Protein AF-0000000066670423 (afdb_homodimer)

Organism: Nocardia brasiliensis (strain ATCC 700358 / HUJEG-1) (NCBI:txid1133849)

Foldseek 3Di:
DPDADALVQLLVLLLVCLQVLQVCQLVLLVVLADDPVLLVSCLVSVLLLQLADVLRPHNRDFLVSNLSSLLSNLLRPLLSSVQSLQQNCLRLVVQFFAPVLCVVLPVDRSFGEWEDQPAFWEWEDDVQFTFIWGKGWQRFNLVVGQKYKHKHFYDYPNHFDDDPRHGDIKIAIDGSVQKAWDQDQPALASSRRSRTMIIHGRDTGGHSRMGDLLRGHSHDAPSSHLQNSLLSVLSSLLSLLVSLLVVLVVVLVCDADPVPRHRLVRDPVSVVLSVVLVVLSVVLVVQSSVLSVVSNVVRVVHGLLPDDLVSLLRSLVSSLSSLVSSLVSLVSSCVVVDPVLCDSVHVSNRSNSHSVVVCVPPSNDVLSVQQSVQSVVVHDRPDCSSSRDD/DPDADALVQLLVLLLVCLQVLQVCQLVLLVVLADDPVLLVSCLVSVLLLQLADVLRPHNRDALVSNLSSLLSNLLRPLLSSVQSLQQNCLRLVVQFFAPVLCVVLPVDRSFGEWEDQDAFWEWEDDVQFTFIWGKDWQRFNLVVGQKYKHKHFYDYPNHFDDDPRHGDIKIAIDGSVQKAWDQDQPALASSRRSRTMIIHGRDTGGHSRMGDLLHGHSHDAPSSHLQNSLLSVLSSLLSLLVSLLVVLVVVLVCDADPPPRHRLVRDPVSVVLSVVLVVLSVVLVVQSSVLSVVSNVVRVVHGLLPDDLVSLLSSLVSSLSSLVSSLVSLVSSCVVVDPVLCDPVHVSNRSNSHSVVVCVPPSNDVLSVQQSVQSVVVHDRPDCSSSRDD

Radius of gyration: 29.13 Å; Cα contacts (8 Å, |Δi|>4): 1736; chains: 2; bounding box: 60×93×65 Å

InterPro domains:
  IPR009100 Acyl-CoA dehydrogenase/oxidase, N-terminal and middle domain superfamily [SSF56645] (8-209)
  IPR013107 Acyl-CoA dehydrogenase, C-terminal domain [PF08028] (236-364)
  IPR013786 Acyl-CoA dehydrogenase/oxidase, N-terminal [PF02771] (10-93)
  IPR036250 Acyl-CoA dehydrogenase-like, C-terminal [SSF47203] (236-379)
  IPR037069 Acyl-CoA dehydrogenase/oxidase, N-terminal domain superfamily [G3DSA:1.10.540.10] (3-109)
  IPR046373 Acyl-CoA oxidase/dehydrogenase, middle domain superfamily [G3DSA:2.40.110.10] (112-210)

Secondary structure (DSSP, 8-state):
---PPPHHHHHHHHHHHHHHHHHTHHHHHHHTS--HHHHHHHHHHTGGGTT--GGGTS----HHHHHHHHHHHHHH-HHHHHHHHHHTTHHHHHTTS-HHHHHHH-SSS---EEEEEEEEEEEEEETTEEEEEEEEEEETTGGG-SEEEEEEEEEETTEE-EETTEE-EEEEEEEGGGSEEE-----SS-GGG--EEEEEEEEEEEGGGEE-TTS-SS--STT-STTHHHHTTTHHHHHHHHHHHHHHHHHHTT-B-TTT--BGGG-HHHHHHHHHHHHHHHHHHHHHHHHHHHHHHHTTTS-GGGS-HHHHTHHHHHHHHHHHHHHHHHHHHHHHHGGGGGSTT-HHHHHHHHHHHHTTSGGGSHHHHHHHHHHHHT---SSGGGGT--/------HHHHHHHHHHHHHHHHHTHHHHHHHTS--HHHHHHHHHHTGGGTT--GGGTS----HHHHHHHHHHHHHH-HHHHHHHHHHTTHHHHHTTS-HHHHHHH-SSS---EEEEEEEEEEEEEETTEEEEEEEEEEETTGGG-SEEEEEEEEEETTEE-EETTEE-EEEEEEEGGGSEEE-----SS-GGG--EEEEEEEEEEEGGGEE-TTS-SS--STT-STTHHHHTTTHHHHHHHHHHHHHHHHHHTT-B-TTT--BGGG-HHHHHHHHHHHHHHHHHHHHHHHHHHHHHHHTTTS-GGGS-HHHHTHHHHHHHHHHHHHHHHHHHHHHHHGGGGGSTT-HHHHHHHHHHHHTTSGGGSHHHHHHHHHHHHT---SSGGGGT--

Nearest PDB structures (foldseek):
  3afe-assembly1_C  TM=9.009E-01  e=1.830E-23  Mycobacterium tuberculosis
  2rfq-assembly1_C  TM=9.023E-01  e=9.001E-23  Rhodococcus jostii RHA1
  2jbt-assembly1_B  TM=8.889E-01  e=1.280E-21  Acinetobacter baumannii
  5z8t-assembly1_A  TM=8.448E-01  e=2.033E-19  Alicyclobacillus acidocaldarius subsp. acidocaldarius DSM 446
  5gj7-assembly2_B  TM=8.360E-01  e=5.339E-19  Alicyclobacillus acidocaldarius subsp. acidocaldarius DSM 446

Sequence (780 aa):
MSEVPTAAELLKAAKTFAPELAKRRQEIDAARQLPADIVERLRAMGIYAMGFSAELGGPGLTSLEQLEVFEALAYGDTATGWCAMIGAATGVYAGFLDEQAVAELMPTRDLITAGLIAPAGRADRVPGGYRLSGRWKLGSAINHADLVVGGAMVFDDGAPATADGAPLARMFCMRRDQVQVFDTWDSTGLRGSGSNDYAVDNLFIPAHHSFDFFEPKSGTGKLAEPETLPRVMPGVPLGAARAALDHVRELAEGKVLPGTGQRWADNYRAQYILGECEMEYIVARAAVVESLRTQWEALDHKRFAELPADLRIQTLLTRTHAYRACRRIVARLCELVGTASVYKPSPLDVWLRDTSTMTTHLMAHDQMLQTAGAFLLGGTPEFPLVLGERMSEVPTAAELLKAAKTFAPELAKRRQEIDAARQLPADIVERLRAMGIYAMGFSAELGGPGLTSLEQLEVFEALAYGDTATGWCAMIGAATGVYAGFLDEQAVAELMPTRDLITAGLIAPAGRADRVPGGYRLSGRWKLGSAINHADLVVGGAMVFDDGAPATADGAPLARMFCMRRDQVQVFDTWDSTGLRGSGSNDYAVDNLFIPAHHSFDFFEPKSGTGKLAEPETLPRVMPGVPLGAARAALDHVRELAEGKVLPGTGQRWADNYRAQYILGECEMEYIVARAAVVESLRTQWEALDHKRFAELPADLRIQTLLTRTHAYRACRRIVARLCELVGTASVYKPSPLDVWLRDTSTMTTHLMAHDQMLQTAGAFLLGGTPEFPLVLGER

pLDDT: mean 96.03, std 5.33, range [37.22, 98.94]

Solvent-accessible surface area (backbone atoms only — not comparable to full-atom values): 37620 Å² total; per-residue (Å²): 127,84,78,72,59,49,64,69,56,39,35,50,50,26,50,67,45,12,62,61,37,42,75,39,39,65,58,24,46,74,63,29,25,70,54,68,68,58,53,51,49,42,46,74,64,43,50,18,24,46,36,11,40,53,94,73,75,26,53,42,52,51,60,60,53,51,15,50,28,26,15,31,26,3,38,18,23,46,25,58,10,48,28,49,53,49,15,10,42,42,25,38,53,42,12,26,20,42,69,68,34,36,54,72,76,44,78,55,61,61,45,27,21,17,43,35,75,69,62,50,27,43,26,37,61,46,94,73,23,28,35,32,30,32,58,44,63,51,15,34,32,44,89,71,28,48,32,31,38,40,10,17,38,34,22,51,90,88,36,76,31,67,53,97,91,34,76,32,64,37,38,37,57,39,51,40,91,69,44,50,75,42,98,64,51,82,58,88,26,47,26,16,19,24,32,19,28,37,32,43,74,67,40,78,37,53,50,57,43,34,34,38,64,88,48,48,54,63,21,84,54,86,57,38,43,56,42,40,73,67,63,32,56,43,18,24,42,51,12,33,34,50,38,50,51,52,50,50,56,58,56,40,62,85,32,52,42,87,91,77,60,45,40,37,32,74,30,67,67,53,12,28,52,49,16,47,38,48,32,50,49,52,26,33,52,26,13,39,53,43,32,45,53,51,49,59,59,62,35,65,94,42,58,73,66,73,51,57,70,75,64,45,41,38,52,55,34,24,35,22,46,24,32,52,45,27,29,50,37,41,50,52,50,34,62,72,66,35,76,67,26,70,40,81,88,27,66,54,34,54,48,38,31,26,33,52,47,55,37,70,37,69,69,36,34,69,54,49,29,26,18,44,15,7,54,76,54,71,30,74,40,79,56,33,46,60,56,52,40,130,126,85,76,72,61,48,62,69,55,40,35,50,51,26,51,67,45,12,64,60,38,41,75,38,39,66,58,24,47,74,63,28,26,67,54,68,68,59,54,51,50,42,45,73,62,43,51,18,23,46,36,12,40,52,94,73,74,27,54,43,54,51,59,60,54,50,14,51,26,27,14,30,28,3,37,18,22,47,25,57,10,48,29,49,53,48,14,12,43,42,25,36,54,43,14,27,20,42,69,66,34,36,55,74,77,43,78,56,62,61,45,28,21,17,43,34,73,70,63,52,26,42,24,36,60,46,95,72,22,29,37,32,29,33,58,43,61,52,15,35,32,43,89,70,27,49,32,32,39,40,10,18,37,34,24,49,92,87,36,78,32,66,52,95,90,32,75,31,63,38,38,37,59,40,51,41,89,71,45,49,74,44,96,65,50,82,58,87,26,48,24,17,19,26,32,18,27,36,31,41,72,67,40,79,38,52,50,57,42,35,34,39,66,89,47,49,54,62,23,85,53,84,57,38,44,56,41,41,73,67,63,31,56,42,17,24,42,50,12,34,33,51,38,51,52,52,50,51,56,57,55,41,62,86,33,52,41,86,90,77,61,46,40,37,32,74,30,66,66,54,11,29,53,49,16,47,39,51,31,51,50,52,26,34,52,27,13,39,52,42,33,44,54,51,48,59,58,63,33,66,94,42,56,72,66,74,50,57,69,77,64,45,42,39,52,54,34,24,35,22,47,24,33,52,44,28,31,50,36,40,49,52,51,36,62,71,65,36,75,66,25,70,40,80,87,27,65,56,34,55,48,39,31,26,31,53,47,55,38,69,37,70,68,38,33,68,54,50,28,28,18,44,16,7,54,75,54,71,31,76,40,78,55,33,45,59,57,52,41,132

Structure (mmCIF, N/CA/C/O backbone):
data_AF-0000000066670423-model_v1
#
loop_
_entity.id
_entity.type
_entity.pdbx_description
1 polymer 'Acyl-CoA dehydrogenase'
#
loop_
_atom_site.group_PDB
_atom_site.id
_atom_site.type_symbol
_atom_site.label_atom_id
_atom_site.label_alt_id
_atom_site.label_comp_id
_atom_site.label_asym_id
_atom_site.label_entity_id
_atom_site.label_seq_id
_atom_site.pdbx_PDB_ins_code
_atom_site.Cartn_x
_atom_site.Cartn_y
_atom_site.Cartn_z
_atom_site.occupancy
_atom_site.B_iso_or_equiv
_atom_site.auth_seq_id
_atom_site.auth_comp_id
_atom_site.auth_asym_id
_atom_site.auth_atom_id
_atom_site.pdbx_PDB_model_num
ATOM 1 N N . MET A 1 1 ? 20.438 -35.719 9.867 1 37.22 1 MET A N 1
ATOM 2 C CA . MET A 1 1 ? 19.094 -35.219 9.602 1 37.22 1 MET A CA 1
ATOM 3 C C . MET A 1 1 ? 19.125 -33.781 9.125 1 37.22 1 MET A C 1
ATOM 5 O O . MET A 1 1 ? 19.609 -32.906 9.836 1 37.22 1 MET A O 1
ATOM 9 N N . SER A 1 2 ? 19.328 -33.438 7.941 1 54.41 2 SER A N 1
ATOM 10 C CA . SER A 1 2 ? 19.734 -32.156 7.441 1 54.41 2 SER A CA 1
ATOM 11 C C . SER A 1 2 ? 18.828 -31.047 7.977 1 54.41 2 SER A C 1
ATOM 13 O O . SER A 1 2 ? 17.609 -31.188 7.961 1 54.41 2 SER A O 1
ATOM 15 N N . GLU A 1 3 ? 19.266 -30.188 8.883 1 74.5 3 GLU A N 1
ATOM 16 C CA . GLU A 1 3 ? 18.594 -29.141 9.641 1 74.5 3 GLU A CA 1
ATOM 17 C C . GLU A 1 3 ? 17.75 -28.25 8.734 1 74.5 3 GLU A C 1
ATOM 19 O O . GLU A 1 3 ? 18.203 -27.859 7.656 1 74.5 3 GLU A O 1
ATOM 24 N N . VAL A 1 4 ? 16.422 -28.312 8.906 1 87.5 4 VAL A N 1
ATOM 25 C CA . VAL A 1 4 ? 15.469 -27.453 8.203 1 87.5 4 VAL A CA 1
ATOM 26 C C . VAL A 1 4 ? 15.852 -26 8.391 1 87.5 4 VAL A C 1
ATOM 28 O O . VAL A 1 4 ? 15.977 -25.516 9.523 1 87.5 4 VAL A O 1
ATOM 31 N N . PRO A 1 5 ? 16.188 -25.375 7.262 1 93.25 5 PRO A N 1
ATOM 32 C CA . PRO A 1 5 ? 16.594 -23.969 7.391 1 93.25 5 PRO A CA 1
ATOM 33 C C . PRO A 1 5 ? 15.469 -23.062 7.879 1 93.25 5 PRO A C 1
ATOM 35 O O . PRO A 1 5 ? 14.297 -23.344 7.605 1 93.25 5 PRO A O 1
ATOM 38 N N . THR A 1 6 ? 15.82 -22.078 8.633 1 95.5 6 THR A N 1
ATOM 39 C CA . THR A 1 6 ? 14.867 -21.062 9.078 1 95.5 6 THR A CA 1
ATOM 40 C C . THR A 1 6 ? 14.594 -20.047 7.969 1 95.5 6 THR A C 1
ATOM 42 O O . THR A 1 6 ? 15.32 -20 6.977 1 95.5 6 THR A O 1
ATOM 45 N N . ALA A 1 7 ? 13.547 -19.25 8.141 1 96.94 7 ALA A N 1
ATOM 46 C CA . ALA A 1 7 ? 13.219 -18.188 7.199 1 96.94 7 ALA A CA 1
ATOM 47 C C . ALA A 1 7 ? 14.391 -17.219 7.043 1 96.94 7 ALA A C 1
ATOM 49 O O . ALA A 1 7 ? 14.719 -16.812 5.93 1 96.94 7 ALA A O 1
ATOM 50 N N . ALA A 1 8 ? 15 -16.859 8.18 1 97.56 8 ALA A N 1
ATOM 51 C CA . ALA A 1 8 ? 16.109 -15.906 8.172 1 97.56 8 ALA A CA 1
ATOM 52 C C . ALA A 1 8 ? 17.297 -16.469 7.402 1 97.56 8 ALA A C 1
ATOM 54 O O . ALA A 1 8 ? 17.984 -15.727 6.68 1 97.56 8 ALA A O 1
ATOM 55 N N . GLU A 1 9 ? 17.578 -17.734 7.562 1 97.56 9 GLU A N 1
ATOM 56 C CA . GLU A 1 9 ? 18.688 -18.375 6.867 1 97.56 9 GLU A CA 1
ATOM 57 C C . GLU A 1 9 ? 18.438 -18.453 5.367 1 97.56 9 GLU A C 1
ATOM 59 O O . GLU A 1 9 ? 19.344 -18.203 4.566 1 97.56 9 GLU A O 1
ATOM 64 N N . LEU A 1 10 ? 17.234 -18.781 4.973 1 98.38 10 LEU A N 1
ATOM 65 C CA . LEU A 1 10 ? 16.859 -18.859 3.566 1 98.38 10 LEU A CA 1
ATOM 66 C C . LEU A 1 10 ? 16.953 -17.5 2.904 1 98.38 10 LEU A C 1
ATOM 68 O O . LEU A 1 10 ? 17.484 -17.375 1.796 1 98.38 10 LEU A O 1
ATOM 72 N N . LEU A 1 11 ? 16.422 -16.484 3.609 1 98.69 11 LEU A N 1
ATOM 73 C CA . LEU A 1 11 ? 16.469 -15.133 3.078 1 98.69 11 LEU A CA 1
ATOM 74 C C . LEU A 1 11 ? 17.922 -14.664 2.918 1 98.69 11 LEU A C 1
ATOM 76 O O . LEU A 1 11 ? 18.266 -14.07 1.898 1 98.69 11 LEU A O 1
ATOM 80 N N . LYS A 1 12 ? 18.766 -14.93 3.924 1 98.5 12 LYS A N 1
ATOM 81 C CA . LYS A 1 12 ? 20.172 -14.578 3.85 1 98.5 12 LYS A CA 1
ATOM 82 C C . LYS A 1 12 ? 20.859 -15.273 2.676 1 98.5 12 LYS A C 1
ATOM 84 O O . LYS A 1 12 ? 21.641 -14.664 1.957 1 98.5 12 LYS A O 1
ATOM 89 N N . ALA A 1 13 ? 20.578 -16.516 2.527 1 98.44 13 ALA A N 1
ATOM 90 C CA . ALA A 1 13 ? 21.156 -17.281 1.418 1 98.44 13 ALA A CA 1
ATOM 91 C C . ALA A 1 13 ? 20.719 -16.688 0.075 1 98.44 13 ALA A C 1
ATOM 93 O O . ALA A 1 13 ? 21.547 -16.562 -0.841 1 98.44 13 ALA A O 1
ATOM 94 N N . ALA A 1 14 ? 19.438 -16.375 -0.102 1 98.81 14 ALA A N 1
ATOM 95 C CA . ALA A 1 14 ? 18.922 -15.797 -1.339 1 98.81 14 ALA A CA 1
ATOM 96 C C . ALA A 1 14 ? 19.594 -14.453 -1.635 1 98.81 14 ALA A C 1
ATOM 98 O O . ALA A 1 14 ? 20 -14.188 -2.771 1 98.81 14 ALA A O 1
ATOM 99 N N . LYS A 1 15 ? 19.719 -13.609 -0.603 1 98.81 15 LYS A N 1
ATOM 100 C CA . LYS A 1 15 ? 20.359 -12.312 -0.762 1 98.81 15 LYS A CA 1
ATOM 101 C C . LYS A 1 15 ? 21.828 -12.469 -1.172 1 98.81 15 LYS A C 1
ATOM 103 O O . LYS A 1 15 ? 22.328 -11.688 -1.982 1 98.81 15 LYS A O 1
ATOM 108 N N . THR A 1 16 ? 22.5 -13.422 -0.597 1 98.56 16 THR A N 1
ATOM 109 C CA . THR A 1 16 ? 23.906 -13.688 -0.903 1 98.56 16 THR A CA 1
ATOM 110 C C . THR A 1 16 ? 24.062 -14.195 -2.332 1 98.56 16 THR A C 1
ATOM 112 O O . THR A 1 16 ? 25.062 -13.914 -2.992 1 98.56 16 THR A O 1
ATOM 115 N N . PHE A 1 17 ? 23.094 -14.922 -2.83 1 98.75 17 PHE A N 1
ATOM 116 C CA . PHE A 1 17 ? 23.125 -15.531 -4.152 1 98.75 17 PHE A CA 1
ATOM 117 C C . PHE A 1 17 ? 22.75 -14.516 -5.23 1 98.75 17 PHE A C 1
ATOM 119 O O . PHE A 1 17 ? 23.141 -14.664 -6.391 1 98.75 17 PHE A O 1
ATOM 126 N N . ALA A 1 18 ? 22.047 -13.43 -4.938 1 98.69 18 ALA A N 1
ATOM 127 C CA . ALA A 1 18 ? 21.438 -12.477 -5.859 1 98.69 18 ALA A CA 1
ATOM 128 C C . ALA A 1 18 ? 22.484 -11.836 -6.762 1 98.69 18 ALA A C 1
ATOM 130 O O . ALA A 1 18 ? 22.297 -11.719 -7.973 1 98.69 18 ALA A O 1
ATOM 131 N N . PRO A 1 19 ? 23.688 -11.422 -6.227 1 98.44 19 PRO A N 1
ATOM 132 C CA . PRO A 1 19 ? 24.688 -10.797 -7.102 1 98.44 19 PRO A CA 1
ATOM 133 C C . PRO A 1 19 ? 25.188 -11.75 -8.18 1 98.44 19 PRO A C 1
ATOM 135 O O . PRO A 1 19 ? 25.438 -11.336 -9.312 1 98.44 19 PRO A O 1
ATOM 138 N N . GLU A 1 20 ? 25.359 -12.977 -7.801 1 98.44 20 GLU A N 1
ATOM 139 C CA . GLU A 1 20 ? 25.781 -13.961 -8.789 1 98.44 20 GLU A CA 1
ATOM 140 C C . GLU A 1 20 ? 24.719 -14.148 -9.867 1 98.44 20 GLU A C 1
ATOM 142 O O . GLU A 1 20 ? 25.031 -14.25 -11.055 1 98.44 20 GLU A O 1
ATOM 147 N N . LEU A 1 21 ? 23.469 -14.227 -9.5 1 98.81 21 LEU A N 1
ATOM 148 C CA . LEU A 1 21 ? 22.375 -14.328 -10.453 1 98.81 21 LEU A CA 1
ATOM 149 C C . LEU A 1 21 ? 22.359 -13.133 -11.406 1 98.81 21 LEU A C 1
ATOM 151 O O . LEU A 1 21 ? 22.172 -13.297 -12.609 1 98.81 21 LEU A O 1
ATOM 155 N N . ALA A 1 22 ? 22.578 -11.992 -10.828 1 98.44 22 ALA A N 1
ATOM 156 C CA . ALA A 1 22 ? 22.562 -10.766 -11.625 1 98.44 22 ALA A CA 1
ATOM 157 C C . ALA A 1 22 ? 23.641 -10.812 -12.719 1 98.44 22 ALA A C 1
ATOM 159 O O . ALA A 1 22 ? 23.391 -10.383 -13.852 1 98.44 22 ALA A O 1
ATOM 160 N N . LYS A 1 23 ? 24.812 -11.32 -12.383 1 97.69 23 LYS A N 1
ATOM 161 C CA . LYS A 1 23 ? 25.922 -11.414 -13.336 1 97.69 23 LYS A CA 1
ATOM 162 C C . LYS A 1 23 ? 25.594 -12.383 -14.469 1 97.69 23 LYS A C 1
ATOM 164 O O . LYS A 1 23 ? 26.141 -12.266 -15.57 1 97.69 23 LYS A O 1
ATOM 169 N N . ARG A 1 24 ? 24.625 -13.266 -14.211 1 97.88 24 ARG A N 1
ATOM 170 C CA . ARG A 1 24 ? 24.359 -14.328 -15.172 1 97.88 24 ARG A CA 1
ATOM 171 C C . ARG A 1 24 ? 23.016 -14.117 -15.859 1 97.88 24 ARG A C 1
ATOM 173 O O . ARG A 1 24 ? 22.516 -15.008 -16.547 1 97.88 24 ARG A O 1
ATOM 180 N N . ARG A 1 25 ? 22.406 -13.016 -15.672 1 96.94 25 ARG A N 1
ATOM 181 C CA . ARG A 1 25 ? 21.078 -12.703 -16.188 1 96.94 25 ARG A CA 1
ATOM 182 C C . ARG A 1 25 ? 21 -12.891 -17.688 1 96.94 25 ARG A C 1
ATOM 184 O O . ARG A 1 25 ? 20.047 -13.453 -18.219 1 96.94 25 ARG A O 1
ATOM 191 N N . GLN A 1 26 ? 22.047 -12.422 -18.391 1 95 26 GLN A N 1
ATOM 192 C CA . GLN A 1 26 ? 22.062 -12.516 -19.844 1 95 26 GLN A CA 1
ATOM 193 C C . GLN A 1 26 ? 22.172 -13.969 -20.297 1 95 26 GLN A C 1
ATOM 195 O O . GLN A 1 26 ? 21.578 -14.367 -21.297 1 95 26 GLN A O 1
ATOM 200 N N . GLU A 1 27 ? 22.984 -14.695 -19.562 1 97.25 27 GLU A N 1
ATOM 201 C CA . GLU A 1 27 ? 23.109 -16.125 -19.844 1 97.25 27 GLU A CA 1
ATOM 202 C C . GLU A 1 27 ? 21.766 -16.828 -19.688 1 97.25 27 GLU A C 1
ATOM 204 O O . GLU A 1 27 ? 21.375 -17.625 -20.547 1 97.25 27 GLU A O 1
ATOM 209 N N . ILE A 1 28 ? 21.062 -16.562 -18.641 1 98 28 ILE A N 1
ATOM 210 C CA . ILE A 1 28 ? 19.766 -17.156 -18.328 1 98 28 ILE A CA 1
ATOM 211 C C . ILE A 1 28 ? 18.75 -16.797 -19.422 1 98 28 ILE A C 1
ATOM 213 O O . ILE A 1 28 ? 18.031 -17.656 -19.922 1 98 28 ILE A O 1
ATOM 217 N N . ASP A 1 29 ? 18.75 -15.516 -19.797 1 96.5 29 ASP A N 1
ATOM 218 C CA . ASP A 1 29 ? 17.844 -15.016 -20.828 1 96.5 29 ASP A CA 1
ATOM 219 C C . ASP A 1 29 ? 18.109 -15.695 -22.172 1 96.5 29 ASP A C 1
ATOM 221 O O . ASP A 1 29 ? 17.172 -16.125 -22.844 1 96.5 29 ASP A O 1
ATOM 225 N N . ALA A 1 30 ? 19.359 -15.844 -22.547 1 96 30 ALA A N 1
ATOM 226 C CA . ALA A 1 30 ? 19.75 -16.438 -23.828 1 96 30 ALA A CA 1
ATOM 227 C C . ALA A 1 30 ? 19.438 -17.922 -23.859 1 96 30 ALA A C 1
ATOM 229 O O . ALA A 1 30 ? 19.078 -18.469 -24.906 1 96 30 ALA A O 1
ATOM 230 N N . ALA A 1 31 ? 19.562 -18.594 -22.719 1 97.25 31 ALA A N 1
ATOM 231 C CA . ALA A 1 31 ? 19.391 -20.031 -22.625 1 97.25 31 ALA A CA 1
ATOM 232 C C . ALA A 1 31 ? 17.922 -20.422 -22.625 1 97.25 31 ALA A C 1
ATOM 234 O O . ALA A 1 31 ? 17.578 -21.594 -22.828 1 97.25 31 ALA A O 1
ATOM 235 N N . ARG A 1 32 ? 16.984 -19.5 -22.312 1 97.69 32 ARG A N 1
ATOM 236 C CA . ARG A 1 32 ? 15.531 -19.688 -22.219 1 97.69 32 ARG A CA 1
ATOM 237 C C . ARG A 1 32 ? 15.18 -20.734 -21.172 1 97.69 32 ARG A C 1
ATOM 239 O O . ARG A 1 32 ? 14.164 -21.422 -21.297 1 97.69 32 ARG A O 1
ATOM 246 N N . GLN A 1 33 ? 16.031 -21 -20.281 1 97.81 33 GLN A N 1
ATOM 247 C CA . GLN A 1 33 ? 15.883 -21.828 -19.094 1 97.81 33 GLN A CA 1
ATOM 248 C C . GLN A 1 33 ? 16.969 -21.531 -18.078 1 97.81 33 GLN A C 1
ATOM 250 O O . GLN A 1 33 ? 18.016 -20.953 -18.406 1 97.81 33 GLN A O 1
ATOM 255 N N . LEU A 1 34 ? 16.766 -21.922 -16.844 1 98.5 34 LEU A N 1
ATOM 256 C CA . LEU A 1 34 ? 17.828 -21.766 -15.852 1 98.5 34 LEU A CA 1
ATOM 257 C C . LEU A 1 34 ? 18.953 -22.766 -16.094 1 98.5 34 LEU A C 1
ATOM 259 O O . LEU A 1 34 ? 18.703 -23.922 -16.422 1 98.5 34 LEU A O 1
ATOM 263 N N . PRO A 1 35 ? 20.203 -22.297 -15.961 1 98.38 35 PRO A N 1
ATOM 264 C CA . PRO A 1 35 ? 21.312 -23.25 -15.93 1 98.38 35 PRO A CA 1
ATOM 265 C C . PRO A 1 35 ? 21.188 -24.25 -14.781 1 98.38 35 PRO A C 1
ATOM 267 O O . PRO A 1 35 ? 20.766 -23.875 -13.68 1 98.38 35 PRO A O 1
ATOM 270 N N . ALA A 1 36 ? 21.656 -25.484 -14.984 1 97.94 36 ALA A N 1
ATOM 271 C CA . ALA A 1 36 ? 21.484 -26.594 -14.039 1 97.94 36 ALA A CA 1
ATOM 272 C C . ALA A 1 36 ? 22.172 -26.281 -12.711 1 97.94 36 ALA A C 1
ATOM 274 O O . ALA A 1 36 ? 21.688 -26.672 -11.648 1 97.94 36 ALA A O 1
ATOM 275 N N . ASP A 1 37 ? 23.25 -25.656 -12.812 1 98.38 37 ASP A N 1
ATOM 276 C CA . ASP A 1 37 ? 24 -25.375 -11.594 1 98.38 37 ASP A CA 1
ATOM 277 C C . ASP A 1 37 ? 23.266 -24.359 -10.719 1 98.38 37 ASP A C 1
ATOM 279 O O . ASP A 1 37 ? 23.391 -24.391 -9.492 1 98.38 37 ASP A O 1
ATOM 283 N N . ILE A 1 38 ? 22.531 -23.406 -11.312 1 98.69 38 ILE A N 1
ATOM 284 C CA . ILE A 1 38 ? 21.703 -22.469 -10.547 1 98.69 38 ILE A CA 1
ATOM 285 C C . ILE A 1 38 ? 20.594 -23.234 -9.844 1 98.69 38 ILE A C 1
ATOM 287 O O . ILE A 1 38 ? 20.312 -23 -8.664 1 98.69 38 ILE A O 1
ATOM 291 N N . VAL A 1 39 ? 19.984 -24.188 -10.508 1 98.69 39 VAL A N 1
ATOM 292 C CA . VAL A 1 39 ? 18.906 -24.984 -9.945 1 98.69 39 VAL A CA 1
ATOM 293 C C . VAL A 1 39 ? 19.422 -25.812 -8.773 1 98.69 39 VAL A C 1
ATOM 295 O O . VAL A 1 39 ? 18.781 -25.891 -7.727 1 98.69 39 VAL A O 1
ATOM 298 N N . GLU A 1 40 ? 20.594 -26.375 -8.938 1 98.12 40 GLU A N 1
ATOM 299 C CA . GLU A 1 40 ? 21.203 -27.172 -7.871 1 98.12 40 GLU A CA 1
ATOM 300 C C . GLU A 1 40 ? 21.531 -26.297 -6.656 1 98.12 40 GLU A C 1
ATOM 302 O O . GLU A 1 40 ? 21.406 -26.75 -5.516 1 98.12 40 GLU A O 1
ATOM 307 N N . ARG A 1 41 ? 21.984 -25.125 -6.938 1 98.31 41 ARG A N 1
ATOM 308 C CA . ARG A 1 41 ? 22.266 -24.203 -5.84 1 98.31 41 ARG A CA 1
ATOM 309 C C . ARG A 1 41 ? 21 -23.844 -5.09 1 98.31 41 ARG A C 1
ATOM 311 O O . ARG A 1 41 ? 20.984 -23.781 -3.857 1 98.31 41 ARG A O 1
ATOM 318 N N . LEU A 1 42 ? 19.891 -23.562 -5.809 1 98.62 42 LEU A N 1
ATOM 319 C CA . LEU A 1 42 ? 18.594 -23.297 -5.184 1 98.62 42 LEU A CA 1
ATOM 320 C C . LEU A 1 42 ? 18.156 -24.469 -4.32 1 98.62 42 LEU A C 1
ATOM 322 O O . LEU A 1 42 ? 17.656 -24.266 -3.209 1 98.62 42 LEU A O 1
ATOM 326 N N . ARG A 1 43 ? 18.344 -25.672 -4.812 1 97.69 43 ARG A N 1
ATOM 327 C CA . ARG A 1 43 ? 18 -26.875 -4.07 1 97.69 43 ARG A CA 1
ATOM 328 C C . ARG A 1 43 ? 18.828 -26.984 -2.791 1 97.69 43 ARG A C 1
ATOM 330 O O . ARG A 1 43 ? 18.281 -27.266 -1.719 1 97.69 43 ARG A O 1
ATOM 337 N N . ALA A 1 44 ? 20.109 -26.719 -2.91 1 97.06 44 ALA A N 1
ATOM 338 C CA . ALA A 1 44 ? 21.031 -26.812 -1.783 1 97.06 44 ALA A CA 1
ATOM 339 C C . ALA A 1 44 ? 20.688 -25.797 -0.702 1 97.06 44 ALA A C 1
ATOM 341 O O . ALA A 1 44 ? 20.859 -26.062 0.489 1 97.06 44 ALA A O 1
ATOM 342 N N . MET A 1 45 ? 20.156 -24.672 -1.117 1 96.88 45 MET A N 1
ATOM 343 C CA . MET A 1 45 ? 19.781 -23.609 -0.197 1 96.88 45 MET A CA 1
ATOM 344 C C . MET A 1 45 ? 18.516 -23.969 0.566 1 96.88 45 MET A C 1
ATOM 346 O O . MET A 1 45 ? 18.203 -23.359 1.593 1 96.88 45 MET A O 1
ATOM 350 N N . GLY A 1 46 ? 17.766 -24.969 0.017 1 97.56 46 GLY A N 1
ATOM 351 C CA . GLY A 1 46 ? 16.531 -25.359 0.661 1 97.56 46 GLY A CA 1
ATOM 352 C C . GLY A 1 46 ? 15.312 -24.641 0.099 1 97.56 46 GLY A C 1
ATOM 353 O O . GLY A 1 46 ? 14.234 -24.688 0.697 1 97.56 46 GLY A O 1
ATOM 354 N N . ILE A 1 47 ? 15.422 -24.016 -1.039 1 98.31 47 ILE A N 1
ATOM 355 C CA . ILE A 1 47 ? 14.367 -23.188 -1.626 1 98.31 47 ILE A CA 1
ATOM 356 C C . ILE A 1 47 ? 13.141 -24.062 -1.907 1 98.31 47 ILE A C 1
ATOM 358 O O . ILE A 1 47 ? 12.008 -23.641 -1.64 1 98.31 47 ILE A O 1
ATOM 362 N N . TYR A 1 48 ? 13.297 -25.203 -2.391 1 98 48 TYR A N 1
ATOM 363 C CA . TYR A 1 48 ? 12.188 -26.016 -2.898 1 98 48 TYR A CA 1
ATOM 364 C C . TYR A 1 48 ? 11.43 -26.672 -1.757 1 98 48 TYR A C 1
ATOM 366 O O . TYR A 1 48 ? 10.336 -27.203 -1.959 1 98 48 TYR A O 1
ATOM 374 N N . ALA A 1 49 ? 11.93 -26.594 -0.539 1 97.31 49 ALA A N 1
ATOM 375 C CA . ALA A 1 49 ? 11.25 -27.141 0.63 1 97.31 49 ALA A CA 1
ATOM 376 C C . ALA A 1 49 ? 10.445 -26.062 1.35 1 97.31 49 ALA A C 1
ATOM 378 O O . ALA A 1 49 ? 9.664 -26.359 2.258 1 97.31 49 ALA A O 1
ATOM 379 N N . MET A 1 50 ? 10.5 -24.844 0.897 1 96.31 50 MET A N 1
ATOM 380 C CA . MET A 1 50 ? 9.992 -23.688 1.633 1 96.31 50 MET A CA 1
ATOM 381 C C . MET A 1 50 ? 8.477 -23.734 1.741 1 96.31 50 MET A C 1
ATOM 383 O O . MET A 1 50 ? 7.898 -23.188 2.686 1 96.31 50 MET A O 1
ATOM 387 N N . GLY A 1 51 ? 7.84 -24.438 0.854 1 96.19 51 GLY A N 1
ATOM 388 C CA . GLY A 1 51 ? 6.387 -24.469 0.831 1 96.19 51 GLY A CA 1
ATOM 389 C C . GLY A 1 51 ? 5.793 -25.484 1.776 1 96.19 51 GLY A C 1
ATOM 390 O O . GLY A 1 51 ? 4.582 -25.5 2.01 1 96.19 51 GLY A O 1
ATOM 391 N N . PHE A 1 52 ? 6.641 -26.359 2.381 1 96.62 52 PHE A N 1
ATOM 392 C CA . PHE A 1 52 ? 6.152 -27.375 3.305 1 96.62 52 PHE A CA 1
ATOM 393 C C . PHE A 1 52 ? 5.898 -26.781 4.684 1 96.62 52 PHE A C 1
ATOM 395 O O . PHE A 1 52 ? 6.75 -26.078 5.223 1 96.62 52 PHE A O 1
ATOM 402 N N . SER A 1 53 ? 4.742 -27.062 5.203 1 94.94 53 SER A N 1
ATOM 403 C CA . SER A 1 53 ? 4.461 -26.719 6.59 1 94.94 53 SER A CA 1
ATOM 404 C C . SER A 1 53 ? 5.324 -27.516 7.555 1 94.94 53 SER A C 1
ATOM 406 O O . SER A 1 53 ? 5.957 -28.5 7.16 1 94.94 53 SER A O 1
ATOM 408 N N . ALA A 1 54 ? 5.297 -27.141 8.789 1 92.75 54 ALA A N 1
ATOM 409 C CA . ALA A 1 54 ? 6.059 -27.859 9.805 1 92.75 54 ALA A CA 1
ATOM 410 C C . ALA A 1 54 ? 5.52 -29.281 10 1 92.75 54 ALA A C 1
ATOM 412 O O . ALA A 1 54 ? 6.293 -30.219 10.172 1 92.75 54 ALA A O 1
ATOM 413 N N . GLU A 1 55 ? 4.242 -29.438 9.906 1 91.19 55 GLU A N 1
ATOM 414 C CA . GLU A 1 55 ? 3.609 -30.734 10.125 1 91.19 55 GLU A CA 1
ATOM 415 C C . GLU A 1 55 ? 3.951 -31.719 9 1 91.19 55 GLU A C 1
ATOM 417 O O . GLU A 1 55 ? 3.881 -32.938 9.188 1 91.19 55 GLU A O 1
ATOM 422 N N . LEU A 1 56 ? 4.406 -31.156 7.891 1 93.62 56 LEU A N 1
ATOM 423 C CA . LEU A 1 56 ? 4.754 -32 6.746 1 93.62 56 LEU A CA 1
ATOM 424 C C . LEU A 1 56 ? 6.266 -32.062 6.551 1 93.62 56 LEU A C 1
ATOM 426 O O . LEU A 1 56 ? 6.746 -32.375 5.465 1 93.62 56 LEU A O 1
ATOM 430 N N . GLY A 1 57 ? 6.977 -31.594 7.594 1 92.06 57 GLY A N 1
ATOM 431 C CA . GLY A 1 57 ? 8.422 -31.75 7.613 1 92.06 57 GLY A CA 1
ATOM 432 C C . GLY A 1 57 ? 9.164 -30.594 6.977 1 92.06 57 GLY A C 1
ATOM 433 O O . GLY A 1 57 ? 10.359 -30.688 6.695 1 92.06 57 GLY A O 1
ATOM 434 N N . GLY A 1 58 ? 8.5 -29.5 6.664 1 94.19 58 GLY A N 1
ATOM 435 C CA . GLY A 1 58 ? 9.141 -28.328 6.098 1 94.19 58 GLY A CA 1
ATOM 436 C C . GLY A 1 58 ? 9.461 -27.266 7.133 1 94.19 58 GLY A C 1
ATOM 437 O O . GLY A 1 58 ? 9.297 -27.5 8.336 1 94.19 58 GLY A O 1
ATOM 438 N N . PRO A 1 59 ? 9.977 -26.125 6.695 1 95.44 59 PRO A N 1
ATOM 439 C CA . PRO A 1 59 ? 10.375 -25.062 7.613 1 95.44 59 PRO A CA 1
ATOM 440 C C . PRO A 1 59 ? 9.188 -24.266 8.148 1 95.44 59 PRO A C 1
ATOM 442 O O . PRO A 1 59 ? 9.328 -23.516 9.117 1 95.44 59 PRO A O 1
ATOM 445 N N . GLY A 1 60 ? 8.031 -24.422 7.57 1 95 60 GLY A N 1
ATOM 446 C CA . GLY A 1 60 ? 6.84 -23.766 8.086 1 95 60 GLY A CA 1
ATOM 447 C C . GLY A 1 60 ? 6.883 -22.25 7.957 1 95 60 GLY A C 1
ATOM 448 O O . GLY A 1 60 ? 6.465 -21.531 8.867 1 95 60 GLY A O 1
ATOM 449 N N . LEU A 1 61 ? 7.391 -21.766 6.844 1 97.56 61 LEU A N 1
ATOM 450 C CA . LEU A 1 61 ? 7.457 -20.328 6.609 1 97.56 61 LEU A CA 1
ATOM 451 C C . LEU A 1 61 ? 6.062 -19.734 6.422 1 97.56 61 LEU A C 1
ATOM 453 O O . LEU A 1 61 ? 5.176 -20.391 5.867 1 97.56 61 LEU A O 1
ATOM 457 N N . THR A 1 62 ? 5.863 -18.5 6.879 1 97.88 62 THR A N 1
ATOM 458 C CA . THR A 1 62 ? 4.68 -17.734 6.496 1 97.88 62 THR A CA 1
ATOM 459 C C . THR A 1 62 ? 4.73 -17.375 5.016 1 97.88 62 THR A C 1
ATOM 461 O O . THR A 1 62 ? 5.781 -17.469 4.383 1 97.88 62 THR A O 1
ATOM 464 N N . SER A 1 63 ? 3.627 -16.969 4.461 1 98.25 63 SER A N 1
ATOM 465 C CA . SER A 1 63 ? 3.592 -16.531 3.07 1 98.25 63 SER A CA 1
ATOM 466 C C . SER A 1 63 ? 4.508 -15.336 2.85 1 98.25 63 SER A C 1
ATOM 468 O O . SER A 1 63 ? 5.16 -15.227 1.81 1 98.25 63 SER A O 1
ATOM 470 N N . LEU A 1 64 ? 4.547 -14.422 3.828 1 98.69 64 LEU A N 1
ATOM 471 C CA . LEU A 1 64 ? 5.406 -13.25 3.695 1 98.69 64 LEU A CA 1
ATOM 472 C C . LEU A 1 64 ? 6.875 -13.656 3.682 1 98.69 64 LEU A C 1
ATOM 474 O O . LEU A 1 64 ? 7.66 -13.133 2.887 1 98.69 64 LEU A O 1
ATOM 478 N N . GLU A 1 65 ? 7.254 -14.555 4.594 1 98.69 65 GLU A N 1
ATOM 479 C CA . GLU A 1 65 ? 8.633 -15.039 4.621 1 98.69 65 GLU A CA 1
ATOM 480 C C . GLU A 1 65 ? 9.016 -15.695 3.299 1 98.69 65 GLU A C 1
ATOM 482 O O . GLU A 1 65 ? 10.125 -15.492 2.799 1 98.69 65 GLU A O 1
ATOM 487 N N . GLN A 1 66 ? 8.133 -16.5 2.752 1 98.75 66 GLN A N 1
ATOM 488 C CA . GLN A 1 66 ? 8.383 -17.109 1.448 1 98.75 66 GLN A CA 1
ATOM 489 C C . GLN A 1 66 ? 8.547 -16.047 0.368 1 98.75 66 GLN A C 1
ATOM 491 O O . GLN A 1 66 ? 9.484 -16.094 -0.427 1 98.75 66 GLN A O 1
ATOM 496 N N . LEU A 1 67 ? 7.633 -15.062 0.364 1 98.88 67 LEU A N 1
ATOM 497 C CA . LEU A 1 67 ? 7.66 -13.984 -0.617 1 98.88 67 LEU A CA 1
ATOM 498 C C . LEU A 1 67 ? 9 -13.258 -0.587 1 98.88 67 LEU A C 1
ATOM 500 O O . LEU A 1 67 ? 9.57 -12.961 -1.637 1 98.88 67 LEU A O 1
ATOM 504 N N . GLU A 1 68 ? 9.5 -12.992 0.573 1 98.88 68 GLU A N 1
ATOM 505 C CA . GLU A 1 68 ? 10.734 -12.219 0.718 1 98.88 68 GLU A CA 1
ATOM 506 C C . GLU A 1 68 ? 11.93 -12.969 0.139 1 98.88 68 GLU A C 1
ATOM 508 O O . GLU A 1 68 ? 12.852 -12.359 -0.401 1 98.88 68 GLU A O 1
ATOM 513 N N . VAL A 1 69 ? 11.898 -14.25 0.251 1 98.88 69 VAL A N 1
ATOM 514 C CA . VAL A 1 69 ? 12.961 -15.062 -0.335 1 98.88 69 VAL A CA 1
ATOM 515 C C . VAL A 1 69 ? 12.898 -14.969 -1.857 1 98.88 69 VAL A C 1
ATOM 517 O O . VAL A 1 69 ? 13.922 -14.742 -2.514 1 98.88 69 VAL A O 1
ATOM 520 N N . PHE A 1 70 ? 11.719 -15.109 -2.445 1 98.88 70 PHE A N 1
ATOM 521 C CA . PHE A 1 70 ? 11.562 -15.008 -3.893 1 98.88 70 PHE A CA 1
ATOM 522 C C . PHE A 1 70 ? 11.898 -13.602 -4.375 1 98.88 70 PHE A C 1
ATOM 524 O O . PHE A 1 70 ? 12.445 -13.43 -5.465 1 98.88 70 PHE A O 1
ATOM 531 N N . GLU A 1 71 ? 11.484 -12.633 -3.588 1 98.94 71 GLU A N 1
ATOM 532 C CA . GLU A 1 71 ? 11.82 -11.234 -3.873 1 98.94 71 GLU A CA 1
ATOM 533 C C . GLU A 1 71 ? 13.328 -11.039 -3.98 1 98.94 71 GLU A C 1
ATOM 535 O O . GLU A 1 71 ? 13.805 -10.391 -4.91 1 98.94 71 GLU A O 1
ATOM 540 N N . ALA A 1 72 ? 14.062 -11.641 -3.047 1 98.94 72 ALA A N 1
ATOM 541 C CA . ALA A 1 72 ? 15.523 -11.531 -3.035 1 98.94 72 ALA A CA 1
ATOM 542 C C . ALA A 1 72 ? 16.125 -12.219 -4.258 1 98.94 72 ALA A C 1
ATOM 544 O O . ALA A 1 72 ? 17.078 -11.695 -4.859 1 98.94 72 ALA A O 1
ATOM 545 N N . LEU A 1 73 ? 15.625 -13.359 -4.605 1 98.94 73 LEU A N 1
ATOM 546 C CA . LEU A 1 73 ? 16.125 -14.062 -5.781 1 98.94 73 LEU A CA 1
ATOM 547 C C . LEU A 1 73 ? 15.82 -13.273 -7.055 1 98.94 73 LEU A C 1
ATOM 549 O O . LEU A 1 73 ? 16.688 -13.156 -7.93 1 98.94 73 LEU A O 1
ATOM 553 N N . ALA A 1 74 ? 14.602 -12.719 -7.133 1 98.94 74 ALA A N 1
ATOM 554 C CA . ALA A 1 74 ? 14.18 -11.961 -8.312 1 98.94 74 ALA A CA 1
ATOM 555 C C . ALA A 1 74 ? 14.977 -10.664 -8.445 1 98.94 74 ALA A C 1
ATOM 557 O O . ALA A 1 74 ? 15.18 -10.164 -9.547 1 98.94 74 ALA A O 1
ATOM 558 N N . TYR A 1 75 ? 15.398 -10.102 -7.285 1 98.88 75 TYR A N 1
ATOM 559 C CA . TYR A 1 75 ? 16.297 -8.961 -7.309 1 98.88 75 TYR A CA 1
ATOM 560 C C . TYR A 1 75 ? 17.562 -9.273 -8.109 1 98.88 75 TYR A C 1
ATOM 562 O O . TYR A 1 75 ? 18.094 -8.414 -8.812 1 98.88 75 TYR A O 1
ATOM 570 N N . GLY A 1 76 ? 18.047 -10.492 -7.996 1 98.81 76 GLY A N 1
ATOM 571 C CA . GLY A 1 76 ? 19.188 -10.938 -8.781 1 98.81 76 GLY A CA 1
ATOM 572 C C . GLY A 1 76 ? 18.828 -11.242 -10.227 1 98.81 76 GLY A C 1
ATOM 573 O O . GLY A 1 76 ? 19.422 -10.68 -11.148 1 98.81 76 GLY A O 1
ATOM 574 N N . ASP A 1 77 ? 17.844 -12.094 -10.398 1 98.81 77 ASP A N 1
ATOM 575 C CA . ASP A 1 77 ? 17.344 -12.453 -11.719 1 98.81 77 ASP A CA 1
ATOM 576 C C . ASP A 1 77 ? 15.867 -12.836 -11.656 1 98.81 77 ASP A C 1
ATOM 578 O O . ASP A 1 77 ? 15.492 -13.758 -10.938 1 98.81 77 ASP A O 1
ATOM 582 N N . THR A 1 78 ? 15.094 -12.156 -12.484 1 98.81 78 THR A N 1
ATOM 583 C CA . THR A 1 78 ? 13.641 -12.266 -12.43 1 98.81 78 THR A CA 1
ATOM 584 C C . THR A 1 78 ? 13.195 -13.688 -12.758 1 98.81 78 THR A C 1
ATOM 586 O O . THR A 1 78 ? 12.336 -14.25 -12.07 1 98.81 78 THR A O 1
ATOM 589 N N . ALA A 1 79 ? 13.758 -14.32 -13.75 1 98.69 79 ALA A N 1
ATOM 590 C CA . ALA A 1 79 ? 13.383 -15.672 -14.148 1 98.69 79 ALA A CA 1
ATOM 591 C C . ALA A 1 79 ? 13.719 -16.688 -13.055 1 98.69 79 ALA A C 1
ATOM 593 O O . ALA A 1 79 ? 12.953 -17.625 -12.812 1 98.69 79 ALA A O 1
ATOM 594 N N . THR A 1 80 ? 14.859 -16.484 -12.406 1 98.88 80 THR A N 1
ATOM 595 C CA . THR A 1 80 ? 15.234 -17.359 -11.305 1 98.88 80 THR A CA 1
ATOM 596 C C . THR A 1 80 ? 14.211 -17.266 -10.172 1 98.88 80 THR A C 1
ATOM 598 O O . THR A 1 80 ? 13.797 -18.297 -9.617 1 98.88 80 THR A O 1
ATOM 601 N N . GLY A 1 81 ? 13.852 -16.031 -9.781 1 98.88 81 GLY A N 1
ATOM 602 C CA . GLY A 1 81 ? 12.812 -15.875 -8.781 1 98.88 81 GLY A CA 1
ATOM 603 C C . GLY A 1 81 ? 11.508 -16.562 -9.164 1 98.88 81 GLY A C 1
ATOM 604 O O . GLY A 1 81 ? 10.883 -17.219 -8.328 1 98.88 81 GLY A O 1
ATOM 605 N N . TRP A 1 82 ? 11.094 -16.438 -10.438 1 98.75 82 TRP A N 1
ATOM 606 C CA . TRP A 1 82 ? 9.859 -17.031 -10.938 1 98.75 82 TRP A CA 1
ATOM 607 C C . TRP A 1 82 ? 9.914 -18.562 -10.852 1 98.75 82 TRP A C 1
ATOM 609 O O . TRP A 1 82 ? 8.977 -19.188 -10.352 1 98.75 82 TRP A O 1
ATOM 619 N N . CYS A 1 83 ? 11.016 -19.156 -11.266 1 98.75 83 CYS A N 1
ATOM 620 C CA . CYS A 1 83 ? 11.164 -20.609 -11.273 1 98.75 83 CYS A CA 1
ATOM 621 C C . CYS A 1 83 ? 11.234 -21.156 -9.852 1 98.75 83 CYS A C 1
ATOM 623 O O . CYS A 1 83 ? 10.672 -22.219 -9.562 1 98.75 83 CYS A O 1
ATOM 625 N N . ALA A 1 84 ? 11.938 -20.438 -9.008 1 98.75 84 ALA A N 1
ATOM 626 C CA . ALA A 1 84 ? 12 -20.844 -7.609 1 98.75 84 ALA A CA 1
ATOM 627 C C . ALA A 1 84 ? 10.617 -20.859 -6.973 1 98.75 84 ALA A C 1
ATOM 629 O O . ALA A 1 84 ? 10.266 -21.797 -6.254 1 98.75 84 ALA A O 1
ATOM 630 N N . MET A 1 85 ? 9.852 -19.828 -7.227 1 98.44 85 MET A N 1
ATOM 631 C CA . MET A 1 85 ? 8.508 -19.688 -6.684 1 98.44 85 MET A CA 1
ATOM 632 C C . MET A 1 85 ? 7.609 -20.844 -7.141 1 98.44 85 MET A C 1
ATOM 634 O O . MET A 1 85 ? 6.945 -21.469 -6.32 1 98.44 85 MET A O 1
ATOM 638 N N . ILE A 1 86 ? 7.609 -21.125 -8.422 1 98.06 86 ILE A N 1
ATOM 639 C CA . ILE A 1 86 ? 6.785 -22.203 -8.969 1 98.06 86 ILE A CA 1
ATOM 640 C C . ILE A 1 86 ? 7.277 -23.547 -8.445 1 98.06 86 ILE A C 1
ATOM 642 O O . ILE A 1 86 ? 6.48 -24.391 -8.008 1 98.06 86 ILE A O 1
ATOM 646 N N . GLY A 1 87 ? 8.547 -23.766 -8.43 1 98.06 87 GLY A N 1
ATOM 647 C CA . GLY A 1 87 ? 9.141 -25.016 -8 1 98.06 87 GLY A CA 1
ATOM 648 C C . GLY A 1 87 ? 8.906 -25.328 -6.539 1 98.06 87 GLY A C 1
ATOM 649 O O . GLY A 1 87 ? 8.859 -26.484 -6.141 1 98.06 87 GLY A O 1
ATOM 650 N N . ALA A 1 88 ? 8.766 -24.312 -5.777 1 97.81 88 ALA A N 1
ATOM 651 C CA . ALA A 1 88 ? 8.609 -24.469 -4.332 1 97.81 88 ALA A CA 1
ATOM 652 C C . ALA A 1 88 ? 7.16 -24.766 -3.969 1 97.81 88 ALA A C 1
ATOM 654 O O . ALA A 1 88 ? 6.84 -25 -2.799 1 97.81 88 ALA A O 1
ATOM 655 N N . ALA A 1 89 ? 6.297 -24.844 -4.918 1 97.38 89 ALA A N 1
ATOM 656 C CA . ALA A 1 89 ? 4.871 -25.031 -4.656 1 97.38 89 ALA A CA 1
ATOM 657 C C . ALA A 1 89 ? 4.582 -26.453 -4.164 1 97.38 89 ALA A C 1
ATOM 659 O O . ALA A 1 89 ? 3.492 -26.719 -3.66 1 97.38 89 ALA A O 1
ATOM 660 N N . THR A 1 90 ? 5.559 -27.375 -4.223 1 96.81 90 THR A N 1
ATOM 661 C CA . THR A 1 90 ? 5.402 -28.781 -3.863 1 96.81 90 THR A CA 1
ATOM 662 C C . THR A 1 90 ? 4.832 -28.906 -2.455 1 96.81 90 THR A C 1
ATOM 664 O O . THR A 1 90 ? 3.906 -29.688 -2.227 1 96.81 90 THR A O 1
ATOM 667 N N . GLY A 1 91 ? 5.402 -28.156 -1.573 1 95.94 91 GLY A N 1
ATOM 668 C CA . GLY A 1 91 ? 4.969 -28.25 -0.188 1 95.94 91 GLY A CA 1
ATOM 669 C C . GLY A 1 91 ? 3.531 -27.812 0.019 1 95.94 91 GLY A C 1
ATOM 670 O O . GLY A 1 91 ? 2.822 -28.375 0.86 1 95.94 91 GLY A O 1
ATOM 671 N N . VAL A 1 92 ? 3.057 -26.797 -0.708 1 96.75 92 VAL A N 1
ATOM 672 C CA . VAL A 1 92 ? 1.672 -26.344 -0.615 1 96.75 92 VAL A CA 1
ATOM 673 C C . VAL A 1 92 ? 0.738 -27.438 -1.129 1 96.75 92 VAL A C 1
ATOM 675 O O . VAL A 1 92 ? -0.274 -27.75 -0.496 1 96.75 92 VAL A O 1
ATOM 678 N N . TYR A 1 93 ? 1.081 -28.078 -2.238 1 97.38 93 TYR A N 1
ATOM 679 C CA . TYR A 1 93 ? 0.274 -29.172 -2.795 1 97.38 93 TYR A CA 1
ATOM 680 C C . TYR A 1 93 ? 0.198 -30.344 -1.83 1 97.38 93 TYR A C 1
ATOM 682 O O . TYR A 1 93 ? -0.828 -31.016 -1.75 1 97.38 93 TYR A O 1
ATOM 690 N N . ALA A 1 94 ? 1.258 -30.578 -1.113 1 97.56 94 ALA A N 1
ATOM 691 C CA . ALA A 1 94 ? 1.303 -31.688 -0.165 1 97.56 94 ALA A CA 1
ATOM 692 C C . ALA A 1 94 ? 0.163 -31.594 0.845 1 97.56 94 ALA A C 1
ATOM 694 O O . ALA A 1 94 ? -0.373 -32.625 1.284 1 97.56 94 ALA A O 1
ATOM 695 N N . GLY A 1 95 ? -0.19 -30.391 1.164 1 96.81 95 GLY A N 1
ATOM 696 C CA . GLY A 1 95 ? -1.251 -30.203 2.139 1 96.81 95 GLY A CA 1
ATOM 697 C C . GLY A 1 95 ? -2.598 -30.719 1.667 1 96.81 95 GLY A C 1
ATOM 698 O O . GLY A 1 95 ? -3.479 -31 2.48 1 96.81 95 GLY A O 1
ATOM 699 N N . PHE A 1 96 ? -2.779 -30.891 0.4 1 97.19 96 PHE A N 1
ATOM 700 C CA . PHE A 1 96 ? -4.059 -31.297 -0.176 1 97.19 96 PHE A CA 1
ATOM 701 C C . PHE A 1 96 ? -4.043 -32.781 -0.546 1 97.19 96 PHE A C 1
ATOM 703 O O . PHE A 1 96 ? -5.051 -33.312 -1.015 1 97.19 96 PHE A O 1
ATOM 710 N N . LEU A 1 97 ? -2.928 -33.438 -0.376 1 97.62 97 LEU A N 1
ATOM 711 C CA . LEU A 1 97 ? -2.76 -34.844 -0.628 1 97.62 97 LEU A CA 1
ATOM 712 C C . LEU A 1 97 ? -2.768 -35.625 0.677 1 97.62 97 LEU A C 1
ATOM 714 O O . LEU A 1 97 ? -2.395 -35.125 1.728 1 97.62 97 LEU A O 1
ATOM 718 N N . ASP A 1 98 ? -3.266 -36.875 0.656 1 96.38 98 ASP A N 1
ATOM 719 C CA . ASP A 1 98 ? -3.225 -37.688 1.87 1 96.38 98 ASP A CA 1
ATOM 720 C C . ASP A 1 98 ? -1.812 -38.188 2.135 1 96.38 98 ASP A C 1
ATOM 722 O O . ASP A 1 98 ? -0.907 -38 1.324 1 96.38 98 ASP A O 1
ATOM 726 N N . GLU A 1 99 ? -1.629 -38.844 3.219 1 95.69 99 GLU A N 1
ATOM 727 C CA . GLU A 1 99 ? -0.31 -39.281 3.672 1 95.69 99 GLU A CA 1
ATOM 728 C C . GLU A 1 99 ? 0.316 -40.25 2.689 1 95.69 99 GLU A C 1
ATOM 730 O O . GLU A 1 99 ? 1.526 -40.219 2.457 1 95.69 99 GLU A O 1
ATOM 735 N N . GLN A 1 100 ? -0.441 -41.156 2.188 1 97.38 100 GLN A N 1
ATOM 736 C CA . GLN A 1 100 ? 0.059 -42.156 1.238 1 97.38 100 GLN A CA 1
ATOM 737 C C . GLN A 1 100 ? 0.587 -41.469 -0.026 1 97.38 100 GLN A C 1
ATOM 739 O O . GLN A 1 100 ? 1.677 -41.812 -0.5 1 97.38 100 GLN A O 1
ATOM 744 N N . ALA A 1 101 ? -0.198 -40.562 -0.604 1 97.88 101 ALA A N 1
ATOM 745 C CA . ALA A 1 101 ? 0.201 -39.844 -1.811 1 97.88 101 ALA A CA 1
ATOM 746 C C . ALA A 1 101 ? 1.476 -39.062 -1.573 1 97.88 101 ALA A C 1
ATOM 748 O O . ALA A 1 101 ? 2.369 -39.031 -2.422 1 97.88 101 ALA A O 1
ATOM 749 N N . VAL A 1 102 ? 1.567 -38.375 -0.438 1 97.12 102 VAL A N 1
ATOM 750 C CA . VAL A 1 102 ? 2.75 -37.562 -0.109 1 97.12 102 VAL A CA 1
ATOM 751 C C . VAL A 1 102 ? 3.977 -38.469 -0.051 1 97.12 102 VAL A C 1
ATOM 753 O O . VAL A 1 102 ? 5.031 -38.156 -0.596 1 97.12 102 VAL A O 1
ATOM 756 N N . ALA A 1 103 ? 3.85 -39.625 0.577 1 96.56 103 ALA A N 1
ATOM 757 C CA . ALA A 1 103 ? 4.957 -40.562 0.703 1 96.56 103 ALA A CA 1
ATOM 758 C C . ALA A 1 103 ? 5.398 -41.062 -0.664 1 96.56 103 ALA A C 1
ATOM 760 O O . ALA A 1 103 ? 6.594 -41.25 -0.914 1 96.56 103 ALA A O 1
ATOM 761 N N . GLU A 1 104 ? 4.48 -41.312 -1.531 1 97.38 104 GLU A N 1
ATOM 762 C CA . GLU A 1 104 ? 4.77 -41.906 -2.838 1 97.38 104 GLU A CA 1
ATOM 763 C C . GLU A 1 104 ? 5.316 -40.875 -3.803 1 97.38 104 GLU A C 1
ATOM 765 O O . GLU A 1 104 ? 6.234 -41.125 -4.574 1 97.38 104 GLU A O 1
ATOM 770 N N . LEU A 1 105 ? 4.742 -39.656 -3.811 1 97.44 105 LEU A N 1
ATOM 771 C CA . LEU A 1 105 ? 5.043 -38.625 -4.805 1 97.44 105 LEU A CA 1
ATOM 772 C C . LEU A 1 105 ? 6.207 -37.75 -4.348 1 97.44 105 LEU A C 1
ATOM 774 O O . LEU A 1 105 ? 6.93 -37.188 -5.176 1 97.44 105 LEU A O 1
ATOM 778 N N . MET A 1 106 ? 6.328 -37.625 -3.027 1 96.56 106 MET A N 1
ATOM 779 C CA . MET A 1 106 ? 7.285 -36.688 -2.461 1 96.56 106 MET A CA 1
ATOM 780 C C . MET A 1 106 ? 8.18 -37.375 -1.428 1 96.56 106 MET A C 1
ATOM 782 O O . MET A 1 106 ? 8.203 -36.969 -0.263 1 96.56 106 MET A O 1
ATOM 786 N N . PRO A 1 107 ? 8.984 -38.25 -1.851 1 95 107 PRO A N 1
ATOM 787 C CA . PRO A 1 107 ? 9.852 -38.969 -0.917 1 95 107 PRO A CA 1
ATOM 788 C C . PRO A 1 107 ? 10.867 -38.062 -0.225 1 95 107 PRO A C 1
ATOM 790 O O . PRO A 1 107 ? 11.375 -38.406 0.846 1 95 107 PRO A O 1
ATOM 793 N N . THR A 1 108 ? 11.195 -36.969 -0.879 1 95 108 THR A N 1
ATOM 794 C CA . THR A 1 108 ? 12.023 -35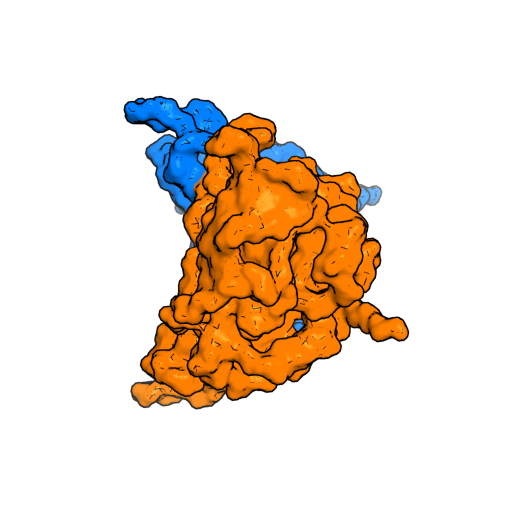.906 -0.287 1 95 108 THR A CA 1
ATOM 795 C C . THR A 1 108 ? 11.32 -34.562 -0.348 1 95 108 THR A C 1
ATOM 797 O O . THR A 1 108 ? 10.281 -34.438 -0.992 1 95 108 THR A O 1
ATOM 800 N N . ARG A 1 109 ? 11.844 -33.625 0.312 1 95.25 109 ARG A N 1
ATOM 801 C CA . ARG A 1 109 ? 11.148 -32.344 0.416 1 95.25 109 ARG A CA 1
ATOM 802 C C . ARG A 1 109 ? 11.742 -31.312 -0.545 1 95.25 109 ARG A C 1
ATOM 804 O O . ARG A 1 109 ? 11.289 -30.156 -0.601 1 95.25 109 ARG A O 1
ATOM 811 N N . ASP A 1 110 ? 12.695 -31.688 -1.296 1 96.38 110 ASP A N 1
ATOM 812 C CA . ASP A 1 110 ? 13.383 -30.734 -2.164 1 96.38 110 ASP A CA 1
ATOM 813 C C . ASP A 1 110 ? 12.984 -30.938 -3.625 1 96.38 110 ASP A C 1
ATOM 815 O O . ASP A 1 110 ? 13.758 -30.609 -4.535 1 96.38 110 ASP A O 1
ATOM 819 N N . LEU A 1 111 ? 11.859 -31.562 -3.861 1 97.5 111 LEU A N 1
ATOM 820 C CA . LEU A 1 111 ? 11.375 -31.781 -5.223 1 97.5 111 LEU A CA 1
ATOM 821 C C . LEU A 1 111 ? 10.906 -30.484 -5.855 1 97.5 111 LEU A C 1
ATOM 823 O O . LEU A 1 111 ? 10.305 -29.641 -5.184 1 97.5 111 LEU A O 1
ATOM 827 N N . ILE A 1 112 ? 11.172 -30.328 -7.125 1 98.31 112 ILE A N 1
ATOM 828 C CA . ILE A 1 112 ? 10.734 -29.203 -7.934 1 98.31 112 ILE A CA 1
ATOM 829 C C . ILE A 1 112 ? 9.43 -29.547 -8.648 1 98.31 112 ILE A C 1
ATOM 831 O O . ILE A 1 112 ? 9.328 -30.594 -9.289 1 98.31 112 ILE A O 1
ATOM 835 N N . THR A 1 113 ? 8.484 -28.719 -8.531 1 97.75 113 THR A N 1
ATOM 836 C CA . THR A 1 113 ? 7.215 -28.953 -9.219 1 97.75 113 THR A CA 1
ATOM 837 C C . THR A 1 113 ? 7 -27.922 -10.32 1 97.75 113 THR A C 1
ATOM 839 O O . THR A 1 113 ? 7.496 -26.797 -10.219 1 97.75 113 THR A O 1
ATOM 842 N N . ALA A 1 114 ? 6.379 -28.25 -11.398 1 98.12 114 ALA A N 1
ATOM 843 C CA . ALA A 1 114 ? 5.863 -27.406 -12.461 1 98.12 114 ALA A CA 1
ATOM 844 C C . ALA A 1 114 ? 4.41 -27.734 -12.781 1 98.12 114 ALA A C 1
ATOM 846 O O . ALA A 1 114 ? 3.936 -28.828 -12.453 1 98.12 114 ALA A O 1
ATOM 847 N N . GLY A 1 115 ? 3.746 -26.766 -13.391 1 96.25 115 GLY A N 1
ATOM 848 C CA . GLY A 1 115 ? 2.42 -27.125 -13.867 1 96.25 115 GLY A CA 1
ATOM 849 C C . GLY A 1 115 ? 1.465 -25.953 -13.93 1 96.25 115 GLY A C 1
ATOM 850 O O . GLY A 1 115 ? 1.877 -24.812 -13.766 1 96.25 115 GLY A O 1
ATOM 851 N N . LEU A 1 116 ? 0.258 -26.219 -14.297 1 94.06 116 LEU A N 1
ATOM 852 C CA . LEU A 1 116 ? -0.81 -25.25 -14.508 1 94.06 116 LEU A CA 1
ATOM 853 C C . LEU A 1 116 ? -2.082 -25.672 -13.781 1 94.06 116 LEU A C 1
ATOM 855 O O . LEU A 1 116 ? -2.562 -26.797 -13.969 1 94.06 116 LEU A O 1
ATOM 859 N N . ILE A 1 117 ? -2.598 -24.812 -13 1 92 117 ILE A N 1
ATOM 860 C CA . ILE A 1 117 ? -3.785 -25.094 -12.195 1 92 117 ILE A CA 1
ATOM 861 C C . ILE A 1 117 ? -5.023 -25.078 -13.086 1 92 117 ILE A C 1
ATOM 863 O O . ILE A 1 117 ? -5.922 -25.906 -12.914 1 92 117 ILE A O 1
ATOM 867 N N . ALA A 1 118 ? -5.094 -24.156 -14.047 1 90.69 118 ALA A N 1
ATOM 868 C CA . ALA A 1 118 ? -6.254 -24.062 -14.93 1 90.69 118 ALA A CA 1
ATOM 869 C C . ALA A 1 118 ? -6.492 -25.375 -15.664 1 90.69 118 ALA A C 1
ATOM 871 O O . ALA A 1 118 ? -5.57 -25.938 -16.25 1 90.69 118 ALA A O 1
ATOM 872 N N . PRO A 1 119 ? -7.688 -25.797 -15.656 1 94.12 119 PRO A N 1
ATOM 873 C CA . PRO A 1 119 ? -7.961 -27.094 -16.297 1 94.12 119 PRO A CA 1
ATOM 874 C C . PRO A 1 119 ? -7.77 -27.062 -17.812 1 94.12 119 PRO A C 1
ATOM 876 O O . PRO A 1 119 ? -8.367 -26.219 -18.484 1 94.12 119 PRO A O 1
ATOM 879 N N . ALA A 1 120 ? -6.98 -27.891 -18.266 1 96.25 120 ALA A N 1
ATOM 880 C CA . ALA A 1 120 ? -6.75 -28.047 -19.703 1 96.25 120 ALA A CA 1
ATOM 881 C C . ALA A 1 120 ? -6.773 -29.516 -20.094 1 96.25 120 ALA A C 1
ATOM 883 O O . ALA A 1 120 ? -6.625 -29.859 -21.281 1 96.25 120 ALA A O 1
ATOM 884 N N . GLY A 1 121 ? -6.969 -30.391 -19.125 1 97.62 121 GLY A N 1
ATOM 885 C CA . GLY A 1 121 ? -7.039 -31.828 -19.375 1 97.62 121 GLY A CA 1
ATOM 886 C C . GLY A 1 121 ? -8.414 -32.406 -19.125 1 97.62 121 GLY A C 1
ATOM 887 O O . GLY A 1 121 ? -9.328 -31.703 -18.703 1 97.62 121 GLY A O 1
ATOM 888 N N . ARG A 1 122 ? -8.477 -33.625 -19.531 1 98.25 122 ARG A N 1
ATOM 889 C CA . ARG A 1 122 ? -9.648 -34.469 -19.281 1 98.25 122 ARG A CA 1
ATOM 890 C C . ARG A 1 122 ? -9.273 -35.719 -18.484 1 98.25 122 ARG A C 1
ATOM 892 O O . ARG A 1 122 ? -8.328 -36.406 -18.844 1 98.25 122 ARG A O 1
ATOM 899 N N . ALA A 1 123 ? -9.977 -35.875 -17.406 1 98.62 123 ALA A N 1
ATOM 900 C CA . ALA A 1 123 ? -9.742 -37.062 -16.578 1 98.62 123 ALA A CA 1
ATOM 901 C C . ALA A 1 123 ? -10.984 -37.938 -16.5 1 98.62 123 ALA A C 1
ATOM 903 O O . ALA A 1 123 ? -11.992 -37.562 -15.906 1 98.62 123 ALA A O 1
ATOM 904 N N . ASP A 1 124 ? -10.945 -39.062 -17.047 1 98.38 124 ASP A N 1
ATOM 905 C CA . ASP A 1 124 ? -12.039 -40.031 -16.984 1 98.38 124 ASP A CA 1
ATOM 906 C C . ASP A 1 124 ? -11.883 -40.969 -15.773 1 98.38 124 ASP A C 1
ATOM 908 O O . ASP A 1 124 ? -10.852 -41.625 -15.617 1 98.38 124 ASP A O 1
ATOM 912 N N . ARG A 1 125 ? -12.922 -41.062 -14.953 1 97.88 125 ARG A N 1
ATOM 913 C CA . ARG A 1 125 ? -12.883 -41.938 -13.797 1 97.88 125 ARG A CA 1
ATOM 914 C C . ARG A 1 125 ? -12.852 -43.406 -14.234 1 97.88 125 ARG A C 1
ATOM 916 O O . ARG A 1 125 ? -13.617 -43.812 -15.109 1 97.88 125 ARG A O 1
ATOM 923 N N . VAL A 1 126 ? -12.023 -44.125 -13.656 1 97.62 126 VAL A N 1
ATOM 924 C CA . VAL A 1 126 ? -11.906 -45.562 -13.844 1 97.62 126 VAL A CA 1
ATOM 925 C C . VAL A 1 126 ? -11.672 -46.25 -12.5 1 97.62 126 VAL A C 1
ATOM 927 O O . VAL A 1 126 ? -11.438 -45.562 -11.492 1 97.62 126 VAL A O 1
ATOM 930 N N . PRO A 1 127 ? -11.812 -47.531 -12.461 1 97.44 127 PRO A N 1
ATOM 931 C CA . PRO A 1 127 ? -11.547 -48.219 -11.188 1 97.44 127 PRO A CA 1
ATOM 932 C C . PRO A 1 127 ? -10.156 -47.875 -10.633 1 97.44 127 PRO A C 1
ATOM 934 O O . PRO A 1 127 ? -9.156 -48.094 -11.32 1 97.44 127 PRO A O 1
ATOM 937 N N . GLY A 1 128 ? -10.141 -47.312 -9.492 1 97.62 128 GLY A N 1
ATOM 938 C CA . GLY A 1 128 ? -8.898 -47.062 -8.773 1 97.62 128 GLY A CA 1
ATOM 939 C C . GLY A 1 128 ? -8.344 -45.656 -9.016 1 97.62 128 GLY A C 1
ATOM 940 O O . GLY A 1 128 ? -7.41 -45.219 -8.328 1 97.62 128 GLY A O 1
ATOM 941 N N . GLY A 1 129 ? -8.922 -45 -10 1 98.38 129 GLY A N 1
ATOM 942 C CA . GLY A 1 129 ? -8.367 -43.688 -10.266 1 98.38 129 GLY A CA 1
ATOM 943 C C . GLY A 1 129 ? -8.93 -43.031 -11.523 1 98.38 129 GLY A C 1
ATOM 944 O O . GLY A 1 129 ? -10.141 -42.969 -11.703 1 98.38 129 GLY A O 1
ATOM 945 N N . TYR A 1 130 ? -7.977 -42.469 -12.383 1 98.56 130 TYR A N 1
ATOM 946 C CA . TYR A 1 130 ? -8.383 -41.719 -13.555 1 98.56 130 TYR A CA 1
ATOM 947 C C . TYR A 1 130 ? -7.492 -42.031 -14.75 1 98.56 130 TYR A C 1
ATOM 949 O O . TYR A 1 130 ? -6.328 -42.406 -14.586 1 98.56 130 TYR A O 1
ATOM 957 N N . ARG A 1 131 ? -8.047 -41.938 -15.914 1 98.69 131 ARG A N 1
ATOM 958 C CA . ARG A 1 131 ? -7.289 -41.812 -17.156 1 98.69 131 ARG A CA 1
ATOM 959 C C . ARG A 1 131 ? -7.195 -40.375 -17.609 1 98.69 131 ARG A C 1
ATOM 961 O O . ARG A 1 131 ? -8.203 -39.75 -17.969 1 98.69 131 ARG A O 1
ATOM 968 N N . LEU A 1 132 ? -5.996 -39.844 -17.578 1 98.75 132 LEU A N 1
ATOM 969 C CA . LEU A 1 132 ? -5.773 -38.438 -17.797 1 98.75 132 LEU A CA 1
ATOM 970 C C . LEU A 1 132 ? -5.18 -38.188 -19.188 1 98.75 132 LEU A C 1
ATOM 972 O O . LEU A 1 132 ? -4.215 -38.844 -19.578 1 98.75 132 LEU A O 1
ATOM 976 N N . SER A 1 133 ? -5.762 -37.312 -19.953 1 98.69 133 SER A N 1
ATOM 977 C CA . SER A 1 133 ? -5.23 -36.781 -21.203 1 98.69 133 SER A CA 1
ATOM 978 C C . SER A 1 133 ? -5.348 -35.25 -21.234 1 98.69 133 SER A C 1
ATOM 980 O O . SER A 1 133 ? -6.328 -34.688 -20.75 1 98.69 133 SER A O 1
ATOM 982 N N . GLY A 1 134 ? -4.328 -34.625 -21.734 1 98.25 134 GLY A N 1
ATOM 983 C CA . GLY A 1 134 ? -4.379 -33.188 -21.844 1 98.25 134 GLY A CA 1
ATOM 984 C C . GLY A 1 134 ? -3.072 -32.562 -22.312 1 98.25 134 GLY A C 1
ATOM 985 O O . GLY A 1 134 ? -2.045 -33.25 -22.359 1 98.25 134 GLY A O 1
ATOM 986 N N . ARG A 1 135 ? -3.094 -31.391 -22.734 1 98.25 135 ARG A N 1
ATOM 987 C CA . ARG A 1 135 ? -1.944 -30.547 -23.031 1 98.25 135 ARG A CA 1
ATOM 988 C C . ARG A 1 135 ? -2.068 -29.203 -22.328 1 98.25 135 ARG A C 1
ATOM 990 O O . ARG A 1 135 ? -3.033 -28.453 -22.547 1 98.25 135 ARG A O 1
ATOM 997 N N . TRP A 1 136 ? -1.205 -28.969 -21.453 1 98 136 TRP A N 1
ATOM 998 C CA . TRP A 1 136 ? -1.156 -27.734 -20.672 1 98 136 TRP A CA 1
ATOM 999 C C . TRP A 1 136 ? -0.059 -26.812 -21.188 1 98 136 TRP A C 1
ATOM 1001 O O . TRP A 1 136 ? 0.952 -27.266 -21.719 1 98 136 TRP A O 1
ATOM 1011 N N . LYS A 1 137 ? -0.277 -25.531 -21.047 1 95.94 137 LYS A N 1
ATOM 1012 C CA . LYS A 1 137 ? 0.712 -24.531 -21.438 1 95.94 137 LYS A CA 1
ATOM 1013 C C . LYS A 1 137 ? 1.445 -23.984 -20.219 1 95.94 137 LYS A C 1
ATOM 1015 O O . LYS A 1 137 ? 1.031 -24.234 -19.078 1 95.94 137 LYS A O 1
ATOM 1020 N N . LEU A 1 138 ? 2.588 -23.375 -20.391 1 94.12 138 LEU A N 1
ATOM 1021 C CA . LEU A 1 138 ? 3.256 -22.516 -19.422 1 94.12 138 LEU A CA 1
ATOM 1022 C C . LEU A 1 138 ? 3.73 -23.312 -18.219 1 94.12 138 LEU A C 1
ATOM 1024 O O . LEU A 1 138 ? 3.49 -22.922 -17.062 1 94.12 138 LEU A O 1
ATOM 1028 N N . GLY A 1 139 ? 4.266 -24.469 -18.469 1 97.5 139 GLY A N 1
ATOM 1029 C CA . GLY A 1 139 ? 4.895 -25.203 -17.391 1 97.5 139 GLY A CA 1
ATOM 1030 C C . GLY A 1 139 ? 6.242 -24.625 -16.984 1 97.5 139 GLY A C 1
ATOM 1031 O O . GLY A 1 139 ? 7.285 -25.188 -17.328 1 97.5 139 GLY A O 1
ATOM 1032 N N . SER A 1 140 ? 6.199 -23.5 -16.203 1 97.12 140 SER A N 1
ATOM 1033 C CA . SER A 1 140 ? 7.438 -22.859 -15.781 1 97.12 140 SER A CA 1
ATOM 1034 C C . SER A 1 140 ? 8.336 -23.844 -15.031 1 97.12 140 SER A C 1
ATOM 1036 O O . SER A 1 140 ? 7.859 -24.641 -14.234 1 97.12 140 SER A O 1
ATOM 1038 N N . ALA A 1 141 ? 9.641 -23.875 -15.328 1 96.25 141 ALA A N 1
ATOM 1039 C CA . ALA A 1 141 ? 10.68 -24.672 -14.688 1 96.25 141 ALA A CA 1
ATOM 1040 C C . ALA A 1 141 ? 10.492 -26.156 -14.984 1 96.25 141 ALA A C 1
ATOM 1042 O O . ALA A 1 141 ? 11.07 -27 -14.305 1 96.25 141 ALA A O 1
ATOM 1043 N N . ILE A 1 142 ? 9.695 -26.5 -15.992 1 98.06 142 ILE A N 1
ATOM 1044 C CA . ILE A 1 142 ? 9.328 -27.891 -16.25 1 98.06 142 ILE A CA 1
ATOM 1045 C C . ILE A 1 142 ? 10.57 -28.688 -16.641 1 98.06 142 ILE A C 1
ATOM 1047 O O . ILE A 1 142 ? 10.648 -29.875 -16.375 1 98.06 142 ILE A O 1
ATOM 1051 N N . ASN A 1 143 ? 11.57 -28.016 -17.203 1 96.69 143 ASN A N 1
ATOM 1052 C CA . ASN A 1 143 ? 12.789 -28.688 -17.625 1 96.69 143 ASN A CA 1
ATOM 1053 C C . ASN A 1 143 ? 13.57 -29.234 -16.422 1 96.69 143 ASN A C 1
ATOM 1055 O O . ASN A 1 143 ? 14.406 -30.125 -16.578 1 96.69 143 ASN A O 1
ATOM 1059 N N . HIS A 1 144 ? 13.312 -28.734 -15.297 1 97.75 144 HIS A N 1
ATOM 1060 C CA . HIS A 1 144 ? 14.039 -29.125 -14.102 1 97.75 144 HIS A CA 1
ATOM 1061 C C . HIS A 1 144 ? 13.109 -29.781 -13.086 1 97.75 144 HIS A C 1
ATOM 1063 O O . HIS A 1 144 ? 13.523 -30.094 -11.969 1 97.75 144 HIS A O 1
ATOM 1069 N N . ALA A 1 145 ? 11.883 -30 -13.453 1 98.38 145 ALA A N 1
ATOM 1070 C CA . ALA A 1 145 ? 10.859 -30.453 -12.508 1 98.38 145 ALA A CA 1
ATOM 1071 C C . ALA A 1 145 ? 11.023 -31.938 -12.195 1 98.38 145 ALA A C 1
ATOM 1073 O O . ALA A 1 145 ? 11.523 -32.719 -13.023 1 98.38 145 ALA A O 1
ATOM 1074 N N . ASP A 1 146 ? 10.664 -32.281 -10.992 1 98.06 146 ASP A N 1
ATOM 1075 C CA . ASP A 1 146 ? 10.531 -33.688 -10.57 1 98.06 146 ASP A CA 1
ATOM 1076 C C . ASP A 1 146 ? 9.078 -34.125 -10.633 1 98.06 146 ASP A C 1
ATOM 1078 O O . ASP A 1 146 ? 8.797 -35.281 -11 1 98.06 146 ASP A O 1
ATOM 1082 N N . LEU A 1 147 ? 8.234 -33.281 -10.266 1 98.06 147 LEU A N 1
ATOM 1083 C CA . LEU A 1 147 ? 6.785 -33.469 -10.273 1 98.06 147 LEU A CA 1
ATOM 1084 C C . LEU A 1 147 ? 6.102 -32.469 -11.203 1 98.06 147 LEU A C 1
ATOM 1086 O O . LEU A 1 147 ? 6.566 -31.344 -11.352 1 98.06 147 LEU A O 1
ATOM 1090 N N . VAL A 1 148 ? 5.062 -32.906 -11.805 1 98.5 148 VAL A N 1
ATOM 1091 C CA . VAL A 1 148 ? 4.254 -32.062 -12.672 1 98.5 148 VAL A CA 1
ATOM 1092 C C . VAL A 1 148 ? 2.787 -32.125 -12.258 1 98.5 148 VAL A C 1
ATOM 1094 O O . VAL A 1 148 ? 2.283 -33.219 -11.953 1 98.5 148 VAL A O 1
ATOM 1097 N N . VAL A 1 149 ? 2.143 -31 -12.188 1 98.31 149 VAL A N 1
ATOM 1098 C CA . VAL A 1 149 ? 0.719 -31 -11.867 1 98.31 149 VAL A CA 1
ATOM 1099 C C . VAL A 1 149 ? -0.072 -30.438 -13.047 1 98.31 149 VAL A C 1
ATOM 1101 O O . VAL A 1 149 ? 0.458 -29.656 -13.844 1 98.31 149 VAL A O 1
ATOM 1104 N N . GLY A 1 150 ? -1.292 -30.859 -13.188 1 98.19 150 GLY A N 1
ATOM 1105 C CA . GLY A 1 150 ? -2.184 -30.359 -14.219 1 98.19 150 GLY A CA 1
ATOM 1106 C C . GLY A 1 150 ? -3.645 -30.391 -13.812 1 98.19 150 GLY A C 1
ATOM 1107 O O . GLY A 1 150 ? -4.133 -31.406 -13.312 1 98.19 150 GLY A O 1
ATOM 1108 N N . GLY A 1 151 ? -4.297 -29.281 -14 1 97.75 151 GLY A N 1
ATOM 1109 C CA . GLY A 1 151 ? -5.734 -29.25 -13.789 1 97.75 151 GLY A CA 1
ATOM 1110 C C . GLY A 1 151 ? -6.508 -29.922 -14.906 1 97.75 151 GLY A C 1
ATOM 1111 O O . GLY A 1 151 ? -6.148 -29.812 -16.078 1 97.75 151 GLY A O 1
ATOM 1112 N N . ALA A 1 152 ? -7.539 -30.625 -14.516 1 98.06 152 ALA A N 1
ATOM 1113 C CA . ALA A 1 152 ? -8.367 -31.312 -15.508 1 98.06 152 ALA A CA 1
ATOM 1114 C C . ALA A 1 152 ? -9.812 -31.406 -15.039 1 98.06 152 ALA A C 1
ATOM 1116 O O . ALA A 1 152 ? -10.086 -31.438 -13.828 1 98.06 152 ALA A O 1
ATOM 1117 N N . MET A 1 153 ? -10.664 -31.422 -16.016 1 97.31 153 MET A N 1
ATOM 1118 C CA . MET A 1 153 ? -12.07 -31.703 -15.727 1 97.31 153 MET A CA 1
ATOM 1119 C C . MET A 1 153 ? -12.305 -33.219 -15.578 1 97.31 153 MET A C 1
ATOM 1121 O O . MET A 1 153 ? -11.766 -34 -16.344 1 97.31 153 MET A O 1
ATOM 1125 N N . VAL A 1 154 ? -13.117 -33.531 -14.641 1 97.56 154 VAL A N 1
ATOM 1126 C CA . VAL A 1 154 ? -13.375 -34.938 -14.359 1 97.56 154 VAL A CA 1
ATOM 1127 C C . VAL A 1 154 ? -14.625 -35.406 -15.109 1 97.56 154 VAL A C 1
ATOM 1129 O O . VAL A 1 154 ? -15.617 -34.656 -15.18 1 97.56 154 VAL A O 1
ATOM 1132 N N . PHE A 1 155 ? -14.562 -36.531 -15.648 1 96.94 155 PHE A N 1
ATOM 1133 C CA . PHE A 1 155 ? -15.68 -37.125 -16.391 1 96.94 155 PHE A CA 1
ATOM 1134 C C . PHE A 1 155 ? -16.047 -38.469 -15.812 1 96.94 155 PHE A C 1
ATOM 1136 O O . PHE A 1 155 ? -15.18 -39.25 -15.438 1 96.94 155 PHE A O 1
ATOM 1143 N N . ASP A 1 156 ? -17.312 -38.719 -15.703 1 94.44 156 ASP A N 1
ATOM 1144 C CA . ASP A 1 156 ? -17.906 -40 -15.344 1 94.44 156 ASP A CA 1
ATOM 1145 C C . ASP A 1 156 ? -18.703 -40.562 -16.5 1 94.44 156 ASP A C 1
ATOM 1147 O O . ASP A 1 156 ? -19.688 -39.969 -16.938 1 94.44 156 ASP A O 1
ATOM 1151 N N . ASP A 1 157 ? -18.25 -41.688 -16.938 1 92.69 157 ASP A N 1
ATOM 1152 C CA . ASP A 1 157 ? -18.938 -42.375 -18.031 1 92.69 157 ASP A CA 1
ATOM 1153 C C . ASP A 1 157 ? -19.188 -41.438 -19.203 1 92.69 157 ASP A C 1
ATOM 1155 O O . ASP A 1 157 ? -20.312 -41.312 -19.672 1 92.69 157 ASP A O 1
ATOM 1159 N N . GLY A 1 158 ? -18.172 -40.688 -19.469 1 90.38 158 GLY A N 1
ATOM 1160 C CA . GLY A 1 158 ? -18.203 -39.844 -20.656 1 90.38 158 GLY A CA 1
ATOM 1161 C C . GLY A 1 158 ? -18.844 -38.5 -20.422 1 90.38 158 GLY A C 1
ATOM 1162 O O . GLY A 1 158 ? -18.781 -37.594 -21.266 1 90.38 158 GLY A O 1
ATOM 1163 N N . ALA A 1 159 ? -19.469 -38.281 -19.234 1 93.19 159 ALA A N 1
ATOM 1164 C CA . ALA A 1 159 ? -20.125 -37 -18.938 1 93.19 159 ALA A CA 1
ATOM 1165 C C . ALA A 1 159 ? -19.375 -36.25 -17.859 1 93.19 159 ALA A C 1
ATOM 1167 O O . ALA A 1 159 ? -18.781 -36.844 -16.953 1 93.19 159 ALA A O 1
ATOM 1168 N N . PRO A 1 160 ? -19.406 -34.938 -18 1 93.06 160 PRO A N 1
ATOM 1169 C CA . PRO A 1 160 ? -18.719 -34.156 -16.969 1 93.06 160 PRO A CA 1
ATOM 1170 C C . PRO A 1 160 ? -19.266 -34.406 -15.57 1 93.06 160 PRO A C 1
ATOM 1172 O O . PRO A 1 160 ? -20.484 -34.406 -15.375 1 93.06 160 PRO A O 1
ATOM 1175 N N . ALA A 1 161 ? -18.406 -34.625 -14.703 1 92.5 161 ALA A N 1
ATOM 1176 C CA . ALA A 1 161 ? -18.781 -34.781 -13.297 1 92.5 161 ALA A CA 1
ATOM 1177 C C . ALA A 1 161 ? -19.047 -33.406 -12.656 1 92.5 161 ALA A C 1
ATOM 1179 O O . ALA A 1 161 ? -18.547 -32.406 -13.133 1 92.5 161 ALA A O 1
ATOM 1180 N N . THR A 1 162 ? -19.906 -33.406 -11.641 1 86.81 162 THR A N 1
ATOM 1181 C CA . THR A 1 162 ? -20.219 -32.156 -10.984 1 86.81 162 THR A CA 1
ATOM 1182 C C . THR A 1 162 ? -19.984 -32.25 -9.477 1 86.81 162 THR A C 1
ATOM 1184 O O . THR A 1 162 ? -20.031 -33.344 -8.914 1 86.81 162 THR A O 1
ATOM 1187 N N . ALA A 1 163 ? -19.641 -31.234 -8.883 1 78.88 163 ALA A N 1
ATOM 1188 C CA . ALA A 1 163 ? -19.562 -31.016 -7.438 1 78.88 163 ALA A CA 1
ATOM 1189 C C . ALA A 1 163 ? -20.203 -29.688 -7.055 1 78.88 163 ALA A C 1
ATOM 1191 O O . ALA A 1 163 ? -19.797 -28.625 -7.547 1 78.88 163 ALA A O 1
ATOM 1192 N N . ASP A 1 164 ? -21.188 -29.734 -6.188 1 74.88 164 ASP A N 1
ATOM 1193 C CA . ASP A 1 164 ? -21.922 -28.562 -5.719 1 74.88 164 ASP A CA 1
ATOM 1194 C C . ASP A 1 164 ? -22.484 -27.766 -6.895 1 74.88 164 ASP A C 1
ATOM 1196 O O . ASP A 1 164 ? -22.375 -26.547 -6.938 1 74.88 164 ASP A O 1
ATOM 1200 N N . GLY A 1 165 ? -22.938 -28.547 -7.902 1 74.25 165 GLY A N 1
ATOM 1201 C CA . GLY A 1 165 ? -23.641 -27.922 -9.023 1 74.25 165 GLY A CA 1
ATOM 1202 C C . GLY A 1 165 ? -22.688 -27.375 -10.07 1 74.25 165 GLY A C 1
ATOM 1203 O O . GLY A 1 165 ? -23.125 -26.766 -11.055 1 74.25 165 GLY A O 1
ATOM 1204 N N . ALA A 1 166 ? -21.391 -27.469 -9.875 1 78.56 166 ALA A N 1
ATOM 1205 C CA . ALA A 1 166 ? -20.422 -26.969 -10.836 1 78.56 166 ALA A CA 1
ATOM 1206 C C . ALA A 1 166 ? -19.547 -28.109 -11.367 1 78.56 166 ALA A C 1
ATOM 1208 O O . ALA A 1 166 ? -19.391 -29.141 -10.719 1 78.56 166 ALA A O 1
ATOM 1209 N N . PRO A 1 167 ? -19.125 -27.984 -12.562 1 84.88 167 PRO A N 1
ATOM 1210 C CA . PRO A 1 167 ? -18.188 -28.984 -13.078 1 84.88 167 PRO A CA 1
ATOM 1211 C C . PRO A 1 167 ? -17 -29.234 -12.148 1 84.88 167 PRO A C 1
ATOM 1213 O O . PRO A 1 167 ? -16.484 -28.297 -11.539 1 84.88 167 PRO A O 1
ATOM 1216 N N . LEU A 1 168 ? -16.703 -30.453 -11.992 1 91.12 168 LEU A N 1
ATOM 1217 C CA . LEU A 1 168 ? -15.641 -30.828 -11.062 1 91.12 168 LEU A CA 1
ATOM 1218 C C . LEU A 1 168 ? -14.281 -30.797 -11.75 1 91.12 168 LEU A C 1
ATOM 1220 O O . LEU A 1 168 ? -14.047 -31.531 -12.711 1 91.12 168 LEU A O 1
ATOM 1224 N N . ALA A 1 169 ? -13.484 -29.875 -11.328 1 93.25 169 ALA A N 1
ATOM 1225 C CA . ALA A 1 169 ? -12.078 -29.828 -11.719 1 93.25 169 ALA A CA 1
ATOM 1226 C C . ALA A 1 169 ? -11.18 -30.297 -10.586 1 93.25 169 ALA A C 1
ATOM 1228 O O . ALA A 1 169 ? -11.43 -29.969 -9.414 1 93.25 169 ALA A O 1
ATOM 1229 N N . ARG A 1 170 ? -10.156 -31.047 -10.875 1 96.19 170 ARG A N 1
ATOM 1230 C CA . ARG A 1 170 ? -9.18 -31.516 -9.891 1 96.19 170 ARG A CA 1
ATOM 1231 C C . ARG A 1 170 ? -7.754 -31.297 -10.391 1 96.19 170 ARG A C 1
ATOM 1233 O O . ARG A 1 170 ? -7.535 -31.047 -11.578 1 96.19 170 ARG A O 1
ATOM 1240 N N . MET A 1 171 ? -6.855 -31.297 -9.469 1 97.75 171 MET A N 1
ATOM 1241 C CA . MET A 1 171 ? -5.426 -31.266 -9.766 1 97.75 171 MET A CA 1
ATOM 1242 C C . MET A 1 171 ? -4.852 -32.688 -9.797 1 97.75 171 MET A C 1
ATOM 1244 O O . MET A 1 171 ? -5.168 -33.5 -8.938 1 97.75 171 MET A O 1
ATOM 1248 N N . PHE A 1 172 ? -4.09 -32.969 -10.781 1 98.69 172 PHE A N 1
ATOM 1249 C CA . PHE A 1 172 ? -3.504 -34.281 -10.938 1 98.69 172 PHE A CA 1
ATOM 1250 C C . PHE A 1 172 ? -1.983 -34.219 -10.883 1 98.69 172 PHE A C 1
ATOM 1252 O O . PHE A 1 172 ? -1.365 -33.469 -11.625 1 98.69 172 PHE A O 1
ATOM 1259 N N . CYS A 1 173 ? -1.365 -35 -10.023 1 98.62 173 CYS A N 1
ATOM 1260 C CA . CYS A 1 173 ? 0.083 -35.062 -9.859 1 98.62 173 CYS A CA 1
ATOM 1261 C C . CYS A 1 173 ? 0.686 -36.156 -10.742 1 98.62 173 CYS A C 1
ATOM 1263 O O . CYS A 1 173 ? 0.205 -37.281 -10.75 1 98.62 173 CYS A O 1
ATOM 1265 N N . MET A 1 174 ? 1.661 -35.781 -11.445 1 98.25 174 MET A N 1
ATOM 1266 C CA . MET A 1 174 ? 2.381 -36.688 -12.344 1 98.25 174 MET A CA 1
ATOM 1267 C C . MET A 1 174 ? 3.885 -36.625 -12.102 1 98.25 174 MET A C 1
ATOM 1269 O O . MET A 1 174 ? 4.391 -35.594 -11.641 1 98.25 174 MET A O 1
ATOM 1273 N N . ARG A 1 175 ? 4.555 -37.656 -12.398 1 97.44 175 ARG A N 1
ATOM 1274 C CA . ARG A 1 175 ? 6.012 -37.594 -12.438 1 97.44 175 ARG A CA 1
ATOM 1275 C C . ARG A 1 175 ? 6.496 -36.969 -13.742 1 97.44 175 ARG A C 1
ATOM 1277 O O . ARG A 1 175 ? 5.84 -37.094 -14.773 1 97.44 175 ARG A O 1
ATOM 1284 N N . ARG A 1 176 ? 7.648 -36.375 -13.672 1 97.56 176 ARG A N 1
ATOM 1285 C CA . ARG A 1 176 ? 8.18 -35.688 -14.844 1 97.56 176 ARG A CA 1
ATOM 1286 C C . ARG A 1 176 ? 8.391 -36.656 -16 1 97.56 176 ARG A C 1
ATOM 1288 O O . ARG A 1 176 ? 8.211 -36.281 -17.172 1 97.56 176 ARG A O 1
ATOM 1295 N N . ASP A 1 177 ? 8.781 -37.844 -15.734 1 96.75 177 ASP A N 1
ATOM 1296 C CA . ASP A 1 177 ? 9.102 -38.812 -16.781 1 96.75 177 ASP A CA 1
ATOM 1297 C C . ASP A 1 177 ? 7.836 -39.344 -17.453 1 96.75 177 ASP A C 1
ATOM 1299 O O . ASP A 1 177 ? 7.902 -39.969 -18.516 1 96.75 177 ASP A O 1
ATOM 1303 N N . GLN A 1 178 ? 6.715 -39 -16.906 1 97.81 178 GLN A N 1
ATOM 1304 C CA . GLN A 1 178 ? 5.441 -39.469 -17.469 1 97.81 178 GLN A CA 1
ATOM 1305 C C . GLN A 1 178 ? 4.895 -38.469 -18.469 1 97.81 178 GLN A C 1
ATOM 1307 O O . GLN A 1 178 ? 3.951 -38.75 -19.203 1 97.81 178 GLN A O 1
ATOM 1312 N N . VAL A 1 179 ? 5.48 -37.281 -18.547 1 97.81 179 VAL A N 1
ATOM 1313 C CA . VAL A 1 179 ? 4.883 -36.219 -19.359 1 97.81 179 VAL A CA 1
ATOM 1314 C C . VAL A 1 179 ? 5.793 -35.875 -20.531 1 97.81 179 VAL A C 1
ATOM 1316 O O . VAL A 1 179 ? 7.02 -35.906 -20.406 1 97.81 179 VAL A O 1
ATOM 1319 N N . GLN A 1 180 ? 5.219 -35.625 -21.656 1 98.44 180 GLN A N 1
ATOM 1320 C CA . GLN A 1 180 ? 5.941 -35.094 -22.812 1 98.44 180 GLN A CA 1
ATOM 1321 C C . GLN A 1 180 ? 6.059 -33.562 -22.734 1 98.44 180 GLN A C 1
ATOM 1323 O O . GLN A 1 180 ? 5.07 -32.875 -22.469 1 98.44 180 GLN A O 1
ATOM 1328 N N . VAL A 1 181 ? 7.238 -33.062 -22.906 1 98.31 181 VAL A N 1
ATOM 1329 C CA . VAL A 1 181 ? 7.48 -31.609 -22.859 1 98.31 181 VAL A CA 1
ATOM 1330 C C . VAL A 1 181 ? 7.773 -31.094 -24.281 1 98.31 181 VAL A C 1
ATOM 1332 O O . VAL A 1 181 ? 8.484 -31.75 -25.047 1 98.31 181 VAL A O 1
ATOM 1335 N N . PHE A 1 182 ? 7.203 -29.969 -24.656 1 98.19 182 PHE A N 1
ATOM 1336 C CA . PHE A 1 182 ? 7.391 -29.344 -25.953 1 98.19 182 PHE A CA 1
ATOM 1337 C C . PHE A 1 182 ? 8.109 -28.016 -25.812 1 98.19 182 PHE A C 1
ATOM 1339 O O . PHE A 1 182 ? 7.727 -27.172 -25 1 98.19 182 PHE A O 1
ATOM 1346 N N . ASP A 1 183 ? 9.148 -27.812 -26.531 1 97.31 183 ASP A N 1
ATOM 1347 C CA . ASP A 1 183 ? 9.883 -26.547 -26.484 1 97.31 183 ASP A CA 1
ATOM 1348 C C . ASP A 1 183 ? 9.094 -25.422 -27.156 1 97.31 183 ASP A C 1
ATOM 1350 O O . ASP A 1 183 ? 9.383 -25.047 -28.297 1 97.31 183 ASP A O 1
ATOM 1354 N N . THR A 1 184 ? 8.242 -24.828 -26.422 1 97.62 184 THR A N 1
ATOM 1355 C CA . THR A 1 184 ? 7.332 -23.844 -27 1 97.62 184 THR A CA 1
ATOM 1356 C C . THR A 1 184 ? 7.633 -22.453 -26.453 1 97.62 184 THR A C 1
ATOM 1358 O O . THR A 1 184 ? 7.172 -21.453 -27 1 97.62 184 THR A O 1
ATOM 1361 N N . TRP A 1 185 ? 8.359 -22.359 -25.375 1 96.75 185 TRP A N 1
ATOM 1362 C CA . TRP A 1 185 ? 8.539 -21.078 -24.703 1 96.75 185 TRP A CA 1
ATOM 1363 C C . TRP A 1 185 ? 9.617 -20.234 -25.391 1 96.75 185 TRP A C 1
ATOM 1365 O O . TRP A 1 185 ? 10.797 -20.344 -25.047 1 96.75 185 TRP A O 1
ATOM 1375 N N . ASP A 1 186 ? 9.312 -19.5 -26.375 1 96.25 186 ASP A N 1
ATOM 1376 C CA . ASP A 1 186 ? 10.078 -18.438 -27.016 1 96.25 186 ASP A CA 1
ATOM 1377 C C . ASP A 1 186 ? 9.383 -17.094 -26.875 1 96.25 186 ASP A C 1
ATOM 1379 O O . ASP A 1 186 ? 8.727 -16.625 -27.812 1 96.25 186 ASP A O 1
ATOM 1383 N N . SER A 1 187 ? 9.594 -16.516 -25.719 1 95.38 187 SER A N 1
ATOM 1384 C CA . SER A 1 187 ? 8.828 -15.328 -25.312 1 95.38 187 SER A CA 1
ATOM 1385 C C . SER A 1 187 ? 9.711 -14.094 -25.266 1 95.38 187 SER A C 1
ATOM 1387 O O . SER A 1 187 ? 10.938 -14.195 -25.297 1 95.38 187 SER A O 1
ATOM 1389 N N . THR A 1 188 ? 9.078 -12.945 -25.156 1 94.75 188 THR A N 1
ATOM 1390 C CA . THR A 1 188 ? 9.75 -11.656 -25.047 1 94.75 188 THR A CA 1
ATOM 1391 C C . THR A 1 188 ? 10.461 -11.531 -23.703 1 94.75 188 THR A C 1
ATOM 1393 O O . THR A 1 188 ? 11.586 -11.031 -23.625 1 94.75 188 THR A O 1
ATOM 1396 N N . GLY A 1 189 ? 9.883 -11.945 -22.656 1 97.31 189 GLY A N 1
ATOM 1397 C CA . GLY A 1 189 ? 10.398 -11.828 -21.297 1 97.31 189 GLY A CA 1
ATOM 1398 C C . GLY A 1 189 ? 10.203 -13.094 -20.484 1 97.31 189 GLY A C 1
ATOM 1399 O O . GLY A 1 189 ? 9.57 -14.047 -20.938 1 97.31 189 GLY A O 1
ATOM 1400 N N . LEU A 1 190 ? 10.836 -13.102 -19.328 1 98.12 190 LEU A N 1
ATOM 1401 C CA . LEU A 1 190 ? 10.883 -14.297 -18.484 1 98.12 190 LEU A CA 1
ATOM 1402 C C . LEU A 1 190 ? 11.398 -15.5 -19.281 1 98.12 190 LEU A C 1
ATOM 1404 O O . LEU A 1 190 ? 10.914 -16.609 -19.109 1 98.12 190 LEU A O 1
ATOM 1408 N N . ARG A 1 191 ? 12.227 -15.164 -20.141 1 97.69 191 ARG A N 1
ATOM 1409 C CA . ARG A 1 191 ? 12.727 -16.203 -21.047 1 97.69 191 ARG A CA 1
ATOM 1410 C C . ARG A 1 191 ? 13.344 -17.359 -20.25 1 97.69 191 ARG A C 1
ATOM 1412 O O . ARG A 1 191 ? 13.141 -18.516 -20.594 1 97.69 191 ARG A O 1
ATOM 1419 N N . GLY A 1 192 ? 14.039 -17.078 -19.188 1 98.19 192 GLY A N 1
ATOM 1420 C CA . GLY A 1 192 ? 14.727 -18.078 -18.391 1 98.19 192 GLY A CA 1
ATOM 1421 C C . GLY A 1 192 ? 13.773 -18.984 -17.641 1 98.19 192 GLY A C 1
ATOM 1422 O O . GLY A 1 192 ? 14.203 -20 -17.062 1 98.19 192 GLY A O 1
ATOM 1423 N N . SER A 1 193 ? 12.469 -18.719 -17.641 1 98.19 193 SER A N 1
ATOM 1424 C CA . SER A 1 193 ? 11.508 -19.531 -16.906 1 98.19 193 SER A CA 1
ATOM 1425 C C . SER A 1 193 ? 11.305 -20.891 -17.578 1 98.19 193 SER A C 1
ATOM 1427 O O . SER A 1 193 ? 10.844 -21.844 -16.938 1 98.19 193 SER A O 1
ATOM 1429 N N . GLY A 1 194 ? 11.625 -20.922 -18.938 1 98 194 GLY A N 1
ATOM 1430 C CA . GLY A 1 194 ? 11.43 -22.172 -19.656 1 98 194 GLY A CA 1
ATOM 1431 C C . GLY A 1 194 ? 10.016 -22.703 -19.547 1 98 194 GLY A C 1
ATOM 1432 O O . GLY A 1 194 ? 9.805 -23.906 -19.312 1 98 194 GLY A O 1
ATOM 1433 N N . SER A 1 195 ? 8.992 -21.828 -19.656 1 97.94 195 SER A N 1
ATOM 1434 C CA . SER A 1 195 ? 7.586 -22.156 -19.438 1 97.94 195 SER A CA 1
ATOM 1435 C C . SER A 1 195 ? 7.023 -22.953 -20.609 1 97.94 195 SER A C 1
ATOM 1437 O O . SER A 1 195 ? 6.051 -22.531 -21.234 1 97.94 195 SER A O 1
ATOM 1439 N N . ASN A 1 196 ? 7.512 -24.125 -20.797 1 98.44 196 ASN A N 1
ATOM 1440 C CA . ASN A 1 196 ? 7.184 -24.969 -21.938 1 98.44 196 ASN A CA 1
ATOM 1441 C C . ASN A 1 196 ? 5.855 -25.688 -21.734 1 98.44 196 ASN A C 1
ATOM 1443 O O . ASN A 1 196 ? 5.445 -25.938 -20.609 1 98.44 196 ASN A O 1
ATOM 1447 N N . ASP A 1 197 ? 5.242 -26.031 -22.812 1 98.38 197 ASP A N 1
ATOM 1448 C CA . ASP A 1 197 ? 4.035 -26.844 -22.781 1 98.38 197 ASP A CA 1
ATOM 1449 C C . ASP A 1 197 ? 4.355 -28.297 -22.422 1 98.38 197 ASP A C 1
ATOM 1451 O O . ASP A 1 197 ? 5.492 -28.734 -22.594 1 98.38 197 ASP A O 1
ATOM 1455 N N . TYR A 1 198 ? 3.393 -28.984 -21.953 1 98.5 198 TYR A N 1
ATOM 1456 C CA . TYR A 1 198 ? 3.533 -30.406 -21.625 1 98.5 198 TYR A CA 1
ATOM 1457 C C . TYR A 1 198 ? 2.211 -31.141 -21.797 1 98.5 198 TYR A C 1
ATOM 1459 O O . TYR A 1 198 ? 1.146 -30.516 -21.828 1 98.5 198 TYR A O 1
ATOM 1467 N N . ALA A 1 199 ? 2.293 -32.469 -22.016 1 98.69 199 ALA A N 1
ATOM 1468 C CA . ALA A 1 199 ? 1.087 -33.219 -22.328 1 98.69 199 ALA A CA 1
ATOM 1469 C C . ALA A 1 199 ? 1.205 -34.656 -21.859 1 98.69 199 ALA A C 1
ATOM 1471 O O . ALA A 1 199 ? 2.312 -35.156 -21.656 1 98.69 199 ALA A O 1
ATOM 1472 N N . VAL A 1 200 ? 0.125 -35.281 -21.594 1 98.5 200 VAL A N 1
ATOM 1473 C CA . VAL A 1 200 ? -0.017 -36.719 -21.375 1 98.5 200 VAL A CA 1
ATOM 1474 C C . VAL A 1 200 ? -1.195 -37.25 -22.188 1 98.5 200 VAL A C 1
ATOM 1476 O O . VAL A 1 200 ? -2.09 -36.5 -22.578 1 98.5 200 VAL A O 1
ATOM 1479 N N . ASP A 1 201 ? -1.135 -38.5 -22.5 1 98.44 201 ASP A N 1
ATOM 1480 C CA . ASP A 1 201 ? -2.197 -39.156 -23.234 1 98.44 201 ASP A CA 1
ATOM 1481 C C . ASP A 1 201 ? -2.607 -40.469 -22.531 1 98.44 201 ASP A C 1
ATOM 1483 O O . ASP A 1 201 ? -1.841 -41.438 -22.484 1 98.44 201 ASP A O 1
ATOM 1487 N N . ASN A 1 202 ? -3.781 -40.469 -22.031 1 98.44 202 ASN A N 1
ATOM 1488 C CA . ASN A 1 202 ? -4.406 -41.625 -21.406 1 98.44 202 ASN A CA 1
ATOM 1489 C C . ASN A 1 202 ? -3.543 -42.188 -20.281 1 98.44 202 ASN A C 1
ATOM 1491 O O . ASN A 1 202 ? -3.404 -43.406 -20.141 1 98.44 202 ASN A O 1
ATOM 1495 N N . LEU A 1 203 ? -2.971 -41.344 -19.469 1 98.75 203 LEU A N 1
ATOM 1496 C CA . LEU A 1 203 ? -2.125 -41.75 -18.359 1 98.75 203 LEU A CA 1
ATOM 1497 C C . LEU A 1 203 ? -2.969 -42.156 -17.156 1 98.75 203 LEU A C 1
ATOM 1499 O O . LEU A 1 203 ? -3.861 -41.406 -16.75 1 98.75 203 LEU A O 1
ATOM 1503 N N . PHE A 1 204 ? -2.721 -43.312 -16.609 1 98.75 204 PHE A N 1
ATOM 1504 C CA . PHE A 1 204 ? -3.418 -43.688 -15.391 1 98.75 204 PHE A CA 1
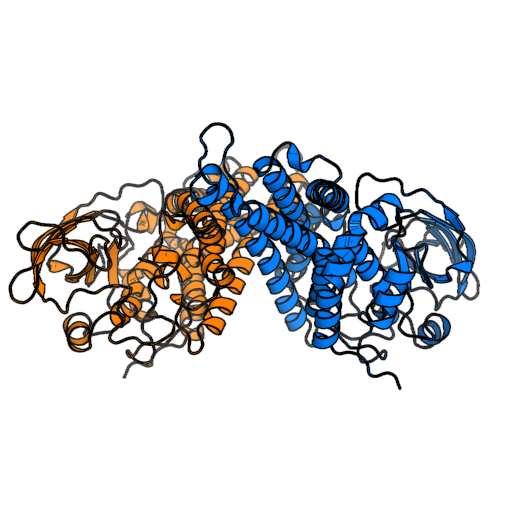ATOM 1505 C C . PHE A 1 204 ? -2.859 -42.969 -14.18 1 98.75 204 PHE A C 1
ATOM 1507 O O . PHE A 1 204 ? -1.646 -42.969 -13.953 1 98.75 204 PHE A O 1
ATOM 1514 N N . ILE A 1 205 ? -3.695 -42.312 -13.445 1 98.69 205 ILE A N 1
ATOM 1515 C CA . ILE A 1 205 ? -3.365 -41.656 -12.195 1 98.69 205 ILE A CA 1
ATOM 1516 C C . ILE A 1 205 ? -4.172 -42.25 -11.047 1 98.69 205 ILE A C 1
ATOM 1518 O O . ILE A 1 205 ? -5.402 -42.188 -11.055 1 98.69 205 ILE A O 1
ATOM 1522 N N . PRO A 1 206 ? -3.525 -42.812 -10.055 1 98.56 206 PRO A N 1
ATOM 1523 C CA . PRO A 1 206 ? -4.277 -43.25 -8.875 1 98.56 206 PRO A CA 1
ATOM 1524 C C . PRO A 1 206 ? -5.117 -42.125 -8.266 1 98.56 206 PRO A C 1
ATOM 1526 O O . PRO A 1 206 ? -4.688 -40.969 -8.258 1 98.56 206 PRO A O 1
ATOM 1529 N N . ALA A 1 207 ? -6.246 -42.469 -7.668 1 98 207 ALA A N 1
ATOM 1530 C CA . ALA A 1 207 ? -7.176 -41.469 -7.129 1 98 207 ALA A CA 1
ATOM 1531 C C . ALA A 1 207 ? -6.488 -40.594 -6.098 1 98 207 ALA A C 1
ATOM 1533 O O . ALA A 1 207 ? -6.715 -39.375 -6.07 1 98 207 ALA A O 1
ATOM 1534 N N . HIS A 1 208 ? -5.633 -41.156 -5.293 1 97.88 208 HIS A N 1
ATOM 1535 C CA . HIS A 1 208 ? -5.023 -40.406 -4.199 1 97.88 208 HIS A CA 1
ATOM 1536 C C . HIS A 1 208 ? -3.875 -39.562 -4.703 1 97.88 208 HIS A C 1
ATOM 1538 O O . HIS A 1 208 ? -3.318 -38.75 -3.943 1 97.88 208 HIS A O 1
ATOM 1544 N N . HIS A 1 209 ? -3.498 -39.594 -6.027 1 98.5 209 HIS A N 1
ATOM 1545 C CA . HIS A 1 209 ? -2.512 -38.688 -6.625 1 98.5 209 HIS A CA 1
ATOM 1546 C C . HIS A 1 209 ? -3.18 -37.469 -7.227 1 98.5 209 HIS A C 1
ATOM 1548 O O . HIS A 1 209 ? -2.555 -36.719 -7.992 1 98.5 209 HIS A O 1
ATOM 1554 N N . SER A 1 210 ? -4.438 -37.281 -6.953 1 98.12 210 SER A N 1
ATOM 1555 C CA . SER A 1 210 ? -5.191 -36.094 -7.328 1 98.12 210 SER A CA 1
ATOM 1556 C C . SER A 1 210 ? -5.742 -35.375 -6.094 1 98.12 210 SER A C 1
ATOM 1558 O O . SER A 1 210 ? -5.867 -36 -5.027 1 98.12 210 SER A O 1
ATOM 1560 N N . PHE A 1 211 ? -5.996 -34.062 -6.234 1 96.62 211 PHE A N 1
ATOM 1561 C CA . PHE A 1 211 ? -6.531 -33.344 -5.086 1 96.62 211 PHE A CA 1
ATOM 1562 C C . PHE A 1 211 ? -7.41 -32.156 -5.539 1 96.62 211 PHE A C 1
ATOM 1564 O O . PHE A 1 211 ? -7.449 -31.844 -6.727 1 96.62 211 PHE A O 1
ATOM 1571 N N . ASP A 1 212 ? -8.172 -31.766 -4.68 1 93.12 212 ASP A N 1
ATOM 1572 C CA . ASP A 1 212 ? -9.039 -30.594 -4.77 1 93.12 212 ASP A CA 1
ATOM 1573 C C . ASP A 1 212 ? -8.625 -29.516 -3.768 1 93.12 212 ASP A C 1
ATOM 1575 O O . ASP A 1 212 ? -8.453 -29.797 -2.58 1 93.12 212 ASP A O 1
ATOM 1579 N N . PHE A 1 213 ? -8.438 -28.266 -4.207 1 92.88 213 PHE A N 1
ATOM 1580 C CA . PHE A 1 213 ? -7.938 -27.188 -3.359 1 92.88 213 PHE A CA 1
ATOM 1581 C C . PHE A 1 213 ? -8.906 -26.891 -2.223 1 92.88 213 PHE A C 1
ATOM 1583 O O . PHE A 1 213 ? -8.555 -26.219 -1.252 1 92.88 213 PHE A O 1
ATOM 1590 N N . PHE A 1 214 ? -10.086 -27.375 -2.281 1 91 214 PHE A N 1
ATOM 1591 C CA . PHE A 1 214 ? -11.102 -27.078 -1.271 1 91 214 PHE A CA 1
ATOM 1592 C C . PHE A 1 214 ? -11.219 -28.219 -0.277 1 91 214 PHE A C 1
ATOM 1594 O O . PHE A 1 214 ? -12.031 -28.172 0.648 1 91 214 PHE A O 1
ATOM 1601 N N . GLU A 1 215 ? -10.398 -29.234 -0.483 1 91.31 215 GLU A N 1
ATOM 1602 C CA . GLU A 1 215 ? -10.398 -30.391 0.402 1 91.31 215 GLU A CA 1
ATOM 1603 C C . GLU A 1 215 ? -9 -30.703 0.916 1 91.31 215 GLU A C 1
ATOM 1605 O O . GLU A 1 215 ? -8.398 -31.703 0.527 1 91.31 215 GLU A O 1
ATOM 1610 N N . PRO A 1 216 ? -8.508 -29.875 1.811 1 92.56 216 PRO A N 1
ATOM 1611 C CA . PRO A 1 216 ? -7.203 -30.203 2.391 1 92.56 216 PRO A CA 1
ATOM 1612 C C . PRO A 1 216 ? -7.207 -31.547 3.107 1 92.56 216 PRO A C 1
ATOM 1614 O O . PRO A 1 216 ? -8.211 -31.938 3.713 1 92.56 216 PRO A O 1
ATOM 1617 N N . LYS A 1 217 ? -6.172 -32.25 3.045 1 93.31 217 LYS A N 1
ATOM 1618 C CA . LYS A 1 217 ? -6.059 -33.594 3.635 1 93.31 217 LYS A CA 1
ATOM 1619 C C . LYS A 1 217 ? -4.969 -33.625 4.703 1 93.31 217 LYS A C 1
ATOM 1621 O O . LYS A 1 217 ? -5.25 -33.438 5.891 1 93.31 217 LYS A O 1
ATOM 1626 N N . SER A 1 218 ? -3.729 -33.594 4.305 1 84.75 218 SER A N 1
ATOM 1627 C CA . SER A 1 218 ? -2.621 -33.719 5.25 1 84.75 218 SER A CA 1
ATOM 1628 C C . SER A 1 218 ? -2.26 -32.375 5.855 1 84.75 218 SER A C 1
ATOM 1630 O O . SER A 1 218 ? -1.569 -32.312 6.875 1 84.75 218 SER A O 1
ATOM 1632 N N . GLY A 1 219 ? -2.652 -31.344 5.164 1 80.44 219 GLY A N 1
ATOM 1633 C CA . GLY A 1 219 ? -2.389 -30.016 5.664 1 80.44 219 GLY A CA 1
ATOM 1634 C C . GLY A 1 219 ? -3.623 -29.328 6.23 1 80.44 219 GLY A C 1
ATOM 1635 O O . GLY A 1 219 ? -4.66 -29.266 5.566 1 80.44 219 GLY A O 1
ATOM 1636 N N . THR A 1 220 ? -3.492 -28.922 7.535 1 76.88 220 THR A N 1
ATOM 1637 C CA . THR A 1 220 ? -4.656 -28.266 8.117 1 76.88 220 THR A CA 1
ATOM 1638 C C . THR A 1 220 ? -4.324 -26.828 8.516 1 76.88 220 THR A C 1
ATOM 1640 O O . THR A 1 220 ? -5.18 -26.109 9.031 1 76.88 220 THR A O 1
ATOM 1643 N N . GLY A 1 221 ? -3.18 -26.469 8.188 1 89.12 221 GLY A N 1
ATOM 1644 C CA . GLY A 1 221 ? -2.785 -25.141 8.664 1 89.12 221 GLY A CA 1
ATOM 1645 C C . GLY A 1 221 ? -3.021 -24.062 7.637 1 89.12 221 GLY A C 1
ATOM 1646 O O . GLY A 1 221 ? -3.822 -24.219 6.715 1 89.12 221 GLY A O 1
ATOM 1647 N N . LYS A 1 222 ? -2.398 -22.906 7.832 1 95.44 222 LYS A N 1
ATOM 1648 C CA . LYS A 1 222 ? -2.641 -21.641 7.137 1 95.44 222 LYS A CA 1
ATOM 1649 C C . LYS A 1 222 ? -2.158 -21.703 5.691 1 95.44 222 LYS A C 1
ATOM 1651 O O . LYS A 1 222 ? -2.529 -20.859 4.867 1 95.44 222 LYS A O 1
ATOM 1656 N N . LEU A 1 223 ? -1.382 -22.75 5.332 1 95.94 223 LEU A N 1
ATOM 1657 C CA . LEU A 1 223 ? -0.86 -22.891 3.977 1 95.94 223 LEU A CA 1
ATOM 1658 C C . LEU A 1 223 ? -1.753 -23.797 3.137 1 95.94 223 LEU A C 1
ATOM 1660 O O . LEU A 1 223 ? -1.614 -23.859 1.913 1 95.94 223 LEU A O 1
ATOM 1664 N N . ALA A 1 224 ? -2.691 -24.484 3.754 1 94.94 224 ALA A N 1
ATOM 1665 C CA . ALA A 1 224 ? -3.572 -25.422 3.047 1 94.94 224 ALA A CA 1
ATOM 1666 C C . ALA A 1 224 ? -4.891 -24.75 2.672 1 94.94 224 ALA A C 1
ATOM 1668 O O . ALA A 1 224 ? -5.961 -25.188 3.104 1 94.94 224 ALA A O 1
ATOM 1669 N N . GLU A 1 225 ? -4.789 -23.656 1.912 1 95 225 GLU A N 1
ATOM 1670 C CA . GLU A 1 225 ? -5.922 -22.891 1.416 1 95 225 GLU A CA 1
ATOM 1671 C C . GLU A 1 225 ? -5.852 -22.719 -0.099 1 95 225 GLU A C 1
ATOM 1673 O O . GLU A 1 225 ? -4.762 -22.641 -0.67 1 95 225 GLU A O 1
ATOM 1678 N N . PRO A 1 226 ? -6.977 -22.625 -0.794 1 92.38 226 PRO A N 1
ATOM 1679 C CA . PRO A 1 226 ? -6.992 -22.516 -2.254 1 92.38 226 PRO A CA 1
ATOM 1680 C C . PRO A 1 226 ? -6.234 -21.297 -2.764 1 92.38 226 PRO A C 1
ATOM 1682 O O . PRO A 1 226 ? -5.691 -21.312 -3.869 1 92.38 226 PRO A O 1
ATOM 1685 N N . GLU A 1 227 ? -6.23 -20.219 -1.972 1 95.38 227 GLU A N 1
ATOM 1686 C CA . GLU A 1 227 ? -5.668 -18.953 -2.424 1 95.38 227 GLU A CA 1
ATOM 1687 C C . GLU A 1 227 ? -4.203 -18.812 -2.018 1 95.38 227 GLU A C 1
ATOM 1689 O O . GLU A 1 227 ? -3.602 -17.75 -2.184 1 95.38 227 GLU A O 1
ATOM 1694 N N . THR A 1 228 ? -3.512 -19.875 -1.496 1 96.62 228 THR A N 1
ATOM 1695 C CA . THR A 1 228 ? -2.186 -19.797 -0.893 1 96.62 228 THR A CA 1
ATOM 1696 C C . THR A 1 228 ? -1.124 -19.531 -1.953 1 96.62 228 THR A C 1
ATOM 1698 O O . THR A 1 228 ? -0.256 -18.672 -1.761 1 96.62 228 THR A O 1
ATOM 1701 N N . LEU A 1 229 ? -1.202 -20.188 -3.055 1 95.62 229 LEU A N 1
ATOM 1702 C CA . LEU A 1 229 ? -0.132 -20.125 -4.043 1 95.62 229 LEU A CA 1
ATOM 1703 C C . LEU A 1 229 ? 0.056 -18.703 -4.559 1 95.62 229 LEU A C 1
ATOM 1705 O O . LEU A 1 229 ? 1.182 -18.203 -4.617 1 95.62 229 LEU A O 1
ATOM 1709 N N . PRO A 1 230 ? -1.033 -17.984 -4.832 1 97 230 PRO A N 1
ATOM 1710 C CA . PRO A 1 230 ? -0.848 -16.641 -5.371 1 97 230 PRO A CA 1
ATOM 1711 C C . PRO A 1 230 ? -0.32 -15.656 -4.328 1 97 230 PRO A C 1
ATOM 1713 O O . PRO A 1 230 ? 0.118 -14.555 -4.68 1 97 230 PRO A O 1
ATOM 1716 N N . ARG A 1 231 ? -0.298 -15.992 -3.016 1 97.81 231 ARG A N 1
ATOM 1717 C CA . ARG A 1 231 ? 0.124 -15.078 -1.956 1 97.81 231 ARG A CA 1
ATOM 1718 C C . ARG A 1 231 ? 1.559 -14.609 -2.176 1 97.81 231 ARG A C 1
ATOM 1720 O O . ARG A 1 231 ? 1.903 -13.477 -1.847 1 97.81 231 ARG A O 1
ATOM 1727 N N . VAL A 1 232 ? 2.363 -15.43 -2.75 1 98.31 232 VAL A N 1
ATOM 1728 C CA . VAL A 1 232 ? 3.797 -15.156 -2.76 1 98.31 232 VAL A CA 1
ATOM 1729 C C . VAL A 1 232 ? 4.199 -14.555 -4.105 1 98.31 232 VAL A C 1
ATOM 1731 O O . VAL A 1 232 ? 5.324 -14.07 -4.262 1 98.31 232 VAL A O 1
ATOM 1734 N N . MET A 1 233 ? 3.258 -14.492 -5.051 1 98.44 233 MET A N 1
ATOM 1735 C CA . MET A 1 233 ? 3.562 -14.18 -6.445 1 98.44 233 MET A CA 1
ATOM 1736 C C . MET A 1 233 ? 4.078 -12.758 -6.586 1 98.44 233 MET A C 1
ATOM 1738 O O . MET A 1 233 ? 4.949 -12.484 -7.414 1 98.44 233 MET A O 1
ATOM 1742 N N . PRO A 1 234 ? 3.668 -11.812 -5.711 1 98.69 234 PRO A N 1
ATOM 1743 C CA . PRO A 1 234 ? 4.152 -10.445 -5.891 1 98.69 234 PRO A CA 1
ATOM 1744 C C . PRO A 1 234 ? 5.645 -10.305 -5.598 1 98.69 234 PRO A C 1
ATOM 1746 O O . PRO A 1 234 ? 6.258 -9.297 -5.957 1 98.69 234 PRO A O 1
ATOM 1749 N N . GLY A 1 235 ? 6.277 -11.312 -4.969 1 98.88 235 GLY A N 1
ATOM 1750 C CA . GLY A 1 235 ? 7.695 -11.234 -4.645 1 98.88 235 GLY A CA 1
ATOM 1751 C C . GLY A 1 235 ? 8.578 -11.039 -5.863 1 98.88 235 GLY A C 1
ATOM 1752 O O . GLY A 1 235 ? 9.555 -10.289 -5.812 1 98.88 235 GLY A O 1
ATOM 1753 N N . VAL A 1 236 ? 8.195 -11.594 -6.977 1 98.88 236 VAL A N 1
ATOM 1754 C CA . VAL A 1 236 ? 9.039 -11.602 -8.164 1 98.88 236 VAL A CA 1
ATOM 1755 C C . VAL A 1 236 ? 9.047 -10.219 -8.805 1 98.88 236 VAL A C 1
ATOM 1757 O O . VAL A 1 236 ? 10.109 -9.609 -8.977 1 98.88 236 VAL A O 1
ATOM 1760 N N . PRO A 1 237 ? 7.844 -9.648 -9.148 1 98.88 237 PRO A N 1
ATOM 1761 C CA . PRO A 1 237 ? 7.902 -8.305 -9.734 1 98.88 237 PRO A CA 1
ATOM 1762 C C . PRO A 1 237 ? 8.477 -7.266 -8.773 1 98.88 237 PRO A C 1
ATOM 1764 O O . PRO A 1 237 ? 9.148 -6.328 -9.203 1 98.88 237 PRO A O 1
ATOM 1767 N N . LEU A 1 238 ? 8.219 -7.383 -7.492 1 98.94 238 LEU A N 1
ATOM 1768 C CA . LEU A 1 238 ? 8.766 -6.441 -6.52 1 98.94 238 LEU A CA 1
ATOM 1769 C C . LEU A 1 238 ? 10.289 -6.508 -6.492 1 98.94 238 LEU A C 1
ATOM 1771 O O . LEU A 1 238 ? 10.953 -5.477 -6.43 1 98.94 238 LEU A O 1
ATOM 1775 N N . GLY A 1 239 ? 10.844 -7.734 -6.539 1 98.94 239 GLY A N 1
ATOM 1776 C CA . GLY A 1 239 ? 12.289 -7.879 -6.605 1 98.94 239 GLY A CA 1
ATOM 1777 C C . GLY A 1 239 ? 12.891 -7.262 -7.852 1 98.94 239 GLY A C 1
ATOM 1778 O O . GLY A 1 239 ? 13.914 -6.574 -7.777 1 98.94 239 GLY A O 1
ATOM 1779 N N . ALA A 1 240 ? 12.258 -7.469 -8.977 1 98.88 240 ALA A N 1
ATOM 1780 C CA . ALA A 1 240 ? 12.727 -6.914 -10.242 1 98.88 240 ALA A CA 1
ATOM 1781 C C . ALA A 1 240 ? 12.703 -5.391 -10.211 1 98.88 240 ALA A C 1
ATOM 1783 O O . ALA A 1 240 ? 13.672 -4.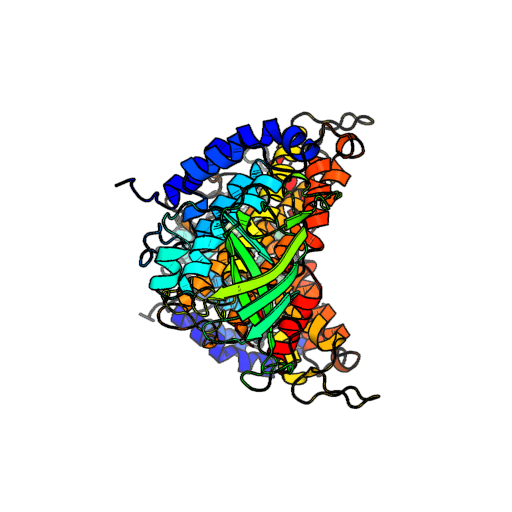738 -10.625 1 98.88 240 ALA A O 1
ATOM 1784 N N . ALA A 1 241 ? 11.609 -4.828 -9.711 1 98.94 241 ALA A N 1
ATOM 1785 C CA . ALA A 1 241 ? 11.453 -3.375 -9.672 1 98.94 241 ALA A CA 1
ATOM 1786 C C . ALA A 1 241 ? 12.484 -2.736 -8.75 1 98.94 241 ALA A C 1
ATOM 1788 O O . ALA A 1 241 ? 13.047 -1.685 -9.062 1 98.94 241 ALA A O 1
ATOM 1789 N N . ARG A 1 242 ? 12.719 -3.359 -7.594 1 98.88 242 ARG A N 1
ATOM 1790 C CA . ARG A 1 242 ? 13.727 -2.824 -6.684 1 98.88 242 ARG A CA 1
ATOM 1791 C C . ARG A 1 242 ? 15.109 -2.848 -7.32 1 98.88 242 ARG A C 1
ATOM 1793 O O . ARG A 1 242 ? 15.875 -1.893 -7.188 1 98.88 242 ARG A O 1
ATOM 1800 N N . ALA A 1 243 ? 15.438 -3.961 -8.016 1 98.88 243 ALA A N 1
ATOM 1801 C CA . ALA A 1 243 ? 16.719 -4.055 -8.703 1 98.88 243 ALA A CA 1
ATOM 1802 C C . ALA A 1 243 ? 16.875 -2.941 -9.734 1 98.88 243 ALA A C 1
ATOM 1804 O O . ALA A 1 243 ? 17.938 -2.322 -9.836 1 98.88 243 ALA A O 1
ATOM 1805 N N . ALA A 1 244 ? 15.82 -2.697 -10.5 1 98.81 244 ALA A N 1
ATOM 1806 C CA . ALA A 1 244 ? 15.836 -1.647 -11.516 1 98.81 244 ALA A CA 1
ATOM 1807 C C . ALA A 1 244 ? 16.031 -0.274 -10.883 1 98.81 244 ALA A C 1
ATOM 1809 O O . ALA A 1 244 ? 16.828 0.535 -11.367 1 98.81 244 ALA A O 1
ATOM 1810 N N . LEU A 1 245 ? 15.32 0.009 -9.797 1 98.81 245 LEU A N 1
ATOM 1811 C CA . LEU A 1 245 ? 15.438 1.275 -9.078 1 98.81 245 LEU A CA 1
ATOM 1812 C C . LEU A 1 245 ? 16.859 1.486 -8.57 1 98.81 245 LEU A C 1
ATOM 1814 O O . LEU A 1 245 ? 17.438 2.564 -8.742 1 98.81 245 LEU A O 1
ATOM 1818 N N . ASP A 1 246 ? 17.391 0.478 -7.945 1 98.5 246 ASP A N 1
ATOM 1819 C CA . ASP A 1 246 ? 18.75 0.58 -7.41 1 98.5 246 ASP A CA 1
ATOM 1820 C C . ASP A 1 246 ? 19.766 0.795 -8.531 1 98.5 246 ASP A C 1
ATOM 1822 O O . ASP A 1 246 ? 20.703 1.575 -8.383 1 98.5 246 ASP A O 1
ATOM 1826 N N . HIS A 1 247 ? 19.578 0.092 -9.648 1 97.5 247 HIS A N 1
ATOM 1827 C CA . HIS A 1 247 ? 20.438 0.265 -10.812 1 97.5 247 HIS A CA 1
ATOM 1828 C C . HIS A 1 247 ? 20.438 1.712 -11.289 1 97.5 247 HIS A C 1
ATOM 1830 O O . HIS A 1 247 ? 21.5 2.291 -11.547 1 97.5 247 HIS A O 1
ATOM 1836 N N . VAL A 1 248 ? 19.281 2.293 -11.43 1 97.88 248 VAL A N 1
ATOM 1837 C CA . VAL A 1 248 ? 19.156 3.652 -11.945 1 97.88 248 VAL A CA 1
ATOM 1838 C C . VAL A 1 248 ? 19.734 4.641 -10.93 1 97.88 248 VAL A C 1
ATOM 1840 O O . VAL A 1 248 ? 20.359 5.641 -11.305 1 97.88 248 VAL A O 1
ATOM 1843 N N . ARG A 1 249 ? 19.516 4.41 -9.602 1 97.62 249 ARG A N 1
ATOM 1844 C CA . ARG A 1 249 ? 20.141 5.25 -8.578 1 97.62 249 ARG A CA 1
ATOM 1845 C C . ARG A 1 249 ? 21.656 5.238 -8.703 1 97.62 249 ARG A C 1
ATOM 1847 O O . ARG A 1 249 ? 22.312 6.277 -8.578 1 97.62 249 ARG A O 1
ATOM 1854 N N . GLU A 1 250 ? 22.219 4.062 -8.945 1 96.25 250 GLU A N 1
ATOM 1855 C CA . GLU A 1 250 ? 23.656 3.938 -9.141 1 96.25 250 GLU A CA 1
ATOM 1856 C C . GLU A 1 250 ? 24.109 4.676 -10.391 1 96.25 250 GLU A C 1
ATOM 1858 O O . GLU A 1 250 ? 25.141 5.359 -10.383 1 96.25 250 GLU A O 1
ATOM 1863 N N . LEU A 1 251 ? 23.359 4.516 -11.453 1 94 251 LEU A N 1
ATOM 1864 C CA . LEU A 1 251 ? 23.672 5.211 -12.703 1 94 251 LEU A CA 1
ATOM 1865 C C . LEU A 1 251 ? 23.656 6.723 -12.5 1 94 251 LEU A C 1
ATOM 1867 O O . LEU A 1 251 ? 24.422 7.445 -13.141 1 94 251 LEU A O 1
ATOM 1871 N N . ALA A 1 252 ? 22.766 7.156 -11.672 1 94.56 252 ALA A N 1
ATOM 1872 C CA . ALA A 1 252 ? 22.547 8.586 -11.461 1 94.56 252 ALA A CA 1
ATOM 1873 C C . ALA A 1 252 ? 23.766 9.227 -10.797 1 94.56 252 ALA A C 1
ATOM 1875 O O . ALA A 1 252 ? 24 10.43 -10.953 1 94.56 252 ALA A O 1
ATOM 1876 N N . GLU A 1 253 ? 24.469 8.336 -10.117 1 90.25 253 GLU A N 1
ATOM 1877 C CA . GLU A 1 253 ? 25.656 8.867 -9.453 1 90.25 253 GLU A CA 1
ATOM 1878 C C . GLU A 1 253 ? 26.672 9.391 -10.469 1 90.25 253 GLU A C 1
ATOM 1880 O O . GLU A 1 253 ? 27.188 8.633 -11.297 1 90.25 253 GLU A O 1
ATOM 1885 N N . GLY A 1 254 ? 26.812 10.641 -10.695 1 86.06 254 GLY A N 1
ATOM 1886 C CA . GLY A 1 254 ? 27.781 11.258 -11.578 1 86.06 254 GLY A CA 1
ATOM 1887 C C . GLY A 1 254 ? 27.234 11.516 -12.977 1 86.06 254 GLY A C 1
ATOM 1888 O O . GLY A 1 254 ? 27.953 12.016 -13.844 1 86.06 254 GLY A O 1
ATOM 1889 N N . LYS A 1 255 ? 26.016 11.117 -13.227 1 90.69 255 LYS A N 1
ATOM 1890 C CA . LYS A 1 255 ? 25.406 11.32 -14.531 1 90.69 255 LYS A CA 1
ATOM 1891 C C . LYS A 1 255 ? 25.047 12.789 -14.758 1 90.69 255 LYS A C 1
ATOM 1893 O O . LYS A 1 255 ? 24.609 13.469 -13.828 1 90.69 255 LYS A O 1
ATOM 1898 N N . VAL A 1 256 ? 25.297 13.234 -15.93 1 92.56 256 VAL A N 1
ATOM 1899 C CA . VAL A 1 256 ? 24.984 14.609 -16.297 1 92.56 256 VAL A CA 1
ATOM 1900 C C . VAL A 1 256 ? 24.156 14.625 -17.578 1 92.56 256 VAL A C 1
ATOM 1902 O O . VAL A 1 256 ? 24.203 13.672 -18.359 1 92.56 256 VAL A O 1
ATOM 1905 N N . LEU A 1 257 ? 23.422 15.664 -17.797 1 90.94 257 LEU A N 1
ATOM 1906 C CA . LEU A 1 257 ? 22.75 15.883 -19.062 1 90.94 257 LEU A CA 1
ATOM 1907 C C . LEU A 1 257 ? 23.734 16.297 -20.156 1 90.94 257 LEU A C 1
ATOM 1909 O O . LEU A 1 257 ? 24.516 17.234 -19.969 1 90.94 257 LEU A O 1
ATOM 1913 N N . PRO A 1 258 ? 23.781 15.602 -21.219 1 85.25 258 PRO A N 1
ATOM 1914 C CA . PRO A 1 258 ? 24.781 15.898 -22.25 1 85.25 258 PRO A CA 1
ATOM 1915 C C . PRO A 1 258 ? 24.688 17.344 -22.75 1 85.25 258 PRO A C 1
ATOM 1917 O O . PRO A 1 258 ? 25.719 17.969 -23 1 85.25 258 PRO A O 1
ATOM 1920 N N . GLY A 1 259 ? 23.594 17.906 -22.938 1 88.25 259 GLY A N 1
ATOM 1921 C CA . GLY A 1 259 ? 23.453 19.219 -23.531 1 88.25 259 GLY A CA 1
ATOM 1922 C C . GLY A 1 259 ? 23.797 20.344 -22.562 1 88.25 259 GLY A C 1
ATOM 1923 O O . GLY A 1 259 ? 24.375 21.359 -22.969 1 88.25 259 GLY A O 1
ATOM 1924 N N . THR A 1 260 ? 23.688 20.234 -21.266 1 91.56 260 THR A N 1
ATOM 1925 C CA . THR A 1 260 ? 23.812 21.328 -20.328 1 91.56 260 THR A CA 1
ATOM 1926 C C . THR A 1 260 ? 24.891 21.031 -19.281 1 91.56 260 THR A C 1
ATOM 1928 O O . THR A 1 260 ? 25.375 21.938 -18.609 1 91.56 260 THR A O 1
ATOM 1931 N N . GLY A 1 261 ? 25.234 19.766 -19.141 1 92.81 261 GLY A N 1
ATOM 1932 C CA . GLY A 1 261 ? 26.188 19.391 -18.125 1 92.81 261 GLY A CA 1
ATOM 1933 C C . GLY A 1 261 ? 25.594 19.344 -16.734 1 92.81 261 GLY A C 1
ATOM 1934 O O . GLY A 1 261 ? 26.297 19.062 -15.758 1 92.81 261 GLY A O 1
ATOM 1935 N N . GLN A 1 262 ? 24.344 19.5 -16.578 1 95 262 GLN A N 1
ATOM 1936 C CA . GLN A 1 262 ? 23.672 19.469 -15.273 1 95 262 GLN A CA 1
ATOM 1937 C C . GLN A 1 262 ? 23.641 18.047 -14.719 1 95 262 GLN A C 1
ATOM 1939 O O . GLN A 1 262 ? 23.328 17.094 -15.438 1 95 262 GLN A O 1
ATOM 1944 N N . ARG A 1 263 ? 24.062 18.031 -13.508 1 95.94 263 ARG A N 1
ATOM 1945 C CA . ARG A 1 263 ? 24.016 16.734 -12.859 1 95.94 263 ARG A CA 1
ATOM 1946 C C . ARG A 1 263 ? 22.578 16.234 -12.734 1 95.94 263 ARG A C 1
ATOM 1948 O O . ARG A 1 263 ? 21.656 17.031 -12.492 1 95.94 263 ARG A O 1
ATOM 1955 N N . TRP A 1 264 ? 22.25 14.906 -12.797 1 95.38 264 TRP A N 1
ATOM 1956 C CA . TRP A 1 264 ? 20.938 14.352 -12.523 1 95.38 264 TRP A CA 1
ATOM 1957 C C . TRP A 1 264 ? 20.438 14.766 -11.141 1 95.38 264 TRP A C 1
ATOM 1959 O O . TRP A 1 264 ? 19.25 15.039 -10.953 1 95.38 264 TRP A O 1
ATOM 1969 N N . ALA A 1 265 ? 21.344 14.867 -10.195 1 95.31 265 ALA A N 1
ATOM 1970 C CA . ALA A 1 265 ? 21.031 15.234 -8.82 1 95.31 265 ALA A CA 1
ATOM 1971 C C . ALA A 1 265 ? 20.422 16.641 -8.75 1 95.31 265 ALA A C 1
ATOM 1973 O O . ALA A 1 265 ? 19.656 16.953 -7.832 1 95.31 265 ALA A O 1
ATOM 1974 N N . ASP A 1 266 ? 20.672 17.438 -9.703 1 96.12 266 ASP A N 1
ATOM 1975 C CA . ASP A 1 266 ? 20.234 18.828 -9.703 1 96.12 266 ASP A CA 1
ATOM 1976 C C . ASP A 1 266 ? 19.141 19.047 -10.75 1 96.12 266 ASP A C 1
ATOM 1978 O O . ASP A 1 266 ? 18.719 20.188 -10.977 1 96.12 266 ASP A O 1
ATOM 1982 N N . ASN A 1 267 ? 18.781 18.062 -11.43 1 96.81 267 ASN A N 1
ATOM 1983 C CA . ASN A 1 267 ? 17.797 18.141 -12.492 1 96.81 267 ASN A CA 1
ATOM 1984 C C . ASN A 1 267 ? 16.406 17.766 -12 1 96.81 267 ASN A C 1
ATOM 1986 O O . ASN A 1 267 ? 16.188 16.641 -11.555 1 96.81 267 ASN A O 1
ATOM 1990 N N . TYR A 1 268 ? 15.406 18.688 -12.195 1 96.94 268 TYR A N 1
ATOM 1991 C CA . TYR A 1 268 ? 14.055 18.516 -11.68 1 96.94 268 TYR A CA 1
ATOM 1992 C C . TYR A 1 268 ? 13.414 17.25 -12.242 1 96.94 268 TYR A C 1
ATOM 1994 O O . TYR A 1 268 ? 12.773 16.484 -11.508 1 96.94 268 TYR A O 1
ATOM 2002 N N . ARG A 1 269 ? 13.547 17.016 -13.508 1 96.25 269 ARG A N 1
ATOM 2003 C CA . ARG A 1 269 ? 12.93 15.867 -14.156 1 96.25 269 ARG A CA 1
ATOM 2004 C C . ARG A 1 269 ? 13.453 14.562 -13.57 1 96.25 269 ARG A C 1
ATOM 2006 O O . ARG A 1 269 ? 12.672 13.656 -13.258 1 96.25 269 ARG A O 1
ATOM 2013 N N . ALA A 1 270 ? 14.805 14.453 -13.414 1 97.31 270 ALA A N 1
ATOM 2014 C CA . ALA A 1 270 ? 15.414 13.258 -12.836 1 97.31 270 ALA A CA 1
ATOM 2015 C C . ALA A 1 270 ? 14.961 13.055 -11.398 1 97.31 270 ALA A C 1
ATOM 2017 O O . ALA A 1 270 ? 14.625 11.93 -11 1 97.31 270 ALA A O 1
ATOM 2018 N N . GLN A 1 271 ? 14.984 14.148 -10.617 1 98.12 271 GLN A N 1
ATOM 2019 C CA . GLN A 1 271 ? 14.547 14.086 -9.227 1 98.12 271 GLN A CA 1
ATOM 2020 C C . GLN A 1 271 ? 13.094 13.625 -9.125 1 98.12 271 GLN A C 1
ATOM 2022 O O . GLN A 1 271 ? 12.781 12.703 -8.375 1 98.12 271 GLN A O 1
ATOM 2027 N N . TYR A 1 272 ? 12.242 14.195 -9.945 1 98.38 272 TYR A N 1
ATOM 2028 C CA . TYR A 1 272 ? 10.812 13.914 -9.914 1 98.38 272 TYR A CA 1
ATOM 2029 C C . TYR A 1 272 ? 10.531 12.469 -10.305 1 98.38 272 TYR A C 1
ATOM 2031 O O . TYR A 1 272 ? 9.773 11.773 -9.633 1 98.38 272 TYR A O 1
ATOM 2039 N N . ILE A 1 273 ? 11.109 11.992 -11.414 1 98.38 273 ILE A N 1
ATOM 2040 C CA . ILE A 1 273 ? 10.836 10.648 -11.922 1 98.38 273 ILE A CA 1
ATOM 2041 C C . ILE A 1 273 ? 11.32 9.609 -10.914 1 98.38 273 ILE A C 1
ATOM 2043 O O . ILE A 1 273 ? 10.617 8.633 -10.633 1 98.38 273 ILE A O 1
ATOM 2047 N N . LEU A 1 274 ? 12.516 9.836 -10.328 1 98.5 274 LEU A N 1
ATOM 2048 C CA . LEU A 1 274 ? 12.992 8.891 -9.336 1 98.5 274 LEU A CA 1
ATOM 2049 C C . LEU A 1 274 ? 12.086 8.883 -8.109 1 98.5 274 LEU A C 1
ATOM 2051 O O . LEU A 1 274 ? 11.75 7.816 -7.586 1 98.5 274 LEU A O 1
ATOM 2055 N N . GLY A 1 275 ? 11.688 10.102 -7.629 1 98.69 275 GLY A N 1
ATOM 2056 C CA . GLY A 1 275 ? 10.758 10.188 -6.52 1 98.69 275 GLY A CA 1
ATOM 2057 C C . GLY A 1 275 ? 9.438 9.484 -6.789 1 98.69 275 GLY A C 1
ATOM 2058 O O . GLY A 1 275 ? 8.914 8.789 -5.922 1 98.69 275 GLY A O 1
ATOM 2059 N N . GLU A 1 276 ? 8.914 9.641 -8.008 1 98.75 276 GLU A N 1
ATOM 2060 C CA . GLU A 1 276 ? 7.664 9.016 -8.43 1 98.75 276 GLU A CA 1
ATOM 2061 C C . GLU A 1 276 ? 7.785 7.492 -8.438 1 98.75 276 GLU A C 1
ATOM 2063 O O . GLU A 1 276 ? 6.891 6.793 -7.961 1 98.75 276 GLU A O 1
ATOM 2068 N N . CYS A 1 277 ? 8.867 6.953 -8.984 1 98.88 277 CYS A N 1
ATOM 2069 C CA . CYS A 1 277 ? 9.086 5.512 -9.047 1 98.88 277 CYS A CA 1
ATOM 2070 C C . CYS A 1 277 ? 9.266 4.926 -7.652 1 98.88 277 CYS A C 1
ATOM 2072 O O . CYS A 1 277 ? 8.742 3.848 -7.355 1 98.88 277 CYS A O 1
ATOM 2074 N N . GLU A 1 278 ? 9.969 5.656 -6.777 1 98.88 278 GLU A N 1
ATOM 2075 C CA . GLU A 1 278 ? 10.125 5.203 -5.398 1 98.88 278 GLU A CA 1
ATOM 2076 C C . GLU A 1 278 ? 8.781 5.176 -4.676 1 98.88 278 GLU A C 1
ATOM 2078 O O . GLU A 1 278 ? 8.5 4.254 -3.908 1 98.88 278 GLU A O 1
ATOM 2083 N N . MET A 1 279 ? 7.945 6.172 -4.91 1 98.88 279 MET A N 1
ATOM 2084 C CA . MET A 1 279 ? 6.609 6.195 -4.316 1 98.88 279 MET A CA 1
ATOM 2085 C C . MET A 1 279 ? 5.809 4.965 -4.727 1 98.88 279 MET A C 1
ATOM 2087 O O . MET A 1 279 ? 5.254 4.27 -3.873 1 98.88 279 MET A O 1
ATOM 2091 N N . GLU A 1 280 ? 5.801 4.68 -6.031 1 98.81 280 GLU A N 1
ATOM 2092 C CA . GLU A 1 280 ? 5.035 3.541 -6.531 1 98.81 280 GLU A CA 1
ATOM 2093 C C . GLU A 1 280 ? 5.531 2.234 -5.918 1 98.81 280 GLU A C 1
ATOM 2095 O O . GLU A 1 280 ? 4.73 1.36 -5.578 1 98.81 280 GLU A O 1
ATOM 2100 N N . TYR A 1 281 ? 6.871 2.131 -5.777 1 98.94 281 TYR A N 1
ATOM 2101 C CA . TYR A 1 281 ? 7.449 0.906 -5.238 1 98.94 281 TYR A CA 1
ATOM 2102 C C . TYR A 1 281 ? 7.109 0.745 -3.764 1 98.94 281 TYR A C 1
ATOM 2104 O O . TYR A 1 281 ? 6.66 -0.322 -3.336 1 98.94 281 TYR A O 1
ATOM 2112 N N . ILE A 1 282 ? 7.336 1.805 -2.979 1 98.88 282 ILE A N 1
ATOM 2113 C CA . ILE A 1 282 ? 7.098 1.781 -1.539 1 98.88 282 ILE A CA 1
ATOM 2114 C C . ILE A 1 282 ? 5.637 1.447 -1.264 1 98.88 282 ILE A C 1
ATOM 2116 O O . ILE A 1 282 ? 5.332 0.598 -0.422 1 98.88 282 ILE A O 1
ATOM 2120 N N . VAL A 1 283 ? 4.746 2.016 -1.988 1 98.88 283 VAL A N 1
ATOM 2121 C CA . VAL A 1 283 ? 3.309 1.821 -1.825 1 98.88 283 VAL A CA 1
ATOM 2122 C C . VAL A 1 283 ? 2.938 0.382 -2.176 1 98.88 283 VAL A C 1
ATOM 2124 O O . VAL A 1 283 ? 2.244 -0.292 -1.411 1 98.88 283 VAL A O 1
ATOM 2127 N N . ALA A 1 284 ? 3.404 -0.131 -3.287 1 98.88 284 ALA A N 1
ATOM 2128 C CA . ALA A 1 284 ? 3.076 -1.48 -3.74 1 98.88 284 ALA A CA 1
ATOM 2129 C C . ALA A 1 284 ? 3.564 -2.527 -2.746 1 98.88 284 ALA A C 1
ATOM 2131 O O . ALA A 1 284 ? 2.811 -3.42 -2.35 1 98.88 284 ALA A O 1
ATOM 2132 N N . ARG A 1 285 ? 4.812 -2.412 -2.34 1 98.88 285 ARG A N 1
ATOM 2133 C CA . ARG A 1 285 ? 5.375 -3.426 -1.452 1 98.88 285 ARG A CA 1
ATOM 2134 C C . ARG A 1 285 ? 4.715 -3.377 -0.079 1 98.88 285 ARG A C 1
ATOM 2136 O O . ARG A 1 285 ? 4.406 -4.418 0.503 1 98.88 285 ARG A O 1
ATOM 2143 N N . ALA A 1 286 ? 4.523 -2.164 0.427 1 98.75 286 ALA A N 1
ATOM 2144 C CA . ALA A 1 286 ? 3.893 -2.025 1.737 1 98.75 286 ALA A CA 1
ATOM 2145 C C . ALA A 1 286 ? 2.492 -2.631 1.741 1 98.75 286 ALA A C 1
ATOM 2147 O O . ALA A 1 286 ? 2.08 -3.252 2.725 1 98.75 286 ALA A O 1
ATOM 2148 N N . ALA A 1 287 ? 1.771 -2.416 0.677 1 98.75 287 ALA A N 1
ATOM 2149 C CA . ALA A 1 287 ? 0.42 -2.961 0.572 1 98.75 287 ALA A CA 1
ATOM 2150 C C . ALA A 1 287 ? 0.437 -4.484 0.617 1 98.75 287 ALA A C 1
ATOM 2152 O O . ALA A 1 287 ? -0.383 -5.102 1.302 1 98.75 287 ALA A O 1
ATOM 2153 N N . VAL A 1 288 ? 1.365 -5.086 -0.116 1 98.88 288 VAL A N 1
ATOM 2154 C CA . VAL A 1 288 ? 1.494 -6.539 -0.14 1 98.88 288 VAL A CA 1
ATOM 2155 C C . VAL A 1 288 ? 1.865 -7.047 1.251 1 98.88 288 VAL A C 1
ATOM 2157 O O . VAL A 1 288 ? 1.229 -7.965 1.773 1 98.88 288 VAL A O 1
ATOM 2160 N N . VAL A 1 289 ? 2.846 -6.438 1.892 1 98.75 289 VAL A N 1
ATOM 2161 C CA . VAL A 1 289 ? 3.332 -6.848 3.203 1 98.75 289 VAL A CA 1
ATOM 2162 C C . VAL A 1 289 ? 2.197 -6.77 4.223 1 98.75 289 VAL A C 1
ATOM 2164 O O . VAL A 1 289 ? 1.937 -7.734 4.945 1 98.75 289 VAL A O 1
ATOM 2167 N N . GLU A 1 290 ? 1.488 -5.652 4.23 1 98.12 290 GLU A N 1
ATOM 2168 C CA . GLU A 1 290 ? 0.4 -5.457 5.184 1 98.12 290 GLU A CA 1
ATOM 2169 C C . GLU A 1 290 ? -0.727 -6.457 4.949 1 98.12 290 GLU A C 1
ATOM 2171 O O . GLU A 1 290 ? -1.301 -6.988 5.902 1 98.12 290 GLU A O 1
ATOM 2176 N N . SER A 1 291 ? -1.081 -6.73 3.721 1 98.38 291 SER A N 1
ATOM 2177 C CA . SER A 1 291 ? -2.174 -7.645 3.41 1 98.38 291 SER A CA 1
ATOM 2178 C C . SER A 1 291 ? -1.837 -9.07 3.836 1 98.38 291 SER A C 1
ATOM 2180 O O . SER A 1 291 ? -2.691 -9.781 4.367 1 98.38 291 SER A O 1
ATOM 2182 N N . LEU A 1 292 ? -0.576 -9.492 3.625 1 98.5 292 LEU A N 1
ATOM 2183 C CA . LEU A 1 292 ? -0.171 -10.844 3.982 1 98.5 292 LEU A CA 1
ATOM 2184 C C . LEU A 1 292 ? -0.108 -11.008 5.496 1 98.5 292 LEU A C 1
ATOM 2186 O O . LEU A 1 292 ? -0.518 -12.047 6.027 1 98.5 292 LEU A O 1
ATOM 2190 N N . ARG A 1 293 ? 0.402 -9.992 6.211 1 97.94 293 ARG A N 1
ATOM 2191 C CA . ARG A 1 293 ? 0.445 -10.047 7.668 1 97.94 293 ARG A CA 1
ATOM 2192 C C . ARG A 1 293 ? -0.96 -10.125 8.258 1 97.94 293 ARG A C 1
ATOM 2194 O O . ARG A 1 293 ? -1.228 -10.953 9.125 1 97.94 293 ARG A O 1
ATOM 2201 N N . THR A 1 294 ? -1.849 -9.297 7.762 1 97.75 294 THR A N 1
ATOM 2202 C CA . THR A 1 294 ? -3.225 -9.25 8.242 1 97.75 294 THR A CA 1
ATOM 2203 C C . THR A 1 294 ? -3.938 -10.57 7.98 1 97.75 294 THR A C 1
ATOM 2205 O O . THR A 1 294 ? -4.629 -11.094 8.859 1 97.75 294 THR A O 1
ATOM 2208 N N . GLN A 1 295 ? -3.787 -11.109 6.805 1 97.81 295 GLN A N 1
ATOM 2209 C CA . GLN A 1 295 ? -4.43 -12.375 6.469 1 97.81 295 GLN A CA 1
ATOM 2210 C C . GLN A 1 295 ? -3.889 -13.516 7.328 1 97.81 295 GLN A C 1
ATOM 2212 O O . GLN A 1 295 ? -4.652 -14.367 7.793 1 97.81 295 GLN A O 1
ATOM 2217 N N . TRP A 1 296 ? -2.539 -13.547 7.496 1 98 296 TRP A N 1
ATOM 2218 C CA . TRP A 1 296 ? -1.921 -14.609 8.289 1 98 296 TRP A CA 1
ATOM 2219 C C . TRP A 1 296 ? -2.477 -14.617 9.711 1 98 296 TRP A C 1
ATOM 2221 O O . TRP A 1 296 ? -2.789 -15.68 10.258 1 98 296 TRP A O 1
ATOM 2231 N N . GLU A 1 297 ? -2.66 -13.438 10.281 1 97.62 297 GLU A N 1
ATOM 2232 C CA . GLU A 1 297 ? -3.223 -13.312 11.625 1 97.62 297 GLU A CA 1
ATOM 2233 C C . GLU A 1 297 ? -4.695 -13.719 11.641 1 97.62 297 GLU A C 1
ATOM 2235 O O . GLU A 1 297 ? -5.145 -14.391 12.57 1 97.62 297 GLU A O 1
ATOM 2240 N N . ALA A 1 298 ? -5.398 -13.359 10.664 1 97.62 298 ALA A N 1
ATOM 2241 C CA . ALA A 1 298 ? -6.832 -13.625 10.602 1 97.62 298 ALA A CA 1
ATOM 2242 C C . ALA A 1 298 ? -7.098 -15.125 10.438 1 97.62 298 ALA A C 1
ATOM 2244 O O . ALA A 1 298 ? -8.188 -15.602 10.758 1 97.62 298 ALA A O 1
ATOM 2245 N N . LEU A 1 299 ? -6.109 -15.812 9.945 1 96.94 299 LEU A N 1
ATOM 2246 C CA . LEU A 1 299 ? -6.27 -17.25 9.688 1 96.94 299 LEU A CA 1
ATOM 2247 C C . LEU A 1 299 ? -6 -18.062 10.953 1 96.94 299 LEU A C 1
ATOM 2249 O O . LEU A 1 299 ? -6.027 -19.281 10.922 1 96.94 299 LEU A O 1
ATOM 2253 N N . ASP A 1 300 ? -5.727 -17.344 12.07 1 96.06 300 ASP A N 1
ATOM 2254 C CA . ASP A 1 300 ? -5.605 -18.047 13.352 1 96.06 300 ASP A CA 1
ATOM 2255 C C . ASP A 1 300 ? -6.926 -18.703 13.742 1 96.06 300 ASP A C 1
ATOM 2257 O O . ASP A 1 300 ? -7.883 -18.016 14.102 1 96.06 300 ASP A O 1
ATOM 2261 N N . HIS A 1 301 ? -7.047 -19.969 13.594 1 93 301 HIS A N 1
ATOM 2262 C CA . HIS A 1 301 ? -8.164 -20.812 14 1 93 301 HIS A CA 1
ATOM 2263 C C . HIS A 1 301 ? -9.367 -20.609 13.086 1 93 301 HIS A C 1
ATOM 2265 O O . HIS A 1 301 ? -10.5 -20.891 13.484 1 93 301 HIS A O 1
ATOM 2271 N N . LYS A 1 302 ? -9.156 -20.016 11.93 1 94.88 302 LYS A N 1
ATOM 2272 C CA . LYS A 1 302 ? -10.219 -19.891 10.93 1 94.88 302 LYS A CA 1
ATOM 2273 C C . LYS A 1 302 ? -9.719 -20.297 9.547 1 94.88 302 LYS A C 1
ATOM 2275 O O . LYS A 1 302 ? -8.531 -20.188 9.25 1 94.88 302 LYS A O 1
ATOM 2280 N N . ARG A 1 303 ? -10.664 -20.797 8.75 1 94.81 303 ARG A N 1
ATOM 2281 C CA . ARG A 1 303 ? -10.391 -21.031 7.332 1 94.81 303 ARG A CA 1
ATOM 2282 C C . ARG A 1 303 ? -10.594 -19.766 6.516 1 94.81 303 ARG A C 1
ATOM 2284 O O . ARG A 1 303 ? -11.352 -18.875 6.91 1 94.81 303 ARG A O 1
ATOM 2291 N N . PHE A 1 304 ? -9.938 -19.719 5.422 1 96.5 304 PHE A N 1
ATOM 2292 C CA . PHE A 1 304 ? -9.969 -18.547 4.57 1 96.5 304 PHE A CA 1
ATOM 2293 C C . PHE A 1 304 ? -11.398 -18.203 4.18 1 96.5 304 PHE A C 1
ATOM 2295 O O . PHE A 1 304 ? -11.789 -17.031 4.211 1 96.5 304 PHE A O 1
ATOM 2302 N N . ALA A 1 305 ? -12.227 -19.172 3.859 1 94.5 305 ALA A N 1
ATOM 2303 C CA . ALA A 1 305 ? -13.594 -18.969 3.385 1 94.5 305 ALA A CA 1
ATOM 2304 C C . ALA A 1 305 ? -14.469 -18.359 4.48 1 94.5 305 ALA A C 1
ATOM 2306 O O . ALA A 1 305 ? -15.555 -17.844 4.203 1 94.5 305 ALA A O 1
ATOM 2307 N N . GLU A 1 306 ? -14.023 -18.438 5.734 1 96.38 306 GLU A N 1
ATOM 2308 C CA . GLU A 1 306 ? -14.789 -17.953 6.875 1 96.38 306 GLU A CA 1
ATOM 2309 C C . GLU A 1 306 ? -14.5 -16.469 7.141 1 96.38 306 GLU A C 1
ATOM 2311 O O . GLU A 1 306 ? -15.211 -15.82 7.906 1 96.38 306 GLU A O 1
ATOM 2316 N N . LEU A 1 307 ? -13.484 -15.969 6.555 1 97.5 307 LEU A N 1
ATOM 2317 C CA . LEU A 1 307 ? -13.109 -14.578 6.793 1 97.5 307 LEU A CA 1
ATOM 2318 C C . LEU A 1 307 ? -14.094 -13.617 6.141 1 97.5 307 LEU A C 1
ATOM 2320 O O . LEU A 1 307 ? -14.734 -13.969 5.141 1 97.5 307 LEU A O 1
ATOM 2324 N N . PRO A 1 308 ? -14.188 -12.336 6.711 1 97 308 PRO A N 1
ATOM 2325 C CA . PRO A 1 308 ? -15.039 -11.328 6.074 1 97 308 PRO A CA 1
ATOM 2326 C C . PRO A 1 308 ? -14.602 -11 4.652 1 97 308 PRO A C 1
ATOM 2328 O O . PRO A 1 308 ? -13.406 -11.047 4.344 1 97 308 PRO A O 1
ATOM 2331 N N . ALA A 1 309 ? -15.539 -10.617 3.795 1 97.19 309 ALA A N 1
ATOM 2332 C CA . ALA A 1 309 ? -15.305 -10.344 2.381 1 97.19 309 ALA A CA 1
ATOM 2333 C C . ALA A 1 309 ? -14.203 -9.297 2.201 1 97.19 309 ALA A C 1
ATOM 2335 O O . ALA A 1 309 ? -13.344 -9.438 1.321 1 97.19 309 ALA A O 1
ATOM 2336 N N . ASP A 1 310 ? -14.164 -8.289 3.047 1 97.19 310 ASP A N 1
ATOM 2337 C CA . ASP A 1 310 ? -13.203 -7.199 2.918 1 97.19 310 ASP A CA 1
ATOM 2338 C C . ASP A 1 310 ? -11.773 -7.703 3.123 1 97.19 310 ASP A C 1
ATOM 2340 O O . ASP A 1 310 ? -10.828 -7.164 2.541 1 97.19 310 ASP A O 1
ATOM 2344 N N . LEU A 1 311 ? -11.633 -8.703 3.988 1 97.62 311 LEU A N 1
ATOM 2345 C CA . LEU A 1 311 ? -10.305 -9.273 4.215 1 97.62 311 LEU A CA 1
ATOM 2346 C C . LEU A 1 311 ? -9.906 -10.203 3.07 1 97.62 311 LEU A C 1
ATOM 2348 O O . LEU A 1 311 ? -8.734 -10.258 2.691 1 97.62 311 LEU A O 1
ATOM 2352 N N . ARG A 1 312 ? -10.875 -10.875 2.475 1 97.81 312 ARG A N 1
ATOM 2353 C CA . ARG A 1 312 ? -10.602 -11.898 1.466 1 97.81 312 ARG A CA 1
ATOM 2354 C C . ARG A 1 312 ? -10.164 -11.258 0.15 1 97.81 312 ARG A C 1
ATOM 2356 O O . ARG A 1 312 ? -9.484 -11.898 -0.656 1 97.81 312 ARG A O 1
ATOM 2363 N N . ILE A 1 313 ? -10.492 -9.938 -0.078 1 98.5 313 ILE A N 1
ATOM 2364 C CA . ILE A 1 313 ? -10.141 -9.328 -1.356 1 98.5 313 ILE A CA 1
ATOM 2365 C C . ILE A 1 313 ? -8.797 -8.617 -1.238 1 98.5 313 ILE A C 1
ATOM 2367 O O . ILE A 1 313 ? -8.242 -8.156 -2.238 1 98.5 313 ILE A O 1
ATOM 2371 N N . GLN A 1 314 ? -8.195 -8.516 -0.054 1 98.44 314 GLN A N 1
ATOM 2372 C CA . GLN A 1 314 ? -7.023 -7.668 0.157 1 98.44 314 GLN A CA 1
ATOM 2373 C C . GLN A 1 314 ? -5.801 -8.227 -0.564 1 98.44 314 GLN A C 1
ATOM 2375 O O . GLN A 1 314 ? -5.141 -7.512 -1.319 1 98.44 314 GLN A O 1
ATOM 2380 N N . THR A 1 315 ? -5.484 -9.516 -0.379 1 98 315 THR A N 1
ATOM 2381 C CA . THR A 1 315 ? -4.277 -10.078 -0.977 1 98 315 THR A CA 1
ATOM 2382 C C . THR A 1 315 ? -4.41 -10.156 -2.494 1 98 315 THR A C 1
ATOM 2384 O O . THR A 1 315 ? -3.439 -9.945 -3.221 1 98 315 THR A O 1
ATOM 2387 N N . LEU A 1 316 ? -5.637 -10.414 -2.961 1 98.06 316 LEU A N 1
ATOM 2388 C CA . LEU A 1 316 ? -5.918 -10.453 -4.395 1 98.06 316 LEU A CA 1
ATOM 2389 C C . LEU A 1 316 ? -5.613 -9.109 -5.043 1 98.06 316 LEU A C 1
ATOM 2391 O O . LEU A 1 316 ? -4.871 -9.039 -6.027 1 98.06 316 LEU A O 1
ATOM 2395 N N . LEU A 1 317 ? -6.09 -8.062 -4.457 1 98.75 317 LEU A N 1
ATOM 2396 C CA . LEU A 1 317 ? -6.023 -6.746 -5.074 1 98.75 317 LEU A CA 1
ATOM 2397 C C . LEU A 1 317 ? -4.629 -6.145 -4.922 1 98.75 317 LEU A C 1
ATOM 2399 O O . LEU A 1 317 ? -4.133 -5.48 -5.836 1 98.75 317 LEU A O 1
ATOM 2403 N N . THR A 1 318 ? -3.965 -6.344 -3.781 1 98.81 318 THR A N 1
ATOM 2404 C CA . THR A 1 318 ? -2.619 -5.812 -3.598 1 98.81 318 THR A CA 1
ATOM 2405 C C . THR A 1 318 ? -1.627 -6.52 -4.516 1 98.81 318 THR A C 1
ATOM 2407 O O . THR A 1 318 ? -0.673 -5.906 -5 1 98.81 318 THR A O 1
ATOM 2410 N N . ARG A 1 319 ? -1.862 -7.789 -4.77 1 98.62 319 ARG A N 1
ATOM 2411 C CA . ARG A 1 319 ? -1.051 -8.531 -5.723 1 98.62 319 ARG A CA 1
ATOM 2412 C C . ARG A 1 319 ? -1.206 -7.973 -7.133 1 98.62 319 ARG A C 1
ATOM 2414 O O . ARG A 1 319 ? -0.213 -7.703 -7.812 1 98.62 319 ARG A O 1
ATOM 2421 N N . THR A 1 320 ? -2.461 -7.809 -7.539 1 98.81 320 THR A N 1
ATOM 2422 C CA . THR A 1 320 ? -2.73 -7.27 -8.867 1 98.81 320 THR A CA 1
ATOM 2423 C C . THR A 1 320 ? -2.08 -5.902 -9.039 1 98.81 320 THR A C 1
ATOM 2425 O O . THR A 1 320 ? -1.436 -5.637 -10.055 1 98.81 320 THR A O 1
ATOM 2428 N N . HIS A 1 321 ? -2.197 -5.098 -8.008 1 98.88 321 HIS A N 1
ATOM 2429 C CA . HIS A 1 321 ? -1.577 -3.777 -8.039 1 98.88 321 HIS A CA 1
ATOM 2430 C C . HIS A 1 321 ? -0.061 -3.883 -8.156 1 98.88 321 HIS A C 1
ATOM 2432 O O . HIS A 1 321 ? 0.561 -3.117 -8.898 1 98.88 321 HIS A O 1
ATOM 2438 N N . ALA A 1 322 ? 0.559 -4.77 -7.426 1 98.88 322 ALA A N 1
ATOM 2439 C CA . ALA A 1 322 ? 2.014 -4.898 -7.41 1 98.88 322 ALA A CA 1
ATOM 2440 C C . ALA A 1 322 ? 2.549 -5.242 -8.797 1 98.88 322 ALA A C 1
ATOM 2442 O O . ALA A 1 322 ? 3.523 -4.645 -9.258 1 98.88 322 ALA A O 1
ATOM 2443 N N . TYR A 1 323 ? 1.881 -6.199 -9.508 1 98.75 323 TYR A N 1
ATOM 2444 C CA . TYR A 1 323 ? 2.293 -6.547 -10.859 1 98.75 323 TYR A CA 1
ATOM 2445 C C . TYR A 1 323 ? 2.266 -5.324 -11.773 1 98.75 323 TYR A C 1
ATOM 2447 O O . TYR A 1 323 ? 3.254 -5.016 -12.438 1 98.75 323 TYR A O 1
ATOM 2455 N N . ARG A 1 324 ? 1.221 -4.605 -11.742 1 98.75 324 ARG A N 1
ATOM 2456 C CA . ARG A 1 324 ? 1.008 -3.473 -12.633 1 98.75 324 ARG A CA 1
ATOM 2457 C C . ARG A 1 324 ? 1.941 -2.316 -12.289 1 98.75 324 ARG A C 1
ATOM 2459 O O . ARG A 1 324 ? 2.516 -1.688 -13.18 1 98.75 324 ARG A O 1
ATOM 2466 N N . ALA A 1 325 ? 2.086 -2.055 -10.992 1 98.81 325 ALA A N 1
ATOM 2467 C CA . ALA A 1 325 ? 2.955 -0.973 -10.539 1 98.81 325 ALA A CA 1
ATOM 2468 C C . ALA A 1 325 ? 4.406 -1.233 -10.938 1 98.81 325 ALA A C 1
ATOM 2470 O O . ALA A 1 325 ? 5.102 -0.329 -11.406 1 98.81 325 ALA A O 1
ATOM 2471 N N . CYS A 1 326 ? 4.879 -2.443 -10.766 1 98.88 326 CYS A N 1
ATOM 2472 C CA . CYS A 1 326 ? 6.273 -2.773 -11.047 1 98.88 326 CYS A CA 1
ATOM 2473 C C . CYS A 1 326 ? 6.586 -2.621 -12.531 1 98.88 326 CYS A C 1
ATOM 2475 O O . CYS A 1 326 ? 7.668 -2.158 -12.898 1 98.88 326 CYS A O 1
ATOM 2477 N N . ARG A 1 327 ? 5.641 -2.975 -13.375 1 98.75 327 ARG A N 1
ATOM 2478 C CA . ARG A 1 327 ? 5.82 -2.738 -14.805 1 98.75 327 ARG A CA 1
ATOM 2479 C C . ARG A 1 327 ? 5.926 -1.246 -15.102 1 98.75 327 ARG A C 1
ATOM 2481 O O . ARG A 1 327 ? 6.789 -0.822 -15.875 1 98.75 327 ARG A O 1
ATOM 2488 N N . ARG A 1 328 ? 5.043 -0.393 -14.484 1 98.69 328 ARG A N 1
ATOM 2489 C CA . ARG A 1 328 ? 5.062 1.052 -14.688 1 98.69 328 ARG A CA 1
ATOM 2490 C C . ARG A 1 328 ? 6.387 1.651 -14.219 1 98.69 328 ARG A C 1
ATOM 2492 O O . ARG A 1 328 ? 6.941 2.535 -14.875 1 98.69 328 ARG A O 1
ATOM 2499 N N . ILE A 1 329 ? 6.867 1.172 -13.094 1 98.88 329 ILE A N 1
ATOM 2500 C CA . ILE A 1 329 ? 8.117 1.66 -12.523 1 98.88 329 ILE A CA 1
ATOM 2501 C C . ILE A 1 329 ? 9.258 1.434 -13.508 1 98.88 329 ILE A C 1
ATOM 2503 O O . ILE A 1 329 ? 9.992 2.365 -13.844 1 98.88 329 ILE A O 1
ATOM 2507 N N . VAL A 1 330 ? 9.406 0.173 -14.008 1 98.81 330 VAL A N 1
ATOM 2508 C CA . VAL A 1 330 ? 10.523 -0.163 -14.883 1 98.81 330 VAL A CA 1
ATOM 2509 C C . VAL A 1 330 ? 10.414 0.614 -16.188 1 98.81 330 VAL A C 1
ATOM 2511 O O . VAL A 1 330 ? 11.406 1.162 -16.672 1 98.81 330 VAL A O 1
ATOM 2514 N N . ALA A 1 331 ? 9.195 0.706 -16.719 1 98.62 331 ALA A N 1
ATOM 2515 C CA . ALA A 1 331 ? 8.984 1.477 -17.953 1 98.62 331 ALA A CA 1
ATOM 2516 C C . ALA A 1 331 ? 9.383 2.938 -17.75 1 98.62 331 ALA A C 1
ATOM 2518 O O . ALA A 1 331 ? 10.039 3.531 -18.609 1 98.62 331 ALA A O 1
ATOM 2519 N N . ARG A 1 332 ? 8.938 3.543 -16.625 1 98.62 332 ARG A N 1
ATOM 2520 C CA . ARG A 1 332 ? 9.211 4.945 -16.312 1 98.62 332 ARG A CA 1
ATOM 2521 C C . ARG A 1 332 ? 10.711 5.184 -16.141 1 98.62 332 ARG A C 1
ATOM 2523 O O . ARG A 1 332 ? 11.234 6.219 -16.547 1 98.62 332 ARG A O 1
ATOM 2530 N N . LEU A 1 333 ? 11.414 4.238 -15.523 1 98.56 333 LEU A N 1
ATOM 2531 C CA . LEU A 1 333 ? 12.859 4.32 -15.367 1 98.56 333 LEU A CA 1
ATOM 2532 C C . LEU A 1 333 ? 13.562 4.258 -16.719 1 98.56 333 LEU A C 1
ATOM 2534 O O . LEU A 1 333 ? 14.562 4.945 -16.938 1 98.56 333 LEU A O 1
ATOM 2538 N N . CYS A 1 334 ? 13.047 3.412 -17.641 1 97.75 334 CYS A N 1
ATOM 2539 C CA . CYS A 1 334 ? 13.586 3.367 -19 1 97.75 334 CYS A CA 1
ATOM 2540 C C . CYS A 1 334 ? 13.438 4.719 -19.688 1 97.75 334 CYS A C 1
ATOM 2542 O O . CYS A 1 334 ? 14.344 5.168 -20.391 1 97.75 334 CYS A O 1
ATOM 2544 N N . GLU A 1 335 ? 12.32 5.363 -19.469 1 96.75 335 GLU A N 1
ATOM 2545 C CA . GLU A 1 335 ? 12.102 6.695 -20.016 1 96.75 335 GLU A CA 1
ATOM 2546 C C . GLU A 1 335 ? 13.125 7.691 -19.484 1 96.75 335 GLU A C 1
ATOM 2548 O O . GLU A 1 335 ? 13.602 8.555 -20.234 1 96.75 335 GLU A O 1
ATOM 2553 N N . LEU A 1 336 ? 13.406 7.59 -18.203 1 96.38 336 LEU A N 1
ATOM 2554 C CA . LEU A 1 336 ? 14.375 8.492 -17.594 1 96.38 336 LEU A CA 1
ATOM 2555 C C . LEU A 1 336 ? 15.766 8.266 -18.156 1 96.38 336 LEU A C 1
ATOM 2557 O O . LEU A 1 336 ? 16.453 9.227 -18.516 1 96.38 336 LEU A O 1
ATOM 2561 N N . VAL A 1 337 ? 16.172 6.984 -18.297 1 95 337 VAL A N 1
ATOM 2562 C CA . VAL A 1 337 ? 17.516 6.629 -18.734 1 95 337 VAL A CA 1
ATOM 2563 C C . VAL A 1 337 ? 17.656 6.879 -20.234 1 95 337 VAL A C 1
ATOM 2565 O O . VAL A 1 337 ? 18.719 7.266 -20.719 1 95 337 VAL A O 1
ATOM 2568 N N . GLY A 1 338 ? 16.516 6.668 -21.016 1 92.31 338 GLY A N 1
ATOM 2569 C CA . GLY A 1 338 ? 16.516 6.922 -22.453 1 92.31 338 GLY A CA 1
ATOM 2570 C C . GLY A 1 338 ? 17.047 5.754 -23.266 1 92.31 338 GLY A C 1
ATOM 2571 O O . GLY A 1 338 ? 16.891 4.594 -22.875 1 92.31 338 GLY A O 1
ATOM 2572 N N . THR A 1 339 ? 17.609 6.035 -24.312 1 91.19 339 THR A N 1
ATOM 2573 C CA . THR A 1 339 ? 17.938 5.055 -25.344 1 91.19 339 THR A CA 1
ATOM 2574 C C . THR A 1 339 ? 18.938 4.031 -24.812 1 91.19 339 THR A C 1
ATOM 2576 O O . THR A 1 339 ? 18.922 2.873 -25.25 1 91.19 339 THR A O 1
ATOM 2579 N N . ALA A 1 340 ? 19.672 4.371 -23.859 1 89.31 340 ALA A N 1
ATOM 2580 C CA . ALA A 1 340 ? 20.656 3.449 -23.297 1 89.31 340 ALA A CA 1
ATOM 2581 C C . ALA A 1 340 ? 19.969 2.242 -22.656 1 89.31 340 ALA A C 1
ATOM 2583 O O . ALA A 1 340 ? 20.578 1.183 -22.5 1 89.31 340 ALA A O 1
ATOM 2584 N N . SER A 1 341 ? 18.703 2.393 -22.312 1 92.5 341 SER A N 1
ATOM 2585 C CA . SER A 1 341 ? 17.969 1.342 -21.609 1 92.5 341 SER A CA 1
ATOM 2586 C C . SER A 1 341 ? 17.594 0.202 -22.562 1 92.5 341 SER A C 1
ATOM 2588 O O . SER A 1 341 ? 17.281 -0.905 -22.109 1 92.5 341 SER A O 1
ATOM 2590 N N . VAL A 1 342 ? 17.688 0.382 -23.891 1 89.94 342 VAL A N 1
ATOM 2591 C CA . VAL A 1 342 ? 17.094 -0.592 -24.797 1 89.94 342 VAL A CA 1
ATOM 2592 C C . VAL A 1 342 ? 18.188 -1.501 -25.359 1 89.94 342 VAL A C 1
ATOM 2594 O O . VAL A 1 342 ? 17.891 -2.492 -26.031 1 89.94 342 VAL A O 1
ATOM 2597 N N . TYR A 1 343 ? 19.422 -1.137 -25.062 1 89.12 343 TYR A N 1
ATOM 2598 C CA . TYR A 1 343 ? 20.5 -1.986 -25.562 1 89.12 343 TYR A CA 1
ATOM 2599 C C . TYR A 1 343 ? 20.672 -3.225 -24.688 1 89.12 343 TYR A C 1
ATOM 2601 O O . TYR A 1 343 ? 20.531 -3.152 -23.453 1 89.12 343 TYR A O 1
ATOM 2609 N N . LYS A 1 344 ? 20.984 -4.281 -25.234 1 83 344 LYS A N 1
ATOM 2610 C CA . LYS A 1 344 ? 20.969 -5.605 -24.625 1 83 344 LYS A CA 1
ATOM 2611 C C . LYS A 1 344 ? 21.906 -5.672 -23.422 1 83 344 LYS A C 1
ATOM 2613 O O . LYS A 1 344 ? 21.609 -6.355 -22.438 1 83 344 LYS A O 1
ATOM 2618 N N . PRO A 1 345 ? 22.906 -4.938 -23.406 1 83.19 345 PRO A N 1
ATOM 2619 C CA . PRO A 1 345 ? 23.719 -5.02 -22.188 1 83.19 345 PRO A CA 1
ATOM 2620 C C . PRO A 1 345 ? 23.047 -4.379 -20.984 1 83.19 345 PRO A C 1
ATOM 2622 O O . PRO A 1 345 ? 23.438 -4.629 -19.828 1 83.19 345 PRO A O 1
ATOM 2625 N N . SER A 1 346 ? 22.047 -3.625 -21.219 1 91.12 346 SER A N 1
ATOM 2626 C CA . SER A 1 346 ? 21.344 -2.973 -20.109 1 91.12 346 SER A CA 1
ATOM 2627 C C . SER A 1 346 ? 20.375 -3.93 -19.422 1 91.12 346 SER A C 1
ATOM 2629 O O . SER A 1 346 ? 19.516 -4.527 -20.078 1 91.12 346 SER A O 1
ATOM 2631 N N . PRO A 1 347 ? 20.5 -4.047 -18.141 1 96.62 347 PRO A N 1
ATOM 2632 C CA . PRO A 1 347 ? 19.531 -4.906 -17.453 1 96.62 347 PRO A CA 1
ATOM 2633 C C . PRO A 1 347 ? 18.109 -4.352 -17.5 1 96.62 347 PRO A C 1
ATOM 2635 O O . PRO A 1 347 ? 17.141 -5.086 -17.266 1 96.62 347 PRO A O 1
ATOM 2638 N N . LEU A 1 348 ? 17.953 -3.035 -17.828 1 97.56 348 LEU A N 1
ATOM 2639 C CA . LEU A 1 348 ? 16.641 -2.422 -17.922 1 97.56 348 LEU A CA 1
ATOM 2640 C C . LEU A 1 348 ? 15.812 -3.061 -19.031 1 97.56 348 LEU A C 1
ATOM 2642 O O . LEU A 1 348 ? 14.594 -3.178 -18.922 1 97.56 348 LEU A O 1
ATOM 2646 N N . ASP A 1 349 ? 16.547 -3.469 -20.062 1 96.31 349 ASP A N 1
ATOM 2647 C CA . ASP A 1 349 ? 15.852 -4.148 -21.156 1 96.31 349 ASP A CA 1
ATOM 2648 C C . ASP A 1 349 ? 15.203 -5.445 -20.672 1 96.31 349 ASP A C 1
ATOM 2650 O O . ASP A 1 349 ? 14.031 -5.695 -20.953 1 96.31 349 ASP A O 1
ATOM 2654 N N . VAL A 1 350 ? 15.961 -6.246 -19.969 1 96.94 350 VAL A N 1
ATOM 2655 C CA . VAL A 1 350 ? 15.477 -7.531 -19.469 1 96.94 350 VAL A CA 1
ATOM 2656 C C . VAL A 1 350 ? 14.328 -7.305 -18.484 1 96.94 350 VAL A C 1
ATOM 2658 O O . VAL A 1 350 ? 13.289 -7.961 -18.562 1 96.94 350 VAL A O 1
ATOM 2661 N N . TRP A 1 351 ? 14.508 -6.359 -17.531 1 98.44 351 TRP A N 1
ATOM 2662 C CA . TRP A 1 351 ? 13.484 -6.102 -16.516 1 98.44 351 TRP A CA 1
ATOM 2663 C C . TRP A 1 351 ? 12.195 -5.609 -17.172 1 98.44 351 TRP A C 1
ATOM 2665 O O . TRP A 1 351 ? 11.102 -5.961 -16.734 1 98.44 351 TRP A O 1
ATOM 2675 N N . LEU A 1 352 ? 12.289 -4.73 -18.203 1 98.06 352 LEU A N 1
ATOM 2676 C CA . LEU A 1 352 ? 11.102 -4.246 -18.891 1 98.06 352 LEU A CA 1
ATOM 2677 C C . LEU A 1 352 ? 10.359 -5.395 -19.562 1 98.06 352 LEU A C 1
ATOM 2679 O O . LEU A 1 352 ? 9.141 -5.512 -19.453 1 98.06 352 LEU A O 1
ATOM 2683 N N . ARG A 1 353 ? 11.109 -6.219 -20.266 1 97.44 353 ARG A N 1
ATOM 2684 C CA . ARG A 1 353 ? 10.5 -7.363 -20.938 1 97.44 353 ARG A CA 1
ATOM 2685 C C . ARG A 1 353 ? 9.875 -8.32 -19.922 1 97.44 353 ARG A C 1
ATOM 2687 O O . ARG A 1 353 ? 8.75 -8.797 -20.125 1 97.44 353 ARG A O 1
ATOM 2694 N N . ASP A 1 354 ? 10.57 -8.609 -18.859 1 98.44 354 ASP A N 1
ATOM 2695 C CA . ASP A 1 354 ? 10.094 -9.555 -17.844 1 98.44 354 ASP A CA 1
ATOM 2696 C C . ASP A 1 354 ? 8.828 -9.039 -17.156 1 98.44 354 ASP A C 1
ATOM 2698 O O . ASP A 1 354 ? 7.848 -9.766 -17.031 1 98.44 354 ASP A O 1
ATOM 2702 N N . THR A 1 355 ? 8.828 -7.762 -16.719 1 98.5 355 THR A N 1
ATOM 2703 C CA . THR A 1 355 ? 7.668 -7.215 -16.016 1 98.5 355 THR A CA 1
ATOM 2704 C C . THR A 1 355 ? 6.48 -7.086 -16.969 1 98.5 355 THR A C 1
ATOM 2706 O O . THR A 1 355 ? 5.332 -7.262 -16.562 1 98.5 355 THR A O 1
ATOM 2709 N N . SER A 1 356 ? 6.742 -6.785 -18.234 1 97.94 356 SER A N 1
ATOM 2710 C CA . SER A 1 356 ? 5.676 -6.75 -19.219 1 97.94 356 SER A CA 1
ATOM 2711 C C . SER A 1 356 ? 5.062 -8.133 -19.422 1 97.94 356 SER A C 1
ATOM 2713 O O . SER A 1 356 ? 3.84 -8.266 -19.5 1 97.94 356 SER A O 1
ATOM 2715 N N . THR A 1 357 ? 5.918 -9.125 -19.484 1 97.81 357 THR A N 1
ATOM 2716 C CA . THR A 1 357 ? 5.449 -10.492 -19.656 1 97.81 357 THR A CA 1
ATOM 2717 C C . THR A 1 357 ? 4.66 -10.953 -18.438 1 97.81 357 THR A C 1
ATOM 2719 O O . THR A 1 357 ? 3.592 -11.555 -18.578 1 97.81 357 THR A O 1
ATOM 2722 N N . MET A 1 358 ? 5.105 -10.633 -17.25 1 96.19 358 MET A N 1
ATOM 2723 C CA . MET A 1 358 ? 4.449 -11.062 -16.016 1 96.19 358 MET A CA 1
ATOM 2724 C C . MET A 1 358 ? 3.055 -10.461 -15.898 1 96.19 358 MET A C 1
ATOM 2726 O O . MET A 1 358 ? 2.143 -11.086 -15.359 1 96.19 358 MET A O 1
ATOM 2730 N N . THR A 1 359 ? 2.836 -9.234 -16.438 1 96.75 359 THR A N 1
ATOM 2731 C CA . THR A 1 359 ? 1.555 -8.555 -16.297 1 96.75 359 THR A CA 1
ATOM 2732 C C . THR A 1 359 ? 0.512 -9.164 -17.234 1 96.75 359 THR A C 1
ATOM 2734 O O . THR A 1 359 ? -0.676 -8.852 -17.125 1 96.75 359 THR A O 1
ATOM 2737 N N . THR A 1 360 ? 0.953 -10.086 -18.156 1 95.44 360 THR A N 1
ATOM 2738 C CA . THR A 1 360 ? -0.005 -10.82 -18.984 1 95.44 360 THR A CA 1
ATOM 2739 C C . THR A 1 360 ? -0.545 -12.031 -18.234 1 95.44 360 THR A C 1
ATOM 2741 O O . THR A 1 360 ? -1.511 -12.656 -18.672 1 95.44 360 THR A O 1
ATOM 2744 N N . HIS A 1 361 ? 0.07 -12.375 -17.125 1 94.75 361 HIS A N 1
ATOM 2745 C CA . HIS A 1 361 ? -0.44 -13.43 -16.266 1 94.75 361 HIS A CA 1
ATOM 2746 C C . HIS A 1 361 ? -1.807 -13.07 -15.688 1 94.75 361 HIS A C 1
ATOM 2748 O O . HIS A 1 361 ? -2.055 -11.906 -15.352 1 94.75 361 HIS A O 1
ATOM 2754 N N . LEU A 1 362 ? -2.668 -14.016 -15.547 1 93 362 LEU A N 1
ATOM 2755 C CA . LEU A 1 362 ? -4.051 -13.852 -15.109 1 93 362 LEU A CA 1
ATOM 2756 C C . LEU A 1 362 ? -4.129 -13.008 -13.844 1 93 362 LEU A C 1
ATOM 2758 O O . LEU A 1 362 ? -5.051 -12.203 -13.68 1 93 362 LEU A O 1
ATOM 2762 N N . MET A 1 363 ? -3.133 -13.141 -12.906 1 93.5 363 MET A N 1
ATOM 2763 C CA . MET A 1 363 ? -3.145 -12.5 -11.594 1 93.5 363 MET A CA 1
ATOM 2764 C C . MET A 1 363 ? -3.055 -10.984 -11.734 1 93.5 363 MET A C 1
ATOM 2766 O O . MET A 1 363 ? -3.338 -10.258 -10.781 1 93.5 363 MET A O 1
ATOM 2770 N N . ALA A 1 364 ? -2.684 -10.484 -12.883 1 95.5 364 ALA A N 1
ATOM 2771 C CA . ALA A 1 364 ? -2.531 -9.047 -13.094 1 95.5 364 ALA A CA 1
ATOM 2772 C C . ALA A 1 364 ? -3.662 -8.492 -13.953 1 95.5 364 ALA A C 1
ATOM 2774 O O . ALA A 1 364 ? -3.734 -7.285 -14.195 1 95.5 364 ALA A O 1
ATOM 2775 N N . HIS A 1 365 ? -4.602 -9.289 -14.367 1 94.56 365 HIS A N 1
ATOM 2776 C CA . HIS A 1 365 ? -5.598 -8.922 -15.367 1 94.56 365 HIS A CA 1
ATOM 2777 C C . HIS A 1 365 ? -6.77 -8.188 -14.727 1 94.56 365 HIS A C 1
ATOM 2779 O O . HIS A 1 365 ? -6.965 -8.25 -13.508 1 94.56 365 HIS A O 1
ATOM 2785 N N . ASP A 1 366 ? -7.562 -7.594 -15.609 1 96.5 366 ASP A N 1
ATOM 2786 C CA . ASP A 1 366 ? -8.805 -6.926 -15.227 1 96.5 366 ASP A CA 1
ATOM 2787 C C . ASP A 1 366 ? -9.781 -7.906 -14.586 1 96.5 366 ASP A C 1
ATOM 2789 O O . ASP A 1 366 ? -10.617 -7.516 -13.773 1 96.5 366 ASP A O 1
ATOM 2793 N N . GLN A 1 367 ? -9.57 -9.172 -14.922 1 96.75 367 GLN A N 1
ATOM 2794 C CA . GLN A 1 367 ? -10.422 -10.211 -14.359 1 96.75 367 GLN A CA 1
ATOM 2795 C C . GLN A 1 367 ? -10.336 -10.227 -12.836 1 96.75 367 GLN A C 1
ATOM 2797 O O . GLN A 1 367 ? -11.312 -10.555 -12.156 1 96.75 367 GLN A O 1
ATOM 2802 N N . MET A 1 368 ? -9.18 -9.906 -12.297 1 97.81 368 MET A N 1
ATOM 2803 C CA . MET A 1 368 ? -9 -9.891 -10.852 1 97.81 368 MET A CA 1
ATOM 2804 C C . MET A 1 368 ? -9.789 -8.75 -10.219 1 97.81 368 MET A C 1
ATOM 2806 O O . MET A 1 368 ? -10.367 -8.906 -9.148 1 97.81 368 MET A O 1
ATOM 2810 N N . LEU A 1 369 ? -9.812 -7.547 -10.867 1 98.5 369 LEU A N 1
ATOM 2811 C CA . LEU A 1 369 ? -10.602 -6.418 -10.383 1 98.5 369 LEU A CA 1
ATOM 2812 C C . LEU A 1 369 ? -12.094 -6.727 -10.453 1 98.5 369 LEU A C 1
ATOM 2814 O O . LEU A 1 369 ? -12.828 -6.461 -9.5 1 98.5 369 LEU A O 1
ATOM 2818 N N . GLN A 1 370 ? -12.492 -7.312 -11.586 1 98.56 370 GLN A N 1
ATOM 2819 C CA . GLN A 1 370 ? -13.883 -7.75 -11.734 1 98.56 370 GLN A CA 1
ATOM 2820 C C . GLN A 1 370 ? -14.258 -8.75 -10.641 1 98.56 370 GLN A C 1
ATOM 2822 O O . GLN A 1 370 ? -15.336 -8.648 -10.047 1 98.56 370 GLN A O 1
ATOM 2827 N N . THR A 1 371 ? -13.422 -9.719 -10.375 1 98.31 371 THR A N 1
ATOM 2828 C CA . THR A 1 371 ? -13.648 -10.758 -9.383 1 98.31 371 THR A CA 1
ATOM 2829 C C . THR A 1 371 ? -13.906 -10.148 -8.008 1 98.31 371 THR A C 1
ATOM 2831 O O . THR A 1 371 ? -14.867 -10.516 -7.328 1 98.31 371 THR A O 1
ATOM 2834 N N . ALA A 1 372 ? -13.109 -9.188 -7.621 1 98.56 372 ALA A N 1
ATOM 2835 C CA . ALA A 1 372 ? -13.273 -8.531 -6.32 1 98.56 372 ALA A CA 1
ATOM 2836 C C . ALA A 1 372 ? -14.578 -7.742 -6.266 1 98.56 372 ALA A C 1
ATOM 2838 O O . ALA A 1 372 ? -15.328 -7.836 -5.293 1 98.56 372 ALA A O 1
ATOM 2839 N N . GLY A 1 373 ? -14.836 -6.914 -7.301 1 98.56 373 GLY A N 1
ATOM 2840 C CA . GLY A 1 373 ? -16.062 -6.137 -7.34 1 98.56 373 GLY A CA 1
ATOM 2841 C C . GLY A 1 373 ? -17.312 -6.992 -7.336 1 98.56 373 GLY A C 1
ATOM 2842 O O . GLY A 1 373 ? -18.266 -6.699 -6.617 1 98.56 373 GLY A O 1
ATOM 2843 N N . ALA A 1 374 ? -17.281 -8.07 -8.117 1 98.06 374 ALA A N 1
ATOM 2844 C CA . ALA A 1 374 ? -18.422 -8.992 -8.164 1 98.06 374 ALA A CA 1
ATOM 2845 C C . ALA A 1 374 ? -18.672 -9.625 -6.801 1 98.06 374 ALA A C 1
ATOM 2847 O O . ALA A 1 374 ? -19.812 -9.719 -6.355 1 98.06 374 ALA A O 1
ATOM 2848 N N . PHE A 1 375 ? -17.656 -10.031 -6.184 1 97.88 375 PHE A N 1
ATOM 2849 C CA . PHE A 1 375 ? -17.75 -10.641 -4.863 1 97.88 375 PHE A CA 1
ATOM 2850 C C . PHE A 1 375 ? -18.406 -9.703 -3.869 1 97.88 375 PHE A C 1
ATOM 2852 O O . PHE A 1 375 ? -19.312 -10.109 -3.129 1 97.88 375 PHE A O 1
ATOM 2859 N N . LEU A 1 376 ? -17.984 -8.422 -3.883 1 97.75 376 LEU A N 1
ATOM 2860 C CA . LEU A 1 376 ? -18.5 -7.43 -2.941 1 97.75 376 LEU A CA 1
ATOM 2861 C C . LEU A 1 376 ? -19.953 -7.082 -3.244 1 97.75 376 LEU A C 1
ATOM 2863 O O . LEU A 1 376 ? -20.719 -6.766 -2.334 1 97.75 376 LEU A O 1
ATOM 2867 N N . LEU A 1 377 ? -20.344 -7.176 -4.52 1 96.94 377 LEU A N 1
ATOM 2868 C CA . LEU A 1 377 ? -21.688 -6.766 -4.938 1 96.94 377 LEU A CA 1
ATOM 2869 C C . LEU A 1 377 ? -22.641 -7.945 -4.914 1 96.94 377 LEU A C 1
ATOM 2871 O O . LEU A 1 377 ? -23.844 -7.777 -5.152 1 96.94 377 LEU A O 1
ATOM 2875 N N . GLY A 1 378 ? -22.141 -9.172 -4.652 1 95.06 378 GLY A N 1
ATOM 2876 C CA . GLY A 1 378 ? -22.984 -10.359 -4.68 1 95.06 378 GLY A CA 1
ATOM 2877 C C . GLY A 1 378 ? -23.188 -10.914 -6.078 1 95.06 378 GLY A C 1
ATOM 2878 O O . GLY A 1 378 ? -24.203 -11.562 -6.348 1 95.06 378 GLY A O 1
ATOM 2879 N N . GLY A 1 379 ? -22.266 -10.516 -6.973 1 95.56 379 GLY A N 1
ATOM 2880 C CA . GLY A 1 379 ? -22.297 -11.055 -8.328 1 95.56 379 GLY A CA 1
ATOM 2881 C C . GLY A 1 379 ? -21.438 -12.297 -8.484 1 95.56 379 GLY A C 1
ATOM 2882 O O . GLY A 1 379 ? -21.188 -13.016 -7.52 1 95.56 379 GLY A O 1
ATOM 2883 N N . THR A 1 380 ? -21.062 -12.617 -9.758 1 95.31 380 THR A N 1
ATOM 2884 C CA . THR A 1 380 ? -20.312 -13.836 -10.062 1 95.31 380 THR A CA 1
ATOM 2885 C C . THR A 1 380 ? -18.859 -13.5 -10.352 1 95.31 380 THR A C 1
ATOM 2887 O O . THR A 1 380 ? -18.547 -12.953 -11.414 1 95.31 380 THR A O 1
ATOM 2890 N N . PRO A 1 381 ? -17.969 -13.844 -9.484 1 96.88 381 PRO A N 1
ATOM 2891 C CA . PRO A 1 381 ? -16.531 -13.641 -9.75 1 96.88 381 PRO A CA 1
ATOM 2892 C C . PRO A 1 381 ? -16.047 -14.461 -10.945 1 96.88 381 PRO A C 1
ATOM 2894 O O . PRO A 1 381 ? -16.453 -15.609 -11.125 1 96.88 381 PRO A O 1
ATOM 2897 N N . GLU A 1 382 ? -15.164 -13.898 -11.742 1 95.38 382 GLU A N 1
ATOM 2898 C CA . GLU A 1 382 ? -14.602 -14.578 -12.906 1 95.38 382 GLU A CA 1
ATOM 2899 C C . GLU A 1 382 ? -13.531 -15.586 -12.484 1 95.38 382 GLU A C 1
ATOM 2901 O O . GLU A 1 382 ? -13.273 -16.562 -13.195 1 95.38 382 GLU A O 1
ATOM 2906 N N . PHE A 1 383 ? -12.914 -15.352 -11.391 1 94.38 383 PHE A N 1
ATOM 2907 C CA . PHE A 1 383 ? -11.906 -16.25 -10.867 1 94.38 383 PHE A CA 1
ATOM 2908 C C . PHE A 1 383 ? -12.078 -16.453 -9.367 1 94.38 383 PHE A C 1
ATOM 2910 O O . PHE A 1 383 ? -11.273 -15.961 -8.57 1 94.38 383 PHE A O 1
ATOM 2917 N N . PRO A 1 384 ? -13 -17.281 -8.93 1 93.31 384 PRO A N 1
ATOM 2918 C CA . PRO A 1 384 ? -13.422 -17.375 -7.527 1 93.31 384 PRO A CA 1
ATOM 2919 C C . PRO A 1 384 ? -12.398 -18.062 -6.641 1 93.31 384 PRO A C 1
ATOM 2921 O O . PRO A 1 384 ? -12.445 -17.938 -5.414 1 93.31 384 PRO A O 1
ATOM 2924 N N . LEU A 1 385 ? -11.414 -18.812 -7.23 1 92.25 3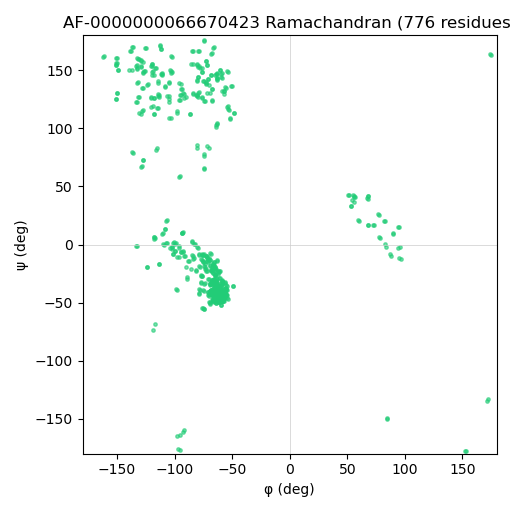85 LEU A N 1
ATOM 2925 C CA . LEU A 1 385 ? -10.422 -19.562 -6.461 1 92.25 385 LEU A CA 1
ATOM 2926 C C . LEU A 1 385 ? -9.672 -18.641 -5.504 1 92.25 385 LEU A C 1
ATOM 2928 O O . LEU A 1 385 ? -9.383 -19.031 -4.367 1 92.25 385 LEU A O 1
ATOM 2932 N N . VAL A 1 386 ? -9.367 -17.391 -5.922 1 95.75 386 VAL A N 1
ATOM 2933 C CA . VAL A 1 386 ? -8.562 -16.469 -5.133 1 95.75 386 VAL A CA 1
ATOM 2934 C C . VAL A 1 386 ? -9.391 -15.906 -3.988 1 95.75 386 VAL A C 1
ATOM 2936 O O . VAL A 1 386 ? -8.867 -15.234 -3.102 1 95.75 386 VAL A O 1
ATOM 2939 N N . LEU A 1 387 ? -10.719 -16.172 -3.98 1 96.94 387 LEU A N 1
ATOM 2940 C CA . LEU A 1 387 ? -11.625 -15.75 -2.912 1 96.94 387 LEU A CA 1
ATOM 2941 C C . LEU A 1 387 ? -11.945 -16.906 -1.982 1 96.94 387 LEU A C 1
ATOM 2943 O O . LEU A 1 387 ? -12.672 -16.75 -0.999 1 96.94 387 LEU A O 1
ATOM 2947 N N . GLY A 1 388 ? -11.398 -18.078 -2.32 1 93.31 388 GLY A N 1
ATOM 2948 C CA . GLY A 1 388 ? -11.711 -19.281 -1.552 1 93.31 388 GLY A CA 1
ATOM 2949 C C . GLY A 1 388 ? -13.078 -19.844 -1.873 1 93.31 388 GLY A C 1
ATOM 2950 O O . GLY A 1 388 ? -13.688 -20.516 -1.038 1 93.31 388 GLY A O 1
ATOM 2951 N N . GLU A 1 389 ? -13.539 -19.562 -3.072 1 89.12 389 GLU A N 1
ATOM 2952 C CA . GLU A 1 389 ? -14.844 -20.047 -3.518 1 89.12 389 GLU A CA 1
ATOM 2953 C C . GLU A 1 389 ? -14.703 -20.938 -4.754 1 89.12 389 GLU A C 1
ATOM 2955 O O . GLU A 1 389 ? -13.727 -20.828 -5.496 1 89.12 389 GLU A O 1
ATOM 2960 N N . ARG A 1 390 ? -15.742 -21.891 -4.91 1 84.69 390 ARG A N 1
ATOM 2961 C CA . ARG A 1 390 ? -15.781 -22.75 -6.09 1 84.69 390 ARG A CA 1
ATOM 2962 C C . ARG A 1 390 ? -16.391 -22.016 -7.281 1 84.69 390 ARG A C 1
ATOM 2964 O O . ARG A 1 390 ? -17.25 -21.156 -7.109 1 84.69 390 ARG A O 1
ATOM 2971 N N . MET B 1 1 ? -9.219 13.625 38.75 1 37.38 1 MET B N 1
ATOM 2972 C CA . MET B 1 1 ? -8.148 13.703 37.75 1 37.38 1 MET B CA 1
ATOM 2973 C C . MET B 1 1 ? -8.586 13.086 36.438 1 37.38 1 MET B C 1
ATOM 2975 O O . MET B 1 1 ? -8.93 11.906 36.375 1 37.38 1 MET B O 1
ATOM 2979 N N . SER B 1 2 ? -9.242 13.711 35.562 1 54.38 2 SER B N 1
ATOM 2980 C CA . SER B 1 2 ? -9.992 13.141 34.469 1 54.38 2 SER B CA 1
ATOM 2981 C C . SER B 1 2 ? -9.141 12.156 33.656 1 54.38 2 SER B C 1
ATOM 2983 O O . SER B 1 2 ? -7.992 12.453 33.312 1 54.38 2 SER B O 1
ATOM 2985 N N . GLU B 1 3 ? -9.367 10.844 33.719 1 75 3 GLU B N 1
ATOM 2986 C CA . GLU B 1 3 ? -8.648 9.695 33.188 1 75 3 GLU B CA 1
ATOM 2987 C C . GLU B 1 3 ? -8.312 9.898 31.719 1 75 3 GLU B C 1
ATOM 2989 O O . GLU B 1 3 ? -9.156 10.344 30.938 1 75 3 GLU B O 1
ATOM 2994 N N . VAL B 1 4 ? -7.004 10.023 31.422 1 87.75 4 VAL B N 1
ATOM 2995 C CA . VAL B 1 4 ? -6.492 10.109 30.047 1 87.75 4 VAL B CA 1
ATOM 2996 C C . VAL B 1 4 ? -7.012 8.938 29.219 1 87.75 4 VAL B C 1
ATOM 2998 O O . VAL B 1 4 ? -6.816 7.777 29.594 1 87.75 4 VAL B O 1
ATOM 3001 N N . PRO B 1 5 ? -7.805 9.289 28.219 1 93.5 5 PRO B N 1
ATOM 3002 C CA . PRO B 1 5 ? -8.352 8.195 27.406 1 93.5 5 PRO B CA 1
ATOM 3003 C C . PRO B 1 5 ? -7.281 7.414 26.656 1 93.5 5 PRO B C 1
ATOM 3005 O O . PRO B 1 5 ? -6.246 7.98 26.297 1 93.5 5 PRO B O 1
ATOM 3008 N N . THR B 1 6 ? -7.508 6.152 26.5 1 95.56 6 THR B N 1
ATOM 3009 C CA . THR B 1 6 ? -6.625 5.305 25.703 1 95.56 6 THR B CA 1
ATOM 3010 C C . THR B 1 6 ? -6.906 5.477 24.219 1 95.56 6 THR B C 1
ATOM 3012 O O . THR B 1 6 ? -7.93 6.047 23.844 1 95.56 6 THR B O 1
ATOM 3015 N N . ALA B 1 7 ? -6.004 4.984 23.375 1 97.06 7 ALA B N 1
ATOM 3016 C CA . ALA B 1 7 ? -6.188 5.004 21.938 1 97.06 7 ALA B CA 1
ATOM 3017 C C . ALA B 1 7 ? -7.477 4.289 21.531 1 97.06 7 ALA B C 1
ATOM 3019 O O . ALA B 1 7 ? -8.227 4.777 20.688 1 97.06 7 ALA B O 1
ATOM 3020 N N . ALA B 1 8 ? -7.707 3.133 22.156 1 97.62 8 ALA B N 1
ATOM 3021 C CA . ALA B 1 8 ? -8.883 2.332 21.828 1 97.62 8 ALA B CA 1
ATOM 3022 C C . ALA B 1 8 ? -10.172 3.08 22.188 1 97.62 8 ALA B C 1
ATOM 3024 O O . ALA B 1 8 ? -11.156 3.012 21.453 1 97.62 8 ALA B O 1
ATOM 3025 N N . GLU B 1 9 ? -10.18 3.764 23.312 1 97.62 9 GLU B N 1
ATOM 3026 C CA . GLU B 1 9 ? -11.344 4.527 23.75 1 97.62 9 GLU B CA 1
ATOM 3027 C C . GLU B 1 9 ? -11.609 5.711 22.812 1 97.62 9 GLU B C 1
ATOM 3029 O O . GLU B 1 9 ? -12.758 5.988 22.469 1 97.62 9 GLU B O 1
ATOM 3034 N N . LEU B 1 10 ? -10.586 6.406 22.422 1 98.38 10 LEU B N 1
ATOM 3035 C CA . LEU B 1 10 ? -10.703 7.539 21.516 1 98.38 10 LEU B CA 1
ATOM 3036 C C . LEU B 1 10 ? -11.227 7.09 20.156 1 98.38 10 LEU B C 1
ATOM 3038 O O . LEU B 1 10 ? -12.117 7.734 19.578 1 98.38 10 LEU B O 1
ATOM 3042 N N . LEU B 1 11 ? -10.648 5.992 19.656 1 98.75 11 LEU B N 1
ATOM 3043 C CA . LEU B 1 11 ? -11.086 5.461 18.375 1 98.75 11 LEU B CA 1
ATOM 3044 C C . LEU B 1 11 ? -12.555 5.043 18.422 1 98.75 11 LEU B C 1
ATOM 3046 O O . LEU B 1 11 ? -13.32 5.332 17.5 1 98.75 11 LEU B O 1
ATOM 3050 N N . LYS B 1 12 ? -12.953 4.355 19.5 1 98.5 12 LYS B N 1
ATOM 3051 C CA . LYS B 1 12 ? -14.344 3.951 19.688 1 98.5 12 LYS B CA 1
ATOM 3052 C C . LYS B 1 12 ? -15.266 5.164 19.719 1 98.5 12 LYS B C 1
ATOM 3054 O O . LYS B 1 12 ? -16.344 5.156 19.109 1 98.5 12 LYS B O 1
ATOM 3059 N N . ALA B 1 13 ? -14.867 6.141 20.438 1 98.5 13 ALA B N 1
ATOM 3060 C CA . ALA B 1 13 ? -15.664 7.363 20.531 1 98.5 13 ALA B CA 1
ATOM 3061 C C . ALA B 1 13 ? -15.82 8.016 19.156 1 98.5 13 ALA B C 1
ATOM 3063 O O . ALA B 1 13 ? -16.906 8.477 18.797 1 98.5 13 ALA B O 1
ATOM 3064 N N . ALA B 1 14 ? -14.734 8.148 18.391 1 98.81 14 ALA B N 1
ATOM 3065 C CA . ALA B 1 14 ? -14.773 8.742 17.062 1 98.81 14 ALA B CA 1
ATOM 3066 C C . ALA B 1 14 ? -15.695 7.957 16.141 1 98.81 14 ALA B C 1
ATOM 3068 O O . ALA B 1 14 ? -16.5 8.547 15.406 1 98.81 14 ALA B O 1
ATOM 3069 N N . LYS B 1 15 ? -15.578 6.617 16.188 1 98.81 15 LYS B N 1
ATOM 3070 C CA . LYS B 1 15 ? -16.438 5.766 15.359 1 98.81 15 LYS B CA 1
ATOM 3071 C C . LYS B 1 15 ? -17.906 5.938 15.727 1 98.81 15 LYS B C 1
ATOM 3073 O O . LYS B 1 15 ? -18.766 5.93 14.852 1 98.81 15 LYS B O 1
ATOM 3078 N N . THR B 1 16 ? -18.188 6.047 17 1 98.56 16 THR B N 1
ATOM 3079 C CA . THR B 1 16 ? -19.562 6.223 17.484 1 98.56 16 THR B CA 1
ATOM 3080 C C . THR B 1 16 ? -20.109 7.578 17.062 1 98.56 16 THR B C 1
ATOM 3082 O O . THR B 1 16 ? -21.312 7.711 16.797 1 98.56 16 THR B O 1
ATOM 3085 N N . PHE B 1 17 ? -19.266 8.586 16.953 1 98.75 17 PHE B N 1
ATOM 3086 C CA . PHE B 1 17 ? -19.656 9.953 16.625 1 98.75 17 PHE B CA 1
ATOM 3087 C C . PHE B 1 17 ? -19.844 10.109 15.117 1 98.75 17 PHE B C 1
ATOM 3089 O O . PHE B 1 17 ? -20.578 11 14.664 1 98.75 17 PHE B O 1
ATOM 3096 N N . ALA B 1 18 ? -19.25 9.281 14.258 1 98.69 18 ALA B N 1
ATOM 3097 C CA . ALA B 1 18 ? -19.141 9.414 12.805 1 98.69 18 ALA B CA 1
ATOM 3098 C C . ALA B 1 18 ? -20.531 9.477 12.156 1 98.69 18 ALA B C 1
ATOM 3100 O O . ALA B 1 18 ? -20.766 10.312 11.289 1 98.69 18 ALA B O 1
ATOM 3101 N N . PRO B 1 19 ? -21.516 8.633 12.578 1 98.5 19 PRO B N 1
ATOM 3102 C CA . PRO B 1 19 ? -22.844 8.695 11.945 1 98.5 19 PRO B CA 1
ATOM 3103 C C . PRO B 1 19 ? -23.531 10.039 12.164 1 98.5 19 PRO B C 1
ATOM 3105 O O . PRO B 1 19 ? -24.219 10.547 11.273 1 98.5 19 PRO B O 1
ATOM 3108 N N . GLU B 1 20 ? -23.359 10.547 13.336 1 98.5 20 GLU B N 1
ATOM 3109 C CA . GLU B 1 20 ? -23.938 11.859 13.609 1 98.5 20 GLU B CA 1
ATOM 3110 C C . GLU B 1 20 ? -23.297 12.938 12.742 1 98.5 20 GLU B C 1
ATOM 3112 O O . GLU B 1 20 ? -23.984 13.82 12.219 1 98.5 20 GLU B O 1
ATOM 3117 N N . LEU B 1 21 ? -22 12.922 12.602 1 98.81 21 LEU B N 1
ATOM 3118 C CA . LEU B 1 21 ? -21.297 13.852 11.734 1 98.81 21 LEU B CA 1
ATOM 3119 C C . LEU B 1 21 ? -21.797 13.75 10.297 1 98.81 21 LEU B C 1
ATOM 3121 O O . LEU B 1 21 ? -22 14.766 9.633 1 98.81 21 LEU B O 1
ATOM 3125 N N . ALA B 1 22 ? -21.969 12.531 9.875 1 98.44 22 ALA B N 1
ATOM 3126 C CA . ALA B 1 22 ? -22.422 12.297 8.508 1 98.44 22 ALA B CA 1
ATOM 3127 C C . ALA B 1 22 ? -23.781 12.961 8.258 1 98.44 22 ALA B C 1
ATOM 3129 O O . ALA B 1 22 ? -24 13.531 7.191 1 98.44 22 ALA B O 1
ATOM 3130 N N . LYS B 1 23 ? -24.672 12.867 9.219 1 97.75 23 LYS B N 1
ATOM 3131 C CA . LYS B 1 23 ? -26.016 13.445 9.102 1 97.75 23 LYS B CA 1
ATOM 3132 C C . LYS B 1 23 ? -25.938 14.969 9.016 1 97.75 23 LYS B C 1
ATOM 3134 O O . LYS B 1 23 ? -26.844 15.609 8.461 1 97.75 23 LYS B O 1
ATOM 3139 N N . ARG B 1 24 ? -24.844 15.523 9.492 1 97.88 24 ARG B N 1
ATOM 3140 C CA . ARG B 1 24 ? -24.766 16.969 9.594 1 97.88 24 ARG B CA 1
ATOM 3141 C C . ARG B 1 24 ? -23.781 17.547 8.578 1 97.88 24 ARG B C 1
ATOM 3143 O O . ARG B 1 24 ? -23.406 18.719 8.648 1 97.88 24 ARG B O 1
ATOM 3150 N N . ARG B 1 25 ? -23.312 16.766 7.676 1 96.94 25 ARG B N 1
ATOM 3151 C CA . ARG B 1 25 ? -22.297 17.125 6.695 1 96.94 25 ARG B CA 1
ATOM 3152 C C . ARG B 1 25 ? -22.719 18.359 5.906 1 96.94 25 ARG B C 1
ATOM 3154 O O . ARG B 1 25 ? -21.906 19.266 5.68 1 96.94 25 ARG B O 1
ATOM 3161 N N . GLN B 1 26 ? -23.984 18.406 5.504 1 95.06 26 GLN B N 1
ATOM 3162 C CA . GLN B 1 26 ? -24.484 19.531 4.715 1 95.06 26 GLN B CA 1
ATOM 3163 C C . GLN B 1 26 ? -24.531 20.812 5.543 1 95.06 26 GLN B C 1
ATOM 3165 O O . GLN B 1 26 ? -24.25 21.891 5.031 1 95.06 26 GLN B O 1
ATOM 3170 N N . GLU B 1 27 ? -24.922 20.625 6.793 1 97.25 27 GLU B N 1
ATOM 3171 C CA . GLU B 1 27 ? -24.906 21.766 7.703 1 97.25 27 GLU B CA 1
ATOM 3172 C C . GLU B 1 27 ? -23.5 22.344 7.855 1 97.25 27 GLU B C 1
ATOM 3174 O O . GLU B 1 27 ? -23.312 23.547 7.789 1 97.25 27 GLU B O 1
ATOM 3179 N N . ILE B 1 28 ? -22.531 21.5 8.047 1 98 28 ILE B N 1
ATOM 3180 C CA . ILE B 1 28 ? -21.125 21.875 8.219 1 98 28 ILE B CA 1
ATOM 3181 C C . ILE B 1 28 ? -20.625 22.594 6.965 1 98 28 ILE B C 1
ATOM 3183 O O . ILE B 1 28 ? -20 23.641 7.051 1 98 28 ILE B O 1
ATOM 3187 N N . ASP B 1 29 ? -20.938 22 5.809 1 96.56 29 ASP B N 1
ATOM 3188 C CA . ASP B 1 29 ? -20.531 22.562 4.52 1 96.56 29 ASP B CA 1
ATOM 3189 C C . ASP B 1 29 ? -21.125 23.953 4.312 1 96.56 29 ASP B C 1
ATOM 3191 O O . ASP B 1 29 ? -20.422 24.875 3.895 1 96.56 29 ASP B O 1
ATOM 3195 N N . ALA B 1 30 ? -22.391 24.141 4.621 1 96 30 ALA B N 1
ATOM 3196 C CA . ALA B 1 30 ? -23.109 25.391 4.422 1 96 30 ALA B CA 1
ATOM 3197 C C . ALA B 1 30 ? -22.594 26.469 5.387 1 96 30 ALA B C 1
ATOM 3199 O O . ALA B 1 30 ? -22.531 27.641 5.031 1 96 30 ALA B O 1
ATOM 3200 N N . ALA B 1 31 ? -22.219 26.047 6.59 1 97.31 31 ALA B N 1
ATOM 3201 C CA . ALA B 1 31 ? -21.812 26.984 7.641 1 97.31 31 ALA B CA 1
ATOM 3202 C C . ALA B 1 31 ? -20.375 27.469 7.414 1 97.31 31 ALA B C 1
ATOM 3204 O O . ALA B 1 31 ? -19.953 28.453 8.023 1 97.31 31 ALA B O 1
ATOM 3205 N N . ARG B 1 32 ? -19.547 26.781 6.613 1 97.75 32 ARG B N 1
ATOM 3206 C CA . ARG B 1 32 ? -18.141 27.062 6.301 1 97.75 32 ARG B CA 1
ATOM 3207 C C . ARG B 1 32 ? -17.297 27.062 7.562 1 97.75 32 ARG B C 1
ATOM 3209 O O . ARG B 1 32 ? -16.266 27.75 7.633 1 97.75 32 ARG B O 1
ATOM 3216 N N . GLN B 1 33 ? -17.75 26.453 8.586 1 97.81 33 GLN B N 1
ATOM 3217 C CA . GLN B 1 33 ? -17.062 26.156 9.844 1 97.81 33 GLN B CA 1
ATOM 3218 C C . GLN B 1 33 ? -17.781 25.062 10.609 1 97.81 33 GLN B C 1
ATOM 3220 O O . GLN B 1 33 ? -18.938 24.766 10.344 1 97.81 33 GLN B O 1
ATOM 3225 N N . LEU B 1 34 ? -17.109 24.438 11.547 1 98.56 34 LEU B N 1
ATOM 3226 C CA . LEU B 1 34 ? -17.766 23.453 12.391 1 98.56 34 LEU B CA 1
ATOM 3227 C C . LEU B 1 34 ? -18.75 24.109 13.352 1 98.56 34 LEU B C 1
ATOM 3229 O O . LEU B 1 34 ? -18.453 25.172 13.914 1 98.56 34 LEU B O 1
ATOM 3233 N N . PRO B 1 35 ? -19.938 23.516 13.516 1 98.44 35 PRO B N 1
ATOM 3234 C CA . PRO B 1 35 ? -20.797 23.953 14.609 1 98.44 35 PRO B CA 1
ATOM 3235 C C . PRO B 1 35 ? -20.141 23.812 15.977 1 98.44 35 PRO B C 1
ATOM 3237 O O . PRO B 1 35 ? -19.422 22.828 16.219 1 98.44 35 PRO B O 1
ATOM 3240 N N . ALA B 1 36 ? -20.453 24.703 16.922 1 98 36 ALA B N 1
ATOM 3241 C CA . ALA B 1 36 ? -19.797 24.781 18.219 1 98 36 ALA B CA 1
ATOM 3242 C C . ALA B 1 36 ? -20.031 23.5 19.031 1 98 36 ALA B C 1
ATOM 3244 O O . ALA B 1 36 ? -19.156 23.078 19.781 1 98 36 ALA B O 1
ATOM 3245 N N . ASP B 1 37 ? -21.156 22.984 18.875 1 98.44 37 ASP B N 1
ATOM 3246 C CA . ASP B 1 37 ? -21.484 21.797 19.656 1 98.44 37 ASP B CA 1
ATOM 3247 C C . ASP B 1 37 ? -20.656 20.594 19.188 1 98.44 37 ASP B C 1
ATOM 3249 O O . ASP B 1 37 ? -20.344 19.703 19.984 1 98.44 37 ASP B O 1
ATOM 3253 N N . ILE B 1 38 ? -20.328 20.5 17.891 1 98.69 38 ILE B N 1
ATOM 3254 C CA . ILE B 1 38 ? -19.453 19.453 17.391 1 98.69 38 ILE B CA 1
ATOM 3255 C C . ILE B 1 38 ? -18.047 19.625 17.969 1 98.69 38 ILE B C 1
ATOM 3257 O O . ILE B 1 38 ? -17.422 18.656 18.406 1 98.69 38 ILE B O 1
ATOM 3261 N N . VAL B 1 39 ? -17.562 20.844 18.062 1 98.69 39 VAL B N 1
ATOM 3262 C CA . VAL B 1 39 ? -16.25 21.141 18.609 1 98.69 39 VAL B CA 1
ATOM 3263 C C . VAL B 1 39 ? -16.203 20.75 20.094 1 98.69 39 VAL B C 1
ATOM 3265 O O . VAL B 1 39 ? -15.234 20.156 20.547 1 98.69 39 VAL B O 1
ATOM 3268 N N . GLU B 1 40 ? -17.25 21.047 20.797 1 98.12 40 GLU B N 1
ATOM 3269 C CA . GLU B 1 40 ? -17.328 20.719 22.219 1 98.12 40 GLU B CA 1
ATOM 3270 C C . GLU B 1 40 ? -17.359 19.203 22.422 1 98.12 40 GLU B C 1
ATOM 3272 O O . GLU B 1 40 ? -16.781 18.688 23.391 1 98.12 40 GLU B O 1
ATOM 3277 N N . ARG B 1 41 ? -18.062 18.547 21.562 1 98.38 41 ARG B N 1
ATOM 3278 C CA . ARG B 1 41 ? -18.094 17.094 21.641 1 98.38 41 ARG B CA 1
ATOM 3279 C C . ARG B 1 41 ? -16.703 16.5 21.391 1 98.38 41 ARG B C 1
ATOM 3281 O O . ARG B 1 41 ? -16.297 15.57 22.062 1 98.38 41 ARG B O 1
ATOM 3288 N N . LEU B 1 42 ? -15.969 17.016 20.375 1 98.62 42 LEU B N 1
ATOM 3289 C CA . LEU B 1 42 ? -14.602 16.578 20.109 1 98.62 42 LEU B CA 1
ATOM 3290 C C . LEU B 1 42 ? -13.711 16.812 21.328 1 98.62 42 LEU B C 1
ATOM 3292 O O . LEU B 1 42 ? -12.898 15.953 21.688 1 98.62 42 LEU B O 1
ATOM 3296 N N . ARG B 1 43 ? -13.867 17.953 21.984 1 97.69 43 ARG B N 1
ATOM 3297 C CA . ARG B 1 43 ? -13.117 18.281 23.188 1 97.69 43 ARG B CA 1
ATOM 3298 C C . ARG B 1 43 ? -13.43 17.281 24.312 1 97.69 43 ARG B C 1
ATOM 3300 O O . ARG B 1 43 ? -12.516 16.766 24.953 1 97.69 43 ARG B O 1
ATOM 3307 N N . ALA B 1 44 ? -14.695 16.984 24.469 1 97.12 44 ALA B N 1
ATOM 3308 C CA . ALA B 1 44 ? -15.148 16.094 25.531 1 97.12 44 ALA B CA 1
ATOM 3309 C C . ALA B 1 44 ? -14.625 14.672 25.312 1 97.12 44 ALA B C 1
ATOM 3311 O O . ALA B 1 44 ? -14.336 13.953 26.281 1 97.12 44 ALA B O 1
ATOM 3312 N N . MET B 1 45 ? -14.453 14.305 24.078 1 96.88 45 MET B N 1
ATOM 3313 C CA . MET B 1 45 ? -13.953 12.984 23.719 1 96.88 45 MET B CA 1
ATOM 3314 C C . MET B 1 45 ? -12.461 12.875 24.016 1 96.88 45 MET B C 1
ATOM 3316 O O . MET B 1 45 ? -11.922 11.766 24.078 1 96.88 45 MET B O 1
ATOM 3320 N N . GLY B 1 46 ? -11.797 14.055 24.141 1 97.62 46 GLY B N 1
ATOM 3321 C CA . GLY B 1 46 ? -10.367 14.047 24.391 1 97.62 46 GLY B CA 1
ATOM 3322 C C . GLY B 1 46 ? -9.539 14.164 23.125 1 97.62 46 GLY B C 1
ATOM 3323 O O . GLY B 1 46 ? -8.336 13.922 23.141 1 97.62 46 GLY B O 1
ATOM 3324 N N . ILE B 1 47 ? -10.133 14.555 22.016 1 98.31 47 ILE B N 1
ATOM 3325 C CA . ILE B 1 47 ? -9.477 14.594 20.719 1 98.31 47 ILE B CA 1
ATOM 3326 C C . ILE B 1 47 ? -8.305 15.57 20.766 1 98.31 47 ILE B C 1
ATOM 3328 O O . ILE B 1 47 ? -7.227 15.281 20.234 1 98.31 47 ILE B O 1
ATOM 3332 N N . TYR B 1 48 ? -8.43 16.672 21.359 1 98.06 48 TYR B N 1
ATOM 3333 C CA . TYR B 1 48 ? -7.457 17.75 21.266 1 98.06 48 TYR B CA 1
ATOM 3334 C C . TYR B 1 48 ? -6.258 17.484 22.172 1 98.06 48 TYR B C 1
ATOM 3336 O O . TYR B 1 48 ? -5.234 18.156 22.062 1 98.06 48 TYR B O 1
ATOM 3344 N N . ALA B 1 49 ? -6.324 16.453 23.016 1 97.31 49 ALA B N 1
ATOM 3345 C CA . ALA B 1 49 ? -5.203 16.078 23.875 1 97.31 49 ALA B CA 1
ATOM 3346 C C . ALA B 1 49 ? -4.383 14.953 23.234 1 97.31 49 ALA B C 1
ATOM 3348 O O . ALA B 1 49 ? -3.305 14.609 23.734 1 97.31 49 ALA B O 1
ATOM 3349 N N . MET B 1 50 ? -4.766 14.469 22.094 1 96.38 50 MET B N 1
ATOM 3350 C CA . MET B 1 50 ? -4.227 13.242 21.516 1 96.38 50 MET B CA 1
ATOM 3351 C C . MET B 1 50 ? -2.773 13.43 21.094 1 96.38 50 MET B C 1
ATOM 3353 O O . MET B 1 50 ? -2.004 12.469 21.062 1 96.38 50 MET B O 1
ATOM 3357 N N . GLY B 1 51 ? -2.389 14.641 20.859 1 96.12 51 GLY B N 1
ATOM 3358 C CA . GLY B 1 51 ? -1.045 14.906 20.375 1 96.12 51 GLY B CA 1
ATOM 3359 C C . GLY B 1 51 ? -0.012 14.992 21.484 1 96.12 51 GLY B C 1
ATOM 3360 O O . GLY B 1 51 ? 1.191 15.023 21.219 1 96.12 51 GLY B O 1
ATOM 3361 N N . PHE B 1 52 ? -0.445 15.016 22.766 1 96.56 52 PHE B N 1
ATOM 3362 C CA . PHE B 1 52 ? 0.482 15.094 23.891 1 96.56 52 PHE B CA 1
ATOM 3363 C C . PHE B 1 52 ? 1.095 13.734 24.188 1 96.56 52 PHE B C 1
ATOM 3365 O O . PHE B 1 52 ? 0.381 12.734 24.281 1 96.56 52 PHE B O 1
ATOM 3372 N N . SER B 1 53 ? 2.383 13.719 24.312 1 94.88 53 SER B N 1
ATOM 3373 C CA . SER B 1 53 ? 3.062 12.523 24.781 1 94.88 53 SER B CA 1
ATOM 3374 C C . SER B 1 53 ? 2.715 12.227 26.234 1 94.88 53 SER B C 1
ATOM 3376 O O . SER B 1 53 ? 2.143 13.07 26.922 1 94.88 53 SER B O 1
ATOM 3378 N N . ALA B 1 54 ? 3.092 11.078 26.688 1 92.75 54 ALA B N 1
ATOM 3379 C CA . ALA B 1 54 ? 2.846 10.703 28.078 1 92.75 54 ALA B CA 1
ATOM 3380 C C . ALA B 1 54 ? 3.635 11.586 29.031 1 92.75 54 ALA B C 1
ATOM 3382 O O . ALA B 1 54 ? 3.131 11.969 30.094 1 92.75 54 ALA B O 1
ATOM 3383 N N . GLU B 1 55 ? 4.82 11.961 28.656 1 91.25 55 GLU B N 1
ATOM 3384 C CA . GLU B 1 55 ? 5.684 12.773 29.516 1 91.25 55 GLU B CA 1
ATOM 3385 C C . GLU B 1 55 ? 5.137 14.188 29.672 1 91.25 55 GLU B C 1
ATOM 3387 O O . GLU B 1 55 ? 5.449 14.867 30.656 1 91.25 55 GLU B O 1
ATOM 3392 N N . LEU B 1 56 ? 4.242 14.539 28.766 1 93.56 56 LEU B N 1
ATOM 3393 C CA . LEU B 1 56 ? 3.662 15.883 28.812 1 93.56 56 LEU B CA 1
ATOM 3394 C C . LEU B 1 56 ? 2.203 15.82 29.266 1 93.56 56 LEU B C 1
ATOM 3396 O O . LEU B 1 56 ? 1.441 16.766 29.016 1 93.56 56 LEU B O 1
ATOM 3400 N N . GLY B 1 57 ? 1.835 14.641 29.797 1 92.06 57 GLY B N 1
ATOM 3401 C CA . GLY B 1 57 ? 0.527 14.516 30.422 1 92.06 57 GLY B CA 1
ATOM 3402 C C . GLY B 1 57 ? -0.558 14.086 29.453 1 92.06 57 GLY B C 1
ATOM 3403 O O . GLY B 1 57 ? -1.746 14.164 29.766 1 92.06 57 GLY B O 1
ATOM 3404 N N . GLY B 1 58 ? -0.228 13.703 28.234 1 94.19 58 GLY B N 1
ATOM 3405 C CA . GLY B 1 58 ? -1.195 13.227 27.25 1 94.19 58 GLY B CA 1
ATOM 3406 C C . GLY B 1 58 ? -1.305 11.711 27.219 1 94.19 58 GLY B C 1
ATOM 3407 O O . GLY B 1 58 ? -0.708 11.016 28.047 1 94.19 58 GLY B O 1
ATOM 3408 N N . PRO B 1 59 ? -2.117 11.195 26.312 1 95.44 59 PRO B N 1
ATOM 3409 C CA . PRO B 1 59 ? -2.342 9.75 26.219 1 95.44 59 PRO B CA 1
ATOM 3410 C C . PRO B 1 59 ? -1.181 9.016 25.562 1 95.44 59 PRO B C 1
ATOM 3412 O O . PRO B 1 59 ? -1.106 7.785 25.625 1 95.44 59 PRO B O 1
ATOM 3415 N N . GLY B 1 60 ? -0.276 9.711 24.922 1 94.88 60 GLY B N 1
ATOM 3416 C CA . GLY B 1 60 ? 0.903 9.086 24.359 1 94.88 60 GLY B CA 1
ATOM 3417 C C . GLY B 1 60 ? 0.583 8.164 23.188 1 94.88 60 GLY B C 1
ATOM 3418 O O . GLY B 1 60 ? 1.175 7.09 23.062 1 94.88 60 GLY B O 1
ATOM 3419 N N . LEU B 1 61 ? -0.346 8.562 22.344 1 97.56 61 LEU B N 1
ATOM 3420 C CA . LEU B 1 61 ? -0.711 7.766 21.188 1 97.56 61 LEU B CA 1
ATOM 3421 C C . LEU B 1 61 ? 0.428 7.727 20.172 1 97.56 61 LEU B C 1
ATOM 3423 O O . LEU B 1 61 ? 1.163 8.703 20.016 1 97.56 61 LEU B O 1
ATOM 3427 N N . THR B 1 62 ? 0.571 6.59 19.484 1 97.88 62 THR B N 1
ATOM 3428 C CA . THR B 1 62 ? 1.423 6.551 18.297 1 97.88 62 THR B CA 1
ATOM 3429 C C . THR B 1 62 ? 0.813 7.367 17.156 1 97.88 62 THR B C 1
ATOM 3431 O O . THR B 1 62 ? -0.362 7.738 17.219 1 97.88 62 THR B O 1
ATOM 3434 N N . SER B 1 63 ? 1.582 7.684 16.172 1 98.25 63 SER B N 1
ATOM 3435 C CA . SER B 1 63 ? 1.071 8.406 15.008 1 98.25 63 SER B CA 1
ATOM 3436 C C . SER B 1 63 ? -0.039 7.625 14.312 1 98.25 63 SER B C 1
ATOM 3438 O O . SER B 1 63 ? -1.017 8.211 13.844 1 98.25 63 SER B O 1
ATOM 3440 N N . LEU B 1 64 ? 0.126 6.301 14.242 1 98.69 64 LEU B N 1
ATOM 3441 C CA . LEU B 1 64 ? -0.898 5.48 13.602 1 98.69 64 LEU B CA 1
ATOM 3442 C C . LEU B 1 64 ? -2.205 5.531 14.391 1 98.69 64 LEU B C 1
ATOM 3444 O O . LEU B 1 64 ? -3.283 5.641 13.805 1 98.69 64 LEU B O 1
ATOM 3448 N N . GLU B 1 65 ? -2.109 5.414 15.711 1 98.69 65 GLU B N 1
ATOM 3449 C CA . GLU B 1 65 ? -3.303 5.5 16.547 1 98.69 65 GLU B CA 1
ATOM 3450 C C . GLU B 1 65 ? -4.008 6.84 16.375 1 98.69 65 GLU B C 1
ATOM 3452 O O . GLU B 1 65 ? -5.238 6.898 16.297 1 98.69 65 GLU B O 1
ATOM 3457 N N . GLN B 1 66 ? -3.252 7.906 16.328 1 98.75 66 GLN B N 1
ATOM 3458 C CA . GLN B 1 66 ? -3.83 9.219 16.078 1 98.75 66 GLN B CA 1
ATOM 3459 C C . GLN B 1 66 ? -4.52 9.266 14.719 1 98.75 66 GLN B C 1
ATOM 3461 O O . GLN B 1 66 ? -5.652 9.742 14.609 1 98.75 66 GLN B O 1
ATOM 3466 N N . LEU B 1 67 ? -3.824 8.773 13.695 1 98.88 67 LEU B N 1
ATOM 3467 C CA . LEU B 1 67 ? -4.352 8.758 12.336 1 98.88 67 LEU B CA 1
ATOM 3468 C C . LEU B 1 67 ? -5.695 8.039 12.281 1 98.88 67 LEU B C 1
ATOM 3470 O O . LEU B 1 67 ? -6.633 8.516 11.633 1 98.88 67 LEU B O 1
ATOM 3474 N N . GLU B 1 68 ? -5.805 6.941 12.945 1 98.88 68 GLU B N 1
ATOM 3475 C CA . GLU B 1 68 ? -7.016 6.129 12.891 1 98.88 68 GLU B CA 1
ATOM 3476 C C . GLU B 1 68 ? -8.203 6.867 13.5 1 98.88 68 GLU B C 1
ATOM 3478 O O . GLU B 1 68 ? -9.344 6.703 13.047 1 98.88 68 GLU B O 1
ATOM 3483 N N . VAL B 1 69 ? -7.949 7.641 14.484 1 98.88 69 VAL B N 1
ATOM 3484 C CA . VAL B 1 69 ? -9.008 8.445 15.086 1 98.88 69 VAL B CA 1
ATOM 3485 C C . VAL B 1 69 ? -9.484 9.5 14.094 1 98.88 69 VAL B C 1
ATOM 3487 O O . VAL B 1 69 ? -10.688 9.664 13.883 1 98.88 69 VAL B O 1
ATOM 3490 N N . PHE B 1 70 ? -8.562 10.211 13.445 1 98.88 70 PHE B N 1
ATOM 3491 C CA . PHE B 1 70 ? -8.93 11.219 12.461 1 98.88 70 PHE B CA 1
ATOM 3492 C C . PHE B 1 70 ? -9.625 10.586 11.266 1 98.88 70 PHE B C 1
ATOM 3494 O O . PHE B 1 70 ? -10.531 11.18 10.68 1 98.88 70 PHE B O 1
ATOM 3501 N N . GLU B 1 71 ? -9.117 9.422 10.883 1 98.94 71 GLU B N 1
ATOM 3502 C CA . GLU B 1 71 ? -9.734 8.648 9.812 1 98.94 71 GLU B CA 1
ATOM 3503 C C . GLU B 1 71 ? -11.203 8.359 10.117 1 98.94 71 GLU B C 1
ATOM 3505 O O . GLU B 1 71 ? -12.07 8.531 9.25 1 98.94 71 GLU B O 1
ATOM 3510 N N . ALA B 1 72 ? -11.477 7.965 11.359 1 98.94 72 ALA B N 1
ATOM 3511 C CA . ALA B 1 72 ? -12.844 7.656 11.789 1 98.94 72 ALA B CA 1
ATOM 3512 C C . ALA B 1 72 ? -13.719 8.906 11.758 1 98.94 72 ALA B C 1
ATOM 3514 O O . ALA B 1 72 ? -14.875 8.852 11.344 1 98.94 72 ALA B O 1
ATOM 3515 N N . LEU B 1 73 ? -13.195 10 12.219 1 98.94 73 LEU B N 1
ATOM 3516 C CA . LEU B 1 73 ? -13.945 11.25 12.195 1 98.94 73 LEU B CA 1
ATOM 3517 C C . LEU B 1 73 ? -14.227 11.695 10.766 1 98.94 73 LEU B C 1
ATOM 3519 O O . LEU B 1 73 ? -15.336 12.117 10.445 1 98.94 73 LEU B O 1
ATOM 3523 N N . ALA B 1 74 ? -13.211 11.57 9.891 1 98.94 74 ALA B N 1
ATOM 3524 C CA . ALA B 1 74 ? -13.336 11.992 8.5 1 98.94 74 ALA B CA 1
ATOM 3525 C C . ALA B 1 74 ? -14.32 11.094 7.746 1 98.94 74 ALA B C 1
ATOM 3527 O O . ALA B 1 74 ? -14.969 11.539 6.797 1 98.94 74 ALA B O 1
ATOM 3528 N N . TYR B 1 75 ? -14.398 9.812 8.172 1 98.94 75 TYR B N 1
ATOM 3529 C CA . TYR B 1 75 ? -15.43 8.93 7.629 1 98.94 75 TYR B CA 1
ATOM 3530 C C . TYR B 1 75 ? -16.812 9.523 7.812 1 98.94 75 TYR B C 1
ATOM 3532 O O . TYR B 1 75 ? -17.688 9.375 6.945 1 98.94 75 TYR B O 1
ATOM 3540 N N . GLY B 1 76 ? -17.047 10.172 8.938 1 98.81 76 GLY B N 1
ATOM 3541 C CA . GLY B 1 76 ? -18.297 10.867 9.18 1 98.81 76 GLY B CA 1
ATOM 3542 C C . GLY B 1 76 ? -18.406 12.172 8.414 1 98.81 76 GLY B C 1
ATOM 3543 O O . GLY B 1 76 ? -19.375 12.375 7.66 1 98.81 76 GLY B O 1
ATOM 3544 N N . ASP B 1 77 ? -17.422 13.023 8.594 1 98.88 77 ASP B N 1
ATOM 3545 C CA . ASP B 1 77 ? -17.359 14.305 7.895 1 98.88 77 ASP B CA 1
ATOM 3546 C C . ASP B 1 77 ? -15.906 14.742 7.707 1 98.88 77 ASP B C 1
ATOM 3548 O O . ASP B 1 77 ? -15.164 14.898 8.68 1 98.88 77 ASP B O 1
ATOM 3552 N N . THR B 1 78 ? -15.57 15.008 6.453 1 98.81 78 THR B N 1
ATOM 3553 C CA . THR B 1 78 ? -14.188 15.273 6.066 1 98.81 78 THR B CA 1
ATOM 3554 C C . THR B 1 78 ? -13.672 16.531 6.762 1 98.81 78 THR B C 1
ATOM 3556 O O . THR B 1 78 ? -12.555 16.547 7.285 1 98.81 78 THR B O 1
ATOM 3559 N N . ALA B 1 79 ? -14.438 17.594 6.828 1 98.69 79 ALA B N 1
ATOM 3560 C CA . ALA B 1 79 ? -14.008 18.844 7.445 1 98.69 79 ALA B CA 1
ATOM 3561 C C . ALA B 1 79 ? -13.789 18.656 8.945 1 98.69 79 ALA B C 1
ATOM 3563 O O . ALA B 1 79 ? -12.852 19.234 9.516 1 98.69 79 ALA B O 1
ATOM 3564 N N . THR B 1 80 ? -14.656 17.875 9.578 1 98.88 80 THR B N 1
ATOM 3565 C CA . THR B 1 80 ? -14.492 17.609 11 1 98.88 80 THR B CA 1
ATOM 3566 C C . THR B 1 80 ? -13.172 16.875 11.266 1 98.88 80 THR B C 1
ATOM 3568 O O . THR B 1 80 ? -12.445 17.219 12.195 1 98.88 80 THR B O 1
ATOM 3571 N N . GLY B 1 81 ? -12.898 15.828 10.469 1 98.88 81 GLY B N 1
ATOM 3572 C CA . GLY B 1 81 ? -11.617 15.156 10.602 1 98.88 81 GLY B CA 1
ATOM 3573 C C . GLY B 1 81 ? -10.438 16.094 10.43 1 98.88 81 GLY B C 1
ATOM 3574 O O . GLY B 1 81 ? -9.469 16.016 11.195 1 98.88 81 GLY B O 1
ATOM 3575 N N . TRP B 1 82 ? -10.508 17.016 9.445 1 98.75 82 TRP B N 1
ATOM 3576 C CA . TRP B 1 82 ? -9.445 17.969 9.156 1 98.75 82 TRP B CA 1
ATOM 3577 C C . TRP B 1 82 ? -9.227 18.906 10.336 1 98.75 82 TRP B C 1
ATOM 3579 O O . TRP B 1 82 ? -8.086 19.109 10.773 1 98.75 82 TRP B O 1
ATOM 3589 N N . CYS B 1 83 ? -10.289 19.453 10.898 1 98.75 83 CYS B N 1
ATOM 3590 C CA . CYS B 1 83 ? -10.211 20.391 12.008 1 98.75 83 CYS B CA 1
ATOM 3591 C C . CYS B 1 83 ? -9.703 19.719 13.273 1 98.75 83 CYS B C 1
ATOM 3593 O O . CYS B 1 83 ? -8.914 20.297 14.023 1 98.75 83 CYS B O 1
ATOM 3595 N N . ALA B 1 84 ? -10.172 18.5 13.484 1 98.81 84 ALA B N 1
ATOM 3596 C CA . ALA B 1 84 ? -9.703 17.75 14.641 1 98.81 84 ALA B CA 1
ATOM 3597 C C . ALA B 1 84 ? -8.195 17.516 14.562 1 98.81 84 ALA B C 1
ATOM 3599 O O . ALA B 1 84 ? -7.484 17.672 15.555 1 98.81 84 ALA B O 1
ATOM 3600 N N . MET B 1 85 ? -7.73 17.141 13.398 1 98.5 85 MET B N 1
ATOM 3601 C CA . MET B 1 85 ? -6.316 16.859 13.156 1 98.5 85 MET B CA 1
ATOM 3602 C C . MET B 1 85 ? -5.465 18.094 13.414 1 98.5 85 MET B C 1
ATOM 3604 O O . MET B 1 85 ? -4.469 18.031 14.141 1 98.5 85 MET B O 1
ATOM 3608 N N . ILE B 1 86 ? -5.859 19.219 12.867 1 98.06 86 ILE B N 1
ATOM 3609 C CA . ILE B 1 86 ? -5.113 20.469 13.039 1 98.06 86 ILE B CA 1
ATOM 3610 C C . ILE B 1 86 ? -5.188 20.906 14.5 1 98.06 86 ILE B C 1
ATOM 3612 O O . ILE B 1 86 ? -4.172 21.281 15.094 1 98.06 86 ILE B O 1
ATOM 3616 N N . GLY B 1 87 ? -6.32 20.844 15.086 1 98.06 87 GLY B N 1
ATOM 3617 C CA . GLY B 1 87 ? -6.535 21.266 16.453 1 98.06 87 GLY B CA 1
ATOM 3618 C C . GLY B 1 87 ? -5.762 20.453 17.469 1 98.06 87 GLY B C 1
ATOM 3619 O O . GLY B 1 87 ? -5.398 20.953 18.531 1 98.06 87 GLY B O 1
ATOM 3620 N N . ALA B 1 88 ? -5.539 19.234 17.141 1 97.88 88 ALA B N 1
ATOM 3621 C CA . ALA B 1 88 ? -4.875 18.312 18.062 1 97.88 88 ALA B CA 1
ATOM 3622 C C . ALA B 1 88 ? -3.357 18.484 18 1 97.88 88 ALA B C 1
ATOM 3624 O O . ALA B 1 88 ? -2.625 17.844 18.766 1 97.88 88 ALA B O 1
ATOM 3625 N N . ALA B 1 89 ? -2.859 19.359 17.203 1 97.38 89 ALA B N 1
ATOM 3626 C CA . ALA B 1 89 ? -1.421 19.516 17 1 97.38 89 ALA B CA 1
ATOM 3627 C C . ALA B 1 89 ? -0.765 20.156 18.219 1 97.38 89 ALA B C 1
ATOM 3629 O O . ALA B 1 89 ? 0.461 20.141 18.359 1 97.38 89 ALA B O 1
ATOM 3630 N N . THR B 1 90 ? -1.555 20.656 19.188 1 96.81 90 THR B N 1
ATOM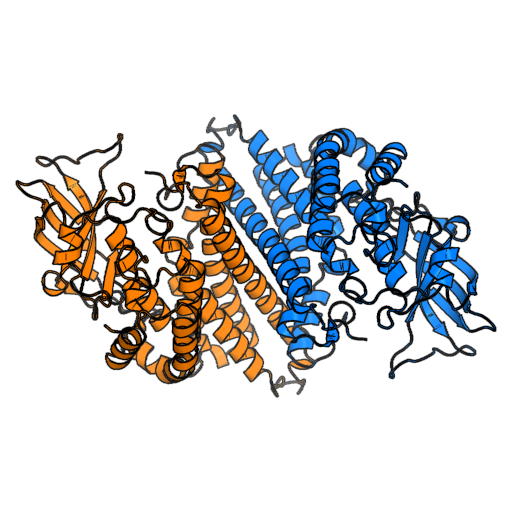 3631 C CA . THR B 1 90 ? -1.071 21.359 20.375 1 96.81 90 THR B CA 1
ATOM 3632 C C . THR B 1 90 ? -0.042 20.516 21.125 1 96.81 90 THR B C 1
ATOM 3634 O O . THR B 1 90 ? 1.016 21.016 21.516 1 96.81 90 THR B O 1
ATOM 3637 N N . GLY B 1 91 ? -0.388 19.281 21.281 1 95.94 91 GLY B N 1
ATOM 3638 C CA . GLY B 1 91 ? 0.499 18.406 22.031 1 95.94 91 GLY B CA 1
ATOM 3639 C C . GLY B 1 91 ? 1.836 18.188 21.344 1 95.94 91 GLY B C 1
ATOM 3640 O O . GLY B 1 91 ? 2.865 18.047 22.016 1 95.94 91 GLY B O 1
ATOM 3641 N N . VAL B 1 92 ? 1.869 18.109 20.016 1 96.69 92 VAL B N 1
ATOM 3642 C CA . VAL B 1 92 ? 3.117 17.953 19.281 1 96.69 92 VAL B CA 1
ATOM 3643 C C . VAL B 1 92 ? 3.977 19.203 19.453 1 96.69 92 VAL B C 1
ATOM 3645 O O . VAL B 1 92 ? 5.18 19.109 19.703 1 96.69 92 VAL B O 1
ATOM 3648 N N . TYR B 1 93 ? 3.381 20.391 19.375 1 97.31 93 TYR B N 1
ATOM 3649 C CA . TYR B 1 93 ? 4.105 21.641 19.547 1 97.31 93 TYR B CA 1
ATOM 3650 C C . TYR B 1 93 ? 4.691 21.734 20.953 1 97.31 93 TYR B C 1
ATOM 3652 O O . TYR B 1 93 ? 5.773 22.297 21.141 1 97.31 93 TYR B O 1
ATOM 3660 N N . ALA B 1 94 ? 3.996 21.203 21.922 1 97.5 94 ALA B N 1
ATOM 3661 C CA . ALA B 1 94 ? 4.453 21.25 23.312 1 97.5 94 ALA B CA 1
ATOM 3662 C C . ALA B 1 94 ? 5.84 20.625 23.453 1 97.5 94 ALA B C 1
ATOM 3664 O O . ALA B 1 94 ? 6.645 21.078 24.266 1 97.5 94 ALA B O 1
ATOM 3665 N N . GLY B 1 95 ? 6.094 19.656 22.641 1 96.75 95 GLY B N 1
ATOM 3666 C CA . GLY B 1 95 ? 7.383 18.984 22.703 1 96.75 95 GLY B CA 1
ATOM 3667 C C . GLY B 1 95 ? 8.547 19.891 22.328 1 96.75 95 GLY B C 1
ATOM 3668 O O . GLY B 1 95 ? 9.688 19.625 22.719 1 96.75 95 GLY B O 1
ATOM 3669 N N . PHE B 1 96 ? 8.305 20.969 21.656 1 97.12 96 PHE B N 1
ATOM 3670 C CA . PHE B 1 96 ? 9.344 21.859 21.172 1 97.12 96 PHE B CA 1
ATOM 3671 C C . PHE B 1 96 ? 9.43 23.109 22.016 1 97.12 96 PHE B C 1
ATOM 3673 O O . PHE B 1 96 ? 10.273 23.984 21.781 1 97.12 96 PHE B O 1
ATOM 3680 N N . LEU B 1 97 ? 8.562 23.234 22.984 1 97.5 97 LEU B N 1
ATOM 3681 C CA . LEU B 1 97 ? 8.539 24.344 23.938 1 97.5 97 LEU B CA 1
ATOM 3682 C C . LEU B 1 97 ? 9.117 23.922 25.281 1 97.5 97 LEU B C 1
ATOM 3684 O O . LEU B 1 97 ? 9.047 22.75 25.656 1 97.5 97 LEU B O 1
ATOM 3688 N N . ASP B 1 98 ? 9.758 24.859 25.984 1 96.25 98 ASP B N 1
ATOM 3689 C CA . ASP B 1 98 ? 10.266 24.516 27.312 1 96.25 98 ASP B CA 1
ATOM 3690 C C . ASP B 1 98 ? 9.125 24.438 28.328 1 96.25 98 ASP B C 1
ATOM 3692 O O . ASP B 1 98 ? 7.977 24.75 28.016 1 96.25 98 ASP B O 1
ATOM 3696 N N . GLU B 1 99 ? 9.414 24.047 29.516 1 95.56 99 GLU B N 1
ATOM 3697 C CA . GLU B 1 99 ? 8.414 23.797 30.547 1 95.56 99 GLU B CA 1
ATOM 3698 C C . GLU B 1 99 ? 7.648 25.078 30.891 1 95.56 99 GLU B C 1
ATOM 3700 O O . GLU B 1 99 ? 6.445 25.031 31.141 1 95.56 99 GLU B O 1
ATOM 3705 N N . GLN B 1 100 ? 8.32 26.156 30.984 1 97.31 100 GLN B N 1
ATOM 3706 C CA . GLN B 1 100 ? 7.688 27.422 31.312 1 97.31 100 GLN B CA 1
ATOM 3707 C C . GLN B 1 100 ? 6.66 27.812 30.25 1 97.31 100 GLN B C 1
ATOM 3709 O O . GLN B 1 100 ? 5.539 28.219 30.578 1 97.31 100 GLN B O 1
ATOM 3714 N N . ALA B 1 101 ? 7.055 27.766 28.984 1 97.81 101 ALA B N 1
ATOM 3715 C CA . ALA B 1 101 ? 6.16 28.094 27.875 1 97.81 101 ALA B CA 1
ATOM 3716 C C . ALA B 1 101 ? 4.938 27.188 27.875 1 97.81 101 ALA B C 1
ATOM 3718 O O . ALA B 1 101 ? 3.814 27.641 27.656 1 97.81 101 ALA B O 1
ATOM 3719 N N . VAL B 1 102 ? 5.137 25.875 28.078 1 97.06 102 VAL B N 1
ATOM 3720 C CA . VAL B 1 102 ? 4.031 24.938 28.109 1 97.06 102 VAL B CA 1
ATOM 3721 C C . VAL B 1 102 ? 3.057 25.297 29.219 1 97.06 102 VAL B C 1
ATOM 3723 O O . VAL B 1 102 ? 1.84 25.312 29.016 1 97.06 102 VAL B O 1
ATOM 3726 N N . ALA B 1 103 ? 3.57 25.625 30.375 1 96.5 103 ALA B N 1
ATOM 3727 C CA . ALA B 1 103 ? 2.734 25.984 31.516 1 96.5 103 ALA B CA 1
ATOM 3728 C C . ALA B 1 103 ? 1.937 27.25 31.234 1 96.5 103 ALA B C 1
ATOM 3730 O O . ALA B 1 103 ? 0.77 27.359 31.609 1 96.5 103 ALA B O 1
ATOM 3731 N N . GLU B 1 104 ? 2.521 28.203 30.578 1 97.31 104 GLU B N 1
ATOM 3732 C CA . GLU B 1 104 ? 1.898 29.5 30.328 1 97.31 104 GLU B CA 1
ATOM 3733 C C . GLU B 1 104 ? 0.899 29.406 29.172 1 97.31 104 GLU B C 1
ATOM 3735 O O . GLU B 1 104 ? -0.175 30.016 29.234 1 97.31 104 GLU B O 1
ATOM 3740 N N . LEU B 1 105 ? 1.239 28.703 28.094 1 97.38 105 LEU B N 1
ATOM 3741 C CA . LEU B 1 105 ? 0.465 28.688 26.859 1 97.38 105 LEU B CA 1
ATOM 3742 C C . LEU B 1 105 ? -0.592 27.578 26.891 1 97.38 105 LEU B C 1
ATOM 3744 O O . LEU B 1 105 ? -1.631 27.688 26.234 1 97.38 105 LEU B O 1
ATOM 3748 N N . MET B 1 106 ? -0.276 26.531 27.641 1 96.5 106 MET B N 1
ATOM 3749 C CA . MET B 1 106 ? -1.108 25.328 27.609 1 96.5 106 MET B CA 1
ATOM 3750 C C . MET B 1 106 ? -1.479 24.891 29.016 1 96.5 106 MET B C 1
ATOM 3752 O O . MET B 1 106 ? -1.163 23.766 29.422 1 96.5 106 MET B O 1
ATOM 3756 N N . PRO B 1 107 ? -2.232 25.656 29.672 1 95 107 PRO B N 1
ATOM 3757 C CA . PRO B 1 107 ? -2.602 25.344 31.062 1 95 107 PRO B CA 1
ATOM 3758 C C . PRO B 1 107 ? -3.443 24.062 31.156 1 95 107 PRO B C 1
ATOM 3760 O O . PRO B 1 107 ? -3.496 23.438 32.219 1 95 107 PRO B O 1
ATOM 3763 N N . THR B 1 108 ? -4.148 23.75 30.062 1 95.06 108 THR B N 1
ATOM 3764 C CA . THR B 1 108 ? -4.879 22.484 29.953 1 95.06 108 THR B CA 1
ATOM 3765 C C . THR B 1 108 ? -4.457 21.734 28.688 1 95.06 108 THR B C 1
ATOM 3767 O O . THR B 1 108 ? -3.74 22.281 27.844 1 95.06 108 THR B O 1
ATOM 3770 N N . ARG B 1 109 ? -4.859 20.531 28.578 1 95.31 109 ARG B N 1
ATOM 3771 C CA . ARG B 1 109 ? -4.383 19.703 27.469 1 95.31 109 ARG B CA 1
ATOM 3772 C C . ARG B 1 109 ? -5.422 19.625 26.359 1 95.31 109 ARG B C 1
ATOM 3774 O O . ARG B 1 109 ? -5.199 18.969 25.344 1 95.31 109 ARG B O 1
ATOM 3781 N N . ASP B 1 110 ? -6.5 20.281 26.5 1 96.44 110 ASP B N 1
ATOM 3782 C CA . ASP B 1 110 ? -7.582 20.172 25.531 1 96.44 110 ASP B CA 1
ATOM 3783 C C . ASP B 1 110 ? -7.684 21.438 24.672 1 96.44 110 ASP B C 1
ATOM 3785 O O . ASP B 1 110 ? -8.758 21.75 24.156 1 96.44 110 ASP B O 1
ATOM 3789 N N . LEU B 1 111 ? -6.625 22.203 24.609 1 97.5 111 LEU B N 1
ATOM 3790 C CA . LEU B 1 111 ? -6.613 23.422 23.812 1 97.5 111 LEU B CA 1
ATOM 3791 C C . LEU B 1 111 ? -6.598 23.094 22.312 1 97.5 111 LEU B C 1
ATOM 3793 O O . LEU B 1 111 ? -5.938 22.141 21.906 1 97.5 111 LEU B O 1
ATOM 3797 N N . ILE B 1 112 ? -7.297 23.875 21.547 1 98.31 112 ILE B N 1
ATOM 3798 C CA . ILE B 1 112 ? -7.348 23.766 20.094 1 98.31 112 ILE B CA 1
ATOM 3799 C C . ILE B 1 112 ? -6.328 24.719 19.469 1 98.31 112 ILE B C 1
ATOM 3801 O O . ILE B 1 112 ? -6.285 25.906 19.812 1 98.31 112 ILE B O 1
ATOM 3805 N N . THR B 1 113 ? -5.535 24.234 18.625 1 97.75 113 THR B N 1
ATOM 3806 C CA . THR B 1 113 ? -4.559 25.078 17.938 1 97.75 113 THR B CA 1
ATOM 3807 C C . THR B 1 113 ? -4.902 25.234 16.469 1 97.75 113 THR B C 1
ATOM 3809 O O . THR B 1 113 ? -5.523 24.344 15.875 1 97.75 113 THR B O 1
ATOM 3812 N N . ALA B 1 114 ? -4.625 26.328 15.844 1 98.12 114 ALA B N 1
ATOM 3813 C CA . ALA B 1 114 ? -4.645 26.609 14.414 1 98.12 114 ALA B CA 1
ATOM 3814 C C . ALA B 1 114 ? -3.355 27.297 13.977 1 98.12 114 ALA B C 1
ATOM 3816 O O . ALA B 1 114 ? -2.639 27.875 14.797 1 98.12 114 ALA B O 1
ATOM 3817 N N . GLY B 1 115 ? -3.098 27.203 12.68 1 96.25 115 GLY B N 1
ATOM 3818 C CA . GLY B 1 115 ? -1.969 27.984 12.219 1 96.25 115 GLY B CA 1
ATOM 3819 C C . GLY B 1 115 ? -1.3 27.406 10.984 1 96.25 115 GLY B C 1
ATOM 3820 O O . GLY B 1 115 ? -1.819 26.469 10.375 1 96.25 115 GLY B O 1
ATOM 3821 N N . LEU B 1 116 ? -0.258 28.031 10.555 1 94.12 116 LEU B N 1
ATOM 3822 C CA . LEU B 1 116 ? 0.508 27.703 9.352 1 94.12 116 LEU B CA 1
ATOM 3823 C C . LEU B 1 116 ? 2.002 27.656 9.656 1 94.12 116 LEU B C 1
ATOM 3825 O O . LEU B 1 116 ? 2.555 28.625 10.195 1 94.12 116 LEU B O 1
ATOM 3829 N N . ILE B 1 117 ? 2.621 26.594 9.32 1 92 117 ILE B N 1
ATOM 3830 C CA . ILE B 1 117 ? 4.039 26.375 9.594 1 92 117 ILE B CA 1
ATOM 3831 C C . ILE B 1 117 ? 4.879 27.219 8.641 1 92 117 ILE B C 1
ATOM 3833 O O . ILE B 1 117 ? 5.898 27.797 9.039 1 92 117 ILE B O 1
ATOM 3837 N N . ALA B 1 118 ? 4.477 27.312 7.375 1 90.69 118 ALA B N 1
ATOM 3838 C CA . ALA B 1 118 ? 5.23 28.078 6.383 1 90.69 118 ALA B CA 1
ATOM 3839 C C . ALA B 1 118 ? 5.402 29.531 6.824 1 90.69 118 ALA B C 1
ATOM 3841 O O . ALA B 1 118 ? 4.434 30.188 7.207 1 90.69 118 ALA B O 1
ATOM 3842 N N . PRO B 1 119 ? 6.578 30 6.734 1 94.19 119 PRO B N 1
ATOM 3843 C CA . PRO B 1 119 ? 6.812 31.375 7.203 1 94.19 119 PRO B CA 1
ATOM 3844 C C . PRO B 1 119 ? 6.117 32.406 6.336 1 94.19 119 PRO B C 1
ATOM 3846 O O . PRO B 1 119 ? 6.312 32.438 5.121 1 94.19 119 PRO B O 1
ATOM 3849 N N . ALA B 1 120 ? 5.344 33.156 6.934 1 96.25 120 ALA B N 1
ATOM 3850 C CA . ALA B 1 120 ? 4.672 34.281 6.273 1 96.25 120 ALA B CA 1
ATOM 3851 C C . ALA B 1 120 ? 4.785 35.562 7.102 1 96.25 120 ALA B C 1
ATOM 3853 O O . ALA B 1 120 ? 4.297 36.625 6.691 1 96.25 120 ALA B O 1
ATOM 3854 N N . GLY B 1 121 ? 5.426 35.469 8.258 1 97.62 121 GLY B N 1
ATOM 3855 C CA . GLY B 1 121 ? 5.625 36.625 9.125 1 97.62 121 GLY B CA 1
ATOM 3856 C C . GLY B 1 121 ? 7.078 37.031 9.227 1 97.62 121 GLY B C 1
ATOM 3857 O O . GLY B 1 121 ? 7.961 36.406 8.641 1 97.62 121 GLY B O 1
ATOM 3858 N N . ARG B 1 122 ? 7.195 38.156 9.852 1 98.25 122 ARG B N 1
ATOM 3859 C CA . ARG B 1 122 ? 8.492 38.719 10.203 1 98.25 122 ARG B CA 1
ATOM 3860 C C . ARG B 1 122 ? 8.609 38.906 11.711 1 98.25 122 ARG B C 1
ATOM 3862 O O . ARG B 1 122 ? 7.727 39.5 12.336 1 98.25 122 ARG B O 1
ATOM 3869 N N . ALA B 1 123 ? 9.641 38.375 12.25 1 98.62 123 ALA B N 1
ATOM 3870 C CA . ALA B 1 123 ? 9.898 38.5 13.68 1 98.62 123 ALA B CA 1
ATOM 3871 C C . ALA B 1 123 ? 11.211 39.25 13.93 1 98.62 123 ALA B C 1
ATOM 3873 O O . ALA B 1 123 ? 12.289 38.719 13.656 1 98.62 123 ALA B O 1
ATOM 3874 N N . ASP B 1 124 ? 11.156 40.375 14.453 1 98.38 124 ASP B N 1
ATOM 3875 C CA . ASP B 1 124 ? 12.344 41.156 14.82 1 98.38 124 ASP B CA 1
ATOM 3876 C C . ASP B 1 124 ? 12.75 40.875 16.266 1 98.38 124 ASP B C 1
ATOM 3878 O O . ASP B 1 124 ? 11.953 41.031 17.188 1 98.38 124 ASP B O 1
ATOM 3882 N N . ARG B 1 125 ? 14.016 40.5 16.469 1 97.88 125 ARG B N 1
ATOM 3883 C CA . ARG B 1 125 ? 14.508 40.25 17.812 1 97.88 125 ARG B CA 1
ATOM 3884 C C . ARG B 1 125 ? 14.562 41.531 18.625 1 97.88 125 ARG B C 1
ATOM 3886 O O . ARG B 1 125 ? 15.039 42.562 18.141 1 97.88 125 ARG B O 1
ATOM 3893 N N . VAL B 1 126 ? 14.109 41.469 19.766 1 97.62 126 VAL B N 1
ATOM 3894 C CA . VAL B 1 126 ? 14.164 42.531 20.75 1 97.62 126 VAL B CA 1
ATOM 3895 C C . VAL B 1 126 ? 14.508 41.969 22.125 1 97.62 126 VAL B C 1
ATOM 3897 O O . VAL B 1 126 ? 14.539 40.75 22.312 1 97.62 126 VAL B O 1
ATOM 3900 N N . PRO B 1 127 ? 14.852 42.844 23.031 1 97.44 127 PRO B N 1
ATOM 3901 C CA . PRO B 1 127 ? 15.141 42.312 24.375 1 97.44 127 PRO B CA 1
ATOM 3902 C C . PRO B 1 127 ? 13.992 41.469 24.938 1 97.44 127 PRO B C 1
ATOM 3904 O O . PRO B 1 127 ? 12.867 41.969 25.031 1 97.44 127 PRO B O 1
ATOM 3907 N N . GLY B 1 128 ? 14.273 40.25 25.188 1 97.62 128 GLY B N 1
ATOM 3908 C CA . GLY B 1 128 ? 13.328 39.375 25.859 1 97.62 128 GLY B CA 1
ATOM 3909 C C . GLY B 1 128 ? 12.516 38.531 24.891 1 97.62 128 GLY B C 1
ATOM 3910 O O . GLY B 1 128 ? 11.812 37.594 25.297 1 97.62 128 GLY B O 1
ATOM 3911 N N . GLY B 1 129 ? 12.617 38.906 23.625 1 98.38 129 GLY B N 1
ATOM 3912 C CA . GLY B 1 129 ? 11.805 38.125 22.703 1 98.38 129 GLY B CA 1
ATOM 3913 C C . GLY B 1 129 ? 11.797 38.719 21.297 1 98.38 129 GLY B C 1
ATOM 3914 O O . GLY B 1 129 ? 12.852 38.969 20.719 1 98.38 129 GLY B O 1
ATOM 3915 N N . TYR B 1 130 ? 10.531 38.781 20.703 1 98.56 130 TYR B N 1
ATOM 3916 C CA . TYR B 1 130 ? 10.391 39.188 19.312 1 98.56 130 TYR B CA 1
ATOM 3917 C C . TYR B 1 130 ? 9.211 40.156 19.141 1 98.56 130 TYR B C 1
ATOM 3919 O O . TYR B 1 130 ? 8.242 40.094 19.906 1 98.56 130 TYR B O 1
ATOM 3927 N N . ARG B 1 131 ? 9.312 41.031 18.188 1 98.69 131 ARG B N 1
ATOM 3928 C CA . ARG B 1 131 ? 8.164 41.719 17.625 1 98.69 131 ARG B CA 1
ATOM 3929 C C . ARG B 1 131 ? 7.699 41.062 16.328 1 98.69 131 ARG B C 1
ATOM 3931 O O . ARG B 1 131 ? 8.414 41.094 15.328 1 98.69 131 ARG B O 1
ATOM 3938 N N . LEU B 1 132 ? 6.512 40.531 16.375 1 98.69 132 LEU B N 1
ATOM 3939 C CA . LEU B 1 132 ? 6.008 39.688 15.289 1 98.69 132 LEU B CA 1
ATOM 3940 C C . LEU B 1 132 ? 4.945 40.438 14.484 1 98.69 132 LEU B C 1
ATOM 3942 O O . LEU B 1 132 ? 4.02 41.031 15.062 1 98.69 132 LEU B O 1
ATOM 3946 N N . SER B 1 133 ? 5.098 40.5 13.211 1 98.69 133 SER B N 1
ATOM 3947 C CA . SER B 1 133 ? 4.094 40.969 12.258 1 98.69 133 SER B CA 1
ATOM 3948 C C . SER B 1 133 ? 3.955 40 11.094 1 98.69 133 SER B C 1
ATOM 3950 O O . SER B 1 133 ? 4.945 39.406 10.641 1 98.69 133 SER B O 1
ATOM 3952 N N . GLY B 1 134 ? 2.742 39.781 10.68 1 98.25 134 GLY B N 1
ATOM 3953 C CA . GLY B 1 134 ? 2.527 38.875 9.539 1 98.25 134 GLY B CA 1
ATOM 3954 C C . GLY B 1 134 ? 1.06 38.625 9.266 1 98.25 134 GLY B C 1
ATOM 3955 O O . GLY B 1 134 ? 0.2 38.938 10.086 1 98.25 134 GLY B O 1
ATOM 3956 N N . ARG B 1 135 ? 0.759 38.156 8.148 1 98.25 135 ARG B N 1
ATOM 3957 C CA . ARG B 1 135 ? -0.538 37.625 7.754 1 98.25 135 ARG B CA 1
ATOM 3958 C C . ARG B 1 135 ? -0.39 36.219 7.148 1 98.25 135 ARG B C 1
ATOM 3960 O O . ARG B 1 135 ? 0.312 36.062 6.152 1 98.25 135 ARG B O 1
ATOM 3967 N N . TRP B 1 136 ? -0.938 35.312 7.793 1 98 136 TRP B N 1
ATOM 3968 C CA . TRP B 1 136 ? -0.909 33.906 7.379 1 98 136 TRP B CA 1
ATOM 3969 C C . TRP B 1 136 ? -2.246 33.5 6.773 1 98 136 TRP B C 1
ATOM 3971 O O . TRP B 1 136 ? -3.293 34.031 7.141 1 98 136 TRP B O 1
ATOM 3981 N N . LYS B 1 137 ? -2.189 32.562 5.852 1 95.94 137 LYS B N 1
ATOM 3982 C CA . LYS B 1 137 ? -3.395 32.031 5.238 1 95.94 137 LYS B CA 1
ATOM 3983 C C . LYS B 1 137 ? -3.736 30.656 5.824 1 95.94 137 LYS B C 1
ATOM 3985 O O . LYS B 1 137 ? -2.928 30.062 6.539 1 95.94 137 LYS B O 1
ATOM 3990 N N . LEU B 1 138 ? -4.949 30.203 5.66 1 94.19 138 LEU B N 1
ATOM 3991 C CA . LEU B 1 138 ? -5.363 28.812 5.84 1 94.19 138 LEU B CA 1
ATOM 3992 C C . LEU B 1 138 ? -5.266 28.406 7.309 1 94.19 138 LEU B C 1
ATOM 3994 O O . LEU B 1 138 ? -4.707 27.344 7.625 1 94.19 138 LEU B O 1
ATOM 3998 N N . GLY B 1 139 ? -5.668 29.281 8.172 1 97.56 139 GLY B N 1
ATOM 3999 C CA . GLY B 1 139 ? -5.77 28.906 9.57 1 97.56 139 GLY B CA 1
ATOM 4000 C C . GLY B 1 139 ? -6.965 28.016 9.859 1 97.56 139 GLY B C 1
ATOM 4001 O O . GLY B 1 139 ? -7.965 28.469 10.422 1 97.56 139 GLY B O 1
ATOM 4002 N N . SER B 1 140 ? -6.836 26.688 9.477 1 97.19 140 SER B N 1
ATOM 4003 C CA . SER B 1 140 ? -7.938 25.75 9.688 1 97.19 140 SER B CA 1
ATOM 4004 C C . SER B 1 140 ? -8.367 25.719 11.148 1 97.19 140 SER B C 1
ATOM 4006 O O . SER B 1 140 ? -7.527 25.75 12.047 1 97.19 140 SER B O 1
ATOM 4008 N N . ALA B 1 141 ? -9.68 25.75 11.438 1 96.44 141 ALA B N 1
ATOM 4009 C CA . ALA B 1 141 ? -10.305 25.656 12.75 1 96.44 141 ALA B CA 1
ATOM 4010 C C . ALA B 1 141 ? -10.008 26.891 13.594 1 96.44 141 ALA B C 1
ATOM 4012 O O . ALA B 1 141 ? -10.18 26.875 14.812 1 96.44 141 ALA B O 1
ATOM 4013 N N . ILE B 1 142 ? -9.555 27.984 12.969 1 98.12 142 ILE B N 1
ATOM 4014 C CA . ILE B 1 142 ? -9.086 29.156 13.703 1 98.12 142 ILE B CA 1
ATOM 4015 C C . ILE B 1 142 ? -10.242 29.781 14.477 1 98.12 142 ILE B C 1
ATOM 4017 O O . ILE B 1 142 ? -10.047 30.375 15.539 1 98.12 142 ILE B O 1
ATOM 4021 N N . ASN B 1 143 ? -11.469 29.578 14 1 96.75 143 ASN B N 1
ATOM 4022 C CA . ASN B 1 143 ? -12.633 30.156 14.664 1 96.75 143 ASN B CA 1
ATOM 4023 C C . ASN B 1 143 ? -12.867 29.531 16.031 1 96.75 143 ASN B C 1
ATOM 4025 O O . ASN B 1 143 ? -13.562 30.109 16.875 1 96.75 143 ASN B O 1
ATOM 4029 N N . HIS B 1 144 ? -12.32 28.422 16.234 1 97.75 144 HIS B N 1
ATOM 4030 C CA . HIS B 1 144 ? -12.523 27.703 17.5 1 97.75 144 HIS B CA 1
ATOM 4031 C C . HIS B 1 144 ? -11.211 27.531 18.25 1 97.75 144 HIS B C 1
ATOM 4033 O O . HIS B 1 144 ? -11.164 26.859 19.297 1 97.75 144 HIS B O 1
ATOM 4039 N N . ALA B 1 145 ? -10.164 28.125 17.781 1 98.44 145 ALA B N 1
ATOM 4040 C CA . ALA B 1 145 ? -8.82 27.906 18.328 1 98.44 145 ALA B CA 1
ATOM 4041 C C . ALA B 1 145 ? -8.641 28.641 19.656 1 98.44 145 ALA B C 1
ATOM 4043 O O . ALA B 1 145 ? -9.258 29.688 19.875 1 98.44 145 ALA B O 1
ATOM 4044 N N . ASP B 1 146 ? -7.84 28.062 20.484 1 98 146 ASP B N 1
ATOM 4045 C CA . ASP B 1 146 ? -7.355 28.703 21.703 1 98 146 ASP B CA 1
ATOM 4046 C C . ASP B 1 146 ? -5.957 29.281 21.5 1 98 146 ASP B C 1
ATOM 4048 O O . ASP B 1 146 ? -5.641 30.359 22.016 1 98 146 ASP B O 1
ATOM 4052 N N . LEU B 1 147 ? -5.18 28.578 20.797 1 98.06 147 LEU B N 1
ATOM 4053 C CA . LEU B 1 147 ? -3.812 28.938 20.453 1 98.06 147 LEU B CA 1
ATOM 4054 C C . LEU B 1 147 ? -3.646 29.047 18.938 1 98.06 147 LEU B C 1
ATOM 4056 O O . LEU B 1 147 ? -4.297 28.328 18.188 1 98.06 147 LEU B O 1
ATOM 4060 N N . VAL B 1 148 ? -2.83 29.938 18.547 1 98.5 148 VAL B N 1
ATOM 4061 C CA . VAL B 1 148 ? -2.512 30.125 17.125 1 98.5 148 VAL B CA 1
ATOM 4062 C C . VAL B 1 148 ? -0.998 30.125 16.938 1 98.5 148 VAL B C 1
ATOM 4064 O O . VAL B 1 148 ? -0.259 30.703 17.734 1 98.5 148 VAL B O 1
ATOM 4067 N N . VAL B 1 149 ? -0.551 29.406 15.93 1 98.31 149 VAL B N 1
ATOM 4068 C CA . VAL B 1 149 ? 0.877 29.391 15.633 1 98.31 149 VAL B CA 1
ATOM 4069 C C . VAL B 1 149 ? 1.121 30 14.25 1 98.31 149 VAL B C 1
ATOM 4071 O O . VAL B 1 149 ? 0.238 29.969 13.391 1 98.31 149 VAL B O 1
ATOM 4074 N N . GLY B 1 150 ? 2.27 30.578 14.055 1 98.19 150 GLY B N 1
ATOM 4075 C CA . GLY B 1 150 ? 2.666 31.125 12.766 1 98.19 150 GLY B CA 1
ATOM 4076 C C . GLY B 1 150 ? 4.164 31.078 12.531 1 98.19 150 GLY B C 1
ATOM 4077 O O . GLY B 1 150 ? 4.945 31.453 13.406 1 98.19 150 GLY B O 1
ATOM 4078 N N . GLY B 1 151 ? 4.539 30.578 11.398 1 97.75 151 GLY B N 1
ATOM 4079 C CA . GLY B 1 151 ? 5.938 30.625 11.008 1 97.75 151 GLY B CA 1
ATOM 4080 C C . GLY B 1 151 ? 6.383 32 10.57 1 97.75 151 GLY B C 1
ATOM 4081 O O . GLY B 1 151 ? 5.629 32.719 9.914 1 97.75 151 GLY B O 1
ATOM 4082 N N . ALA B 1 152 ? 7.574 32.344 10.969 1 98.12 152 ALA B N 1
ATOM 4083 C CA . ALA B 1 152 ? 8.109 33.656 10.594 1 98.12 152 ALA B CA 1
ATOM 4084 C C . ALA B 1 152 ? 9.625 33.625 10.453 1 98.12 152 ALA B C 1
ATOM 4086 O O . ALA B 1 152 ? 10.289 32.812 11.102 1 98.12 152 ALA B O 1
ATOM 4087 N N . MET B 1 153 ? 10.086 34.469 9.594 1 97.31 153 MET B N 1
ATOM 4088 C CA . MET B 1 153 ? 11.531 34.656 9.492 1 97.31 153 MET B CA 1
ATOM 4089 C C . MET B 1 153 ? 12.023 35.594 10.594 1 97.31 153 MET B C 1
ATOM 4091 O O . MET B 1 153 ? 11.383 36.594 10.898 1 97.31 153 MET B O 1
ATOM 4095 N N . VAL B 1 154 ? 13.141 35.281 11.109 1 97.56 154 VAL B N 1
ATOM 4096 C CA . VAL B 1 154 ? 13.695 36.062 12.211 1 97.56 154 VAL B CA 1
ATOM 4097 C C . VAL B 1 154 ? 14.672 37.094 11.664 1 97.56 154 VAL B C 1
ATOM 4099 O O . VAL B 1 154 ? 15.453 36.812 10.758 1 97.56 154 VAL B O 1
ATOM 4102 N N . PHE B 1 155 ? 14.609 38.219 12.195 1 97 155 PHE B N 1
ATOM 4103 C CA . PHE B 1 155 ? 15.477 39.344 11.805 1 97 155 PHE B CA 1
ATOM 4104 C C . PHE B 1 155 ? 16.234 39.875 13.008 1 97 155 PHE B C 1
ATOM 4106 O O . PHE B 1 155 ? 15.672 40 14.102 1 97 155 PHE B O 1
ATOM 4113 N N . ASP B 1 156 ? 17.484 40.156 12.82 1 94.5 156 ASP B N 1
ATOM 4114 C CA . ASP B 1 156 ? 18.344 40.844 13.773 1 94.5 156 ASP B CA 1
ATOM 4115 C C . ASP B 1 156 ? 18.797 42.188 13.234 1 94.5 156 ASP B C 1
ATOM 4117 O O . ASP B 1 156 ? 19.469 42.281 12.211 1 94.5 156 ASP B O 1
ATOM 4121 N N . ASP B 1 157 ? 18.391 43.188 13.953 1 92.75 157 ASP B N 1
ATOM 4122 C CA . ASP B 1 157 ? 18.766 44.531 13.562 1 92.75 157 ASP B CA 1
ATOM 4123 C C . ASP B 1 157 ? 18.453 44.812 12.094 1 92.75 157 ASP B C 1
ATOM 4125 O O . ASP B 1 157 ? 19.312 45.25 11.336 1 92.75 157 ASP B O 1
ATOM 4129 N N . GLY B 1 158 ? 17.281 44.344 11.719 1 90.44 158 GLY B N 1
ATOM 4130 C CA . GLY B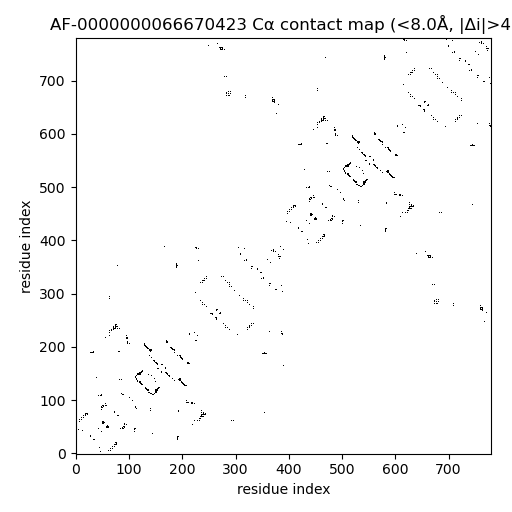 1 158 ? 16.781 44.656 10.391 1 90.44 158 GLY B CA 1
ATOM 4131 C C . GLY B 1 158 ? 17.25 43.656 9.328 1 90.44 158 GLY B C 1
ATOM 4132 O O . GLY B 1 158 ? 16.766 43.688 8.195 1 90.44 158 GLY B O 1
ATOM 4133 N N . ALA B 1 159 ? 18.203 42.75 9.672 1 93.12 159 ALA B N 1
ATOM 4134 C CA . ALA B 1 159 ? 18.719 41.812 8.703 1 93.12 159 ALA B CA 1
ATOM 4135 C C . ALA B 1 159 ? 18.266 40.375 9.047 1 93.12 159 ALA B C 1
ATOM 4137 O O . ALA B 1 159 ? 18.094 40.031 10.219 1 93.12 159 ALA B O 1
ATOM 4138 N N . PRO B 1 160 ? 18.047 39.625 7.988 1 93.06 160 PRO B N 1
ATOM 4139 C CA . PRO B 1 160 ? 17.656 38.219 8.266 1 93.06 160 PRO B CA 1
ATOM 4140 C C . PRO B 1 160 ? 18.672 37.469 9.102 1 93.06 160 PRO B C 1
ATOM 4142 O O . PRO B 1 160 ? 19.875 37.531 8.812 1 93.06 160 PRO B O 1
ATOM 4145 N N . ALA B 1 161 ? 18.203 36.875 10.086 1 92.38 161 ALA B N 1
ATOM 4146 C CA . ALA B 1 161 ? 19.047 36 10.898 1 92.38 161 ALA B CA 1
ATOM 4147 C C . ALA B 1 161 ? 19.297 34.656 10.195 1 92.38 161 ALA B C 1
ATOM 4149 O O . ALA B 1 161 ? 18.516 34.25 9.344 1 92.38 161 ALA B O 1
ATOM 4150 N N . THR B 1 162 ? 20.438 34.031 10.5 1 86.81 162 THR B N 1
ATOM 4151 C CA . THR B 1 162 ? 20.75 32.781 9.859 1 86.81 162 THR B CA 1
ATOM 4152 C C . THR B 1 162 ? 21.078 31.703 10.906 1 86.81 162 THR B C 1
ATOM 4154 O O . THR B 1 162 ? 21.469 32.031 12.031 1 86.81 162 THR B O 1
ATOM 4157 N N . ALA B 1 163 ? 20.781 30.531 10.641 1 78.81 163 ALA B N 1
ATOM 4158 C CA . ALA B 1 163 ? 21.188 29.328 11.359 1 78.81 163 ALA B CA 1
ATOM 4159 C C . ALA B 1 163 ? 21.703 28.25 10.406 1 78.81 163 ALA B C 1
ATOM 4161 O O . ALA B 1 163 ? 20.984 27.844 9.484 1 78.81 163 ALA B O 1
ATOM 4162 N N . ASP B 1 164 ? 22.922 27.812 10.625 1 74.19 164 ASP B N 1
ATOM 4163 C CA . ASP B 1 164 ? 23.562 26.797 9.797 1 74.19 164 ASP B CA 1
ATOM 4164 C C . ASP B 1 164 ? 23.578 27.219 8.328 1 74.19 164 ASP B C 1
ATOM 4166 O O . ASP B 1 164 ? 23.25 26.406 7.449 1 74.19 164 ASP B O 1
ATOM 4170 N N . GLY B 1 165 ? 23.766 28.531 8.148 1 74.5 165 GLY B N 1
ATOM 4171 C CA . GLY B 1 165 ? 23.938 29.047 6.797 1 74.5 165 GLY B CA 1
ATOM 4172 C C . GLY B 1 165 ? 22.609 29.281 6.086 1 74.5 165 GLY B C 1
ATOM 4173 O O . GLY B 1 165 ? 22.594 29.672 4.918 1 74.5 165 GLY B O 1
ATOM 4174 N N . ALA B 1 166 ? 21.5 29.031 6.711 1 78.75 166 ALA B N 1
ATOM 4175 C CA . ALA B 1 166 ? 20.188 29.234 6.109 1 78.75 166 ALA B CA 1
ATOM 4176 C C . ALA B 1 166 ? 19.375 30.25 6.918 1 78.75 166 ALA B C 1
ATOM 4178 O O . ALA B 1 166 ? 19.609 30.438 8.117 1 78.75 166 ALA B O 1
ATOM 4179 N N . PRO B 1 167 ? 18.562 30.969 6.273 1 85.06 167 PRO B N 1
ATOM 4180 C CA . PRO B 1 167 ? 17.688 31.875 7.012 1 85.06 167 PRO B CA 1
ATOM 4181 C C . PRO B 1 167 ? 16.938 31.172 8.148 1 85.06 167 PRO B C 1
ATOM 4183 O O . PRO B 1 167 ? 16.516 30.016 8 1 85.06 167 PRO B O 1
ATOM 4186 N N . LEU B 1 168 ? 16.906 31.828 9.219 1 91.25 168 LEU B N 1
ATOM 4187 C CA . LEU B 1 168 ? 16.297 31.25 10.406 1 91.25 168 LEU B CA 1
ATOM 4188 C C . LEU B 1 168 ? 14.789 31.516 10.438 1 91.25 168 LEU B C 1
ATOM 4190 O O . LEU B 1 168 ? 14.359 32.656 10.477 1 91.25 168 LEU B O 1
ATOM 4194 N N . ALA B 1 169 ? 14.047 30.469 10.297 1 93.38 169 ALA B N 1
ATOM 4195 C CA . ALA B 1 169 ? 12.602 30.5 10.508 1 93.38 169 ALA B CA 1
ATOM 4196 C C . ALA B 1 169 ? 12.219 29.844 11.828 1 93.38 169 ALA B C 1
ATOM 4198 O O . ALA B 1 169 ? 12.805 28.828 12.211 1 93.38 169 ALA B O 1
ATOM 4199 N N . ARG B 1 170 ? 11.297 30.406 12.547 1 96.19 170 ARG B N 1
ATOM 4200 C CA . ARG B 1 170 ? 10.805 29.859 13.805 1 96.19 170 ARG B CA 1
ATOM 4201 C C . ARG B 1 170 ? 9.281 29.844 13.836 1 96.19 170 ARG B C 1
ATOM 4203 O O . ARG B 1 170 ? 8.633 30.516 13.023 1 96.19 170 ARG B O 1
ATOM 4210 N N . MET B 1 171 ? 8.75 29.031 14.688 1 97.75 171 MET B N 1
ATOM 4211 C CA . MET B 1 171 ? 7.32 29.016 14.984 1 97.75 171 MET B CA 1
ATOM 4212 C C . MET B 1 171 ? 7 29.891 16.188 1 97.75 171 MET B C 1
ATOM 4214 O O . MET B 1 171 ? 7.719 29.859 17.188 1 97.75 171 MET B O 1
ATOM 4218 N N . PHE B 1 172 ? 6.012 30.672 16.078 1 98.69 172 PHE B N 1
ATOM 4219 C CA . PHE B 1 172 ? 5.621 31.594 17.141 1 98.69 172 PHE B CA 1
ATOM 4220 C C . PHE B 1 172 ? 4.219 31.266 17.641 1 98.69 172 PHE B C 1
ATOM 4222 O O . PHE B 1 172 ? 3.271 31.203 16.859 1 98.69 172 PHE B O 1
ATOM 4229 N N . CYS B 1 173 ? 4.055 31.062 18.938 1 98.62 173 CYS B N 1
ATOM 4230 C CA . CYS B 1 173 ? 2.775 30.75 19.562 1 98.62 173 CYS B CA 1
ATOM 4231 C C . CYS B 1 173 ? 2.086 32.031 20.031 1 98.62 173 CYS B C 1
ATOM 4233 O O . CYS B 1 173 ? 2.709 32.875 20.688 1 98.62 173 CYS B O 1
ATOM 4235 N N . MET B 1 174 ? 0.881 32.156 19.688 1 98.25 174 MET B N 1
ATOM 4236 C CA . MET B 1 174 ? 0.049 33.281 20.062 1 98.25 174 MET B CA 1
ATOM 4237 C C . MET B 1 174 ? -1.272 32.844 20.656 1 98.25 174 MET B C 1
ATOM 4239 O O . MET B 1 174 ? -1.753 31.734 20.344 1 98.25 174 MET B O 1
ATOM 4243 N N . ARG B 1 175 ? -1.822 33.656 21.484 1 97.38 175 ARG B N 1
ATOM 4244 C CA . ARG B 1 175 ? -3.197 33.406 21.906 1 97.38 175 ARG B CA 1
ATOM 4245 C C . ARG B 1 175 ? -4.188 33.844 20.844 1 97.38 175 ARG B C 1
ATOM 4247 O O . ARG B 1 175 ? -3.912 34.781 20.078 1 97.38 175 ARG B O 1
ATOM 4254 N N . ARG B 1 176 ? -5.328 33.219 20.844 1 97.5 176 ARG B N 1
ATOM 4255 C CA . ARG B 1 176 ? -6.32 33.531 19.828 1 97.5 176 ARG B CA 1
ATOM 4256 C C . ARG B 1 176 ? -6.766 35 19.906 1 97.5 176 ARG B C 1
ATOM 4258 O O . ARG B 1 176 ? -7.051 35.625 18.891 1 97.5 176 ARG B O 1
ATOM 4265 N N . ASP B 1 177 ? -6.859 35.531 21.078 1 96.62 177 ASP B N 1
ATOM 4266 C CA . ASP B 1 177 ? -7.371 36.875 21.266 1 96.62 177 ASP B CA 1
ATOM 4267 C C . ASP B 1 177 ? -6.348 37.938 20.797 1 96.62 177 ASP B C 1
ATOM 4269 O O . ASP B 1 177 ? -6.676 39.094 20.656 1 96.62 177 ASP B O 1
ATOM 4273 N N . GLN B 1 178 ? -5.164 37.5 20.516 1 97.75 178 GLN B N 1
ATOM 4274 C CA . GLN B 1 178 ? -4.105 38.406 20.078 1 97.75 178 GLN B CA 1
ATOM 4275 C C . GLN B 1 178 ? -4.102 38.531 18.547 1 97.75 178 GLN B C 1
ATOM 4277 O O . GLN B 1 178 ? -3.438 39.438 18.016 1 97.75 178 GLN B O 1
ATOM 4282 N N . VAL B 1 179 ? -4.859 37.719 17.844 1 97.75 179 VAL B N 1
ATOM 4283 C CA . VAL B 1 179 ? -4.742 37.656 16.391 1 97.75 179 VAL B CA 1
ATOM 4284 C C . VAL B 1 179 ? -6.039 38.156 15.758 1 97.75 179 VAL B C 1
ATOM 4286 O O . VAL B 1 179 ? -7.133 37.906 16.266 1 97.75 179 VAL B O 1
ATOM 4289 N N . GLN B 1 180 ? -5.93 38.906 14.711 1 98.44 180 GLN B N 1
ATOM 4290 C CA . GLN B 1 180 ? -7.074 39.281 13.883 1 98.44 180 GLN B CA 1
ATOM 4291 C C . GLN B 1 180 ? -7.391 38.188 12.867 1 98.44 180 GLN B C 1
ATOM 4293 O O . GLN B 1 180 ? -6.492 37.688 12.188 1 98.44 180 GLN B O 1
ATOM 4298 N N . VAL B 1 181 ? -8.633 37.781 12.789 1 98.31 181 VAL B N 1
ATOM 4299 C CA . VAL B 1 181 ? -9.07 36.75 11.852 1 98.31 181 VAL B CA 1
ATOM 4300 C C . VAL B 1 181 ? -9.898 37.375 10.742 1 98.31 181 VAL B C 1
ATOM 4302 O O . VAL B 1 181 ? -10.719 38.25 11 1 98.31 181 VAL B O 1
ATOM 4305 N N . PHE B 1 182 ? -9.664 37 9.5 1 98.25 182 PHE B N 1
ATOM 4306 C CA . PHE B 1 182 ? -10.383 37.5 8.336 1 98.25 182 PHE B CA 1
ATOM 4307 C C . PHE B 1 182 ? -11.211 36.406 7.691 1 98.25 182 PHE B C 1
ATOM 4309 O O . PHE B 1 182 ? -10.695 35.312 7.426 1 98.25 182 PHE B O 1
ATOM 4316 N N . ASP B 1 183 ? -12.445 36.594 7.477 1 97.38 183 ASP B N 1
ATOM 4317 C CA . ASP B 1 183 ? -13.305 35.625 6.836 1 97.38 183 ASP B CA 1
ATOM 4318 C C . ASP B 1 183 ? -12.977 35.469 5.352 1 97.38 183 ASP B C 1
ATOM 4320 O O . ASP B 1 183 ? -13.695 36 4.5 1 97.38 183 ASP B O 1
ATOM 4324 N N . THR B 1 184 ? -12.031 34.688 5.055 1 97.69 184 THR B N 1
ATOM 4325 C CA . THR B 1 184 ? -11.539 34.594 3.686 1 97.69 184 THR B CA 1
ATOM 4326 C C . THR B 1 184 ? -11.844 33.219 3.098 1 97.69 184 THR B C 1
ATOM 4328 O O . THR B 1 184 ? -11.766 33.031 1.883 1 97.69 184 THR B O 1
ATOM 4331 N N . TRP B 1 185 ? -12.156 32.25 3.91 1 96.81 185 TRP B N 1
ATOM 4332 C CA . TRP B 1 185 ? -12.297 30.875 3.447 1 96.81 185 TRP B CA 1
ATOM 4333 C C . TRP B 1 185 ? -13.656 30.641 2.793 1 96.81 185 TRP B C 1
ATOM 4335 O O . TRP B 1 185 ? -14.617 30.266 3.463 1 96.81 185 TRP B O 1
ATOM 4345 N N . ASP B 1 186 ? -13.82 30.953 1.573 1 96.31 186 ASP B N 1
ATOM 4346 C CA . ASP B 1 186 ? -14.922 30.578 0.684 1 96.31 186 ASP B CA 1
ATOM 4347 C C . ASP B 1 186 ? -14.43 29.703 -0.457 1 96.31 186 ASP B C 1
ATOM 4349 O O . ASP B 1 186 ? -14.219 30.172 -1.574 1 96.31 186 ASP B O 1
ATOM 4353 N N . SER B 1 187 ? -14.32 28.422 -0.124 1 95.44 187 SER B N 1
ATOM 4354 C CA . SER B 1 187 ? -13.656 27.469 -1.003 1 95.44 187 SER B CA 1
ATOM 4355 C C . SER B 1 187 ? -14.656 26.469 -1.569 1 95.44 187 SER B C 1
ATOM 4357 O O . SER B 1 187 ? -15.789 26.375 -1.098 1 95.44 187 SER B O 1
ATOM 4359 N N . THR B 1 188 ? -14.203 25.719 -2.555 1 94.81 188 THR B N 1
ATOM 4360 C CA . THR B 1 188 ? -14.992 24.672 -3.193 1 94.81 188 THR B CA 1
ATOM 4361 C C . THR B 1 188 ? -15.211 23.5 -2.24 1 94.81 188 THR B C 1
ATOM 4363 O O . THR B 1 188 ? -16.297 22.938 -2.178 1 94.81 188 THR B O 1
ATOM 4366 N N . GLY B 1 189 ? -14.25 23.094 -1.521 1 97.38 189 GLY B N 1
ATOM 4367 C CA . GLY B 1 189 ? -14.281 21.953 -0.624 1 97.38 189 GLY B CA 1
ATOM 4368 C C . GLY B 1 189 ? -13.633 22.219 0.718 1 97.38 189 GLY B C 1
ATOM 4369 O O . GLY B 1 189 ? -13.055 23.297 0.926 1 97.38 189 GLY B O 1
ATOM 4370 N N . LEU B 1 190 ? -13.812 21.297 1.634 1 98.12 190 LEU B N 1
ATOM 4371 C CA . LEU B 1 190 ? -13.391 21.469 3.016 1 98.12 190 LEU B CA 1
ATOM 4372 C C . LEU B 1 190 ? -13.953 22.766 3.59 1 98.12 190 LEU B C 1
ATOM 4374 O O . LEU B 1 190 ? -13.266 23.469 4.344 1 98.12 190 LEU B O 1
ATOM 4378 N N . ARG B 1 191 ? -15.07 23.047 3.123 1 97.69 191 ARG B N 1
ATOM 4379 C CA . ARG B 1 191 ? -15.68 24.312 3.516 1 97.69 191 ARG B CA 1
ATOM 4380 C C . ARG B 1 191 ? -15.805 24.406 5.031 1 97.69 191 ARG B C 1
ATOM 4382 O O . ARG B 1 191 ? -15.555 25.469 5.609 1 97.69 191 ARG B O 1
ATOM 4389 N N . GLY B 1 192 ? -16.125 23.344 5.691 1 98.25 192 GLY B N 1
ATOM 4390 C CA . GLY B 1 192 ? -16.344 23.312 7.133 1 98.25 192 GLY B CA 1
ATOM 4391 C C . GLY B 1 192 ? -15.062 23.531 7.922 1 98.25 192 GLY B C 1
ATOM 4392 O O . GLY B 1 192 ? -15.102 23.719 9.141 1 98.25 192 GLY B O 1
ATOM 4393 N N . SER B 1 193 ? -13.883 23.562 7.281 1 98.25 193 SER B N 1
ATOM 4394 C CA . SER B 1 193 ? -12.617 23.719 7.988 1 98.25 193 SER B CA 1
ATOM 4395 C C . SER B 1 193 ? -12.445 25.141 8.5 1 98.25 193 SER B C 1
ATOM 4397 O O . SER B 1 193 ? -11.656 25.391 9.414 1 98.25 193 SER B O 1
ATOM 4399 N N . GLY B 1 194 ? -13.211 26.109 7.812 1 98.06 194 GLY B N 1
ATOM 4400 C CA . GLY B 1 194 ? -13.078 27.5 8.234 1 98.06 194 GLY B CA 1
ATOM 4401 C C . GLY B 1 194 ? -11.641 28 8.203 1 98.06 194 GLY B C 1
ATOM 4402 O O . GLY B 1 194 ? -11.195 28.656 9.141 1 98.06 194 GLY B O 1
ATOM 4403 N N . SER B 1 195 ? -10.867 27.641 7.156 1 98 195 SER B N 1
ATOM 4404 C CA . SER B 1 195 ? -9.438 27.922 7.051 1 98 195 SER B CA 1
ATOM 4405 C C . SER B 1 195 ? -9.188 29.391 6.742 1 98 195 SER B C 1
ATOM 4407 O O . SER B 1 195 ? -8.562 29.719 5.73 1 98 195 SER B O 1
ATOM 4409 N N . ASN B 1 196 ? -9.531 30.234 7.637 1 98.5 196 ASN B N 1
ATOM 4410 C CA . ASN B 1 196 ? -9.484 31.672 7.457 1 98.5 196 ASN B CA 1
ATOM 4411 C C . ASN B 1 196 ? -8.07 32.219 7.652 1 98.5 196 ASN B C 1
ATOM 4413 O O . ASN B 1 196 ? -7.262 31.625 8.359 1 98.5 196 ASN B O 1
ATOM 4417 N N . ASP B 1 197 ? -7.824 33.312 7.062 1 98.38 197 ASP B N 1
ATOM 4418 C CA . ASP B 1 197 ? -6.566 34.031 7.258 1 98.38 197 ASP B CA 1
ATOM 4419 C C . ASP B 1 197 ? -6.52 34.688 8.633 1 98.38 197 ASP B C 1
ATOM 4421 O O . ASP B 1 197 ? -7.559 34.938 9.25 1 98.38 197 ASP B O 1
ATOM 4425 N N . TYR B 1 198 ? -5.355 34.969 9.094 1 98.5 198 TYR B N 1
ATOM 4426 C CA . TYR B 1 198 ? -5.152 35.656 10.359 1 98.5 198 TYR B CA 1
ATOM 4427 C C . TYR B 1 198 ? -3.875 36.469 10.336 1 98.5 198 TYR B C 1
ATOM 4429 O O . TYR B 1 198 ? -2.994 36.25 9.508 1 98.5 198 TYR B O 1
ATOM 4437 N N . ALA B 1 199 ? -3.816 37.5 11.195 1 98.69 199 ALA B N 1
ATOM 4438 C CA . ALA B 1 199 ? -2.689 38.438 11.148 1 98.69 199 ALA B CA 1
ATOM 4439 C C . ALA B 1 199 ? -2.414 39.031 12.523 1 98.69 199 ALA B C 1
ATOM 4441 O O . ALA B 1 199 ? -3.293 39.031 13.391 1 98.69 199 ALA B O 1
ATOM 4442 N N . VAL B 1 200 ? -1.237 39.438 12.766 1 98.56 200 VAL B N 1
ATOM 4443 C CA . VAL B 1 200 ? -0.813 40.25 13.891 1 98.56 200 VAL B CA 1
ATOM 4444 C C . VAL B 1 200 ? 0.082 41.375 13.383 1 98.56 200 VAL B C 1
ATOM 4446 O O . VAL B 1 200 ? 0.664 41.281 12.305 1 98.56 200 VAL B O 1
ATOM 4449 N N . ASP B 1 201 ? 0.111 42.438 14.117 1 98.38 201 ASP B N 1
ATOM 4450 C CA . ASP B 1 201 ? 0.951 43.594 13.82 1 98.38 201 ASP B CA 1
ATOM 4451 C C . ASP B 1 201 ? 1.771 44 15.039 1 98.38 201 ASP B C 1
ATOM 4453 O O . ASP B 1 201 ? 1.223 44.5 16.031 1 98.38 201 ASP B O 1
ATOM 4457 N N . ASN B 1 202 ? 3.031 43.812 14.93 1 98.44 202 ASN B N 1
ATOM 4458 C CA . ASN B 1 202 ? 4.004 44.25 15.938 1 98.44 202 ASN B CA 1
ATOM 4459 C C . ASN B 1 202 ? 3.674 43.656 17.312 1 98.44 202 ASN B C 1
ATOM 4461 O O . ASN B 1 202 ? 3.777 44.344 18.328 1 98.44 202 ASN B O 1
ATOM 4465 N N . LEU B 1 203 ? 3.289 42.438 17.375 1 98.75 203 LEU B N 1
ATOM 4466 C CA . LEU B 1 203 ? 2.951 41.75 18.625 1 98.75 203 LEU B CA 1
ATOM 4467 C C . LEU B 1 203 ? 4.207 41.281 19.344 1 98.75 203 LEU B C 1
ATOM 4469 O O . LEU B 1 203 ? 5.055 40.625 18.734 1 98.75 203 LEU B O 1
ATOM 4473 N N . PHE B 1 204 ? 4.344 41.594 20.594 1 98.75 204 PHE B N 1
ATOM 4474 C CA . PHE B 1 204 ? 5.469 41.094 21.359 1 98.75 204 PHE B CA 1
ATOM 4475 C C . PHE B 1 204 ? 5.25 39.625 21.734 1 98.75 204 PHE B C 1
ATOM 4477 O O . PHE B 1 204 ? 4.203 39.281 22.281 1 98.75 204 PHE B O 1
ATOM 4484 N N . ILE B 1 205 ? 6.184 38.812 21.422 1 98.69 205 ILE B N 1
ATOM 4485 C CA . ILE B 1 205 ? 6.195 37.375 21.781 1 98.69 205 ILE B CA 1
ATOM 4486 C C . ILE B 1 205 ? 7.43 37.094 22.625 1 98.69 205 ILE B C 1
ATOM 4488 O O . ILE B 1 205 ? 8.562 37.25 22.172 1 98.69 205 ILE B O 1
ATOM 4492 N N . PRO B 1 206 ? 7.262 36.656 23.844 1 98.56 206 PRO B N 1
ATOM 4493 C CA . PRO B 1 206 ? 8.43 36.188 24.609 1 98.56 206 PRO B CA 1
ATOM 4494 C C . PRO B 1 206 ? 9.242 35.125 23.875 1 98.56 206 PRO B C 1
ATOM 4496 O O . PRO B 1 206 ? 8.672 34.281 23.188 1 98.56 206 PRO B O 1
ATOM 4499 N N . ALA B 1 207 ? 10.547 35.094 24.094 1 98 207 ALA B N 1
ATOM 4500 C CA . ALA B 1 207 ? 11.438 34.188 23.391 1 98 207 ALA B CA 1
ATOM 4501 C C . ALA B 1 207 ? 11.016 32.75 23.578 1 98 207 ALA B C 1
ATOM 4503 O O . ALA B 1 207 ? 11.047 31.938 22.641 1 98 207 ALA B O 1
ATOM 4504 N N . HIS B 1 208 ? 10.578 32.406 24.766 1 97.81 208 HIS B N 1
ATOM 4505 C CA . HIS B 1 208 ? 10.266 31.016 25.094 1 97.81 208 HIS B CA 1
ATOM 4506 C C . HIS B 1 208 ? 8.898 30.625 24.547 1 97.81 208 HIS B C 1
ATOM 4508 O O . HIS B 1 208 ? 8.516 29.453 24.625 1 97.81 208 HIS B O 1
ATOM 4514 N N . HIS B 1 209 ? 8.109 31.547 23.906 1 98.44 209 HIS B N 1
ATOM 4515 C CA . HIS B 1 209 ? 6.852 31.234 23.25 1 98.44 209 HIS B CA 1
ATOM 4516 C C . HIS B 1 209 ? 7.07 30.953 21.766 1 98.44 209 HIS B C 1
ATOM 4518 O O . HIS B 1 209 ? 6.117 30.906 20.984 1 98.44 209 HIS B O 1
ATOM 4524 N N . SER B 1 210 ? 8.305 30.828 21.359 1 98.12 210 SER B N 1
ATOM 4525 C CA . SER B 1 210 ? 8.688 30.422 20.016 1 98.12 210 SER B CA 1
ATOM 4526 C C . SER B 1 210 ? 9.516 29.141 20.047 1 98.12 210 SER B C 1
ATOM 4528 O O . SER B 1 210 ? 10.086 28.781 21.078 1 98.12 210 SER B O 1
ATOM 4530 N N . PHE B 1 211 ? 9.492 28.406 18.906 1 96.56 211 PHE B N 1
ATOM 4531 C CA . PHE B 1 211 ? 10.266 27.172 18.875 1 96.56 211 PHE B CA 1
ATOM 4532 C C . PHE B 1 211 ? 10.742 26.859 17.469 1 96.56 211 PHE B C 1
ATOM 4534 O O . PHE B 1 211 ? 10.32 27.5 16.5 1 96.56 211 PHE B O 1
ATOM 4541 N N . ASP B 1 212 ? 11.688 26.078 17.422 1 93.12 212 ASP B N 1
ATOM 4542 C CA . ASP B 1 212 ? 12.281 25.5 16.219 1 93.12 212 ASP B CA 1
ATOM 4543 C C . ASP B 1 212 ? 12.07 23.984 16.188 1 93.12 212 ASP B C 1
ATOM 4545 O O . ASP B 1 212 ? 12.367 23.281 17.156 1 93.12 212 ASP B O 1
ATOM 4549 N N . PHE B 1 213 ? 11.547 23.438 15.062 1 92.81 213 PHE B N 1
ATOM 4550 C CA . PHE B 1 213 ? 11.211 22.016 14.961 1 92.81 213 PHE B CA 1
ATOM 4551 C C . PHE B 1 213 ? 12.453 21.156 15.094 1 92.81 213 PHE B C 1
ATOM 4553 O O . PHE B 1 213 ? 12.352 19.938 15.312 1 92.81 213 PHE B O 1
ATOM 4560 N N . PHE B 1 214 ? 13.594 21.703 14.992 1 90.88 214 PHE B N 1
ATOM 4561 C CA . PHE B 1 214 ? 14.836 20.922 15.031 1 90.88 214 PHE B CA 1
ATOM 4562 C C . PHE B 1 214 ? 15.461 20.984 16.422 1 90.88 214 PHE B C 1
ATOM 4564 O O . PHE B 1 214 ? 16.516 20.391 16.656 1 90.88 214 PHE B O 1
ATOM 4571 N N . GLU B 1 215 ? 14.781 21.688 17.312 1 91.19 215 GLU B N 1
ATOM 4572 C CA . GLU B 1 215 ? 15.273 21.812 18.672 1 91.19 215 GLU B CA 1
ATOM 4573 C C . GLU B 1 215 ? 14.203 21.422 19.688 1 91.19 215 GLU B C 1
ATOM 4575 O O . GLU B 1 215 ? 13.664 22.281 20.391 1 91.19 215 GLU B O 1
ATOM 4580 N N . PRO B 1 216 ? 13.922 20.156 19.797 1 92.5 216 PRO B N 1
ATOM 4581 C CA . PRO B 1 216 ? 12.969 19.75 20.844 1 92.5 216 PRO B CA 1
ATOM 4582 C C . PRO B 1 216 ? 13.43 20.141 22.25 1 92.5 216 PRO B C 1
ATOM 4584 O O . PRO B 1 216 ? 14.633 20.109 22.531 1 92.5 216 PRO B O 1
ATOM 4587 N N . LYS B 1 217 ? 12.562 20.516 23.062 1 92.88 217 LYS B N 1
ATOM 4588 C CA . LYS B 1 217 ? 12.883 20.969 24.406 1 92.88 217 LYS B CA 1
ATOM 4589 C C . LYS B 1 217 ? 12.258 20.062 25.469 1 92.88 217 LYS B C 1
ATOM 4591 O O . LYS B 1 217 ? 12.922 19.172 26 1 92.88 217 LYS B O 1
ATOM 4596 N N . SER B 1 218 ? 10.977 20.078 25.578 1 84.38 218 SER B N 1
ATOM 4597 C CA . SER B 1 218 ? 10.305 19.297 26.625 1 84.38 218 SER B CA 1
ATOM 4598 C C . SER B 1 218 ? 9.961 17.891 26.141 1 84.38 218 SER B C 1
ATOM 4600 O O . SER B 1 218 ? 9.648 17.016 26.938 1 84.38 218 SER B O 1
ATOM 4602 N N . GLY B 1 219 ? 9.945 17.766 24.859 1 79.88 219 GLY B N 1
ATOM 4603 C CA . GLY B 1 219 ? 9.648 16.453 24.297 1 79.88 219 GLY B CA 1
ATOM 4604 C C . GLY B 1 219 ? 10.883 15.758 23.75 1 79.88 219 GLY B C 1
ATOM 4605 O O . GLY B 1 219 ? 11.672 16.359 23.016 1 79.88 219 GLY B O 1
ATOM 4606 N N . THR B 1 220 ? 11.094 14.516 24.266 1 74.56 220 THR B N 1
ATOM 4607 C CA . THR B 1 220 ? 12.258 13.797 23.75 1 74.56 220 THR B CA 1
ATOM 4608 C C . THR B 1 220 ? 11.836 12.516 23.047 1 74.56 220 THR B C 1
ATOM 4610 O O . THR B 1 220 ? 12.688 11.758 22.562 1 74.56 220 THR B O 1
ATOM 4613 N N . GLY B 1 221 ? 10.633 12.359 22.922 1 88.44 221 GLY B N 1
ATOM 4614 C CA . GLY B 1 221 ? 10.195 11.078 22.375 1 88.44 221 GLY B CA 1
ATOM 4615 C C . GLY B 1 221 ? 9.898 11.125 20.891 1 88.44 221 GLY B C 1
ATOM 4616 O O . GLY B 1 221 ? 10.375 12.016 20.188 1 88.44 221 GLY B O 1
ATOM 4617 N N . LYS B 1 222 ? 9.219 10.117 20.391 1 95.25 222 LYS B N 1
ATOM 4618 C CA . LYS B 1 222 ? 9.008 9.812 18.984 1 95.25 222 LYS B CA 1
ATOM 4619 C C . LYS B 1 222 ? 8.078 10.836 18.328 1 95.25 222 LYS B C 1
ATOM 4621 O O . LYS B 1 222 ? 8 10.93 17.109 1 95.25 222 LYS B O 1
ATOM 4626 N N . LEU B 1 223 ? 7.418 11.695 19.156 1 95.88 223 LEU B N 1
ATOM 4627 C CA . LEU B 1 223 ? 6.492 12.688 18.625 1 95.88 223 LEU B CA 1
ATOM 4628 C C . LEU B 1 223 ? 7.172 14.047 18.484 1 95.88 223 LEU B C 1
ATOM 4630 O O . LEU B 1 223 ? 6.629 14.953 17.859 1 95.88 223 LEU B O 1
ATOM 4634 N N . ALA B 1 224 ? 8.367 14.219 19.031 1 94.88 224 ALA B N 1
ATOM 4635 C CA . ALA B 1 224 ? 9.078 15.484 18.984 1 94.88 224 ALA B CA 1
ATOM 4636 C C . ALA B 1 224 ? 10.062 15.516 17.828 1 94.88 224 ALA B C 1
ATOM 4638 O O . ALA B 1 224 ? 11.273 15.664 18.016 1 94.88 224 ALA B O 1
ATOM 4639 N N . GLU B 1 225 ? 9.539 15.336 16.609 1 95.06 225 GLU B N 1
ATOM 4640 C CA . GLU B 1 225 ? 10.297 15.359 15.367 1 95.06 225 GLU B CA 1
ATOM 4641 C C . GLU B 1 225 ? 9.688 16.328 14.367 1 95.06 225 GLU B C 1
ATOM 4643 O O . GLU B 1 225 ? 8.469 16.516 14.344 1 95.06 225 GLU B O 1
ATOM 4648 N N . PRO B 1 226 ? 10.477 16.953 13.508 1 92.56 226 PRO B N 1
ATOM 4649 C CA . PRO B 1 226 ? 9.969 17.953 12.555 1 92.56 226 PRO B CA 1
ATOM 4650 C C . PRO B 1 226 ? 8.898 17.375 11.617 1 92.56 226 PRO B C 1
ATOM 4652 O O . PRO B 1 226 ? 8.023 18.109 11.164 1 92.56 226 PRO B O 1
ATOM 4655 N N . GLU B 1 227 ? 9.008 16.078 11.32 1 95.38 227 GLU B N 1
ATOM 4656 C CA . GLU B 1 227 ? 8.141 15.469 10.32 1 95.38 227 GLU B CA 1
ATOM 4657 C C . GLU B 1 227 ? 6.906 14.852 10.977 1 95.38 227 GLU B C 1
ATOM 4659 O O . GLU B 1 227 ? 6.117 14.172 10.312 1 95.38 227 GLU B O 1
ATOM 4664 N N . THR B 1 228 ? 6.605 15.07 12.289 1 96.69 228 THR B N 1
ATOM 4665 C CA . THR B 1 228 ? 5.57 14.375 13.047 1 96.69 228 THR B CA 1
ATOM 4666 C C . THR B 1 228 ? 4.18 14.797 12.57 1 96.69 228 THR B C 1
ATOM 4668 O O . THR B 1 228 ? 3.311 13.945 12.359 1 96.69 228 THR B O 1
ATOM 4671 N N . LEU B 1 229 ? 3.971 16.047 12.375 1 95.69 229 LEU B N 1
ATOM 4672 C CA . LEU B 1 229 ? 2.633 16.562 12.102 1 95.69 229 LEU B CA 1
ATOM 4673 C C . LEU B 1 229 ? 2.074 15.953 10.812 1 95.69 229 LEU B C 1
ATOM 4675 O O . LEU B 1 229 ? 0.936 15.484 10.789 1 95.69 229 LEU B O 1
ATOM 4679 N N . PRO B 1 230 ? 2.895 15.844 9.773 1 97 230 PRO B N 1
ATOM 4680 C CA . PRO B 1 230 ? 2.344 15.305 8.523 1 97 230 PRO B CA 1
ATOM 4681 C C . PRO B 1 230 ? 2.049 13.812 8.617 1 97 230 PRO B C 1
ATOM 4683 O O . PRO B 1 230 ? 1.354 13.266 7.754 1 97 230 PRO B O 1
ATOM 4686 N N . ARG B 1 231 ? 2.529 13.07 9.641 1 97.81 231 ARG B N 1
ATOM 4687 C CA . ARG B 1 231 ? 2.35 11.625 9.758 1 97.81 231 ARG B CA 1
ATOM 4688 C C . ARG B 1 231 ? 0.87 11.258 9.773 1 97.81 231 ARG B C 1
ATOM 4690 O O . ARG B 1 231 ? 0.483 10.211 9.25 1 97.81 231 ARG B O 1
ATOM 4697 N N . VAL B 1 232 ? 0.062 12.102 10.305 1 98.38 232 VAL B N 1
ATOM 4698 C CA . VAL B 1 232 ? -1.312 11.703 10.594 1 98.38 232 VAL B CA 1
ATOM 4699 C C . VAL B 1 232 ? -2.24 12.219 9.492 1 98.38 232 VAL B C 1
ATOM 4701 O O . VAL B 1 232 ? -3.41 11.836 9.43 1 98.38 232 VAL B O 1
ATOM 4704 N N . MET B 1 233 ? -1.7 13.016 8.562 1 98.44 233 MET B N 1
ATOM 4705 C CA . MET B 1 233 ? -2.508 13.773 7.609 1 98.44 233 MET B CA 1
ATOM 4706 C C . MET B 1 233 ? -3.256 12.836 6.664 1 98.44 233 MET B C 1
ATOM 4708 O O . MET B 1 233 ? -4.391 13.125 6.273 1 98.44 233 MET B O 1
ATOM 4712 N N . PRO B 1 234 ? -2.729 11.641 6.359 1 98.69 234 PRO B N 1
ATOM 4713 C CA . PRO B 1 234 ? -3.453 10.781 5.422 1 98.69 234 PRO B CA 1
ATOM 4714 C C . PRO B 1 234 ? -4.758 10.242 6 1 98.69 234 PRO B C 1
ATOM 4716 O O . PRO B 1 234 ? -5.605 9.734 5.262 1 98.69 234 PRO B O 1
ATOM 4719 N N . GLY B 1 235 ? -4.969 10.359 7.324 1 98.88 235 GLY B N 1
ATOM 4720 C CA . GLY B 1 235 ? -6.184 9.844 7.941 1 98.88 235 GLY B CA 1
ATOM 4721 C C . GLY B 1 235 ? -7.445 10.469 7.371 1 98.88 235 GLY B C 1
ATOM 4722 O O . GLY B 1 235 ? -8.453 9.781 7.195 1 98.88 235 GLY B O 1
ATOM 4723 N N . VAL B 1 236 ? -7.383 11.711 6.996 1 98.88 236 VAL B N 1
ATOM 4724 C CA . VAL B 1 236 ? -8.578 12.445 6.586 1 98.88 236 VAL B CA 1
ATOM 4725 C C . VAL B 1 236 ? -9.008 11.992 5.195 1 98.88 236 VAL B C 1
ATOM 4727 O O . VAL B 1 236 ? -10.148 11.547 5.008 1 98.88 236 VAL B O 1
ATOM 4730 N N . PRO B 1 237 ? -8.102 12.055 4.164 1 98.88 237 PRO B N 1
ATOM 4731 C CA . PRO B 1 237 ? -8.562 11.578 2.859 1 98.88 237 PRO B CA 1
ATOM 4732 C C . PRO B 1 237 ? -8.93 10.094 2.869 1 98.88 237 PRO B C 1
ATOM 4734 O O . PRO B 1 237 ? -9.852 9.68 2.158 1 98.88 237 PRO B O 1
ATOM 4737 N N . LEU B 1 238 ? -8.234 9.273 3.617 1 98.94 238 LEU B N 1
ATOM 4738 C CA . LEU B 1 238 ? -8.562 7.852 3.695 1 98.94 238 LEU B CA 1
ATOM 4739 C C . LEU B 1 238 ? -9.953 7.641 4.277 1 98.94 238 LEU B C 1
ATOM 4741 O O . LEU B 1 238 ? -10.711 6.801 3.793 1 98.94 238 LEU B O 1
ATOM 4745 N N . GLY B 1 239 ? -10.289 8.406 5.344 1 98.94 239 GLY B N 1
ATOM 4746 C CA . GLY B 1 239 ? -11.633 8.32 5.902 1 98.94 239 GLY B CA 1
ATOM 4747 C C . GLY B 1 239 ? -12.719 8.719 4.914 1 98.94 239 GLY B C 1
ATOM 4748 O O . GLY B 1 239 ? -13.742 8.047 4.809 1 98.94 239 GLY B O 1
ATOM 4749 N N . ALA B 1 240 ? -12.484 9.789 4.191 1 98.88 240 ALA B N 1
ATOM 4750 C CA . ALA B 1 240 ? -13.438 10.266 3.193 1 98.88 240 ALA B CA 1
ATOM 4751 C C . ALA B 1 240 ? -13.641 9.234 2.09 1 98.88 240 ALA B C 1
ATOM 4753 O O . ALA B 1 240 ? -14.781 8.945 1.698 1 98.88 240 ALA B O 1
ATOM 4754 N N . ALA B 1 241 ? -12.547 8.664 1.601 1 98.94 241 ALA B N 1
ATOM 4755 C CA . ALA B 1 241 ? -12.617 7.699 0.511 1 98.94 241 ALA B CA 1
ATOM 4756 C C . ALA B 1 241 ? -13.352 6.434 0.949 1 98.94 241 ALA B C 1
ATOM 4758 O O . ALA B 1 241 ? -14.141 5.875 0.187 1 98.94 241 ALA B O 1
ATOM 4759 N N . ARG B 1 242 ? -13.078 5.965 2.17 1 98.88 242 ARG B N 1
ATOM 4760 C CA . ARG B 1 242 ? -13.781 4.789 2.664 1 98.88 242 ARG B CA 1
ATOM 4761 C C . ARG B 1 242 ? -15.281 5.055 2.771 1 98.88 242 ARG B C 1
ATOM 4763 O O . ARG B 1 242 ? -16.094 4.199 2.42 1 98.88 242 ARG B O 1
ATOM 4770 N N . ALA B 1 243 ? -15.641 6.254 3.281 1 98.88 243 ALA B N 1
ATOM 4771 C CA . ALA B 1 243 ? -17.047 6.617 3.379 1 98.88 243 ALA B CA 1
ATOM 4772 C C . ALA B 1 243 ? -17.719 6.598 2.006 1 98.88 243 ALA B C 1
ATOM 4774 O O . ALA B 1 243 ? -18.828 6.094 1.855 1 98.88 243 ALA B O 1
ATOM 4775 N N . ALA B 1 244 ? -17.047 7.16 1.013 1 98.81 244 ALA B N 1
ATOM 4776 C CA . ALA B 1 244 ? -17.562 7.195 -0.349 1 98.81 244 ALA B CA 1
ATOM 4777 C C . ALA B 1 244 ? -17.75 5.785 -0.907 1 98.81 244 ALA B C 1
ATOM 4779 O O . ALA B 1 244 ? -18.781 5.477 -1.514 1 98.81 244 ALA B O 1
ATOM 4780 N N . LEU B 1 245 ? -16.766 4.914 -0.714 1 98.81 245 LEU B N 1
ATOM 4781 C CA . LEU B 1 245 ? -16.812 3.529 -1.172 1 98.81 245 LEU B CA 1
ATOM 4782 C C . LEU B 1 245 ? -18 2.797 -0.539 1 98.81 245 LEU B C 1
ATOM 4784 O O . LEU B 1 245 ? -18.75 2.113 -1.232 1 98.81 245 LEU B O 1
ATOM 4788 N N . ASP B 1 246 ? -18.125 2.936 0.76 1 98.5 246 ASP B N 1
ATOM 4789 C CA . ASP B 1 246 ? -19.219 2.266 1.463 1 98.5 246 ASP B CA 1
ATOM 4790 C C . ASP B 1 246 ? -20.578 2.777 0.985 1 98.5 246 ASP B C 1
ATOM 4792 O O . ASP B 1 246 ? -21.516 2 0.829 1 98.5 246 ASP B O 1
ATOM 4796 N N . HIS B 1 247 ? -20.672 4.094 0.765 1 97.5 247 HIS B N 1
ATOM 4797 C CA . HIS B 1 247 ? -21.891 4.688 0.241 1 97.5 247 HIS B CA 1
ATOM 4798 C C . HIS B 1 247 ? -22.266 4.07 -1.102 1 97.5 247 HIS B C 1
ATOM 4800 O O . HIS B 1 247 ? -23.438 3.701 -1.313 1 97.5 247 HIS B O 1
ATOM 4806 N N . VAL B 1 248 ? -21.344 3.963 -1.996 1 97.94 248 VAL B N 1
ATOM 4807 C CA . VAL B 1 248 ? -21.609 3.447 -3.332 1 97.94 248 VAL B CA 1
ATOM 4808 C C . VAL B 1 248 ? -21.953 1.96 -3.254 1 97.94 248 VAL B C 1
ATOM 4810 O O . VAL B 1 248 ? -22.812 1.471 -3.996 1 97.94 248 VAL B O 1
ATOM 4813 N N . ARG B 1 249 ? -21.266 1.168 -2.373 1 97.62 249 ARG B N 1
ATOM 4814 C CA . ARG B 1 249 ? -21.625 -0.232 -2.164 1 97.62 249 ARG B CA 1
ATOM 4815 C C . ARG B 1 249 ? -23.078 -0.369 -1.714 1 97.62 249 ARG B C 1
ATOM 4817 O O . ARG B 1 249 ? -23.781 -1.258 -2.176 1 97.62 249 ARG B O 1
ATOM 4824 N N . GLU B 1 250 ? -23.5 0.508 -0.803 1 96.31 250 GLU B N 1
ATOM 4825 C CA . GLU B 1 250 ? -24.875 0.507 -0.339 1 96.31 250 GLU B CA 1
ATOM 4826 C C . GLU B 1 250 ? -25.844 0.857 -1.471 1 96.31 250 GLU B C 1
ATOM 4828 O O . GLU B 1 250 ? -26.891 0.231 -1.614 1 96.31 250 GLU B O 1
ATOM 4833 N N . LEU B 1 251 ? -25.484 1.86 -2.24 1 94.06 251 LEU B N 1
ATOM 4834 C CA . LEU B 1 251 ? -26.297 2.256 -3.385 1 94.06 251 LEU B CA 1
ATOM 4835 C C . LEU B 1 251 ? -26.438 1.102 -4.371 1 94.06 251 LEU B C 1
ATOM 4837 O O . LEU B 1 251 ? -27.484 0.962 -5.016 1 94.06 251 LEU B O 1
ATOM 4841 N N . ALA B 1 252 ? -25.406 0.343 -4.496 1 94.56 252 ALA B N 1
ATOM 4842 C CA . ALA B 1 252 ? -25.359 -0.732 -5.48 1 94.56 252 ALA B CA 1
ATOM 4843 C C . ALA B 1 252 ? -26.359 -1.836 -5.141 1 94.56 252 ALA B C 1
ATOM 4845 O O . ALA B 1 252 ? -26.828 -2.561 -6.023 1 94.56 252 ALA B O 1
ATOM 4846 N N . GLU B 1 253 ? -26.641 -1.846 -3.836 1 90.12 253 GLU B N 1
ATOM 4847 C CA . GLU B 1 253 ? -27.594 -2.867 -3.418 1 90.12 253 GLU B CA 1
ATOM 4848 C C . GLU B 1 253 ? -28.969 -2.641 -4.059 1 90.12 253 GLU B C 1
ATOM 4850 O O . GLU B 1 253 ? -29.594 -1.609 -3.824 1 90.12 253 GLU B O 1
ATOM 4855 N N . GLY B 1 254 ? -29.359 -3.318 -5.062 1 86.06 254 GLY B N 1
ATOM 4856 C CA . GLY B 1 254 ? -30.672 -3.234 -5.703 1 86.06 254 GLY B CA 1
ATOM 4857 C C . GLY B 1 254 ? -30.688 -2.307 -6.906 1 86.06 254 GLY B C 1
ATOM 4858 O O . GLY B 1 254 ? -31.719 -2.119 -7.539 1 86.06 254 GLY B O 1
ATOM 4859 N N . LYS B 1 255 ? -29.578 -1.683 -7.191 1 90.56 255 LYS B N 1
ATOM 4860 C CA . LYS B 1 255 ? -29.484 -0.771 -8.328 1 90.56 255 LYS B CA 1
ATOM 4861 C C . LYS B 1 255 ? -29.469 -1.54 -9.648 1 90.56 255 LYS B C 1
ATOM 4863 O O . LYS B 1 255 ? -28.844 -2.6 -9.742 1 90.56 255 LYS B O 1
ATOM 4868 N N . VAL B 1 256 ? -30.156 -1.014 -10.594 1 92.5 256 VAL B N 1
ATOM 4869 C CA . VAL B 1 256 ? -30.188 -1.619 -11.914 1 92.5 256 VAL B CA 1
ATOM 4870 C C . VAL B 1 256 ? -29.875 -0.565 -12.977 1 92.5 256 VAL B C 1
ATOM 4872 O O . VAL B 1 256 ? -30.031 0.634 -12.734 1 92.5 256 VAL B O 1
ATOM 4875 N N . LEU B 1 257 ? -29.438 -1 -14.109 1 90.94 257 LEU B N 1
ATOM 4876 C CA . LEU B 1 257 ? -29.266 -0.115 -15.258 1 90.94 257 LEU B CA 1
ATOM 4877 C C . LEU B 1 257 ? -30.625 0.249 -15.875 1 90.94 257 LEU B C 1
ATOM 4879 O O . LEU B 1 257 ? -31.422 -0.632 -16.172 1 90.94 257 LEU B O 1
ATOM 4883 N N . PRO B 1 258 ? -30.922 1.481 -15.977 1 85.31 258 PRO B N 1
ATOM 4884 C CA . PRO B 1 258 ? -32.25 1.883 -16.469 1 85.31 258 PRO B CA 1
ATOM 4885 C C . PRO B 1 258 ? -32.562 1.296 -17.844 1 85.31 258 PRO B C 1
ATOM 4887 O O . PRO B 1 258 ? -33.688 0.894 -18.094 1 85.31 258 PRO B O 1
ATOM 4890 N N . GLY B 1 259 ? -31.703 1.226 -18.75 1 88.31 259 GLY B N 1
ATOM 4891 C CA . GLY B 1 259 ? -31.969 0.782 -20.109 1 88.31 259 GLY B CA 1
ATOM 4892 C C . GLY B 1 259 ? -32.125 -0.721 -20.234 1 88.31 259 GLY B C 1
ATOM 4893 O O . GLY B 1 259 ? -32.969 -1.197 -21 1 88.31 259 GLY B O 1
ATOM 4894 N N . THR B 1 260 ? -31.562 -1.572 -19.422 1 91.62 260 THR B N 1
ATOM 4895 C CA . THR B 1 260 ? -31.531 -3.018 -19.609 1 91.62 260 THR B CA 1
ATOM 4896 C C . THR B 1 260 ? -32.125 -3.738 -18.406 1 91.62 260 THR B C 1
ATOM 4898 O O . THR B 1 260 ? -32.5 -4.914 -18.5 1 91.62 260 THR B O 1
ATOM 4901 N N . GLY B 1 261 ? -32.188 -3.041 -17.297 1 92.88 261 GLY B N 1
ATOM 4902 C CA . GLY B 1 261 ? -32.688 -3.672 -16.078 1 92.88 261 GLY B CA 1
ATOM 4903 C C . GLY B 1 261 ? -31.641 -4.562 -15.414 1 92.88 261 GLY B C 1
ATOM 4904 O O . GLY B 1 261 ? -31.922 -5.199 -14.398 1 92.88 261 GLY B O 1
ATOM 4905 N N . GLN B 1 262 ? -30.453 -4.602 -15.883 1 94.88 262 GLN B N 1
ATOM 4906 C CA . GLN B 1 262 ? -29.391 -5.41 -15.305 1 94.88 262 GLN B CA 1
ATOM 4907 C C . GLN B 1 262 ? -28.953 -4.863 -13.953 1 94.88 262 GLN B C 1
ATOM 4909 O O . GLN B 1 262 ? -28.766 -3.654 -13.797 1 94.88 262 GLN B O 1
ATOM 4914 N N . ARG B 1 263 ? -28.922 -5.805 -13.07 1 95.94 263 ARG B N 1
ATOM 4915 C CA . ARG B 1 263 ? -28.438 -5.395 -11.75 1 95.94 263 ARG B CA 1
ATOM 4916 C C . ARG B 1 263 ? -26.984 -4.938 -11.82 1 95.94 263 ARG B C 1
ATOM 4918 O O . ARG B 1 263 ? -26.188 -5.504 -12.562 1 95.94 263 ARG B O 1
ATOM 4925 N N . TRP B 1 264 ? -26.516 -3.938 -10.984 1 95.31 264 TRP B N 1
ATOM 4926 C CA . TRP B 1 264 ? -25.109 -3.559 -10.867 1 95.31 264 TRP B CA 1
ATOM 4927 C C . TRP B 1 264 ? -24.25 -4.766 -10.516 1 95.31 264 TRP B C 1
ATOM 4929 O O . TRP B 1 264 ? -23.125 -4.898 -11.008 1 95.31 264 TRP B O 1
ATOM 4939 N N . ALA B 1 265 ? -24.781 -5.672 -9.719 1 95.25 265 ALA B N 1
ATOM 4940 C CA . ALA B 1 265 ? -24.062 -6.871 -9.281 1 95.25 265 ALA B CA 1
ATOM 4941 C C . ALA B 1 265 ? -23.703 -7.758 -10.469 1 95.25 265 ALA B C 1
ATOM 4943 O O . ALA B 1 265 ? -22.734 -8.516 -10.406 1 95.25 265 ALA B O 1
ATOM 4944 N N . ASP B 1 266 ? -24.391 -7.629 -11.516 1 96.12 266 ASP B N 1
ATOM 4945 C CA . ASP B 1 266 ? -24.203 -8.484 -12.688 1 96.12 266 ASP B CA 1
ATOM 4946 C C . ASP B 1 266 ? -23.578 -7.711 -13.844 1 96.12 266 ASP B C 1
ATOM 4948 O O . ASP B 1 266 ? -23.438 -8.234 -14.953 1 96.12 266 ASP B O 1
ATOM 4952 N N . ASN B 1 267 ? -23.328 -6.5 -13.641 1 96.81 267 ASN B N 1
ATOM 4953 C CA . ASN B 1 267 ? -22.781 -5.629 -14.68 1 96.81 267 ASN B CA 1
ATOM 4954 C C . ASN B 1 267 ? -21.266 -5.52 -14.578 1 96.81 267 ASN B C 1
ATOM 4956 O O . ASN B 1 267 ? -20.734 -5.047 -13.57 1 96.81 267 ASN B O 1
ATOM 4960 N N . TYR B 1 268 ? -20.547 -5.844 -15.711 1 96.94 268 TYR B N 1
ATOM 4961 C CA . TYR B 1 268 ? -19.078 -5.887 -15.734 1 96.94 268 TYR B CA 1
ATOM 4962 C C . TYR B 1 268 ? -18.484 -4.531 -15.359 1 96.94 268 TYR B C 1
ATOM 4964 O O . TYR B 1 268 ? -17.531 -4.457 -14.594 1 96.94 268 TYR B O 1
ATOM 4972 N N . ARG B 1 269 ? -19.016 -3.479 -15.914 1 96.25 269 ARG B N 1
ATOM 4973 C CA . ARG B 1 269 ? -18.484 -2.143 -15.672 1 96.25 269 ARG B CA 1
ATOM 4974 C C . ARG B 1 269 ? -18.562 -1.779 -14.195 1 96.25 269 ARG B C 1
ATOM 4976 O O . ARG B 1 269 ? -17.609 -1.273 -13.617 1 96.25 269 ARG B O 1
ATOM 4983 N N . ALA B 1 270 ? -19.75 -2.029 -13.562 1 97.31 270 ALA B N 1
ATOM 4984 C CA . ALA B 1 270 ? -19.938 -1.745 -12.141 1 97.31 270 ALA B CA 1
ATOM 4985 C C . ALA B 1 270 ? -19 -2.584 -11.281 1 97.31 270 ALA B C 1
ATOM 4987 O O . ALA B 1 270 ? -18.375 -2.068 -10.352 1 97.31 270 ALA B O 1
ATOM 4988 N N . GLN B 1 271 ? -18.922 -3.889 -11.609 1 98.06 271 GLN B N 1
ATOM 4989 C CA . GLN B 1 271 ? -18.031 -4.789 -10.883 1 98.06 271 GLN B CA 1
ATOM 4990 C C . GLN B 1 271 ? -16.578 -4.328 -10.984 1 98.06 271 GLN B C 1
ATOM 4992 O O . GLN B 1 271 ? -15.883 -4.211 -9.969 1 98.06 271 GLN B O 1
ATOM 4997 N N . TYR B 1 272 ? -16.141 -3.979 -12.172 1 98.31 272 TYR B N 1
ATOM 4998 C CA . TYR B 1 272 ? -14.766 -3.592 -12.438 1 98.31 272 TYR B CA 1
ATOM 4999 C C . TYR B 1 272 ? -14.422 -2.295 -11.719 1 98.31 272 TYR B C 1
ATOM 5001 O O . TYR B 1 272 ? -13.375 -2.199 -11.062 1 98.31 272 TYR B O 1
ATOM 5009 N N . ILE B 1 273 ? -15.258 -1.253 -11.836 1 98.38 273 ILE B N 1
ATOM 5010 C CA . ILE B 1 273 ? -14.969 0.054 -11.25 1 98.38 273 ILE B CA 1
ATOM 5011 C C . ILE B 1 273 ? -14.922 -0.059 -9.734 1 98.38 273 ILE B C 1
ATOM 5013 O O . ILE B 1 273 ? -14.023 0.499 -9.094 1 98.38 273 ILE B O 1
ATOM 5017 N N . LEU B 1 274 ? -15.867 -0.831 -9.141 1 98.5 274 LEU B N 1
ATOM 5018 C CA . LEU B 1 274 ? -15.828 -0.996 -7.695 1 98.5 274 LEU B CA 1
ATOM 5019 C C . LEU B 1 274 ? -14.57 -1.74 -7.266 1 98.5 274 LEU B C 1
ATOM 5021 O O . LEU B 1 274 ? -13.914 -1.352 -6.301 1 98.5 274 LEU B O 1
ATOM 5025 N N . GLY B 1 275 ? -14.219 -2.85 -8.008 1 98.69 275 GLY B N 1
ATOM 5026 C CA . GLY B 1 275 ? -12.992 -3.568 -7.723 1 98.69 275 GLY B CA 1
ATOM 5027 C C . GLY B 1 275 ? -11.75 -2.697 -7.82 1 98.69 275 GLY B C 1
ATOM 5028 O O . GLY B 1 275 ? -10.859 -2.781 -6.977 1 98.69 275 GLY B O 1
ATOM 5029 N N . GLU B 1 276 ? -11.703 -1.826 -8.836 1 98.75 276 GLU B N 1
ATOM 5030 C CA . GLU B 1 276 ? -10.594 -0.907 -9.062 1 98.75 276 GLU B CA 1
ATOM 5031 C C . GLU B 1 276 ? -10.469 0.095 -7.914 1 98.75 276 GLU B C 1
ATOM 5033 O O . GLU B 1 276 ? -9.367 0.356 -7.426 1 98.75 276 GLU B O 1
ATOM 5038 N N . CYS B 1 277 ? -11.578 0.679 -7.477 1 98.88 277 CYS B N 1
ATOM 5039 C CA . CYS B 1 277 ? -11.578 1.657 -6.391 1 98.88 277 CYS B CA 1
ATOM 5040 C C . CYS B 1 277 ? -11.18 1.008 -5.07 1 98.88 277 CYS B C 1
ATOM 5042 O O . CYS B 1 277 ? -10.43 1.592 -4.289 1 98.88 277 CYS B O 1
ATOM 5044 N N . GLU B 1 278 ? -11.641 -0.224 -4.848 1 98.88 278 GLU B N 1
ATOM 5045 C CA . GLU B 1 278 ? -11.25 -0.951 -3.646 1 98.88 278 GLU B CA 1
ATOM 5046 C C . GLU B 1 278 ? -9.75 -1.251 -3.652 1 98.88 278 GLU B C 1
ATO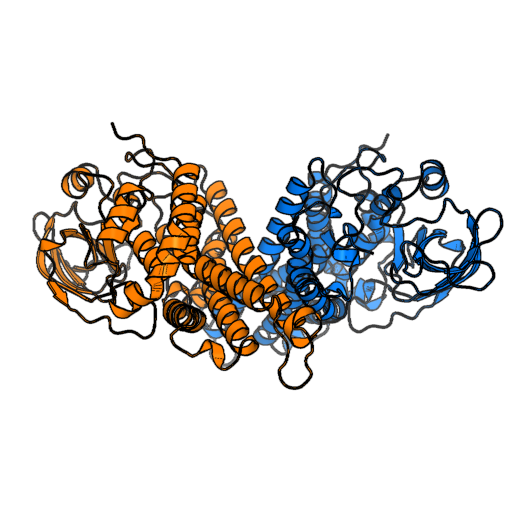M 5048 O O . GLU B 1 278 ? -9.086 -1.149 -2.617 1 98.88 278 GLU B O 1
ATOM 5053 N N . MET B 1 279 ? -9.211 -1.613 -4.801 1 98.88 279 MET B N 1
ATOM 5054 C CA . MET B 1 279 ? -7.773 -1.856 -4.918 1 98.88 279 MET B CA 1
ATOM 5055 C C . MET B 1 279 ? -6.98 -0.613 -4.535 1 98.88 279 MET B C 1
ATOM 5057 O O . MET B 1 279 ? -6.066 -0.684 -3.711 1 98.88 279 MET B O 1
ATOM 5061 N N . GLU B 1 280 ? -7.375 0.531 -5.109 1 98.81 280 GLU B N 1
ATOM 5062 C CA . GLU B 1 280 ? -6.656 1.774 -4.836 1 98.81 280 GLU B CA 1
ATOM 5063 C C . GLU B 1 280 ? -6.707 2.125 -3.352 1 98.81 280 GLU B C 1
ATOM 5065 O O . GLU B 1 280 ? -5.715 2.584 -2.785 1 98.81 280 GLU B O 1
ATOM 5070 N N . TYR B 1 281 ? -7.879 1.87 -2.738 1 98.94 281 TYR B N 1
ATOM 5071 C CA . TYR B 1 281 ? -8.039 2.207 -1.329 1 98.94 281 TYR B CA 1
ATOM 5072 C C . TYR B 1 281 ? -7.199 1.291 -0.449 1 98.94 281 TYR B C 1
ATOM 5074 O O . TYR B 1 281 ? -6.477 1.761 0.432 1 98.94 281 TYR B O 1
ATOM 5082 N N . ILE B 1 282 ? -7.309 -0.015 -0.673 1 98.88 282 ILE B N 1
ATOM 5083 C CA . ILE B 1 282 ? -6.59 -1.01 0.117 1 98.88 282 ILE B CA 1
ATOM 5084 C C . ILE B 1 282 ? -5.09 -0.759 0.025 1 98.88 282 ILE B C 1
ATOM 5086 O O . ILE B 1 282 ? -4.391 -0.757 1.041 1 98.88 282 ILE B O 1
ATOM 5090 N N . VAL B 1 283 ? -4.602 -0.471 -1.124 1 98.88 283 VAL B N 1
ATOM 5091 C CA . VAL B 1 283 ? -3.184 -0.236 -1.379 1 98.88 283 VAL B CA 1
ATOM 5092 C C . VAL B 1 283 ? -2.734 1.037 -0.667 1 98.88 283 VAL B C 1
ATOM 5094 O O . VAL B 1 283 ? -1.725 1.036 0.042 1 98.88 283 VAL B O 1
ATOM 5097 N N . ALA B 1 284 ? -3.463 2.119 -0.795 1 98.88 284 ALA B N 1
ATOM 5098 C CA . ALA B 1 284 ? -3.105 3.402 -0.195 1 98.88 284 ALA B CA 1
ATOM 5099 C C . ALA B 1 284 ? -3.059 3.301 1.327 1 98.88 284 ALA B C 1
ATOM 5101 O O . ALA B 1 284 ? -2.086 3.729 1.954 1 98.88 284 ALA B O 1
ATOM 5102 N N . ARG B 1 285 ? -4.09 2.723 1.907 1 98.88 285 ARG B N 1
ATOM 5103 C CA . ARG B 1 285 ? -4.152 2.666 3.363 1 98.88 285 ARG B CA 1
ATOM 5104 C C . ARG B 1 285 ? -3.082 1.736 3.922 1 98.88 285 ARG B C 1
ATOM 5106 O O . ARG B 1 285 ? -2.436 2.057 4.922 1 98.88 285 ARG B O 1
ATOM 5113 N N . ALA B 1 286 ? -2.916 0.593 3.275 1 98.75 286 ALA B N 1
ATOM 5114 C CA . ALA B 1 286 ? -1.906 -0.356 3.74 1 98.75 286 ALA B CA 1
ATOM 5115 C C . ALA B 1 286 ? -0.513 0.266 3.707 1 98.75 286 ALA B C 1
ATOM 5117 O O . ALA B 1 286 ? 0.3 0.03 4.602 1 98.75 286 ALA B O 1
ATOM 5118 N N . ALA B 1 287 ? -0.243 1.012 2.672 1 98.75 287 ALA B N 1
ATOM 5119 C CA . ALA B 1 287 ? 1.058 1.663 2.543 1 98.75 287 ALA B CA 1
ATOM 5120 C C . ALA B 1 287 ? 1.294 2.646 3.686 1 98.75 287 ALA B C 1
ATOM 5122 O O . ALA B 1 287 ? 2.383 2.688 4.262 1 98.75 287 ALA B O 1
ATOM 5123 N N . VAL B 1 288 ? 0.274 3.43 4.008 1 98.88 288 VAL B N 1
ATOM 5124 C CA . VAL B 1 288 ? 0.37 4.398 5.094 1 98.88 288 VAL B CA 1
ATOM 5125 C C . VAL B 1 288 ? 0.578 3.672 6.418 1 98.88 288 VAL B C 1
ATOM 5127 O O . VAL B 1 288 ? 1.487 4.004 7.18 1 98.88 288 VAL B O 1
ATOM 5130 N N . VAL B 1 289 ? -0.203 2.646 6.684 1 98.75 289 VAL B N 1
ATOM 5131 C CA . VAL B 1 289 ? -0.144 1.894 7.93 1 98.75 289 VAL B CA 1
ATOM 5132 C C . VAL B 1 289 ? 1.242 1.275 8.094 1 98.75 289 VAL B C 1
ATOM 5134 O O . VAL B 1 289 ? 1.88 1.434 9.141 1 98.75 289 VAL B O 1
ATOM 5137 N N . GLU B 1 290 ? 1.732 0.641 7.051 1 98.12 290 GLU B N 1
ATOM 5138 C CA . GLU B 1 290 ? 3.035 -0.016 7.105 1 98.12 290 GLU B CA 1
ATOM 5139 C C . GLU B 1 290 ? 4.156 0.998 7.312 1 98.12 290 GLU B C 1
ATOM 5141 O O . GLU B 1 290 ? 5.094 0.749 8.07 1 98.12 290 GLU B O 1
ATOM 5146 N N . SER B 1 291 ? 4.102 2.131 6.652 1 98.38 291 SER B N 1
ATOM 5147 C CA . SER B 1 291 ? 5.152 3.139 6.762 1 98.38 291 SER B CA 1
ATOM 5148 C C . SER B 1 291 ? 5.207 3.729 8.172 1 98.38 291 SER B C 1
ATOM 5150 O O . SER B 1 291 ? 6.289 3.953 8.711 1 98.38 291 SER B O 1
ATOM 5152 N N . LEU B 1 292 ? 4.027 3.951 8.773 1 98.5 292 LEU B N 1
ATOM 5153 C CA . LEU B 1 292 ? 3.982 4.531 10.117 1 98.5 292 LEU B CA 1
ATOM 5154 C C . LEU B 1 292 ? 4.465 3.531 11.156 1 98.5 292 LEU B C 1
ATOM 5156 O O . LEU B 1 292 ? 5.18 3.9 12.094 1 98.5 292 LEU B O 1
ATOM 5160 N N . ARG B 1 293 ? 4.082 2.264 11.016 1 97.88 293 ARG B N 1
ATOM 5161 C CA . ARG B 1 293 ? 4.543 1.229 11.93 1 97.88 293 ARG B CA 1
ATOM 5162 C C . ARG B 1 293 ? 6.059 1.074 11.867 1 97.88 293 ARG B C 1
ATOM 5164 O O . ARG B 1 293 ? 6.734 1.033 12.898 1 97.88 293 ARG B O 1
ATOM 5171 N N . THR B 1 294 ? 6.59 1.017 10.664 1 97.75 294 THR B N 1
ATOM 5172 C CA . THR B 1 294 ? 8.023 0.846 10.445 1 97.75 294 THR B CA 1
ATOM 5173 C C . THR B 1 294 ? 8.797 2.033 11.008 1 97.75 294 THR B C 1
ATOM 5175 O O . THR B 1 294 ? 9.82 1.853 11.68 1 97.75 294 THR B O 1
ATOM 5178 N N . GLN B 1 295 ? 8.344 3.223 10.758 1 97.81 295 GLN B N 1
ATOM 5179 C CA . GLN B 1 295 ? 9.016 4.414 11.266 1 97.81 295 GLN B CA 1
ATOM 5180 C C . GLN B 1 295 ? 8.984 4.465 12.789 1 97.81 295 GLN B C 1
ATOM 5182 O O . GLN B 1 295 ? 9.984 4.816 13.422 1 97.81 295 GLN B O 1
ATOM 5187 N N . TRP B 1 296 ? 7.801 4.156 13.367 1 98 296 TRP B N 1
ATOM 5188 C CA . TRP B 1 296 ? 7.66 4.188 14.82 1 98 296 TRP B CA 1
ATOM 5189 C C . TRP B 1 296 ? 8.656 3.248 15.484 1 98 296 TRP B C 1
ATOM 5191 O O . TRP B 1 296 ? 9.297 3.611 16.484 1 98 296 TRP B O 1
ATOM 5201 N N . GLU B 1 297 ? 8.844 2.078 14.906 1 97.62 297 GLU B N 1
ATOM 5202 C CA . GLU B 1 297 ? 9.805 1.108 15.422 1 97.62 297 GLU B CA 1
ATOM 5203 C C . GLU B 1 297 ? 11.234 1.593 15.227 1 97.62 297 GLU B C 1
ATOM 5205 O O . GLU B 1 297 ? 12.078 1.442 16.109 1 97.62 297 GLU B O 1
ATOM 5210 N N . ALA B 1 298 ? 11.492 2.174 14.133 1 97.62 298 ALA B N 1
ATOM 5211 C CA . ALA B 1 298 ? 12.836 2.627 13.805 1 97.62 298 ALA B CA 1
ATOM 5212 C C . ALA B 1 298 ? 13.266 3.783 14.703 1 97.62 298 ALA B C 1
ATOM 5214 O O . ALA B 1 298 ? 14.461 4.043 14.859 1 97.62 298 ALA B O 1
ATOM 5215 N N . LEU B 1 299 ? 12.289 4.445 15.258 1 96.94 299 LEU B N 1
ATOM 5216 C CA . LEU B 1 299 ? 12.57 5.609 16.094 1 96.94 299 LEU B CA 1
ATOM 5217 C C . LEU B 1 299 ? 12.883 5.191 17.516 1 96.94 299 LEU B C 1
ATOM 5219 O O . LEU B 1 299 ? 13.094 6.043 18.391 1 96.94 299 LEU B O 1
ATOM 5223 N N . ASP B 1 300 ? 12.906 3.869 17.766 1 96.19 300 ASP B N 1
ATOM 5224 C CA . ASP B 1 300 ? 13.336 3.389 19.078 1 96.19 300 ASP B CA 1
ATOM 5225 C C . ASP B 1 300 ? 14.789 3.75 19.344 1 96.19 300 ASP B C 1
ATOM 5227 O O . ASP B 1 300 ? 15.703 3.182 18.734 1 96.19 300 ASP B O 1
ATOM 5231 N N . HIS B 1 301 ? 15.039 4.723 20.156 1 93.19 301 HIS B N 1
ATOM 5232 C CA . HIS B 1 301 ? 16.344 5.176 20.641 1 93.19 301 HIS B CA 1
ATOM 5233 C C . HIS B 1 301 ? 17.109 5.891 19.531 1 93.19 301 HIS B C 1
ATOM 5235 O O . HIS B 1 301 ? 18.344 5.98 19.594 1 93.19 301 HIS B O 1
ATOM 5241 N N . LYS B 1 302 ? 16.422 6.301 18.484 1 94.69 302 LYS B N 1
ATOM 5242 C CA . LYS B 1 302 ? 17.047 7.094 17.438 1 94.69 302 LYS B CA 1
ATOM 5243 C C . LYS B 1 302 ? 16.188 8.305 17.078 1 94.69 302 LYS B C 1
ATOM 5245 O O . LYS B 1 302 ? 14.969 8.266 17.234 1 94.69 302 LYS B O 1
ATOM 5250 N N . ARG B 1 303 ? 16.859 9.359 16.609 1 94.69 303 ARG B N 1
ATOM 5251 C CA . ARG B 1 303 ? 16.172 10.5 16.031 1 94.69 303 ARG B CA 1
ATOM 5252 C C . ARG B 1 303 ? 15.875 10.273 14.547 1 94.69 303 ARG B C 1
ATOM 5254 O O . ARG B 1 303 ? 16.578 9.508 13.883 1 94.69 303 ARG B O 1
ATOM 5261 N N . PHE B 1 304 ? 14.891 10.938 14.094 1 96.5 304 PHE B N 1
ATOM 5262 C CA . PHE B 1 304 ? 14.445 10.773 12.711 1 96.5 304 PHE B CA 1
ATOM 5263 C C . PHE B 1 304 ? 15.586 11.055 11.742 1 96.5 304 PHE B C 1
ATOM 5265 O O . PHE B 1 304 ? 15.781 10.312 10.773 1 96.5 304 PHE B O 1
ATOM 5272 N N . ALA B 1 305 ? 16.391 12.07 11.984 1 94.5 305 ALA B N 1
ATOM 5273 C CA . ALA B 1 305 ? 17.469 12.492 11.086 1 94.5 305 ALA B CA 1
ATOM 5274 C C . ALA B 1 305 ? 18.562 11.43 11 1 94.5 305 ALA B C 1
ATOM 5276 O O . ALA B 1 305 ? 19.391 11.461 10.094 1 94.5 305 ALA B O 1
ATOM 5277 N N . GLU B 1 306 ? 18.594 10.492 11.961 1 96.38 306 GLU B N 1
ATOM 5278 C CA . GLU B 1 306 ? 19.609 9.453 12.023 1 96.38 306 GLU B CA 1
ATOM 5279 C C . GLU B 1 306 ? 19.203 8.234 11.203 1 96.38 306 GLU B C 1
ATOM 5281 O O . GLU B 1 306 ? 20.016 7.352 10.945 1 96.38 306 GLU B O 1
ATOM 5286 N N . LEU B 1 307 ? 17.984 8.164 10.836 1 97.56 307 LEU B N 1
ATOM 5287 C CA . LEU B 1 307 ? 17.5 7 10.094 1 97.56 307 LEU B CA 1
ATOM 5288 C C . LEU B 1 307 ? 18.047 6.996 8.672 1 97.56 307 LEU B C 1
ATOM 5290 O O . LEU B 1 307 ? 18.344 8.055 8.117 1 97.56 307 LEU B O 1
ATOM 5294 N N . PRO B 1 308 ? 18.141 5.742 8.047 1 97.06 308 PRO B N 1
ATOM 5295 C CA . PRO B 1 308 ? 18.562 5.66 6.648 1 97.06 308 PRO B CA 1
ATOM 5296 C C . PRO B 1 308 ? 17.609 6.406 5.707 1 97.06 308 PRO B C 1
ATOM 5298 O O . PRO B 1 308 ? 16.406 6.48 5.965 1 97.06 308 PRO B O 1
ATOM 5301 N N . ALA B 1 309 ? 18.141 6.926 4.602 1 97.25 309 ALA B N 1
ATOM 5302 C CA . ALA B 1 309 ? 17.391 7.73 3.635 1 97.25 309 ALA B CA 1
ATOM 5303 C C . ALA B 1 309 ? 16.156 6.992 3.146 1 97.25 309 ALA B C 1
ATOM 5305 O O . ALA B 1 309 ? 15.078 7.594 3.01 1 97.25 309 ALA B O 1
ATOM 5306 N N . ASP B 1 310 ? 16.25 5.699 2.922 1 97.19 310 ASP B N 1
ATOM 5307 C CA . ASP B 1 310 ? 15.141 4.914 2.383 1 97.19 310 ASP B CA 1
ATOM 5308 C C . ASP B 1 310 ? 13.961 4.883 3.357 1 97.19 310 ASP B C 1
ATOM 5310 O O . ASP B 1 310 ? 12.805 4.801 2.941 1 97.19 310 ASP B O 1
ATOM 5314 N N . LEU B 1 311 ? 14.281 4.898 4.656 1 97.69 311 LEU B N 1
ATOM 5315 C CA . LEU B 1 311 ? 13.219 4.91 5.656 1 97.69 311 LEU B CA 1
ATOM 5316 C C . LEU B 1 311 ? 12.609 6.297 5.781 1 97.69 311 LEU B C 1
ATOM 5318 O O . LEU B 1 311 ? 11.398 6.43 5.992 1 97.69 311 LEU B O 1
ATOM 5322 N N . ARG B 1 312 ? 13.406 7.336 5.598 1 97.88 312 ARG B N 1
ATOM 5323 C CA . ARG B 1 312 ? 12.969 8.711 5.828 1 97.88 312 ARG B CA 1
ATOM 5324 C C . ARG B 1 312 ? 12.016 9.172 4.73 1 97.88 312 ARG B C 1
ATOM 5326 O O . ARG B 1 312 ? 11.203 10.07 4.945 1 97.88 312 ARG B O 1
ATOM 5333 N N . ILE B 1 313 ? 12.039 8.508 3.521 1 98.56 313 ILE B N 1
ATOM 5334 C CA . ILE B 1 313 ? 11.18 8.977 2.436 1 98.56 313 ILE B CA 1
ATOM 5335 C C . ILE B 1 313 ? 9.867 8.203 2.447 1 98.56 313 ILE B C 1
ATOM 5337 O O . ILE B 1 313 ? 8.938 8.539 1.709 1 98.56 313 ILE B O 1
ATOM 5341 N N . GLN B 1 314 ? 9.695 7.184 3.277 1 98.44 314 GLN B N 1
ATOM 5342 C CA . GLN B 1 314 ? 8.555 6.281 3.184 1 98.44 314 GLN B CA 1
ATOM 5343 C C . GLN B 1 314 ? 7.258 6.988 3.576 1 98.44 314 GLN B C 1
ATOM 5345 O O . GLN B 1 314 ? 6.277 6.961 2.832 1 98.44 314 GLN B O 1
ATOM 5350 N N . THR B 1 315 ? 7.223 7.668 4.742 1 98 315 THR B N 1
ATOM 5351 C CA . THR B 1 315 ? 5.988 8.289 5.207 1 98 315 THR B CA 1
ATOM 5352 C C . THR B 1 315 ? 5.605 9.469 4.312 1 98 315 THR B C 1
ATOM 5354 O O . THR B 1 315 ? 4.422 9.703 4.055 1 98 315 THR B O 1
ATOM 5357 N N . LEU B 1 316 ? 6.625 10.172 3.805 1 98.06 316 LEU B N 1
ATOM 5358 C CA . LEU B 1 316 ? 6.398 11.281 2.889 1 98.06 316 LEU B CA 1
ATOM 5359 C C . LEU B 1 316 ? 5.691 10.805 1.624 1 98.06 316 LEU B C 1
ATOM 5361 O O . LEU B 1 316 ? 4.656 11.359 1.24 1 98.06 316 LEU B O 1
ATOM 5365 N N . LEU B 1 317 ? 6.176 9.758 1.052 1 98.81 317 LEU B N 1
ATOM 5366 C CA . LEU B 1 317 ? 5.695 9.312 -0.252 1 98.81 317 LEU B CA 1
ATOM 5367 C C . LEU B 1 317 ? 4.363 8.586 -0.123 1 98.81 317 LEU B C 1
ATOM 5369 O O . LEU B 1 317 ? 3.488 8.727 -0.981 1 98.81 317 LEU B O 1
ATOM 5373 N N . THR B 1 318 ? 4.168 7.777 0.919 1 98.81 318 THR B N 1
ATOM 5374 C CA . THR B 1 318 ? 2.902 7.078 1.101 1 98.81 318 THR B CA 1
ATOM 5375 C C . THR B 1 318 ? 1.778 8.062 1.405 1 98.81 318 THR B C 1
ATOM 5377 O O . THR B 1 318 ? 0.634 7.859 0.996 1 98.81 318 THR B O 1
ATOM 5380 N N . ARG B 1 319 ? 2.102 9.141 2.104 1 98.69 319 ARG B N 1
ATOM 5381 C CA . ARG B 1 319 ? 1.139 10.203 2.354 1 98.69 319 ARG B CA 1
ATOM 5382 C C . ARG B 1 319 ? 0.716 10.875 1.051 1 98.69 319 ARG B C 1
ATOM 5384 O O . ARG B 1 319 ? -0.478 11.039 0.79 1 98.69 319 ARG B O 1
ATOM 5391 N N . THR B 1 320 ? 1.719 11.258 0.259 1 98.81 320 THR B N 1
ATOM 5392 C CA . THR B 1 320 ? 1.434 11.906 -1.017 1 98.81 320 THR B CA 1
ATOM 5393 C C . THR B 1 320 ? 0.557 11.008 -1.892 1 98.81 320 THR B C 1
ATOM 5395 O O . THR B 1 320 ? -0.428 11.477 -2.469 1 98.81 320 THR B O 1
ATOM 5398 N N . HIS B 1 321 ? 0.888 9.742 -1.9 1 98.88 321 HIS B N 1
ATOM 5399 C CA . HIS B 1 321 ? 0.098 8.781 -2.664 1 98.88 321 HIS B CA 1
ATOM 5400 C C . HIS B 1 321 ? -1.333 8.711 -2.143 1 98.88 321 HIS B C 1
ATOM 5402 O O . HIS B 1 321 ? -2.281 8.641 -2.928 1 98.88 321 HIS B O 1
ATOM 5408 N N . ALA B 1 322 ? -1.522 8.672 -0.852 1 98.88 322 ALA B N 1
ATOM 5409 C CA . ALA B 1 322 ? -2.846 8.523 -0.253 1 98.88 322 ALA B CA 1
ATOM 5410 C C . ALA B 1 322 ? -3.762 9.672 -0.647 1 98.88 322 ALA B C 1
ATOM 5412 O O . ALA B 1 322 ? -4.914 9.461 -1.023 1 98.88 322 ALA B O 1
ATOM 5413 N N . TYR B 1 323 ? -3.232 10.938 -0.596 1 98.75 323 TYR B N 1
ATOM 5414 C CA . TYR B 1 323 ? -4.023 12.086 -1.009 1 98.75 323 TYR B CA 1
ATOM 5415 C C . TYR B 1 323 ? -4.496 11.938 -2.449 1 98.75 323 TYR B C 1
ATOM 5417 O O . TYR B 1 323 ? -5.691 12.062 -2.734 1 98.75 323 TYR B O 1
ATOM 5425 N N . ARG B 1 324 ? -3.629 11.602 -3.312 1 98.75 324 ARG B N 1
ATOM 5426 C CA . ARG B 1 324 ? -3.914 11.523 -4.742 1 98.75 324 ARG B CA 1
ATOM 5427 C C . ARG B 1 324 ? -4.84 10.359 -5.055 1 98.75 324 ARG B C 1
ATOM 5429 O O . ARG B 1 324 ? -5.773 10.492 -5.848 1 98.75 324 ARG B O 1
ATOM 5436 N N . ALA B 1 325 ? -4.578 9.227 -4.43 1 98.81 325 ALA B N 1
ATOM 5437 C CA . ALA B 1 325 ? -5.398 8.039 -4.648 1 98.81 325 ALA B CA 1
ATOM 5438 C C . ALA B 1 325 ? -6.84 8.273 -4.203 1 98.81 325 ALA B C 1
ATOM 5440 O O . ALA B 1 325 ? -7.781 7.902 -4.902 1 98.81 325 ALA B O 1
ATOM 5441 N N . CYS B 1 326 ? -7.031 8.883 -3.055 1 98.88 326 CYS B N 1
ATOM 5442 C CA . CYS B 1 326 ? -8.367 9.086 -2.508 1 98.88 326 CYS B CA 1
ATOM 5443 C C . CYS B 1 326 ? -9.188 10.016 -3.395 1 98.88 326 CYS B C 1
ATOM 5445 O O . CYS B 1 326 ? -10.383 9.805 -3.584 1 98.88 326 CYS B O 1
ATOM 5447 N N . ARG B 1 327 ? -8.539 11.023 -3.961 1 98.75 327 ARG B N 1
ATOM 5448 C CA . ARG B 1 327 ? -9.234 11.875 -4.926 1 98.75 327 ARG B CA 1
ATOM 5449 C C . ARG B 1 327 ? -9.664 11.078 -6.152 1 98.75 327 ARG B C 1
ATOM 5451 O O . ARG B 1 327 ? -10.789 11.219 -6.625 1 98.75 327 ARG B O 1
ATOM 5458 N N . ARG B 1 328 ? -8.758 10.188 -6.707 1 98.69 328 ARG B N 1
ATOM 5459 C CA . ARG B 1 328 ? -9.078 9.367 -7.875 1 98.69 328 ARG B CA 1
ATOM 5460 C C . ARG B 1 328 ? -10.234 8.422 -7.578 1 98.69 328 ARG B C 1
ATOM 5462 O O . ARG B 1 328 ? -11.109 8.219 -8.422 1 98.69 328 ARG B O 1
ATOM 5469 N N . ILE B 1 329 ? -10.227 7.852 -6.402 1 98.88 329 ILE B N 1
ATOM 5470 C CA . ILE B 1 329 ? -11.266 6.91 -5.992 1 98.88 329 ILE B CA 1
ATOM 5471 C C . ILE B 1 329 ? -12.625 7.602 -6.023 1 98.88 329 ILE B C 1
ATOM 5473 O O . ILE B 1 329 ? -13.562 7.109 -6.652 1 98.88 329 ILE B O 1
ATOM 5477 N N . VAL B 1 330 ? -12.734 8.781 -5.348 1 98.81 330 VAL B N 1
ATOM 5478 C CA . VAL B 1 330 ? -14.016 9.461 -5.234 1 98.81 330 VAL B CA 1
ATOM 5479 C C . VAL B 1 330 ? -14.484 9.914 -6.617 1 98.81 330 VAL B C 1
ATOM 5481 O O . VAL B 1 330 ? -15.656 9.75 -6.973 1 98.81 330 VAL B O 1
ATOM 5484 N N . ALA B 1 331 ? -13.555 10.438 -7.422 1 98.69 331 ALA B N 1
ATOM 5485 C CA . ALA B 1 331 ? -13.898 10.852 -8.781 1 98.69 331 ALA B CA 1
ATOM 5486 C C . ALA B 1 331 ? -14.422 9.664 -9.594 1 98.69 331 ALA B C 1
ATOM 5488 O O . ALA B 1 331 ? -15.414 9.789 -10.312 1 98.69 331 ALA B O 1
ATOM 5489 N N . ARG B 1 332 ? -13.719 8.508 -9.523 1 98.62 332 ARG B N 1
ATOM 5490 C CA . ARG B 1 332 ? -14.086 7.309 -10.266 1 98.62 332 ARG B CA 1
ATOM 5491 C C . ARG B 1 332 ? -15.445 6.785 -9.82 1 98.62 332 ARG B C 1
ATOM 5493 O O . ARG B 1 332 ? -16.234 6.309 -10.648 1 98.62 332 ARG B O 1
ATOM 5500 N N . LEU B 1 333 ? -15.75 6.859 -8.531 1 98.56 333 LEU B N 1
ATOM 5501 C CA . LEU B 1 333 ? -17.047 6.469 -8 1 98.56 333 LEU B CA 1
ATOM 5502 C C . LEU B 1 333 ? -18.156 7.383 -8.523 1 98.56 333 LEU B C 1
ATOM 5504 O O . LEU B 1 333 ? -19.25 6.93 -8.82 1 98.56 333 LEU B O 1
ATOM 5508 N N . CYS B 1 334 ? -17.859 8.711 -8.633 1 97.81 334 CYS B N 1
ATOM 5509 C CA . CYS B 1 334 ? -18.812 9.641 -9.219 1 97.81 334 CYS B CA 1
ATOM 5510 C C . CYS B 1 334 ? -19.109 9.266 -10.664 1 97.81 334 CYS B C 1
ATOM 5512 O O . CYS B 1 334 ? -20.266 9.328 -11.102 1 97.81 334 CYS B O 1
ATOM 5514 N N . GLU B 1 335 ? -18.109 8.844 -11.391 1 96.81 335 GLU B N 1
ATOM 5515 C CA . GLU B 1 335 ? -18.297 8.398 -12.773 1 96.81 335 GLU B CA 1
ATOM 5516 C C . GLU B 1 335 ? -19.234 7.188 -12.828 1 96.81 335 GLU B C 1
ATOM 5518 O O . GLU B 1 335 ? -20.062 7.078 -13.734 1 96.81 335 GLU B O 1
ATOM 5523 N N . LEU B 1 336 ? -19.031 6.277 -11.891 1 96.44 336 LEU B N 1
ATOM 5524 C CA . LEU B 1 336 ? -19.859 5.078 -11.852 1 96.44 336 LEU B CA 1
ATOM 5525 C C . LEU B 1 336 ? -21.312 5.43 -11.555 1 96.44 336 LEU B C 1
ATOM 5527 O O . LEU B 1 336 ? -22.234 4.934 -12.219 1 96.44 336 LEU B O 1
ATOM 5531 N N . VAL B 1 337 ? -21.531 6.316 -10.555 1 95.06 337 VAL B N 1
ATOM 5532 C CA . VAL B 1 337 ? -22.875 6.672 -10.102 1 95.06 337 VAL B CA 1
ATOM 5533 C C . VAL B 1 337 ? -23.547 7.578 -11.125 1 95.06 337 VAL B C 1
ATOM 5535 O O . VAL B 1 337 ? -24.766 7.508 -11.328 1 95.06 337 VAL B O 1
ATOM 5538 N N . GLY B 1 338 ? -22.734 8.453 -11.836 1 92.5 338 GLY B N 1
ATOM 5539 C CA . GLY B 1 338 ? -23.266 9.328 -12.867 1 92.5 338 GLY B CA 1
ATOM 5540 C C . GLY B 1 338 ? -23.844 10.617 -12.328 1 92.5 338 GLY B C 1
ATOM 5541 O O . GLY B 1 338 ? -23.391 11.125 -11.305 1 92.5 338 GLY B O 1
ATOM 5542 N N . THR B 1 339 ? -24.766 11.109 -12.969 1 91.38 339 THR B N 1
ATOM 5543 C CA . THR B 1 339 ? -25.281 12.453 -12.758 1 91.38 339 THR B CA 1
ATOM 5544 C C . THR B 1 339 ? -25.859 12.602 -11.352 1 91.38 339 THR B C 1
ATOM 5546 O O . THR B 1 339 ? -25.828 13.68 -10.766 1 91.38 339 THR B O 1
ATOM 5549 N N . ALA B 1 340 ? -26.266 11.555 -10.781 1 89.62 340 ALA B N 1
ATOM 5550 C CA . ALA B 1 340 ? -26.844 11.602 -9.43 1 89.62 340 ALA B CA 1
ATOM 5551 C C . ALA B 1 340 ? -25.797 12.055 -8.414 1 89.62 340 ALA B C 1
ATOM 5553 O O . ALA B 1 340 ? -26.141 12.547 -7.34 1 89.62 340 ALA B O 1
ATOM 5554 N N . SER B 1 341 ? -24.531 11.906 -8.758 1 92.69 341 SER B N 1
ATOM 5555 C CA . SER B 1 341 ? -23.438 12.211 -7.828 1 92.69 341 SER B CA 1
ATOM 5556 C C . SER B 1 341 ? -23.25 13.719 -7.688 1 92.69 341 SER B C 1
ATOM 5558 O O . SER B 1 341 ? -22.625 14.18 -6.727 1 92.69 341 SER B O 1
ATOM 5560 N N . VAL B 1 342 ? -23.812 14.547 -8.57 1 90.19 342 VAL B N 1
ATOM 5561 C CA . VAL B 1 342 ? -23.422 15.953 -8.609 1 90.19 342 VAL B CA 1
ATOM 5562 C C . VAL B 1 342 ? -24.484 16.797 -7.914 1 90.19 342 VAL B C 1
ATOM 5564 O O . VAL B 1 342 ? -24.281 18 -7.695 1 90.19 342 VAL B O 1
ATOM 5567 N N . TYR B 1 343 ? -25.578 16.156 -7.574 1 89.44 343 TYR B N 1
ATOM 5568 C CA . TYR B 1 343 ? -26.625 16.906 -6.879 1 89.44 343 TYR B CA 1
ATOM 5569 C C . TYR B 1 343 ? -26.281 17.062 -5.402 1 89.44 343 TYR B C 1
ATOM 5571 O O . TYR B 1 343 ? -25.75 16.141 -4.777 1 89.44 343 TYR B O 1
ATOM 5579 N N . LYS B 1 344 ? -26.609 18.125 -4.852 1 83.38 344 LYS B N 1
ATOM 5580 C CA . LYS B 1 344 ? -26.172 18.547 -3.529 1 83.38 344 LYS B CA 1
ATOM 5581 C C . LYS B 1 344 ? -26.625 17.578 -2.451 1 83.38 344 LYS B C 1
ATOM 5583 O O . LYS B 1 344 ? -25.938 17.359 -1.459 1 83.38 344 LYS B O 1
ATOM 5588 N N . PRO B 1 345 ? -27.672 16.922 -2.637 1 83.62 345 PRO B N 1
ATOM 5589 C CA . PRO B 1 345 ? -28 15.961 -1.582 1 83.62 345 PRO B CA 1
ATOM 5590 C C . PRO B 1 345 ? -27.062 14.758 -1.555 1 83.62 345 PRO B C 1
ATOM 5592 O O . PRO B 1 345 ? -27 14.039 -0.555 1 83.62 345 PRO B O 1
ATOM 5595 N N . SER B 1 346 ? -26.328 14.578 -2.582 1 91.31 346 SER B N 1
ATOM 5596 C CA . SER B 1 346 ? -25.406 13.445 -2.625 1 91.31 346 SER B CA 1
ATOM 5597 C C . SER B 1 346 ? -24.125 13.742 -1.852 1 91.31 346 SER B C 1
ATOM 5599 O O . SER B 1 346 ? -23.469 14.75 -2.1 1 91.31 346 SER B O 1
ATOM 5601 N N . PRO B 1 347 ? -23.781 12.883 -0.972 1 96.69 347 PRO B N 1
ATOM 5602 C CA . PRO B 1 347 ? -22.516 13.109 -0.266 1 96.69 347 PRO B CA 1
ATOM 5603 C C . PRO B 1 347 ? -21.297 12.992 -1.181 1 96.69 347 PRO B C 1
ATOM 5605 O O . PRO B 1 347 ? -20.219 13.469 -0.835 1 96.69 347 PRO B O 1
ATOM 5608 N N . LEU B 1 348 ? -21.469 12.375 -2.387 1 97.62 348 LEU B N 1
ATOM 5609 C CA . LEU B 1 348 ? -20.375 12.234 -3.336 1 97.62 348 LEU B CA 1
ATOM 5610 C C . LEU B 1 348 ? -19.891 13.602 -3.812 1 97.62 348 LEU B C 1
ATOM 5612 O O . LEU B 1 348 ? -18.703 13.789 -4.078 1 97.62 348 LEU B O 1
ATOM 5616 N N . ASP B 1 349 ? -20.859 14.516 -3.879 1 96.38 349 ASP B N 1
ATOM 5617 C CA . ASP B 1 349 ? -20.484 15.875 -4.27 1 96.38 349 ASP B CA 1
ATOM 5618 C C . ASP B 1 349 ? -19.516 16.484 -3.258 1 96.38 349 ASP B C 1
ATOM 5620 O O . ASP B 1 349 ? -18.484 17.047 -3.639 1 96.38 349 ASP B O 1
ATOM 5624 N N . VAL B 1 350 ? -19.859 16.391 -1.988 1 97 350 VAL B N 1
ATOM 5625 C CA . VAL B 1 350 ? -19.031 16.953 -0.923 1 97 350 VAL B CA 1
ATOM 5626 C C . VAL B 1 350 ? -17.672 16.266 -0.893 1 97 350 VAL B C 1
ATOM 5628 O O . VAL B 1 350 ? -16.641 16.922 -0.816 1 97 350 VAL B O 1
ATOM 5631 N N . TRP B 1 351 ? -17.656 14.914 -0.96 1 98.5 351 TRP B N 1
ATOM 5632 C CA . TRP B 1 351 ? -16.406 14.172 -0.894 1 98.5 351 TRP B CA 1
ATOM 5633 C C . TRP B 1 351 ? -15.508 14.508 -2.076 1 98.5 351 TRP B C 1
ATOM 5635 O O . TRP B 1 351 ? -14.289 14.602 -1.93 1 98.5 351 TRP B O 1
ATOM 5645 N N . LEU B 1 352 ? -16.078 14.664 -3.297 1 98.12 352 LEU B N 1
ATOM 5646 C CA . LEU B 1 352 ? -15.281 15.023 -4.461 1 98.12 352 LEU B CA 1
ATOM 5647 C C . LEU B 1 352 ? -14.656 16.406 -4.285 1 98.12 352 LEU B C 1
ATOM 5649 O O . LEU B 1 352 ? -13.469 16.594 -4.547 1 98.12 352 LEU B O 1
ATOM 5653 N N . ARG B 1 353 ? -15.461 17.344 -3.844 1 97.56 353 ARG B N 1
ATOM 5654 C CA . ARG B 1 353 ? -14.945 18.688 -3.621 1 97.56 353 ARG B CA 1
ATOM 5655 C C . ARG B 1 353 ? -13.875 18.688 -2.531 1 97.56 353 ARG B C 1
ATOM 5657 O O . ARG B 1 353 ? -12.836 19.328 -2.684 1 97.56 353 ARG B O 1
ATOM 5664 N N . ASP B 1 354 ? -14.109 17.984 -1.442 1 98.44 354 ASP B N 1
ATOM 5665 C CA . ASP B 1 354 ? -13.18 17.953 -0.318 1 98.44 354 ASP B CA 1
ATOM 5666 C C . ASP B 1 354 ? -11.852 17.312 -0.72 1 98.44 354 ASP B C 1
ATOM 5668 O O . ASP B 1 354 ? -10.781 17.859 -0.438 1 98.44 354 ASP B O 1
ATOM 5672 N N . THR B 1 355 ? -11.898 16.141 -1.385 1 98.5 355 THR B N 1
ATOM 5673 C CA . THR B 1 355 ? -10.672 15.453 -1.767 1 98.5 355 THR B CA 1
ATOM 5674 C C . THR B 1 355 ? -9.914 16.234 -2.83 1 98.5 355 THR B C 1
ATOM 5676 O O . THR B 1 355 ? -8.688 16.234 -2.852 1 98.5 355 THR B O 1
ATOM 5679 N N . SER B 1 356 ? -10.633 16.922 -3.711 1 97.94 356 SER B N 1
ATOM 5680 C CA . SER B 1 356 ? -9.984 17.781 -4.691 1 97.94 356 SER B CA 1
ATOM 5681 C C . SER B 1 356 ? -9.273 18.953 -4.016 1 97.94 356 SER B C 1
ATOM 5683 O O . SER B 1 356 ? -8.141 19.281 -4.379 1 97.94 356 SER B O 1
ATOM 5685 N N . THR B 1 357 ? -9.93 19.531 -3.033 1 97.88 357 THR B N 1
ATOM 5686 C CA . THR B 1 357 ? -9.344 20.641 -2.297 1 97.88 357 THR B CA 1
ATOM 5687 C C . THR B 1 357 ? -8.125 20.188 -1.502 1 97.88 357 THR B C 1
ATOM 5689 O O . THR B 1 357 ? -7.09 20.844 -1.507 1 97.88 357 THR B O 1
ATOM 5692 N N . MET B 1 358 ? -8.172 19.016 -0.874 1 96.25 358 MET B N 1
ATOM 5693 C CA . MET B 1 358 ? -7.082 18.516 -0.049 1 96.25 358 MET B CA 1
ATOM 5694 C C . MET B 1 358 ? -5.844 18.234 -0.896 1 96.25 358 MET B C 1
ATOM 5696 O O . MET B 1 358 ? -4.715 18.406 -0.427 1 96.25 358 MET B O 1
ATOM 5700 N N . THR B 1 359 ? -6.016 17.859 -2.18 1 96.75 359 THR B N 1
ATOM 5701 C CA . THR B 1 359 ? -4.887 17.5 -3.031 1 96.75 359 THR B CA 1
ATOM 5702 C C . THR B 1 359 ? -4.141 18.75 -3.496 1 96.75 359 THR B C 1
ATOM 5704 O O . THR B 1 359 ? -3.053 18.656 -4.062 1 96.75 359 THR B O 1
ATOM 5707 N N . THR B 1 360 ? -4.727 19.969 -3.225 1 95.5 360 THR B N 1
ATOM 5708 C CA . THR B 1 360 ? -4.004 21.203 -3.506 1 95.5 360 THR B CA 1
ATOM 5709 C C . THR B 1 360 ? -3.059 21.547 -2.359 1 95.5 360 THR B C 1
ATOM 5711 O O . THR B 1 360 ? -2.217 22.438 -2.492 1 95.5 360 THR B O 1
ATOM 5714 N N . HIS B 1 361 ? -3.197 20.875 -1.25 1 94.81 361 HIS B N 1
ATOM 5715 C CA . HIS B 1 361 ? -2.266 21.031 -0.139 1 94.81 361 HIS B CA 1
ATOM 5716 C C . HIS B 1 361 ? -0.86 20.594 -0.531 1 94.81 361 HIS B C 1
ATOM 5718 O O . HIS B 1 361 ? -0.693 19.609 -1.262 1 94.81 361 HIS B O 1
ATOM 5724 N N . LEU B 1 362 ? 0.136 21.266 -0.052 1 93.12 362 LEU B N 1
ATOM 5725 C CA . LEU B 1 362 ? 1.542 21.062 -0.384 1 93.12 362 LEU B CA 1
ATOM 5726 C C . LEU B 1 362 ? 1.924 19.594 -0.273 1 93.12 362 LEU B C 1
ATOM 5728 O O . LEU B 1 362 ? 2.709 19.078 -1.079 1 93.12 362 LEU B O 1
ATOM 5732 N N . MET B 1 363 ? 1.34 18.844 0.72 1 93.69 363 MET B N 1
ATOM 5733 C CA . MET B 1 363 ? 1.706 17.453 1.026 1 93.69 363 MET B CA 1
ATOM 5734 C C . MET B 1 363 ? 1.338 16.531 -0.124 1 93.69 363 MET B C 1
ATOM 5736 O O . MET B 1 363 ? 1.812 15.391 -0.186 1 93.69 363 MET B O 1
ATOM 5740 N N . ALA B 1 364 ? 0.524 16.969 -1.049 1 95.62 364 ALA B N 1
ATOM 5741 C CA . ALA B 1 364 ? 0.089 16.141 -2.166 1 95.62 364 ALA B CA 1
ATOM 5742 C C . ALA B 1 364 ? 0.758 16.578 -3.467 1 95.62 364 ALA B C 1
ATOM 5744 O O . ALA B 1 364 ? 0.555 15.953 -4.516 1 95.62 364 ALA B O 1
ATOM 5745 N N . HIS B 1 365 ? 1.612 17.562 -3.463 1 94.69 365 HIS B N 1
ATOM 5746 C CA . HIS B 1 365 ? 2.145 18.188 -4.664 1 94.69 365 HIS B CA 1
ATOM 5747 C C . HIS B 1 365 ? 3.332 17.406 -5.219 1 94.69 365 HIS B C 1
ATOM 5749 O O . HIS B 1 365 ? 3.932 16.594 -4.508 1 94.69 365 HIS B O 1
ATOM 5755 N N . ASP B 1 366 ? 3.666 17.766 -6.445 1 96.62 366 ASP B N 1
ATOM 5756 C CA . ASP B 1 366 ? 4.84 17.234 -7.125 1 96.62 366 ASP B CA 1
ATOM 5757 C C . ASP B 1 366 ? 6.117 17.578 -6.363 1 96.62 366 ASP B C 1
ATOM 5759 O O . ASP B 1 366 ? 7.109 16.844 -6.445 1 96.62 366 ASP B O 1
ATOM 5763 N N . GLN B 1 367 ? 6 18.641 -5.57 1 96.88 367 GLN B N 1
ATOM 5764 C CA . GLN B 1 367 ? 7.141 19.062 -4.766 1 96.88 367 GLN B CA 1
ATOM 5765 C C . GLN B 1 367 ? 7.586 17.938 -3.82 1 96.88 367 GLN B C 1
ATOM 5767 O O . GLN B 1 367 ? 8.773 17.828 -3.506 1 96.88 367 GLN B O 1
ATOM 5772 N N . MET B 1 368 ? 6.652 17.156 -3.332 1 97.88 368 MET B N 1
ATOM 5773 C CA . MET B 1 368 ? 6.984 16.062 -2.422 1 97.88 368 MET B CA 1
ATOM 5774 C C . MET B 1 368 ? 7.754 14.961 -3.146 1 97.88 368 MET B C 1
ATOM 5776 O O . MET B 1 368 ? 8.68 14.375 -2.59 1 97.88 368 MET B O 1
ATOM 5780 N N . LEU B 1 369 ? 7.367 14.641 -4.41 1 98.5 369 LEU B N 1
ATOM 5781 C CA . LEU B 1 369 ? 8.086 13.656 -5.211 1 98.5 369 LEU B CA 1
ATOM 5782 C C . LEU B 1 369 ? 9.492 14.148 -5.539 1 98.5 369 LEU B C 1
ATOM 5784 O O . LEU B 1 369 ? 10.461 13.398 -5.414 1 98.5 369 LEU B O 1
ATOM 5788 N N . GLN B 1 370 ? 9.578 15.43 -5.93 1 98.56 370 GLN B N 1
ATOM 5789 C CA . GLN B 1 370 ? 10.875 16.047 -6.164 1 98.56 370 GLN B CA 1
ATOM 5790 C C . GLN B 1 370 ? 11.75 15.977 -4.918 1 98.56 370 GLN B C 1
ATOM 5792 O O . GLN B 1 370 ? 12.938 15.648 -5.004 1 98.56 370 GLN B O 1
ATOM 5797 N N . THR B 1 371 ? 11.219 16.297 -3.775 1 98.38 371 THR B N 1
ATOM 5798 C CA . THR B 1 371 ? 11.93 16.312 -2.502 1 98.38 371 THR B CA 1
ATOM 5799 C C . THR B 1 371 ? 12.547 14.945 -2.217 1 98.38 371 THR B C 1
ATOM 5801 O O . THR B 1 371 ? 13.719 14.844 -1.866 1 98.38 371 THR B O 1
ATOM 5804 N N . ALA B 1 372 ? 11.781 13.891 -2.412 1 98.56 372 ALA B N 1
ATOM 5805 C CA . ALA B 1 372 ? 12.273 12.531 -2.168 1 98.56 372 ALA B CA 1
ATOM 5806 C C . ALA B 1 372 ? 13.375 12.164 -3.154 1 98.56 372 ALA B C 1
ATOM 5808 O O . ALA B 1 372 ? 14.422 11.641 -2.76 1 98.56 372 ALA B O 1
ATOM 5809 N N . GLY B 1 373 ? 13.141 12.414 -4.453 1 98.56 373 GLY B N 1
ATOM 5810 C CA . GLY B 1 373 ? 14.141 12.109 -5.465 1 98.56 373 GLY B CA 1
ATOM 5811 C C . GLY B 1 373 ? 15.438 12.867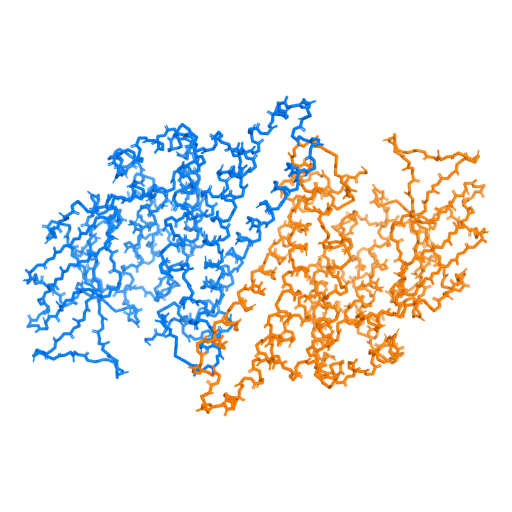 -5.266 1 98.56 373 GLY B C 1
ATOM 5812 O O . GLY B 1 373 ? 16.531 12.297 -5.371 1 98.56 373 GLY B O 1
ATOM 5813 N N . ALA B 1 374 ? 15.312 14.156 -4.945 1 98.06 374 ALA B N 1
ATOM 5814 C CA . ALA B 1 374 ? 16.484 14.977 -4.688 1 98.06 374 ALA B CA 1
ATOM 5815 C C . ALA B 1 374 ? 17.281 14.445 -3.498 1 98.06 374 ALA B C 1
ATOM 5817 O O . ALA B 1 374 ? 18.516 14.359 -3.553 1 98.06 374 ALA B O 1
ATOM 5818 N N . PHE B 1 375 ? 16.625 14.109 -2.484 1 97.88 375 PHE B N 1
ATOM 5819 C CA . PHE B 1 375 ? 17.25 13.578 -1.279 1 97.88 375 PHE B CA 1
ATOM 5820 C C . PHE B 1 375 ? 18.047 12.32 -1.6 1 97.88 375 PHE B C 1
ATOM 5822 O O . PHE B 1 375 ? 19.203 12.188 -1.168 1 97.88 375 PHE B O 1
ATOM 5829 N N . LEU B 1 376 ? 17.453 11.414 -2.404 1 97.75 376 LEU B N 1
ATOM 5830 C CA . LEU B 1 376 ? 18.078 10.141 -2.738 1 97.75 376 LEU B CA 1
ATOM 5831 C C . LEU B 1 376 ? 19.266 10.352 -3.666 1 97.75 376 LEU B C 1
ATOM 5833 O O . LEU B 1 376 ? 20.25 9.594 -3.613 1 97.75 376 LEU B O 1
ATOM 5837 N N . LEU B 1 377 ? 19.219 11.406 -4.496 1 97 377 LEU B N 1
ATOM 5838 C CA . LEU B 1 377 ? 20.25 11.641 -5.504 1 97 377 LEU B CA 1
ATOM 5839 C C . LEU B 1 377 ? 21.344 12.555 -4.961 1 97 377 LEU B C 1
ATOM 5841 O O . LEU B 1 377 ? 22.344 12.797 -5.633 1 97 377 LEU B O 1
ATOM 5845 N N . GLY B 1 378 ? 21.156 13.109 -3.736 1 95.12 378 GLY B N 1
ATOM 5846 C CA . GLY B 1 378 ? 22.109 14.047 -3.176 1 95.12 378 GLY B CA 1
ATOM 5847 C C . GLY B 1 378 ? 21.922 15.469 -3.682 1 95.12 378 GLY B C 1
ATOM 5848 O O . GLY B 1 378 ? 22.875 16.25 -3.717 1 95.12 378 GLY B O 1
ATOM 5849 N N . GLY B 1 379 ? 20.703 15.711 -4.184 1 95.69 379 GLY B N 1
ATOM 5850 C CA . GLY B 1 379 ? 20.359 17.062 -4.605 1 95.69 379 GLY B CA 1
ATOM 5851 C C . GLY B 1 379 ? 19.688 17.875 -3.506 1 95.69 379 GLY B C 1
ATOM 5852 O O . GLY B 1 379 ? 19.906 17.609 -2.32 1 95.69 379 GLY B O 1
ATOM 5853 N N . THR B 1 380 ? 18.984 18.969 -3.904 1 95.31 380 THR B N 1
ATOM 5854 C CA . THR B 1 380 ? 18.359 19.875 -2.945 1 95.31 380 THR B CA 1
ATOM 5855 C C . THR B 1 380 ? 16.859 19.641 -2.865 1 95.31 380 THR B C 1
ATOM 5857 O O . THR B 1 380 ? 16.125 20 -3.789 1 95.31 380 THR B O 1
ATOM 5860 N N . PRO B 1 381 ? 16.391 19.094 -1.785 1 96.88 381 PRO B N 1
ATOM 5861 C CA . PRO B 1 381 ? 14.945 18.938 -1.608 1 96.88 381 PRO B CA 1
ATOM 5862 C C . PRO B 1 381 ? 14.211 20.281 -1.557 1 96.88 381 PRO B C 1
ATOM 5864 O O . PRO B 1 381 ? 14.711 21.25 -0.976 1 96.88 381 PRO B O 1
ATOM 5867 N N . GLU B 1 382 ? 13.039 20.344 -2.148 1 95.44 382 GLU B N 1
ATOM 5868 C CA . GLU B 1 382 ? 12.227 21.562 -2.15 1 95.44 382 GLU B CA 1
ATOM 5869 C C . GLU B 1 382 ? 11.531 21.766 -0.809 1 95.44 382 GLU B C 1
ATOM 5871 O O . GLU B 1 382 ? 11.195 22.891 -0.439 1 95.44 382 GLU B O 1
ATOM 5876 N N . PHE B 1 383 ? 11.297 20.719 -0.126 1 94.44 383 PHE B N 1
ATOM 5877 C CA . PHE B 1 383 ? 10.672 20.797 1.191 1 94.44 383 PHE B CA 1
ATOM 5878 C C . PHE B 1 383 ? 11.375 19.859 2.168 1 94.44 383 PHE B C 1
ATOM 5880 O O . PHE B 1 383 ? 10.82 18.812 2.549 1 94.44 383 PHE B O 1
ATOM 5887 N N . PRO B 1 384 ? 12.508 20.234 2.723 1 93.38 384 PRO B N 1
ATOM 5888 C CA . PRO B 1 384 ? 13.383 19.328 3.477 1 93.38 384 PRO B CA 1
ATOM 5889 C C . PRO B 1 384 ? 12.836 19 4.859 1 93.38 384 PRO B C 1
ATOM 5891 O O . PRO B 1 384 ? 13.281 18.031 5.484 1 93.38 384 PRO B O 1
ATOM 5894 N N . LEU B 1 385 ? 11.836 19.766 5.379 1 92.19 385 LEU B N 1
ATOM 5895 C CA . LEU B 1 385 ? 11.289 19.562 6.719 1 92.19 385 LEU B CA 1
ATOM 5896 C C . LEU B 1 385 ? 10.781 18.141 6.883 1 92.19 385 LEU B C 1
ATOM 5898 O O . LEU B 1 385 ? 10.961 17.531 7.941 1 92.19 385 LEU B O 1
ATOM 5902 N N . VAL B 1 386 ? 10.164 17.562 5.832 1 95.69 386 VAL B N 1
ATOM 5903 C CA . VAL B 1 386 ? 9.539 16.234 5.906 1 95.69 386 VAL B CA 1
ATOM 5904 C C . VAL B 1 386 ? 10.617 15.156 5.895 1 95.69 386 VAL B C 1
ATOM 5906 O O . VAL B 1 386 ? 10.328 13.984 6.129 1 95.69 386 VAL B O 1
ATOM 5909 N N . LEU B 1 387 ? 11.891 15.547 5.637 1 96.94 387 LEU B N 1
ATOM 5910 C CA . LEU B 1 387 ? 13.023 14.625 5.656 1 96.94 387 LEU B CA 1
ATOM 5911 C C . LEU B 1 387 ? 13.82 14.773 6.953 1 96.94 387 LEU B C 1
ATOM 5913 O O . LEU B 1 387 ? 14.797 14.055 7.172 1 96.94 387 LEU B O 1
ATOM 5917 N N . GLY B 1 388 ? 13.383 15.719 7.785 1 93.19 388 GLY B N 1
ATOM 5918 C CA . GLY B 1 388 ? 14.117 16 9.008 1 93.19 388 GLY B CA 1
ATOM 5919 C C . GLY B 1 388 ? 15.367 16.828 8.773 1 93.19 388 GLY B C 1
ATOM 5920 O O . GLY B 1 388 ? 16.312 16.766 9.555 1 93.19 388 GLY B O 1
ATOM 5921 N N . GLU B 1 389 ? 15.336 17.594 7.691 1 88.81 389 GLU B N 1
ATOM 5922 C CA . GLU B 1 389 ? 16.469 18.438 7.344 1 88.81 389 GLU B CA 1
ATOM 5923 C C . GLU B 1 389 ? 16.062 19.906 7.289 1 88.81 389 GLU B C 1
ATOM 5925 O O . GLU B 1 389 ? 14.883 20.234 7.086 1 88.81 389 GLU B O 1
ATOM 5930 N N . ARG B 1 390 ? 17.109 20.812 7.543 1 84.56 390 ARG B N 1
ATOM 5931 C CA . ARG B 1 390 ? 16.875 22.25 7.445 1 84.56 390 ARG B CA 1
ATOM 5932 C C . ARG B 1 390 ? 16.922 22.703 5.992 1 84.56 390 ARG B C 1
ATOM 5934 O O . ARG B 1 390 ? 17.672 22.156 5.184 1 84.56 390 ARG B O 1
#